Protein 7Y9T (pdb70)

Solvent-accessible surface area: 47654 Å² total; per-residue (Å²): 168,43,73,90,63,46,105,96,109,2,34,22,26,0,52,7,2,35,58,0,2,84,65,0,37,0,1,21,81,142,160,169,46,8,74,90,67,26,0,46,0,5,22,104,3,8,59,51,30,0,33,13,46,12,4,30,95,48,2,16,74,18,52,36,122,70,45,47,134,142,0,17,49,0,4,37,60,4,4,82,53,18,57,52,115,24,126,89,77,60,131,130,54,234,111,19,42,46,44,83,20,6,3,23,1,3,0,2,2,0,9,9,2,31,11,0,0,4,26,0,0,91,24,16,51,31,120,101,0,6,86,12,0,12,13,2,4,16,23,12,32,79,83,26,36,39,55,2,8,75,47,9,11,78,43,18,4,58,104,15,2,60,122,38,2,86,100,21,3,44,27,1,69,19,24,92,19,43,94,87,1,87,23,14,49,79,161,55,84,16,26,6,5,0,23,7,102,174,88,1,81,0,51,2,26,0,82,83,27,132,145,116,76,9,66,118,75,16,16,65,162,5,20,102,86,6,7,154,40,50,52,72,144,50,44,58,31,99,9,2,102,120,0,48,68,64,3,77,66,18,75,130,162,119,75,144,58,69,42,50,84,41,113,23,36,32,18,4,8,76,0,0,56,1,2,12,0,0,8,8,0,0,58,14,9,76,48,126,143,62,51,28,30,25,119,214,110,9,72,91,3,28,40,29,4,9,93,63,0,10,55,23,0,86,94,0,0,136,76,51,24,4,136,45,78,47,28,50,0,0,18,0,4,3,0,0,0,0,2,48,59,4,18,72,26,1,106,78,28,99,7,46,46,71,5,6,8,4,9,5,10,52,5,1,70,48,0,24,88,47,0,26,101,53,13,80,96,46,26,176,114,106,87,9,75,17,82,30,75,35,41,24,149,47,132,37,58,30,68,26,142,4,19,0,34,8,65,41,43,62,135,43,90,22,82,13,11,6,2,34,49,67,146,40,172,157,98,89,114,5,5,3,15,14,90,91,40,95,143,50,183,50,15,117,81,5,147,73,64,20,85,22,51,91,61,109,106,101,38,12,3,50,1,46,6,61,68,9,58,78,117,16,74,4,54,8,21,0,1,0,50,29,33,2,34,9,54,8,107,47,32,120,12,32,11,63,115,108,83,9,72,18,85,30,78,33,39,24,148,47,133,37,59,30,69,25,142,3,21,0,34,9,66,42,42,64,137,43,89,22,84,13,10,6,1,32,49,68,145,40,172,159,94,89,120,4,5,3,15,15,89,92,38,94,146,51,180,51,18,116,82,4,147,74,62,20,85,22,52,92,60,108,107,100,37,12,3,52,1,47,6,58,69,10,57,80,116,18,75,3,55,8,21,0,1,0,50,30,37,2,38,10,54,8,104,46,32,122,12,32,11,63,167,42,75,89,62,47,106,98,109,1,34,22,25,0,52,8,2,35,58,0,2,83,65,0,37,0,1,20,82,140,163,166,44,6,74,89,65,27,0,46,0,4,23,101,2,9,61,51,30,0,34,12,47,13,4,30,94,50,2,16,72,18,53,37,122,68,46,48,136,144,0,17,48,0,5,37,62,4,4,82,53,18,57,55,114,24,128,87,76,62,130,129,55,236,113,20,42,45,46,82,21,6,3,24,2,3,0,1,2,0,11,8,2,30,11,0,0,3,27,0,0,91,24,17,51,31,120,102,0,5,86,13,0,12,13,3,4,16,22,12,31,80,84,28,36,39,56,2,8,76,48,9,11,81,43,19,4,59,106,16,2,59,123,35,2,86,102,20,3,44,27,1,71,20,23,90,20,44,96,86,1,84,22,14,47,82,161,54,86,17,22,5,4,0,24,9,105,178,89,1,82,0,50,2,25,1,80,81,27,126,144,118,78,10,68,118,76,17,15,64,162,6,20,102,87,5,6,155,42,51,52,71,142,51,44,59,30,96,9,3,101,119,0,47,68,64,3,78,66,18,75,132,160,116,74,143,58,68,43,50,82,40,113,23,36,31,17,4,8,74,0,0,55,1,2,12,0,0,8,9,0,0,58,14,9,78,48,124,145,64,51,27,31,24,119,213,112,8,72,88,4,27,41,29,5,8,92,64,0,10,56,24,0,87,94,0,0,136,80,51,24,4,137,44,79,50,28,50,0,0,19,0,4,3,0,0,0,1,2,49,58,4,18,73,26,1,106,77,26,99,6,48,46,71,6,7,7,4,8,4,10,54,5,1,71,48,0,24,88,48,0,26,102,53,14,79,99,45,26,180

B-factor: mean 44.77, std 34.14, range [10.76, 115.81]

Foldseek 3Di:
DDDVVLVVLLCVLPVLLVVLQVVLLCCCFPPPPDDPVRLVVLLVCQQFFQALLQLLVLLLPAAPVDADVLLVQLLVVLLVVLLVVLVVPCPPDDPRDLLVSLVLSQLQRAFACRQRNLSNQCSNPHDVLSNNSSVVVLCCLPPVVLVSLLSLLLVQVCCPCCVPPVPNAQQEDAEAEDPVDQGNDPDFPFDKDWDQDPVRRTHIYTDTDPCVHYDPVHSVVSSVVNSVSVQVVHSSNVSSPVSNVSSVVCNPVPDDDDDVVVVVSVVSNVVNNSSVSNSLSNLCNPQPHLLNPDDVLLVVSLCSQLPVNLVSSLVSSVVSPDDDVSSLSRSLSSNHFRHDVSLVVCVVSVSCNNSSRNRRRVRVVPSVVRSVVSVVVVVD/DVPWDWDKDWADEEAQFAKTKIKIQTDDDPDFAFFKFKWWADVDDDTDTAWGCHHPNPDIDGDPPCPPAWDWDDDVVRRMIMTMGGRGHQVWQTFMWMFGDPPHTDIDGDHGIHYD/DVPWDWDKDWADEEAQFAKTKIKIQTDDDPDFAFFKFKWWADVDDDTDTAWGCHHPNPDIDGDPPCPPAWDWDDDVVRRMIMTMGGRGHQVWQTFMWMFGDPPHTDIDGDHGIHYD/DDDVVLVVLLCVLPVLLVVLQVVLLCCCFPPPPDDPVRLVVLLVCQQFFQALLQLLVLLLPAAPVDADVLLVQLLVVLLVVLLVVLVVPCPPDDPRDLLVSLVLSQLQRAFACRQRNLSNQCSNPHDVLSNNSSVVVLCCLPPVVLVSLLSLLLVQVCCPCCVPPVPNAQQEDAEAEDPVDQGNDPDFPFDKDWDQDPVRRTHIYTDTDPCVHYDPVHSVVSSVVNSVSVQVVHSSNVSSPVSNVSSVVCNPVPDDDDDVVVVVSVVSNVVNNSSVSNSLSNLCNPQPHLLNPDDVLLVVSLCSQLPVNLVSSLVSSVVSPDDDVSSLSRSLSSNHFRHDVSLVVCVVSVSCNNSSRNRRRVRVVPSVVRSVVSVVVVVD

Structure (mmCIF, N/CA/C/O backbone):
data_7Y9T
#
_entry.id   7Y9T
#
_cell.length_a   1.00
_cell.length_b   1.00
_cell.length_c   1.00
_cell.angle_alpha   90.00
_cell.angle_beta   90.00
_cell.angle_gamma   90.00
#
_symmetry.space_group_name_H-M   'P 1'
#
loop_
_entity.id
_entity.type
_entity.pdbx_description
1 polymer 'Auxin efflux carrier component 1'
2 polymer nanobody
#
loop_
_atom_site.group_PDB
_atom_site.id
_atom_site.type_symbol
_atom_site.label_atom_id
_atom_site.label_alt_id
_atom_site.label_comp_id
_atom_site.label_asym_id
_atom_site.label_entity_id
_atom_site.label_seq_id
_atom_site.pdbx_PDB_ins_code
_atom_site.Cartn_x
_atom_site.Cartn_y
_atom_site.Cartn_z
_atom_site.occupancy
_atom_site.B_iso_or_equiv
_atom_site.auth_seq_id
_atom_site.auth_comp_id
_atom_site.auth_asym_id
_atom_site.auth_atom_id
_atom_site.pdbx_PDB_model_num
ATOM 1 N N . MET A 1 1 ? 133.132 114.355 166.458 1.00 87.42 1 MET A N 1
ATOM 2 C CA . MET A 1 1 ? 132.987 113.917 165.100 1.00 87.42 1 MET A CA 1
ATOM 3 C C . MET A 1 1 ? 131.977 114.731 164.318 1.00 87.42 1 MET A C 1
ATOM 4 O O . MET A 1 1 ? 131.702 115.865 164.674 1.00 87.42 1 MET A O 1
ATOM 9 N N . ILE A 1 2 ? 131.381 114.145 163.286 1.00 71.22 2 ILE A N 1
ATOM 10 C CA . ILE A 1 2 ? 130.498 114.868 162.375 1.00 71.22 2 ILE A CA 1
ATOM 11 C C . ILE A 1 2 ? 129.177 115.252 162.897 1.00 71.22 2 ILE A C 1
ATOM 12 O O . ILE A 1 2 ? 128.230 114.495 162.798 1.00 71.22 2 ILE A O 1
ATOM 17 N N . THR A 1 3 ? 129.133 116.443 163.462 1.00 70.27 3 THR A N 1
ATOM 18 C CA . THR A 1 3 ? 127.901 117.020 163.893 1.00 70.27 3 THR A CA 1
ATOM 19 C C . THR A 1 3 ? 127.347 117.815 162.731 1.00 70.27 3 THR A C 1
ATOM 20 O O . THR A 1 3 ? 127.931 117.867 161.683 1.00 70.27 3 THR A O 1
ATOM 24 N N . ALA A 1 4 ? 126.183 118.380 162.836 1.00 50.81 4 ALA A N 1
ATOM 25 C CA . ALA A 1 4 ? 125.753 119.191 161.735 1.00 50.81 4 ALA A CA 1
ATOM 26 C C . ALA A 1 4 ? 126.325 120.468 161.938 1.00 50.81 4 ALA A C 1
ATOM 27 O O . ALA A 1 4 ? 126.002 121.376 161.251 1.00 50.81 4 ALA A O 1
ATOM 29 N N . ALA A 1 5 ? 127.162 120.573 162.931 1.00 40.51 5 ALA A N 1
ATOM 30 C CA . ALA A 1 5 ? 127.780 121.889 163.003 1.00 40.51 5 ALA A CA 1
ATOM 31 C C . ALA A 1 5 ? 129.008 121.985 162.123 1.00 40.51 5 ALA A C 1
ATOM 32 O O . ALA A 1 5 ? 129.347 123.073 161.656 1.00 40.51 5 ALA A O 1
ATOM 34 N N . ASP A 1 6 ? 129.684 120.864 161.896 1.00 35.46 6 ASP A N 1
ATOM 35 C CA . ASP A 1 6 ? 130.850 120.836 161.033 1.00 35.46 6 ASP A CA 1
ATOM 36 C C . ASP A 1 6 ? 130.478 120.909 159.568 1.00 35.46 6 ASP A C 1
ATOM 37 O O . ASP A 1 6 ? 131.236 121.483 158.785 1.00 35.46 6 ASP A O 1
ATOM 42 N N . PHE A 1 7 ? 129.324 120.356 159.189 1.00 30.72 7 PHE A N 1
ATOM 43 C CA . PHE A 1 7 ? 128.853 120.406 157.812 1.00 30.72 7 PHE A CA 1
ATOM 44 C C . PHE A 1 7 ? 128.566 121.826 157.355 1.00 30.72 7 PHE A C 1
ATOM 45 O O . PHE A 1 7 ? 128.632 122.100 156.156 1.00 30.72 7 PHE A O 1
ATOM 53 N N . TYR A 1 8 ? 128.273 122.736 158.280 1.00 27.44 8 TYR A N 1
ATOM 54 C CA . TYR A 1 8 ? 128.083 124.135 157.930 1.00 27.44 8 TYR A CA 1
ATOM 55 C C . TYR A 1 8 ? 129.404 124.880 157.819 1.00 27.44 8 TYR A C 1
ATOM 56 O O . TYR A 1 8 ? 129.492 125.857 157.073 1.00 27.44 8 TYR A O 1
ATOM 65 N N . HIS A 1 9 ? 130.438 124.448 158.541 1.00 27.41 9 HIS A N 1
ATOM 66 C CA . HIS A 1 9 ? 131.741 125.076 158.368 1.00 27.41 9 HIS A CA 1
ATOM 67 C C . HIS A 1 9 ? 132.388 124.680 157.055 1.00 27.41 9 HIS A C 1
ATOM 68 O O . HIS A 1 9 ? 133.183 125.446 156.509 1.00 27.41 9 HIS A O 1
ATOM 75 N N . VAL A 1 10 ? 132.084 123.490 156.544 1.00 23.87 10 VAL A N 1
ATOM 76 C CA . VAL A 1 10 ? 132.665 123.069 155.277 1.00 23.87 10 VAL A CA 1
ATOM 77 C C . VAL A 1 10 ? 131.997 123.804 154.124 1.00 23.87 10 VAL A C 1
ATOM 78 O O . VAL A 1 10 ? 132.657 124.219 153.168 1.00 23.87 10 VAL A O 1
ATOM 82 N N . MET A 1 11 ? 130.685 124.015 154.213 1.00 23.89 11 MET A N 1
ATOM 83 C CA . MET A 1 11 ? 129.967 124.702 153.148 1.00 23.89 11 MET A CA 1
ATOM 84 C C . MET A 1 11 ? 130.266 126.192 153.126 1.00 23.89 11 MET A C 1
ATOM 85 O O . MET A 1 11 ? 130.192 126.812 152.066 1.00 23.89 11 MET A O 1
ATOM 90 N N . THR A 1 12 ? 130.605 126.781 154.271 1.00 20.93 12 THR A N 1
ATOM 91 C CA . THR A 1 12 ? 130.968 128.194 154.314 1.00 20.93 12 THR A CA 1
ATOM 92 C C . THR A 1 12 ? 132.285 128.448 153.589 1.00 20.93 12 THR A C 1
ATOM 93 O O . THR A 1 12 ? 132.506 129.540 153.058 1.00 20.93 12 THR A O 1
ATOM 97 N N . ALA A 1 13 ? 133.145 127.439 153.505 1.00 19.73 13 ALA A N 1
ATOM 98 C CA . ALA A 1 13 ? 134.439 127.563 152.858 1.00 19.73 13 ALA A CA 1
ATOM 99 C C . ALA A 1 13 ? 134.412 127.243 151.374 1.00 19.73 13 ALA A C 1
ATOM 100 O O . ALA A 1 13 ? 135.269 127.741 150.645 1.00 19.73 13 ALA A O 1
ATOM 102 N N . MET A 1 14 ? 133.450 126.457 150.903 1.00 20.14 14 MET A N 1
ATOM 103 C CA . MET A 1 14 ? 133.473 125.950 149.540 1.00 20.14 14 MET A CA 1
ATOM 104 C C . MET A 1 14 ? 132.399 126.516 148.631 1.00 20.14 14 MET A C 1
ATOM 105 O O . MET A 1 14 ? 132.651 126.655 147.439 1.00 20.14 14 MET A O 1
ATOM 110 N N . VAL A 1 15 ? 131.201 126.787 149.151 1.00 18.34 15 VAL A N 1
ATOM 111 C CA . VAL A 1 15 ? 130.161 127.430 148.335 1.00 18.34 15 VAL A CA 1
ATOM 112 C C . VAL A 1 15 ? 130.573 128.791 147.785 1.00 18.34 15 VAL A C 1
ATOM 113 O O . VAL A 1 15 ? 130.215 129.092 146.639 1.00 18.34 15 VAL A O 1
ATOM 117 N N . PRO A 1 16 ? 131.352 129.639 148.482 1.00 17.84 16 PRO A N 1
ATOM 118 C CA . PRO A 1 16 ? 131.930 130.812 147.804 1.00 17.84 16 PRO A CA 1
ATOM 119 C C . PRO A 1 16 ? 132.815 130.534 146.604 1.00 17.84 16 PRO A C 1
ATOM 120 O O . PRO A 1 16 ? 132.990 131.435 145.783 1.00 17.84 16 PRO A O 1
ATOM 124 N N . LEU A 1 17 ? 133.378 129.338 146.459 1.00 18.56 17 LEU A N 1
ATOM 125 C CA . LEU A 1 17 ? 134.266 129.091 145.332 1.00 18.56 17 LEU A CA 1
ATOM 126 C C . LEU A 1 17 ? 133.502 128.725 144.073 1.00 18.56 17 LEU A C 1
ATOM 127 O O . LEU A 1 17 ? 133.945 129.054 142.974 1.00 18.56 17 LEU A O 1
ATOM 132 N N . TYR A 1 18 ? 132.371 128.045 144.205 1.00 19.57 18 TYR A N 1
ATOM 133 C CA . TYR A 1 18 ? 131.546 127.707 143.057 1.00 19.57 18 TYR A CA 1
ATOM 134 C C . TYR A 1 18 ? 130.708 128.868 142.563 1.00 19.57 18 TYR A C 1
ATOM 135 O O . TYR A 1 18 ? 130.328 128.880 141.394 1.00 19.57 18 TYR A O 1
ATOM 144 N N . VAL A 1 19 ? 130.403 129.834 143.424 1.00 17.98 19 VAL A N 1
ATOM 145 C CA . VAL A 1 19 ? 129.661 131.012 142.997 1.00 17.98 19 VAL A CA 1
ATOM 146 C C . VAL A 1 19 ? 130.507 131.861 142.059 1.00 17.98 19 VAL A C 1
ATOM 147 O O . VAL A 1 19 ? 130.013 132.369 141.048 1.00 17.98 19 VAL A O 1
ATOM 151 N N . ALA A 1 20 ? 131.802 131.976 142.336 1.00 16.87 20 ALA A N 1
ATOM 152 C CA . ALA A 1 20 ? 132.702 132.700 141.452 1.00 16.87 20 ALA A CA 1
ATOM 153 C C . ALA A 1 20 ? 132.926 132.000 140.123 1.00 16.87 20 ALA A C 1
ATOM 154 O O . ALA A 1 20 ? 133.296 132.663 139.157 1.00 16.87 20 ALA A O 1
ATOM 156 N N . MET A 1 21 ? 132.656 130.704 140.006 1.00 18.03 21 MET A N 1
ATOM 157 C CA . MET A 1 21 ? 132.931 129.960 138.763 1.00 18.03 21 MET A CA 1
ATOM 158 C C . MET A 1 21 ? 131.758 129.906 137.797 1.00 18.03 21 MET A C 1
ATOM 159 O O . MET A 1 21 ? 131.961 129.943 136.586 1.00 18.03 21 MET A O 1
ATOM 164 N N . ILE A 1 22 ? 130.540 129.816 138.303 1.00 18.59 22 ILE A N 1
ATOM 165 C CA . ILE A 1 22 ? 129.334 129.716 137.546 1.00 18.59 22 ILE A CA 1
ATOM 166 C C . ILE A 1 22 ? 128.854 131.044 137.107 1.00 18.59 22 ILE A C 1
ATOM 167 O O . ILE A 1 22 ? 128.100 131.101 136.248 1.00 18.59 22 ILE A O 1
ATOM 172 N N . LEU A 1 23 ? 129.389 132.122 137.552 1.00 16.49 23 LEU A N 1
ATOM 173 C CA . LEU A 1 23 ? 129.121 133.371 137.022 1.00 16.49 23 LEU A CA 1
ATOM 174 C C . LEU A 1 23 ? 130.027 133.579 135.985 1.00 16.49 23 LEU A C 1
ATOM 175 O O . LEU A 1 23 ? 129.747 134.430 135.265 1.00 16.49 23 LEU A O 1
ATOM 180 N N . ALA A 1 24 ? 131.191 132.975 135.850 1.00 15.69 24 ALA A N 1
ATOM 181 C CA . ALA A 1 24 ? 132.065 133.093 134.697 1.00 15.69 24 ALA A CA 1
ATOM 182 C C . ALA A 1 24 ? 131.641 132.175 133.574 1.00 15.69 24 ALA A C 1
ATOM 183 O O . ALA A 1 24 ? 131.746 132.551 132.407 1.00 15.69 24 ALA A O 1
ATOM 185 N N . TYR A 1 25 ? 131.190 130.968 133.904 1.00 17.50 25 TYR A N 1
ATOM 186 C CA . TYR A 1 25 ? 130.640 130.079 132.895 1.00 17.50 25 TYR A CA 1
ATOM 187 C C . TYR A 1 25 ? 129.358 130.636 132.317 1.00 17.50 25 TYR A C 1
ATOM 188 O O . TYR A 1 25 ? 129.095 130.463 131.127 1.00 17.50 25 TYR A O 1
ATOM 197 N N . GLY A 1 26 ? 128.554 131.309 133.133 1.00 18.21 26 GLY A N 1
ATOM 198 C CA . GLY A 1 26 ? 127.323 131.879 132.627 1.00 18.21 26 GLY A CA 1
ATOM 199 C C . GLY A 1 26 ? 127.559 133.059 131.713 1.00 18.21 26 GLY A C 1
ATOM 200 O O . GLY A 1 26 ? 126.879 133.212 130.702 1.00 18.21 26 GLY A O 1
ATOM 201 N N . SER A 1 27 ? 128.545 133.842 131.952 1.00 17.92 27 SER A N 1
ATOM 202 C CA . SER A 1 27 ? 128.888 135.011 131.236 1.00 17.92 27 SER A CA 1
ATOM 203 C C . SER A 1 27 ? 129.274 134.893 129.856 1.00 17.92 27 SER A C 1
ATOM 204 O O . SER A 1 27 ? 129.026 135.713 129.172 1.00 17.92 27 SER A O 1
ATOM 207 N N . VAL A 1 28 ? 129.780 133.817 129.389 1.00 18.89 28 VAL A N 1
ATOM 208 C CA . VAL A 1 28 ? 130.191 133.555 128.025 1.00 18.89 28 VAL A CA 1
ATOM 209 C C . VAL A 1 28 ? 129.216 132.607 127.358 1.00 18.89 28 VAL A C 1
ATOM 210 O O . VAL A 1 28 ? 128.893 132.790 126.243 1.00 18.89 28 VAL A O 1
ATOM 214 N N . LYS A 1 29 ? 128.702 131.627 128.094 1.00 20.81 29 LYS A N 1
ATOM 215 C CA . LYS A 1 29 ? 127.818 130.630 127.485 1.00 20.81 29 LYS A CA 1
ATOM 216 C C . LYS A 1 29 ? 126.353 131.016 127.401 1.00 20.81 29 LYS A C 1
ATOM 217 O O . LYS A 1 29 ? 125.693 130.675 126.420 1.00 20.81 29 LYS A O 1
ATOM 223 N N . TRP A 1 30 ? 125.825 131.720 128.399 1.00 19.76 30 TRP A N 1
ATOM 224 C CA . TRP A 1 30 ? 124.454 132.010 128.399 1.00 19.76 30 TRP A CA 1
ATOM 225 C C . TRP A 1 30 ? 124.262 133.424 128.125 1.00 19.76 30 TRP A C 1
ATOM 226 O O . TRP A 1 30 ? 123.491 133.670 127.293 1.00 19.76 30 TRP A O 1
ATOM 237 N N . TRP A 1 31 ? 125.009 134.384 128.682 1.00 19.54 31 TRP A N 1
ATOM 238 C CA . TRP A 1 31 ? 124.663 135.792 128.553 1.00 19.54 31 TRP A CA 1
ATOM 239 C C . TRP A 1 31 ? 125.624 136.595 127.692 1.00 19.54 31 TRP A C 1
ATOM 240 O O . TRP A 1 31 ? 125.359 137.774 127.458 1.00 19.54 31 TRP A O 1
ATOM 251 N N . LYS A 1 32 ? 126.592 136.043 127.127 1.00 21.24 32 LYS A N 1
ATOM 252 C CA . LYS A 1 32 ? 127.544 136.658 126.267 1.00 21.24 32 LYS A CA 1
ATOM 253 C C . LYS A 1 32 ? 128.027 137.946 126.630 1.00 21.24 32 LYS A C 1
ATOM 254 O O . LYS A 1 32 ? 127.853 138.869 125.940 1.00 21.24 32 LYS A O 1
ATOM 260 N N . ILE A 1 33 ? 128.757 138.011 127.708 1.00 18.57 33 ILE A N 1
ATOM 261 C CA . ILE A 1 33 ? 129.342 139.279 128.112 1.00 18.57 33 ILE A CA 1
ATOM 262 C C . ILE A 1 33 ? 130.754 139.419 127.560 1.00 18.57 33 ILE A C 1
ATOM 263 O O . ILE A 1 33 ? 131.159 140.505 127.135 1.00 18.57 33 ILE A O 1
ATOM 268 N N . PHE A 1 34 ? 131.507 138.327 127.497 1.00 19.33 34 PHE A N 1
ATOM 269 C CA . PHE A 1 34 ? 132.913 138.372 127.126 1.00 19.33 34 PHE A CA 1
ATOM 270 C C . PHE A 1 34 ? 133.156 137.718 125.773 1.00 19.33 34 PHE A C 1
ATOM 271 O O . PHE A 1 34 ? 132.763 136.571 125.548 1.00 19.33 34 PHE A O 1
ATOM 279 N N . THR A 1 35 ? 133.797 138.463 124.880 1.00 24.87 35 THR A N 1
ATOM 280 C CA . THR A 1 35 ? 134.340 137.932 123.641 1.00 24.87 35 THR A CA 1
ATOM 281 C C . THR A 1 35 ? 135.466 136.951 123.973 1.00 24.87 35 THR A C 1
ATOM 282 O O . THR A 1 35 ? 136.144 137.118 124.986 1.00 24.87 35 THR A O 1
ATOM 286 N N . PRO A 1 36 ? 135.655 135.894 123.169 1.00 25.66 36 PRO A N 1
ATOM 287 C CA . PRO A 1 36 ? 136.810 135.000 123.382 1.00 25.66 36 PRO A CA 1
ATOM 288 C C . PRO A 1 36 ? 138.180 135.661 123.312 1.00 25.66 36 PRO A C 1
ATOM 289 O O . PRO A 1 36 ? 139.143 135.085 123.825 1.00 25.66 36 PRO A O 1
ATOM 293 N N . ASP A 1 37 ? 138.313 136.833 122.705 1.00 26.07 37 ASP A N 1
ATOM 294 C CA . ASP A 1 37 ? 139.562 137.572 122.786 1.00 26.07 37 ASP A CA 1
ATOM 295 C C . ASP A 1 37 ? 139.628 138.430 124.039 1.00 26.07 37 ASP A C 1
ATOM 296 O O . ASP A 1 37 ? 140.708 138.906 124.400 1.00 26.07 37 ASP A O 1
ATOM 301 N N . GLN A 1 38 ? 138.496 138.634 124.709 1.00 23.69 38 GLN A N 1
ATOM 302 C CA . GLN A 1 38 ? 138.489 139.343 125.980 1.00 23.69 38 GLN A CA 1
ATOM 303 C C . GLN A 1 38 ? 138.693 138.399 127.152 1.00 23.69 38 GLN A C 1
ATOM 304 O O . GLN A 1 38 ? 139.171 138.826 128.203 1.00 23.69 38 GLN A O 1
ATOM 310 N N . CYS A 1 39 ? 138.342 137.122 126.994 1.00 22.44 39 CYS A N 1
ATOM 311 C CA . CYS A 1 39 ? 138.638 136.132 128.022 1.00 22.44 39 CYS A CA 1
ATOM 312 C C . CYS A 1 39 ? 140.130 135.867 128.127 1.00 22.44 39 CYS A C 1
ATOM 313 O O . CYS A 1 39 ? 140.621 135.515 129.200 1.00 22.44 39 CYS A O 1
ATOM 316 N N . SER A 1 40 ? 140.862 136.033 127.031 1.00 21.01 40 SER A N 1
ATOM 317 C CA . SER A 1 40 ? 142.302 135.841 127.011 1.00 21.01 40 SER A CA 1
ATOM 318 C C . SER A 1 40 ? 143.063 136.892 127.801 1.00 21.01 40 SER A C 1
ATOM 319 O O . SER A 1 40 ? 144.221 136.655 128.144 1.00 21.01 40 SER A O 1
ATOM 322 N N . GLY A 1 41 ? 142.459 138.036 128.086 1.00 18.32 41 GLY A N 1
ATOM 323 C CA . GLY A 1 41 ? 143.126 139.060 128.856 1.00 18.32 41 GLY A CA 1
ATOM 324 C C . GLY A 1 41 ? 142.874 138.918 130.336 1.00 18.32 41 GLY A C 1
ATOM 325 O O . GLY A 1 41 ? 143.608 139.475 131.149 1.00 18.32 41 GLY A O 1
ATOM 326 N N . ILE A 1 42 ? 141.832 138.179 130.702 1.00 16.15 42 ILE A N 1
ATOM 327 C CA . ILE A 1 42 ? 141.579 137.914 132.110 1.00 16.15 42 ILE A CA 1
ATOM 328 C C . ILE A 1 42 ? 142.386 136.713 132.575 1.00 16.15 42 ILE A C 1
ATOM 329 O O . ILE A 1 42 ? 142.912 136.704 133.690 1.00 16.15 42 ILE A O 1
ATOM 334 N N . ASN A 1 43 ? 142.524 135.693 131.724 1.00 15.15 43 ASN A N 1
ATOM 335 C CA . ASN A 1 43 ? 143.348 134.542 132.073 1.00 15.15 43 ASN A CA 1
ATOM 336 C C . ASN A 1 43 ? 144.819 134.904 132.162 1.00 15.15 43 ASN A C 1
ATOM 337 O O . ASN A 1 43 ? 145.564 134.274 132.911 1.00 15.15 43 ASN A O 1
ATOM 342 N N . ARG A 1 44 ? 145.254 135.904 131.408 1.00 16.25 44 ARG A N 1
ATOM 343 C CA . ARG A 1 44 ? 146.650 136.304 131.422 1.00 16.25 44 ARG A CA 1
ATOM 344 C C . ARG A 1 44 ? 146.971 137.193 132.615 1.00 16.25 44 ARG A C 1
ATOM 345 O O . ARG A 1 44 ? 148.114 137.224 133.070 1.00 16.25 44 ARG A O 1
ATOM 353 N N . PHE A 1 45 ? 145.981 137.898 133.154 1.00 15.10 45 PHE A N 1
ATOM 354 C CA . PHE A 1 45 ? 146.206 138.656 134.378 1.00 15.10 45 PHE A CA 1
ATOM 355 C C . PHE A 1 45 ? 146.315 137.737 135.586 1.00 15.10 45 PHE A C 1
ATOM 356 O O . PHE A 1 45 ? 147.118 137.980 136.487 1.00 15.10 45 PHE A O 1
ATOM 364 N N . VAL A 1 46 ? 145.507 136.684 135.622 1.00 15.02 46 VAL A N 1
ATOM 365 C CA . VAL A 1 46 ? 145.521 135.750 136.739 1.00 15.02 46 VAL A CA 1
ATOM 366 C C . VAL A 1 46 ? 146.801 134.925 136.735 1.00 15.02 46 VAL A C 1
ATOM 367 O O . VAL A 1 46 ? 147.397 134.670 137.785 1.00 15.02 46 VAL A O 1
ATOM 371 N N . ALA A 1 47 ? 147.270 134.534 135.556 1.00 14.12 47 ALA A N 1
ATOM 372 C CA . ALA A 1 47 ? 148.424 133.654 135.474 1.00 14.12 47 ALA A CA 1
ATOM 373 C C . ALA A 1 47 ? 149.735 134.377 135.751 1.00 14.12 47 ALA A C 1
ATOM 374 O O . ALA A 1 47 ? 150.729 133.727 136.077 1.00 14.12 47 ALA A O 1
ATOM 376 N N . LEU A 1 48 ? 149.774 135.700 135.625 1.00 14.38 48 LEU A N 1
ATOM 377 C CA . LEU A 1 48 ? 151.022 136.434 135.792 1.00 14.38 48 LEU A CA 1
ATOM 378 C C . LEU A 1 48 ? 151.071 137.308 137.030 1.00 14.38 48 LEU A C 1
ATOM 379 O O . LEU A 1 48 ? 152.161 137.569 137.532 1.00 14.38 48 LEU A O 1
ATOM 384 N N . PHE A 1 49 ? 149.935 137.792 137.522 1.00 16.33 49 PHE A N 1
ATOM 385 C CA . PHE A 1 49 ? 149.917 138.747 138.622 1.00 16.33 49 PHE A CA 1
ATOM 386 C C . PHE A 1 49 ? 149.219 138.224 139.865 1.00 16.33 49 PHE A C 1
ATOM 387 O O . PHE A 1 49 ? 149.738 138.397 140.968 1.00 16.33 49 PHE A O 1
ATOM 395 N N . ALA A 1 50 ? 148.054 137.600 139.733 1.00 15.99 50 ALA A N 1
ATOM 396 C CA . ALA A 1 50 ? 147.266 137.277 140.916 1.00 15.99 50 ALA A CA 1
ATOM 397 C C . ALA A 1 50 ? 147.773 136.026 141.617 1.00 15.99 50 ALA A C 1
ATOM 398 O O . ALA A 1 50 ? 147.915 136.010 142.842 1.00 15.99 50 ALA A O 1
ATOM 400 N N . VAL A 1 51 ? 148.035 134.967 140.865 1.00 20.61 51 VAL A N 1
ATOM 401 C CA . VAL A 1 51 ? 148.457 133.681 141.419 1.00 20.61 51 VAL A CA 1
ATOM 402 C C . VAL A 1 51 ? 149.924 133.666 141.866 1.00 20.61 51 VAL A C 1
ATOM 403 O O . VAL A 1 51 ? 150.202 133.069 142.917 1.00 20.61 51 VAL A O 1
ATOM 407 N N . PRO A 1 52 ? 150.899 134.292 141.178 1.00 13.04 52 PRO A N 1
ATOM 408 C CA . PRO A 1 52 ? 152.230 134.395 141.797 1.00 13.04 52 PRO A CA 1
ATOM 409 C C . PRO A 1 52 ? 152.289 135.238 143.059 1.00 13.04 52 PRO A C 1
ATOM 410 O O . PRO A 1 52 ? 153.135 134.971 143.917 1.00 13.04 52 PRO A O 1
ATOM 414 N N . LEU A 1 53 ? 151.426 136.236 143.211 1.00 18.18 53 LEU A N 1
ATOM 415 C CA . LEU A 1 53 ? 151.369 137.002 144.447 1.00 18.18 53 LEU A CA 1
ATOM 416 C C . LEU A 1 53 ? 150.563 136.322 145.536 1.00 18.18 53 LEU A C 1
ATOM 417 O O . LEU A 1 53 ? 150.712 136.676 146.705 1.00 18.18 53 LEU A O 1
ATOM 422 N N . LEU A 1 54 ? 149.715 135.362 145.187 1.00 10.76 54 LEU A N 1
ATOM 423 C CA . LEU A 1 54 ? 148.992 134.613 146.203 1.00 10.76 54 LEU A CA 1
ATOM 424 C C . LEU A 1 54 ? 149.887 133.598 146.888 1.00 10.76 54 LEU A C 1
ATOM 425 O O . LEU A 1 54 ? 149.780 133.403 148.097 1.00 10.76 54 LEU A O 1
ATOM 430 N N . SER A 1 55 ? 150.779 132.951 146.144 1.00 16.14 55 SER A N 1
ATOM 431 C CA . SER A 1 55 ? 151.662 131.968 146.752 1.00 16.14 55 SER A CA 1
ATOM 432 C C . SER A 1 55 ? 152.849 132.600 147.456 1.00 16.14 55 SER A C 1
ATOM 433 O O . SER A 1 55 ? 153.441 131.955 148.315 1.00 16.14 55 SER A O 1
ATOM 436 N N . PHE A 1 56 ? 153.221 133.833 147.119 1.00 11.16 56 PHE A N 1
ATOM 437 C CA . PHE A 1 56 ? 154.187 134.548 147.945 1.00 11.16 56 PHE A CA 1
ATOM 438 C C . PHE A 1 56 ? 153.615 134.862 149.318 1.00 11.16 56 PHE A C 1
ATOM 439 O O . PHE A 1 56 ? 154.353 134.864 150.303 1.00 11.16 56 PHE A O 1
ATOM 447 N N . HIS A 1 57 ? 152.315 135.140 149.398 1.00 18.00 57 HIS A N 1
ATOM 448 C CA . HIS A 1 57 ? 151.665 135.452 150.665 1.00 18.00 57 HIS A CA 1
ATOM 449 C C . HIS A 1 57 ? 151.674 134.274 151.624 1.00 18.00 57 HIS A C 1
ATOM 450 O O . HIS A 1 57 ? 151.836 134.463 152.830 1.00 18.00 57 HIS A O 1
ATOM 457 N N . PHE A 1 58 ? 151.514 133.063 151.114 1.00 15.61 58 PHE A N 1
ATOM 458 C CA . PHE A 1 58 ? 151.496 131.863 151.933 1.00 15.61 58 PHE A CA 1
ATOM 459 C C . PHE A 1 58 ? 152.888 131.360 152.278 1.00 15.61 58 PHE A C 1
ATOM 460 O O . PHE A 1 58 ? 153.110 130.909 153.402 1.00 15.61 58 PHE A O 1
ATOM 468 N N . ILE A 1 59 ? 153.835 131.426 151.342 1.00 16.02 59 ILE A N 1
ATOM 469 C CA . ILE A 1 59 ? 155.161 130.870 151.592 1.00 16.02 59 ILE A CA 1
ATOM 470 C C . ILE A 1 59 ? 155.958 131.773 152.524 1.00 16.02 59 ILE A C 1
ATOM 471 O O . ILE A 1 59 ? 156.685 131.292 153.399 1.00 16.02 59 ILE A O 1
ATOM 476 N N . ALA A 1 60 ? 155.797 133.089 152.404 1.00 16.96 60 ALA A N 1
ATOM 477 C CA . ALA A 1 60 ? 156.572 134.004 153.236 1.00 16.96 60 ALA A CA 1
ATOM 478 C C . ALA A 1 60 ? 156.058 134.117 154.660 1.00 16.96 60 ALA A C 1
ATOM 479 O O . ALA A 1 60 ? 156.704 134.775 155.477 1.00 16.96 60 ALA A O 1
ATOM 481 N N . ALA A 1 61 ? 154.921 133.519 154.980 1.00 18.47 61 ALA A N 1
ATOM 482 C CA . ALA A 1 61 ? 154.436 133.450 156.347 1.00 18.47 61 ALA A CA 1
ATOM 483 C C . ALA A 1 61 ? 154.558 132.055 156.932 1.00 18.47 61 ALA A C 1
ATOM 484 O O . ALA A 1 61 ? 153.995 131.787 157.991 1.00 18.47 61 ALA A O 1
ATOM 486 N N . ASN A 1 62 ? 155.264 131.165 156.255 1.00 19.11 62 ASN A N 1
ATOM 487 C CA . ASN A 1 62 ? 155.558 129.835 156.752 1.00 19.11 62 ASN A CA 1
ATOM 488 C C . ASN A 1 62 ? 156.778 129.884 157.654 1.00 19.11 62 ASN A C 1
ATOM 489 O O . ASN A 1 62 ? 157.697 130.663 157.427 1.00 19.11 62 ASN A O 1
ATOM 494 N N . ASN A 1 63 ? 156.798 129.031 158.668 1.00 18.44 63 ASN A N 1
ATOM 495 C CA . ASN A 1 63 ? 157.963 128.937 159.531 1.00 18.44 63 ASN A CA 1
ATOM 496 C C . ASN A 1 63 ? 158.791 127.749 159.087 1.00 18.44 63 ASN A C 1
ATOM 497 O O . ASN A 1 63 ? 158.361 126.610 159.289 1.00 18.44 63 ASN A O 1
ATOM 502 N N . PRO A 1 64 ? 159.962 127.943 158.474 1.00 16.65 64 PRO A N 1
ATOM 503 C CA . PRO A 1 64 ? 160.739 126.800 157.992 1.00 16.65 64 PRO A CA 1
ATOM 504 C C . PRO A 1 64 ? 161.530 126.097 159.070 1.00 16.65 64 PRO A C 1
ATOM 505 O O . PRO A 1 64 ? 162.140 125.062 158.787 1.00 16.65 64 PRO A O 1
ATOM 509 N N . TYR A 1 65 ? 161.555 126.621 160.286 1.00 17.25 65 TYR A N 1
ATOM 510 C CA . TYR A 1 65 ? 162.291 126.006 161.372 1.00 17.25 65 TYR A CA 1
ATOM 511 C C . TYR A 1 65 ? 161.403 125.150 162.251 1.00 17.25 65 TYR A C 1
ATOM 512 O O . TYR A 1 65 ? 161.888 124.574 163.223 1.00 17.25 65 TYR A O 1
ATOM 521 N N . ALA A 1 66 ? 160.117 125.068 161.940 1.00 17.84 66 ALA A N 1
ATOM 522 C CA . ALA A 1 66 ? 159.149 124.281 162.685 1.00 17.84 66 ALA A CA 1
ATOM 523 C C . ALA A 1 66 ? 158.227 123.539 161.743 1.00 17.84 66 ALA A C 1
ATOM 524 O O . ALA A 1 66 ? 157.010 123.528 161.924 1.00 17.84 66 ALA A O 1
ATOM 526 N N . MET A 1 67 ? 158.784 122.925 160.707 1.00 19.07 67 MET A N 1
ATOM 527 C CA . MET A 1 67 ? 157.984 122.127 159.798 1.00 19.07 67 MET A CA 1
ATOM 528 C C . MET A 1 67 ? 157.751 120.757 160.412 1.00 19.07 67 MET A C 1
ATOM 529 O O . MET A 1 67 ? 158.493 120.318 161.291 1.00 19.07 67 MET A O 1
ATOM 534 N N . ASN A 1 68 ? 156.693 120.091 159.965 1.00 18.55 68 ASN A N 1
ATOM 535 C CA . ASN A 1 68 ? 156.327 118.783 160.496 1.00 18.55 68 ASN A CA 1
ATOM 536 C C . ASN A 1 68 ? 156.981 117.723 159.628 1.00 18.55 68 ASN A C 1
ATOM 537 O O . ASN A 1 68 ? 156.447 117.360 158.583 1.00 18.55 68 ASN A O 1
ATOM 542 N N . LEU A 1 69 ? 158.128 117.214 160.061 1.00 18.11 69 LEU A N 1
ATOM 543 C CA . LEU A 1 69 ? 158.966 116.397 159.198 1.00 18.11 69 LEU A CA 1
ATOM 544 C C . LEU A 1 69 ? 158.477 114.972 159.042 1.00 18.11 69 LEU A C 1
ATOM 545 O O . LEU A 1 69 ? 158.953 114.267 158.151 1.00 18.11 69 LEU A O 1
ATOM 550 N N . ARG A 1 70 ? 157.561 114.518 159.888 1.00 19.54 70 ARG A N 1
ATOM 551 C CA . ARG A 1 70 ? 157.006 113.186 159.703 1.00 19.54 70 ARG A CA 1
ATOM 552 C C . ARG A 1 70 ? 155.837 113.213 158.733 1.00 19.54 70 ARG A C 1
ATOM 553 O O . ARG A 1 70 ? 155.684 112.301 157.921 1.00 19.54 70 ARG A O 1
ATOM 561 N N . PHE A 1 71 ? 155.020 114.263 158.793 1.00 16.69 71 PHE A N 1
ATOM 562 C CA . PHE A 1 71 ? 153.959 114.470 157.816 1.00 16.69 71 PHE A CA 1
ATOM 563 C C . PHE A 1 71 ? 154.520 114.731 156.433 1.00 16.69 71 PHE A C 1
ATOM 564 O O . PHE A 1 71 ? 153.924 114.326 155.437 1.00 16.69 71 PHE A O 1
ATOM 572 N N . LEU A 1 72 ? 155.654 115.397 156.352 1.00 16.28 72 LEU A N 1
ATOM 573 C CA . LEU A 1 72 ? 156.192 115.855 155.088 1.00 16.28 72 LEU A CA 1
ATOM 574 C C . LEU A 1 72 ? 157.094 114.821 154.439 1.00 16.28 72 LEU A C 1
ATOM 575 O O . LEU A 1 72 ? 157.500 115.006 153.293 1.00 16.28 72 LEU A O 1
ATOM 580 N N . ALA A 1 73 ? 157.419 113.744 155.145 1.00 17.02 73 ALA A N 1
ATOM 581 C CA . ALA A 1 73 ? 158.169 112.624 154.597 1.00 17.02 73 ALA A CA 1
ATOM 582 C C . ALA A 1 73 ? 157.277 111.480 154.171 1.00 17.02 73 ALA A C 1
ATOM 583 O O . ALA A 1 73 ? 157.760 110.545 153.538 1.00 17.02 73 ALA A O 1
ATOM 585 N N . ALA A 1 74 ? 156.000 111.517 154.524 1.00 17.70 74 ALA A N 1
ATOM 586 C CA . ALA A 1 74 ? 155.028 110.568 154.018 1.00 17.70 74 ALA A CA 1
ATOM 587 C C . ALA A 1 74 ? 154.442 111.001 152.695 1.00 17.70 74 ALA A C 1
ATOM 588 O O . ALA A 1 74 ? 153.855 110.175 151.999 1.00 17.70 74 ALA A O 1
ATOM 590 N N . ASP A 1 75 ? 154.557 112.278 152.356 1.00 18.13 75 ASP A N 1
ATOM 591 C CA . ASP A 1 75 ? 154.177 112.785 151.050 1.00 18.13 75 ASP A CA 1
ATOM 592 C C . ASP A 1 75 ? 155.289 112.642 150.028 1.00 18.13 75 ASP A C 1
ATOM 593 O O . ASP A 1 75 ? 155.009 112.439 148.846 1.00 18.13 75 ASP A O 1
ATOM 598 N N . SER A 1 76 ? 156.541 112.711 150.451 1.00 17.56 76 SER A N 1
ATOM 599 C CA . SER A 1 76 ? 157.648 112.418 149.560 1.00 17.56 76 SER A CA 1
ATOM 600 C C . SER A 1 76 ? 157.790 110.937 149.268 1.00 17.56 76 SER A C 1
ATOM 601 O O . SER A 1 76 ? 158.409 110.582 148.267 1.00 17.56 76 SER A O 1
ATOM 604 N N . LEU A 1 77 ? 157.247 110.065 150.113 1.00 15.94 77 LEU A N 1
ATOM 605 C CA . LEU A 1 77 ? 157.283 108.634 149.872 1.00 15.94 77 LEU A CA 1
ATOM 606 C C . LEU A 1 77 ? 156.179 108.169 148.940 1.00 15.94 77 LEU A C 1
ATOM 607 O O . LEU A 1 77 ? 156.327 107.119 148.314 1.00 15.94 77 LEU A O 1
ATOM 612 N N . GLN A 1 78 ? 155.086 108.925 148.828 1.00 16.67 78 GLN A N 1
ATOM 613 C CA . GLN A 1 78 ? 154.060 108.622 147.839 1.00 16.67 78 GLN A CA 1
ATOM 614 C C . GLN A 1 78 ? 154.614 108.716 146.432 1.00 16.67 78 GLN A C 1
ATOM 615 O O . GLN A 1 78 ? 154.414 107.814 145.615 1.00 16.67 78 GLN A O 1
ATOM 621 N N . LYS A 1 79 ? 155.340 109.787 146.143 1.00 18.20 79 LYS A N 1
ATOM 622 C CA . LYS A 1 79 ? 155.829 110.077 144.809 1.00 18.20 79 LYS A CA 1
ATOM 623 C C . LYS A 1 79 ? 157.103 109.330 144.469 1.00 18.20 79 LYS A C 1
ATOM 624 O O . LYS A 1 79 ? 157.658 109.550 143.396 1.00 18.20 79 LYS A O 1
ATOM 630 N N . VAL A 1 80 ? 157.600 108.490 145.369 1.00 17.75 80 VAL A N 1
ATOM 631 C CA . VAL A 1 80 ? 158.644 107.541 145.047 1.00 17.75 80 VAL A CA 1
ATOM 632 C C . VAL A 1 80 ? 158.076 106.166 144.724 1.00 17.75 80 VAL A C 1
ATOM 633 O O . VAL A 1 80 ? 158.551 105.522 143.787 1.00 17.75 80 VAL A O 1
ATOM 637 N N . ILE A 1 81 ? 157.030 105.728 145.428 1.00 18.11 81 ILE A N 1
ATOM 638 C CA . ILE A 1 81 ? 156.357 104.471 145.106 1.00 18.11 81 ILE A CA 1
ATOM 639 C C . ILE A 1 81 ? 155.679 104.550 143.742 1.00 18.11 81 ILE A C 1
ATOM 640 O O . ILE A 1 81 ? 155.703 103.588 142.970 1.00 18.11 81 ILE A O 1
ATOM 645 N N . VAL A 1 82 ? 155.087 105.697 143.413 1.00 19.58 82 VAL A N 1
ATOM 646 C CA . VAL A 1 82 ? 154.430 105.855 142.120 1.00 19.58 82 VAL A CA 1
ATOM 647 C C . VAL A 1 82 ? 155.457 105.892 141.004 1.00 19.58 82 VAL A C 1
ATOM 648 O O . VAL A 1 82 ? 155.362 105.148 140.026 1.00 19.58 82 VAL A O 1
ATOM 652 N N . LEU A 1 83 ? 156.479 106.726 141.159 1.00 22.73 83 LEU A N 1
ATOM 653 C CA . LEU A 1 83 ? 157.434 106.977 140.091 1.00 22.73 83 LEU A CA 1
ATOM 654 C C . LEU A 1 83 ? 158.380 105.807 139.871 1.00 22.73 83 LEU A C 1
ATOM 655 O O . LEU A 1 83 ? 159.026 105.739 138.826 1.00 22.73 83 LEU A O 1
ATOM 660 N N . SER A 1 84 ? 158.457 104.872 140.812 1.00 26.86 84 SER A N 1
ATOM 661 C CA . SER A 1 84 ? 159.279 103.683 140.643 1.00 26.86 84 SER A CA 1
ATOM 662 C C . SER A 1 84 ? 158.513 102.515 140.047 1.00 26.86 84 SER A C 1
ATOM 663 O O . SER A 1 84 ? 159.132 101.583 139.536 1.00 26.86 84 SER A O 1
ATOM 666 N N . LEU A 1 85 ? 157.187 102.523 140.108 1.00 28.35 85 LEU A N 1
ATOM 667 C CA . LEU A 1 85 ? 156.435 101.513 139.383 1.00 28.35 85 LEU A CA 1
ATOM 668 C C . LEU A 1 85 ? 156.215 101.906 137.932 1.00 28.35 85 LEU A C 1
ATOM 669 O O . LEU A 1 85 ? 155.885 101.045 137.117 1.00 28.35 85 LEU A O 1
ATOM 674 N N . LEU A 1 86 ? 156.372 103.185 137.597 1.00 29.26 86 LEU A N 1
ATOM 675 C CA . LEU A 1 86 ? 156.354 103.617 136.207 1.00 29.26 86 LEU A CA 1
ATOM 676 C C . LEU A 1 86 ? 157.707 103.451 135.538 1.00 29.26 86 LEU A C 1
ATOM 677 O O . LEU A 1 86 ? 157.804 103.598 134.319 1.00 29.26 86 LEU A O 1
ATOM 682 N N . PHE A 1 87 ? 158.757 103.182 136.307 1.00 38.75 87 PHE A N 1
ATOM 683 C CA . PHE A 1 87 ? 160.041 102.823 135.721 1.00 38.75 87 PHE A CA 1
ATOM 684 C C . PHE A 1 87 ? 160.085 101.346 135.358 1.00 38.75 87 PHE A C 1
ATOM 685 O O . PHE A 1 87 ? 160.708 100.967 134.365 1.00 38.75 87 PHE A O 1
ATOM 693 N N . LEU A 1 88 ? 159.428 100.501 136.147 1.00 42.54 88 LEU A N 1
ATOM 694 C CA . LEU A 1 88 ? 159.324 99.078 135.864 1.00 42.54 88 LEU A CA 1
ATOM 695 C C . LEU A 1 88 ? 158.290 98.751 134.803 1.00 42.54 88 LEU A C 1
ATOM 696 O O . LEU A 1 88 ? 158.168 97.585 134.425 1.00 42.54 88 LEU A O 1
ATOM 701 N N . TRP A 1 89 ? 157.617 99.664 134.196 1.00 48.94 89 TRP A N 1
ATOM 702 C CA . TRP A 1 89 ? 156.699 99.357 133.122 1.00 48.94 89 TRP A CA 1
ATOM 703 C C . TRP A 1 89 ? 157.478 99.762 131.933 1.00 48.94 89 TRP A C 1
ATOM 704 O O . TRP A 1 89 ? 157.686 98.955 131.075 1.00 48.94 89 TRP A O 1
ATOM 715 N N . CYS A 1 90 ? 157.966 100.973 131.862 1.00 52.31 90 CYS A N 1
ATOM 716 C CA . CYS A 1 90 ? 158.749 101.414 130.763 1.00 52.31 90 CYS A CA 1
ATOM 717 C C . CYS A 1 90 ? 159.899 100.495 130.439 1.00 52.31 90 CYS A C 1
ATOM 718 O O . CYS A 1 90 ? 160.452 100.619 129.393 1.00 52.31 90 CYS A O 1
ATOM 721 N N . LYS A 1 91 ? 160.282 99.547 131.254 1.00 59.44 91 LYS A N 1
ATOM 722 C CA . LYS A 1 91 ? 161.477 98.744 131.032 1.00 59.44 91 LYS A CA 1
ATOM 723 C C . LYS A 1 91 ? 161.234 97.260 130.826 1.00 59.44 91 LYS A C 1
ATOM 724 O O . LYS A 1 91 ? 161.981 96.618 130.088 1.00 59.44 91 LYS A O 1
ATOM 730 N N . LEU A 1 92 ? 160.206 96.698 131.456 1.00 64.83 92 LEU A N 1
ATOM 731 C CA . LEU A 1 92 ? 159.877 95.298 131.222 1.00 64.83 92 LEU A CA 1
ATOM 732 C C . LEU A 1 92 ? 158.982 95.127 130.004 1.00 64.83 92 LEU A C 1
ATOM 733 O O . LEU A 1 92 ? 159.160 94.179 129.231 1.00 64.83 92 LEU A O 1
ATOM 738 N N . SER A 1 93 ? 158.016 96.018 129.815 1.00 71.87 93 SER A N 1
ATOM 739 C CA . SER A 1 93 ? 157.078 95.881 128.716 1.00 71.87 93 SER A CA 1
ATOM 740 C C . SER A 1 93 ? 157.574 96.622 127.479 1.00 71.87 93 SER A C 1
ATOM 741 O O . SER A 1 93 ? 158.563 97.355 127.509 1.00 71.87 93 SER A O 1
ATOM 744 N N . ARG A 1 94 ? 156.864 96.411 126.373 1.00 82.25 94 ARG A N 1
ATOM 745 C CA . ARG A 1 94 ? 157.192 97.030 125.098 1.00 82.25 94 ARG A CA 1
ATOM 746 C C . ARG A 1 94 ? 156.197 98.103 124.688 1.00 82.25 94 ARG A C 1
ATOM 747 O O . ARG A 1 94 ? 156.486 98.873 123.767 1.00 82.25 94 ARG A O 1
ATOM 755 N N . ASN A 1 95 ? 155.039 98.173 125.338 1.00 71.14 95 ASN A N 1
ATOM 756 C CA . ASN A 1 95 ? 154.052 99.191 125.025 1.00 71.14 95 ASN A CA 1
ATOM 757 C C . ASN A 1 95 ? 154.105 100.391 125.959 1.00 71.14 95 ASN A C 1
ATOM 758 O O . ASN A 1 95 ? 153.313 101.322 125.789 1.00 71.14 95 ASN A O 1
ATOM 763 N N . GLY A 1 96 ? 155.011 100.397 126.931 1.00 56.30 96 GLY A N 1
ATOM 764 C CA . GLY A 1 96 ? 155.186 101.576 127.754 1.00 56.30 96 GLY A CA 1
ATOM 765 C C . GLY A 1 96 ? 155.977 102.639 127.015 1.00 56.30 96 GLY A C 1
ATOM 766 O O . GLY A 1 96 ? 156.963 102.352 126.337 1.00 56.30 96 GLY A O 1
ATOM 767 N N . SER A 1 97 ? 155.534 103.880 127.147 1.00 34.78 97 SER A N 1
ATOM 768 C CA . SER A 1 97 ? 156.165 105.010 126.488 1.00 34.78 97 SER A CA 1
ATOM 769 C C . SER A 1 97 ? 156.637 106.004 127.538 1.00 34.78 97 SER A C 1
ATOM 770 O O . SER A 1 97 ? 156.598 105.738 128.735 1.00 34.78 97 SER A O 1
ATOM 773 N N . LEU A 1 98 ? 157.103 107.155 127.080 1.00 26.84 98 LEU A N 1
ATOM 774 C CA . LEU A 1 98 ? 157.438 108.234 127.988 1.00 26.84 98 LEU A CA 1
ATOM 775 C C . LEU A 1 98 ? 156.364 109.305 128.005 1.00 26.84 98 LEU A C 1
ATOM 776 O O . LEU A 1 98 ? 156.313 110.092 128.948 1.00 26.84 98 LEU A O 1
ATOM 781 N N . ASP A 1 99 ? 155.493 109.338 126.999 1.00 27.24 99 ASP A N 1
ATOM 782 C CA . ASP A 1 99 ? 154.343 110.225 127.061 1.00 27.24 99 ASP A CA 1
ATOM 783 C C . ASP A 1 99 ? 153.368 109.793 128.139 1.00 27.24 99 ASP A C 1
ATOM 784 O O . ASP A 1 99 ? 152.750 110.641 128.782 1.00 27.24 99 ASP A O 1
ATOM 789 N N . TRP A 1 100 ? 153.201 108.490 128.346 1.00 24.81 100 TRP A N 1
ATOM 790 C CA . TRP A 1 100 ? 152.272 108.024 129.362 1.00 24.81 100 TRP A CA 1
ATOM 791 C C . TRP A 1 100 ? 152.825 108.099 130.769 1.00 24.81 100 TRP A C 1
ATOM 792 O O . TRP A 1 100 ? 152.042 108.128 131.717 1.00 24.81 100 TRP A O 1
ATOM 803 N N . THR A 1 101 ? 154.136 108.118 130.957 1.00 22.32 101 THR A N 1
ATOM 804 C CA . THR A 1 101 ? 154.604 108.212 132.327 1.00 22.32 101 THR A CA 1
ATOM 805 C C . THR A 1 101 ? 154.649 109.639 132.829 1.00 22.32 101 THR A C 1
ATOM 806 O O . THR A 1 101 ? 154.835 109.844 134.027 1.00 22.32 101 THR A O 1
ATOM 810 N N . ILE A 1 102 ? 154.493 110.628 131.964 1.00 19.39 102 ILE A N 1
ATOM 811 C CA . ILE A 1 102 ? 154.336 111.990 132.445 1.00 19.39 102 ILE A CA 1
ATOM 812 C C . ILE A 1 102 ? 152.882 112.263 132.788 1.00 19.39 102 ILE A C 1
ATOM 813 O O . ILE A 1 102 ? 152.578 113.033 133.697 1.00 19.39 102 ILE A O 1
ATOM 818 N N . THR A 1 103 ? 151.965 111.605 132.089 1.00 19.61 103 THR A N 1
ATOM 819 C CA . THR A 1 103 ? 150.549 111.787 132.367 1.00 19.61 103 THR A CA 1
ATOM 820 C C . THR A 1 103 ? 150.126 111.033 133.618 1.00 19.61 103 THR A C 1
ATOM 821 O O . THR A 1 103 ? 149.397 111.574 134.451 1.00 19.61 103 THR A O 1
ATOM 825 N N . LEU A 1 104 ? 150.584 109.793 133.784 1.00 17.58 104 LEU A N 1
ATOM 826 C CA . LEU A 1 104 ? 150.149 109.009 134.932 1.00 17.58 104 LEU A CA 1
ATOM 827 C C . LEU A 1 104 ? 150.816 109.463 136.219 1.00 17.58 104 LEU A C 1
ATOM 828 O O . LEU A 1 104 ? 150.264 109.253 137.299 1.00 17.58 104 LEU A O 1
ATOM 833 N N . PHE A 1 105 ? 151.788 110.314 136.262 1.00 16.51 105 PHE A N 1
ATOM 834 C CA . PHE A 1 105 ? 152.351 110.880 137.482 1.00 16.51 105 PHE A CA 1
ATOM 835 C C . PHE A 1 105 ? 151.762 112.142 137.854 1.00 16.51 105 PHE A C 1
ATOM 836 O O . PHE A 1 105 ? 151.904 112.495 138.898 1.00 16.51 105 PHE A O 1
ATOM 844 N N . SER A 1 106 ? 150.944 112.795 137.140 1.00 16.54 106 SER A N 1
ATOM 845 C CA . SER A 1 106 ? 150.473 114.010 137.388 1.00 16.54 106 SER A CA 1
ATOM 846 C C . SER A 1 106 ? 149.107 113.882 137.542 1.00 16.54 106 SER A C 1
ATOM 847 O O . SER A 1 106 ? 148.500 114.799 137.738 1.00 16.54 106 SER A O 1
ATOM 850 N N . LEU A 1 107 ? 148.521 112.773 137.413 1.00 15.66 107 LEU A N 1
ATOM 851 C CA . LEU A 1 107 ? 147.134 112.494 137.573 1.00 15.66 107 LEU A CA 1
ATOM 852 C C . LEU A 1 107 ? 147.026 111.651 138.700 1.00 15.66 107 LEU A C 1
ATOM 853 O O . LEU A 1 107 ? 146.039 111.250 138.968 1.00 15.66 107 LEU A O 1
ATOM 858 N N . SER A 1 108 ? 148.020 111.249 139.306 1.00 15.36 108 SER A N 1
ATOM 859 C CA . SER A 1 108 ? 147.973 110.541 140.572 1.00 15.36 108 SER A CA 1
ATOM 860 C C . SER A 1 108 ? 148.405 111.386 141.752 1.00 15.36 108 SER A C 1
ATOM 861 O O . SER A 1 108 ? 147.781 111.316 142.809 1.00 15.36 108 SER A O 1
ATOM 864 N N . THR A 1 109 ? 149.448 112.198 141.600 1.00 15.53 109 THR A N 1
ATOM 865 C CA . THR A 1 109 ? 150.189 112.693 142.748 1.00 15.53 109 THR A CA 1
ATOM 866 C C . THR A 1 109 ? 150.240 114.209 142.832 1.00 15.53 109 THR A C 1
ATOM 867 O O . THR A 1 109 ? 150.886 114.744 143.723 1.00 15.53 109 THR A O 1
ATOM 871 N N . LEU A 1 110 ? 149.583 114.938 141.945 1.00 16.02 110 LEU A N 1
ATOM 872 C CA . LEU A 1 110 ? 149.666 116.401 141.955 1.00 16.02 110 LEU A CA 1
ATOM 873 C C . LEU A 1 110 ? 148.281 117.016 142.044 1.00 16.02 110 LEU A C 1
ATOM 874 O O . LEU A 1 110 ? 147.660 117.336 141.026 1.00 16.02 110 LEU A O 1
ATOM 879 N N . PRO A 1 111 ? 147.763 117.211 143.254 1.00 15.06 111 PRO A N 1
ATOM 880 C CA . PRO A 1 111 ? 146.444 117.825 143.387 1.00 15.06 111 PRO A CA 1
ATOM 881 C C . PRO A 1 111 ? 146.489 119.342 143.445 1.00 15.06 111 PRO A C 1
ATOM 882 O O . PRO A 1 111 ? 147.560 119.945 143.378 1.00 15.06 111 PRO A O 1
ATOM 886 N N . ASN A 1 112 ? 145.319 119.962 143.570 1.00 15.34 112 ASN A N 1
ATOM 887 C CA . ASN A 1 112 ? 145.153 121.412 143.595 1.00 15.34 112 ASN A CA 1
ATOM 888 C C . ASN A 1 112 ? 145.076 121.842 145.052 1.00 15.34 112 ASN A C 1
ATOM 889 O O . ASN A 1 112 ? 143.995 121.958 145.618 1.00 15.34 112 ASN A O 1
ATOM 894 N N . THR A 1 113 ? 146.231 122.094 145.660 1.00 15.10 113 THR A N 1
ATOM 895 C CA . THR A 1 113 ? 146.253 122.445 147.069 1.00 15.10 113 THR A CA 1
ATOM 896 C C . THR A 1 113 ? 146.327 123.937 147.333 1.00 15.10 113 THR A C 1
ATOM 897 O O . THR A 1 113 ? 146.031 124.353 148.452 1.00 15.10 113 THR A O 1
ATOM 901 N N . LEU A 1 114 ? 146.711 124.754 146.355 1.00 14.94 114 LEU A N 1
ATOM 902 C CA . LEU A 1 114 ? 146.879 126.178 146.626 1.00 14.94 114 LEU A CA 1
ATOM 903 C C . LEU A 1 114 ? 145.541 126.896 146.677 1.00 14.94 114 LEU A C 1
ATOM 904 O O . LEU A 1 114 ? 145.285 127.688 147.588 1.00 14.94 114 LEU A O 1
ATOM 909 N N . VAL A 1 115 ? 144.676 126.639 145.704 1.00 16.29 115 VAL A N 1
ATOM 910 C CA . VAL A 1 115 ? 143.417 127.361 145.606 1.00 16.29 115 VAL A CA 1
ATOM 911 C C . VAL A 1 115 ? 142.309 126.662 146.374 1.00 16.29 115 VAL A C 1
ATOM 912 O O . VAL A 1 115 ? 141.633 127.278 147.195 1.00 16.29 115 VAL A O 1
ATOM 916 N N . MET A 1 116 ? 142.088 125.377 146.137 1.00 18.11 116 MET A N 1
ATOM 917 C CA . MET A 1 116 ? 141.032 124.668 146.846 1.00 18.11 116 MET A CA 1
ATOM 918 C C . MET A 1 116 ? 141.507 124.041 148.149 1.00 18.11 116 MET A C 1
ATOM 919 O O . MET A 1 116 ? 140.735 123.960 149.106 1.00 18.11 116 MET A O 1
ATOM 924 N N . GLY A 1 117 ? 142.778 123.664 148.241 1.00 16.16 117 GLY A N 1
ATOM 925 C CA . GLY A 1 117 ? 143.207 122.805 149.331 1.00 16.16 117 GLY A CA 1
ATOM 926 C C . GLY A 1 117 ? 143.337 123.508 150.665 1.00 16.16 117 GLY A C 1
ATOM 927 O O . GLY A 1 117 ? 143.019 122.933 151.703 1.00 16.16 117 GLY A O 1
ATOM 928 N N . ILE A 1 118 ? 143.817 124.743 150.664 1.00 16.06 118 ILE A N 1
ATOM 929 C CA . ILE A 1 118 ? 144.003 125.480 151.913 1.00 16.06 118 ILE A CA 1
ATOM 930 C C . ILE A 1 118 ? 142.667 125.949 152.501 1.00 16.06 118 ILE A C 1
ATOM 931 O O . ILE A 1 118 ? 142.497 125.800 153.716 1.00 16.06 118 ILE A O 1
ATOM 936 N N . PRO A 1 119 ? 141.683 126.482 151.744 1.00 16.15 119 PRO A N 1
ATOM 937 C CA . PRO A 1 119 ? 140.372 126.724 152.369 1.00 16.15 119 PRO A CA 1
ATOM 938 C C . PRO A 1 119 ? 139.630 125.481 152.818 1.00 16.15 119 PRO A C 1
ATOM 939 O O . PRO A 1 119 ? 138.924 125.545 153.827 1.00 16.15 119 PRO A O 1
ATOM 943 N N . LEU A 1 120 ? 139.751 124.362 152.112 1.00 17.78 120 LEU A N 1
ATOM 944 C CA . LEU A 1 120 ? 138.929 123.200 152.427 1.00 17.78 120 LEU A CA 1
ATOM 945 C C . LEU A 1 120 ? 139.385 122.518 153.702 1.00 17.78 120 LEU A C 1
ATOM 946 O O . LEU A 1 120 ? 138.569 122.247 154.581 1.00 17.78 120 LEU A O 1
ATOM 951 N N . LEU A 1 121 ? 140.678 122.214 153.817 1.00 17.02 121 LEU A N 1
ATOM 952 C CA . LEU A 1 121 ? 141.180 121.513 154.995 1.00 17.02 121 LEU A CA 1
ATOM 953 C C . LEU A 1 121 ? 141.102 122.369 156.244 1.00 17.02 121 LEU A C 1
ATOM 954 O O . LEU A 1 121 ? 140.934 121.840 157.341 1.00 17.02 121 LEU A O 1
ATOM 959 N N . LYS A 1 122 ? 141.199 123.685 156.099 1.00 19.23 122 LYS A N 1
ATOM 960 C CA . LYS A 1 122 ? 141.147 124.563 157.257 1.00 19.23 122 LYS A CA 1
ATOM 961 C C . LYS A 1 122 ? 139.737 124.686 157.815 1.00 19.23 122 LYS A C 1
ATOM 962 O O . LYS A 1 122 ? 139.576 124.980 159.001 1.00 19.23 122 LYS A O 1
ATOM 968 N N . GLY A 1 123 ? 138.720 124.418 157.010 1.00 20.14 123 GLY A N 1
ATOM 969 C CA . GLY A 1 123 ? 137.360 124.401 157.496 1.00 20.14 123 GLY A CA 1
ATOM 970 C C . GLY A 1 123 ? 136.937 123.065 158.063 1.00 20.14 123 GLY A C 1
ATOM 971 O O . GLY A 1 123 ? 135.902 122.974 158.718 1.00 20.14 123 GLY A O 1
ATOM 972 N N . MET A 1 124 ? 137.724 122.021 157.838 1.00 20.82 124 MET A N 1
ATOM 973 C CA . MET A 1 124 ? 137.364 120.685 158.289 1.00 20.82 124 MET A CA 1
ATOM 974 C C . MET A 1 124 ? 138.058 120.272 159.569 1.00 20.82 124 MET A C 1
ATOM 975 O O . MET A 1 124 ? 137.460 119.554 160.370 1.00 20.82 124 MET A O 1
ATOM 980 N N . TYR A 1 125 ? 139.306 120.684 159.780 1.00 19.51 125 TYR A N 1
ATOM 981 C CA . TYR A 1 125 ? 140.061 120.242 160.939 1.00 19.51 125 TYR A CA 1
ATOM 982 C C . TYR A 1 125 ? 140.656 121.364 161.768 1.00 19.51 125 TYR A C 1
ATOM 983 O O . TYR A 1 125 ? 141.161 121.084 162.856 1.00 19.51 125 TYR A O 1
ATOM 992 N N . GLY A 1 126 ? 140.619 122.608 161.312 1.00 19.65 126 GLY A N 1
ATOM 993 C CA . GLY A 1 126 ? 141.100 123.690 162.144 1.00 19.65 126 GLY A CA 1
ATOM 994 C C . GLY A 1 126 ? 142.194 124.515 161.512 1.00 19.65 126 GLY A C 1
ATOM 995 O O . GLY A 1 126 ? 142.402 124.434 160.305 1.00 19.65 126 GLY A O 1
ATOM 996 N N . ASN A 1 127 ? 142.907 125.313 162.305 1.00 22.94 127 ASN A N 1
ATOM 997 C CA . ASN A 1 127 ? 143.922 126.194 161.741 1.00 22.94 127 ASN A CA 1
ATOM 998 C C . ASN A 1 127 ? 145.286 125.543 161.630 1.00 22.94 127 ASN A C 1
ATOM 999 O O . ASN A 1 127 ? 146.131 126.061 160.900 1.00 22.94 127 ASN A O 1
ATOM 1004 N N . PHE A 1 128 ? 145.533 124.438 162.336 1.00 21.71 128 PHE A N 1
ATOM 1005 C CA . PHE A 1 128 ? 146.797 123.739 162.140 1.00 21.71 128 PHE A CA 1
ATOM 1006 C C . PHE A 1 128 ? 146.806 123.009 160.812 1.00 21.71 128 PHE A C 1
ATOM 1007 O O . PHE A 1 128 ? 147.868 122.804 160.222 1.00 21.71 128 PHE A O 1
ATOM 1015 N N . SER A 1 129 ? 145.631 122.603 160.341 1.00 19.69 129 SER A N 1
ATOM 1016 C CA . SER A 1 129 ? 145.522 121.784 159.149 1.00 19.69 129 SER A CA 1
ATOM 1017 C C . SER A 1 129 ? 145.640 122.613 157.890 1.00 19.69 129 SER A C 1
ATOM 1018 O O . SER A 1 129 ? 145.971 122.079 156.833 1.00 19.69 129 SER A O 1
ATOM 1021 N N . GLY A 1 130 ? 145.363 123.900 157.974 1.00 20.73 130 GLY A N 1
ATOM 1022 C CA . GLY A 1 130 ? 145.661 124.803 156.890 1.00 20.73 130 GLY A CA 1
ATOM 1023 C C . GLY A 1 130 ? 147.060 125.339 156.925 1.00 20.73 130 GLY A C 1
ATOM 1024 O O . GLY A 1 130 ? 147.473 126.084 156.038 1.00 20.73 130 GLY A O 1
ATOM 1025 N N . ASP A 1 131 ? 147.883 124.930 157.804 1.00 21.91 131 ASP A N 1
ATOM 1026 C CA . ASP A 1 131 ? 149.303 125.288 157.876 1.00 21.91 131 ASP A CA 1
ATOM 1027 C C . ASP A 1 131 ? 150.055 124.156 157.439 1.00 21.91 131 ASP A C 1
ATOM 1028 O O . ASP A 1 131 ? 151.132 124.326 157.135 1.00 21.91 131 ASP A O 1
ATOM 1033 N N . LEU A 1 132 ? 149.540 122.946 157.572 1.00 18.57 132 LEU A N 1
ATOM 1034 C CA . LEU A 1 132 ? 150.214 121.813 156.958 1.00 18.57 132 LEU A CA 1
ATOM 1035 C C . LEU A 1 132 ? 150.111 121.853 155.448 1.00 18.57 132 LEU A C 1
ATOM 1036 O O . LEU A 1 132 ? 151.000 121.354 154.759 1.00 18.57 132 LEU A O 1
ATOM 1041 N N . MET A 1 133 ? 149.034 122.424 154.914 1.00 18.57 133 MET A N 1
ATOM 1042 C CA . MET A 1 133 ? 148.865 122.510 153.470 1.00 18.57 133 MET A CA 1
ATOM 1043 C C . MET A 1 133 ? 149.784 123.532 152.835 1.00 18.57 133 MET A C 1
ATOM 1044 O O . MET A 1 133 ? 150.021 123.455 151.632 1.00 18.57 133 MET A O 1
ATOM 1049 N N . VAL A 1 134 ? 150.290 124.491 153.601 1.00 16.77 134 VAL A N 1
ATOM 1050 C CA . VAL A 1 134 ? 151.243 125.441 153.053 1.00 16.77 134 VAL A CA 1
ATOM 1051 C C . VAL A 1 134 ? 152.600 124.782 152.893 1.00 16.77 134 VAL A C 1
ATOM 1052 O O . VAL A 1 134 ? 153.313 125.052 151.925 1.00 16.77 134 VAL A O 1
ATOM 1056 N N . GLN A 1 135 ? 152.953 123.868 153.796 1.00 16.81 135 GLN A N 1
ATOM 1057 C CA . GLN A 1 135 ? 154.226 123.166 153.716 1.00 16.81 135 GLN A CA 1
ATOM 1058 C C . GLN A 1 135 ? 154.297 122.219 152.530 1.00 16.81 135 GLN A C 1
ATOM 1059 O O . GLN A 1 135 ? 155.389 121.963 152.030 1.00 16.81 135 GLN A O 1
ATOM 1065 N N . ILE A 1 136 ? 153.163 121.699 152.071 1.00 15.99 136 ILE A N 1
ATOM 1066 C CA . ILE A 1 136 ? 153.123 120.881 150.866 1.00 15.99 136 ILE A CA 1
ATOM 1067 C C . ILE A 1 136 ? 153.270 121.734 149.609 1.00 15.99 136 ILE A C 1
ATOM 1068 O O . ILE A 1 136 ? 153.932 121.325 148.653 1.00 15.99 136 ILE A O 1
ATOM 1073 N N . VAL A 1 137 ? 152.702 122.940 149.605 1.00 15.50 137 VAL A N 1
ATOM 1074 C CA . VAL A 1 137 ? 152.840 123.869 148.487 1.00 15.50 137 VAL A CA 1
ATOM 1075 C C . VAL A 1 137 ? 154.291 124.306 148.307 1.00 15.50 137 VAL A C 1
ATOM 1076 O O . VAL A 1 137 ? 154.748 124.505 147.179 1.00 15.50 137 VAL A O 1
ATOM 1080 N N . VAL A 1 138 ? 155.047 124.415 149.400 1.00 14.83 138 VAL A N 1
ATOM 1081 C CA . VAL A 1 138 ? 156.464 124.766 149.329 1.00 14.83 138 VAL A CA 1
ATOM 1082 C C . VAL A 1 138 ? 157.252 123.683 148.607 1.00 14.83 138 VAL A C 1
ATOM 1083 O O . VAL A 1 138 ? 158.121 123.978 147.782 1.00 14.83 138 VAL A O 1
ATOM 1087 N N . LEU A 1 139 ? 156.921 122.417 148.854 1.00 16.01 139 LEU A N 1
ATOM 1088 C CA . LEU A 1 139 ? 157.614 121.320 148.192 1.00 16.01 139 LEU A CA 1
ATOM 1089 C C . LEU A 1 139 ? 157.188 121.125 146.747 1.00 16.01 139 LEU A C 1
ATOM 1090 O O . LEU A 1 139 ? 158.004 120.687 145.939 1.00 16.01 139 LEU A O 1
ATOM 1095 N N . GLN A 1 140 ? 155.930 121.399 146.402 1.00 19.56 140 GLN A N 1
ATOM 1096 C CA . GLN A 1 140 ? 155.517 121.304 145.004 1.00 19.56 140 GLN A CA 1
ATOM 1097 C C . GLN A 1 140 ? 156.172 122.375 144.159 1.00 19.56 140 GLN A C 1
ATOM 1098 O O . GLN A 1 140 ? 156.607 122.102 143.040 1.00 19.56 140 GLN A O 1
ATOM 1104 N N . CYS A 1 141 ? 156.245 123.598 144.670 1.00 20.29 141 CYS A N 1
ATOM 1105 C CA . CYS A 1 141 ? 156.816 124.691 143.898 1.00 20.29 141 CYS A CA 1
ATOM 1106 C C . CYS A 1 141 ? 158.312 124.528 143.699 1.00 20.29 141 CYS A C 1
ATOM 1107 O O . CYS A 1 141 ? 158.837 124.897 142.647 1.00 20.29 141 CYS A O 1
ATOM 1110 N N . ILE A 1 142 ? 159.007 123.949 144.666 1.00 19.09 142 ILE A N 1
ATOM 1111 C CA . ILE A 1 142 ? 160.458 123.978 144.664 1.00 19.09 142 ILE A CA 1
ATOM 1112 C C . ILE A 1 142 ? 161.077 122.640 144.261 1.00 19.09 142 ILE A C 1
ATOM 1113 O O . ILE A 1 142 ? 162.253 122.621 143.872 1.00 19.09 142 ILE A O 1
ATOM 1118 N N . ILE A 1 143 ? 160.330 121.534 144.293 1.00 20.88 143 ILE A N 1
ATOM 1119 C CA . ILE A 1 143 ? 160.905 120.240 143.938 1.00 20.88 143 ILE A CA 1
ATOM 1120 C C . ILE A 1 143 ? 160.126 119.551 142.827 1.00 20.88 143 ILE A C 1
ATOM 1121 O O . ILE A 1 143 ? 160.697 119.210 141.789 1.00 20.88 143 ILE A O 1
ATOM 1126 N N . TRP A 1 144 ? 158.830 119.324 143.019 1.00 28.32 144 TRP A N 1
ATOM 1127 C CA . TRP A 1 144 ? 158.133 118.430 142.108 1.00 28.32 144 TRP A CA 1
ATOM 1128 C C . TRP A 1 144 ? 157.685 119.103 140.824 1.00 28.32 144 TRP A C 1
ATOM 1129 O O . TRP A 1 144 ? 157.478 118.405 139.833 1.00 28.32 144 TRP A O 1
ATOM 1140 N N . TYR A 1 145 ? 157.620 120.352 140.737 1.00 28.32 145 TYR A N 1
ATOM 1141 C CA . TYR A 1 145 ? 157.313 120.965 139.498 1.00 28.32 145 TYR A CA 1
ATOM 1142 C C . TYR A 1 145 ? 158.517 121.342 138.748 1.00 28.32 145 TYR A C 1
ATOM 1143 O O . TYR A 1 145 ? 158.384 122.081 137.876 1.00 28.32 145 TYR A O 1
ATOM 1152 N N . THR A 1 146 ? 159.711 120.927 139.107 1.00 21.97 146 THR A N 1
ATOM 1153 C CA . THR A 1 146 ? 160.967 121.152 138.486 1.00 21.97 146 THR A CA 1
ATOM 1154 C C . THR A 1 146 ? 161.444 119.860 138.061 1.00 21.97 146 THR A C 1
ATOM 1155 O O . THR A 1 146 ? 162.153 119.882 137.236 1.00 21.97 146 THR A O 1
ATOM 1159 N N . LEU A 1 147 ? 161.013 118.729 138.517 1.00 21.87 147 LEU A N 1
ATOM 1160 C CA . LEU A 1 147 ? 161.303 117.468 137.945 1.00 21.87 147 LEU A CA 1
ATOM 1161 C C . LEU A 1 147 ? 160.427 117.226 136.843 1.00 21.87 147 LEU A C 1
ATOM 1162 O O . LEU A 1 147 ? 160.685 116.382 136.138 1.00 21.87 147 LEU A O 1
ATOM 1167 N N . MET A 1 148 ? 159.357 117.911 136.600 1.00 24.70 148 MET A N 1
ATOM 1168 C CA . MET A 1 148 ? 158.498 117.789 135.475 1.00 24.70 148 MET A CA 1
ATOM 1169 C C . MET A 1 148 ? 158.766 118.779 134.464 1.00 24.70 148 MET A C 1
ATOM 1170 O O . MET A 1 148 ? 158.017 118.917 133.668 1.00 24.70 148 MET A O 1
ATOM 1175 N N . LEU A 1 149 ? 159.837 119.486 134.453 1.00 21.75 149 LEU A N 1
ATOM 1176 C CA . LEU A 1 149 ? 160.284 120.363 133.434 1.00 21.75 149 LEU A CA 1
ATOM 1177 C C . LEU A 1 149 ? 161.431 119.580 133.064 1.00 21.75 149 LEU A C 1
ATOM 1178 O O . LEU A 1 149 ? 161.793 119.600 131.988 1.00 21.75 149 LEU A O 1
ATOM 1183 N N . PHE A 1 150 ? 162.053 118.849 133.941 1.00 19.77 150 PHE A N 1
ATOM 1184 C CA . PHE A 1 150 ? 163.145 118.085 133.348 1.00 19.77 150 PHE A CA 1
ATOM 1185 C C . PHE A 1 150 ? 162.645 116.977 132.441 1.00 19.77 150 PHE A C 1
ATOM 1186 O O . PHE A 1 150 ? 163.357 116.565 131.524 1.00 19.77 150 PHE A O 1
ATOM 1194 N N . LEU A 1 151 ? 161.444 116.469 132.678 1.00 20.80 151 LEU A N 1
ATOM 1195 C CA . LEU A 1 151 ? 160.965 115.361 131.868 1.00 20.80 151 LEU A CA 1
ATOM 1196 C C . LEU A 1 151 ? 160.392 115.836 130.546 1.00 20.80 151 LEU A C 1
ATOM 1197 O O . LEU A 1 151 ? 160.501 115.125 129.547 1.00 20.80 151 LEU A O 1
ATOM 1202 N N . PHE A 1 152 ? 159.781 117.019 130.510 1.00 22.76 152 PHE A N 1
ATOM 1203 C CA . PHE A 1 152 ? 159.287 117.535 129.242 1.00 22.76 152 PHE A CA 1
ATOM 1204 C C . PHE A 1 152 ? 160.413 118.003 128.341 1.00 22.76 152 PHE A C 1
ATOM 1205 O O . PHE A 1 152 ? 160.305 117.890 127.119 1.00 22.76 152 PHE A O 1
ATOM 1213 N N . GLU A 1 153 ? 161.489 118.535 128.910 1.00 24.02 153 GLU A N 1
ATOM 1214 C CA . GLU A 1 153 ? 162.614 118.973 128.102 1.00 24.02 153 GLU A CA 1
ATOM 1215 C C . GLU A 1 153 ? 163.450 117.814 127.591 1.00 24.02 153 GLU A C 1
ATOM 1216 O O . GLU A 1 153 ? 163.998 117.908 126.494 1.00 24.02 153 GLU A O 1
ATOM 1222 N N . TYR A 1 154 ? 163.581 116.739 128.363 1.00 24.86 154 TYR A N 1
ATOM 1223 C CA . TYR A 1 154 ? 164.224 115.532 127.866 1.00 24.86 154 TYR A CA 1
ATOM 1224 C C . TYR A 1 154 ? 163.395 114.855 126.791 1.00 24.86 154 TYR A C 1
ATOM 1225 O O . TYR A 1 154 ? 163.948 114.231 125.886 1.00 24.86 154 TYR A O 1
ATOM 1234 N N . ARG A 1 155 ? 162.076 114.968 126.871 1.00 24.85 155 ARG A N 1
ATOM 1235 C CA . ARG A 1 155 ? 161.216 114.342 125.880 1.00 24.85 155 ARG A CA 1
ATOM 1236 C C . ARG A 1 155 ? 161.248 115.097 124.563 1.00 24.85 155 ARG A C 1
ATOM 1237 O O . ARG A 1 155 ? 161.119 114.485 123.503 1.00 24.85 155 ARG A O 1
ATOM 1245 N N . GLY A 1 156 ? 161.448 116.408 124.603 1.00 27.14 156 GLY A N 1
ATOM 1246 C CA . GLY A 1 156 ? 161.525 117.198 123.394 1.00 27.14 156 GLY A CA 1
ATOM 1247 C C . GLY A 1 156 ? 162.883 117.132 122.736 1.00 27.14 156 GLY A C 1
ATOM 1248 O O . GLY A 1 156 ? 162.985 117.132 121.510 1.00 27.14 156 GLY A O 1
ATOM 1249 N N . ALA A 1 157 ? 163.941 117.070 123.542 1.00 28.50 157 ALA A N 1
ATOM 1250 C CA . ALA A 1 157 ? 165.292 116.996 123.004 1.00 28.50 157 ALA A CA 1
ATOM 1251 C C . ALA A 1 157 ? 165.653 115.604 122.520 1.00 28.50 157 ALA A C 1
ATOM 1252 O O . ALA A 1 157 ? 166.740 115.420 121.974 1.00 28.50 157 ALA A O 1
ATOM 1254 N N . LYS A 1 158 ? 164.785 114.618 122.725 1.00 30.83 158 LYS A N 1
ATOM 1255 C CA . LYS A 1 158 ? 165.008 113.293 122.170 1.00 30.83 158 LYS A CA 1
ATOM 1256 C C . LYS A 1 158 ? 164.224 113.097 120.881 1.00 30.83 158 LYS A C 1
ATOM 1257 O O . LYS A 1 158 ? 164.632 112.315 120.020 1.00 30.83 158 LYS A O 1
ATOM 1263 N N . LEU A 1 159 ? 163.119 113.819 120.709 1.00 32.64 159 LEU A N 1
ATOM 1264 C CA . LEU A 1 159 ? 162.383 113.768 119.455 1.00 32.64 159 LEU A CA 1
ATOM 1265 C C . LEU A 1 159 ? 163.009 114.628 118.372 1.00 32.64 159 LEU A C 1
ATOM 1266 O O . LEU A 1 159 ? 162.513 114.625 117.244 1.00 32.64 159 LEU A O 1
ATOM 1271 N N . LEU A 1 160 ? 164.056 115.381 118.688 1.00 39.20 160 LEU A N 1
ATOM 1272 C CA . LEU A 1 160 ? 164.811 116.137 117.701 1.00 39.20 160 LEU A CA 1
ATOM 1273 C C . LEU A 1 160 ? 166.031 115.377 117.213 1.00 39.20 160 LEU A C 1
ATOM 1274 O O . LEU A 1 160 ? 166.273 115.306 116.010 1.00 39.20 160 LEU A O 1
ATOM 1279 N N . ILE A 1 161 ? 166.811 114.813 118.131 1.00 40.10 161 ILE A N 1
ATOM 1280 C CA . ILE A 1 161 ? 168.068 114.192 117.746 1.00 40.10 161 ILE A CA 1
ATOM 1281 C C . ILE A 1 161 ? 167.835 112.839 117.107 1.00 40.10 161 ILE A C 1
ATOM 1282 O O . ILE A 1 161 ? 168.439 112.522 116.077 1.00 40.10 161 ILE A O 1
ATOM 1287 N N . SER A 1 162 ? 166.933 112.037 117.664 1.00 41.33 162 SER A N 1
ATOM 1288 C CA . SER A 1 162 ? 166.643 110.729 117.098 1.00 41.33 162 SER A CA 1
ATOM 1289 C C . SER A 1 162 ? 165.902 110.812 115.777 1.00 41.33 162 SER A C 1
ATOM 1290 O O . SER A 1 162 ? 165.867 109.821 115.046 1.00 41.33 162 SER A O 1
ATOM 1293 N N . GLU A 1 163 ? 165.327 111.964 115.451 1.00 44.29 163 GLU A N 1
ATOM 1294 C CA . GLU A 1 163 ? 164.605 112.164 114.205 1.00 44.29 163 GLU A CA 1
ATOM 1295 C C . GLU A 1 163 ? 165.478 112.720 113.094 1.00 44.29 163 GLU A C 1
ATOM 1296 O O . GLU A 1 163 ? 165.255 112.389 111.927 1.00 44.29 163 GLU A O 1
ATOM 1302 N N . GLN A 1 164 ? 166.475 113.543 113.421 1.00 45.95 164 GLN A N 1
ATOM 1303 C CA . GLN A 1 164 ? 167.357 114.114 112.416 1.00 45.95 164 GLN A CA 1
ATOM 1304 C C . GLN A 1 164 ? 168.726 113.468 112.350 1.00 45.95 164 GLN A C 1
ATOM 1305 O O . GLN A 1 164 ? 169.412 113.636 111.341 1.00 45.95 164 GLN A O 1
ATOM 1311 N N . PHE A 1 165 ? 169.137 112.725 113.372 1.00 47.65 165 PHE A N 1
ATOM 1312 C CA . PHE A 1 165 ? 170.390 111.975 113.347 1.00 47.65 165 PHE A CA 1
ATOM 1313 C C . PHE A 1 165 ? 170.112 110.493 113.592 1.00 47.65 165 PHE A C 1
ATOM 1314 O O . PHE A 1 165 ? 170.502 109.950 114.631 1.00 47.65 165 PHE A O 1
ATOM 1322 N N . PRO A 1 166 ? 169.465 109.800 112.648 1.00 52.13 166 PRO A N 1
ATOM 1323 C CA . PRO A 1 166 ? 169.025 108.432 112.942 1.00 52.13 166 PRO A CA 1
ATOM 1324 C C . PRO A 1 166 ? 170.128 107.395 112.886 1.00 52.13 166 PRO A C 1
ATOM 1325 O O . PRO A 1 166 ? 170.003 106.360 113.549 1.00 52.13 166 PRO A O 1
ATOM 1329 N N . ASP A 1 167 ? 171.200 107.628 112.128 1.00 57.39 167 ASP A N 1
ATOM 1330 C CA . ASP A 1 167 ? 172.244 106.627 111.941 1.00 57.39 167 ASP A CA 1
ATOM 1331 C C . ASP A 1 167 ? 173.626 107.160 112.299 1.00 57.39 167 ASP A C 1
ATOM 1332 O O . ASP A 1 167 ? 174.629 106.498 112.028 1.00 57.39 167 ASP A O 1
ATOM 1337 N N . THR A 1 168 ? 173.703 108.342 112.898 1.00 54.47 168 THR A N 1
ATOM 1338 C CA . THR A 1 168 ? 174.985 109.001 113.072 1.00 54.47 168 THR A CA 1
ATOM 1339 C C . THR A 1 168 ? 175.179 109.528 114.487 1.00 54.47 168 THR A C 1
ATOM 1340 O O . THR A 1 168 ? 176.320 109.806 114.871 1.00 54.47 168 THR A O 1
ATOM 1344 N N . ALA A 1 169 ? 174.124 109.577 115.311 1.00 50.89 169 ALA A N 1
ATOM 1345 C CA . ALA A 1 169 ? 174.101 110.349 116.552 1.00 50.89 169 ALA A CA 1
ATOM 1346 C C . ALA A 1 169 ? 175.064 109.858 117.626 1.00 50.89 169 ALA A C 1
ATOM 1347 O O . ALA A 1 169 ? 175.199 110.527 118.652 1.00 50.89 169 ALA A O 1
ATOM 1349 N N . GLY A 1 170 ? 175.742 108.733 117.429 1.00 53.04 170 GLY A N 1
ATOM 1350 C CA . GLY A 1 170 ? 176.713 108.296 118.411 1.00 53.04 170 GLY A CA 1
ATOM 1351 C C . GLY A 1 170 ? 178.012 109.071 118.407 1.00 53.04 170 GLY A C 1
ATOM 1352 O O . GLY A 1 170 ? 178.827 108.874 119.313 1.00 53.04 170 GLY A O 1
ATOM 1353 N N . SER A 1 171 ? 178.226 109.941 117.424 1.00 52.41 171 SER A N 1
ATOM 1354 C CA . SER A 1 171 ? 179.482 110.661 117.290 1.00 52.41 171 SER A CA 1
ATOM 1355 C C . SER A 1 171 ? 179.364 112.143 117.613 1.00 52.41 171 SER A C 1
ATOM 1356 O O . SER A 1 171 ? 180.302 112.896 117.344 1.00 52.41 171 SER A O 1
ATOM 1359 N N . ILE A 1 172 ? 178.239 112.582 118.174 1.00 46.05 172 ILE A N 1
ATOM 1360 C CA . ILE A 1 172 ? 178.063 113.986 118.518 1.00 46.05 172 ILE A CA 1
ATOM 1361 C C . ILE A 1 172 ? 178.794 114.280 119.817 1.00 46.05 172 ILE A C 1
ATOM 1362 O O . ILE A 1 172 ? 178.589 113.598 120.826 1.00 46.05 172 ILE A O 1
ATOM 1367 N N . VAL A 1 173 ? 179.653 115.297 119.805 1.00 44.76 173 VAL A N 1
ATOM 1368 C CA . VAL A 1 173 ? 180.447 115.632 120.982 1.00 44.76 173 VAL A CA 1
ATOM 1369 C C . VAL A 1 173 ? 180.031 116.937 121.637 1.00 44.76 173 VAL A C 1
ATOM 1370 O O . VAL A 1 173 ? 180.418 117.172 122.792 1.00 44.76 173 VAL A O 1
ATOM 1374 N N . SER A 1 174 ? 179.254 117.783 120.965 1.00 41.41 174 SER A N 1
ATOM 1375 C CA . SER A 1 174 ? 178.859 119.059 121.546 1.00 41.41 174 SER A CA 1
ATOM 1376 C C . SER A 1 174 ? 177.619 119.564 120.833 1.00 41.41 174 SER A C 1
ATOM 1377 O O . SER A 1 174 ? 177.561 119.524 119.604 1.00 41.41 174 SER A O 1
ATOM 1380 N N . ILE A 1 175 ? 176.640 120.043 121.595 1.00 35.04 175 ILE A N 1
ATOM 1381 C CA . ILE A 1 175 ? 175.405 120.589 121.045 1.00 35.04 175 ILE A CA 1
ATOM 1382 C C . ILE A 1 175 ? 175.241 122.009 121.557 1.00 35.04 175 ILE A C 1
ATOM 1383 O O . ILE A 1 175 ? 175.247 122.237 122.770 1.00 35.04 175 ILE A O 1
ATOM 1388 N N . HIS A 1 176 ? 175.084 122.958 120.638 1.00 37.65 176 HIS A N 1
ATOM 1389 C CA . HIS A 1 176 ? 174.914 124.369 120.956 1.00 37.65 176 HIS A CA 1
ATOM 1390 C C . HIS A 1 176 ? 173.578 124.854 120.425 1.00 37.65 176 HIS A C 1
ATOM 1391 O O . HIS A 1 176 ? 173.245 124.605 119.267 1.00 37.65 176 HIS A O 1
ATOM 1398 N N . VAL A 1 177 ? 172.831 125.570 121.252 1.00 34.46 177 VAL A N 1
ATOM 1399 C CA . VAL A 1 177 ? 171.521 126.087 120.886 1.00 34.46 177 VAL A CA 1
ATOM 1400 C C . VAL A 1 177 ? 171.580 127.607 120.915 1.00 34.46 177 VAL A C 1
ATOM 1401 O O . VAL A 1 177 ? 172.086 128.195 121.875 1.00 34.46 177 VAL A O 1
ATOM 1405 N N . ASP A 1 178 ? 171.080 128.239 119.857 1.00 42.29 178 ASP A N 1
ATOM 1406 C CA . ASP A 1 178 ? 171.107 129.687 119.762 1.00 42.29 178 ASP A CA 1
ATOM 1407 C C . ASP A 1 178 ? 170.064 130.317 120.673 1.00 42.29 178 ASP A C 1
ATOM 1408 O O . ASP A 1 178 ? 168.977 129.778 120.888 1.00 42.29 178 ASP A O 1
ATOM 1413 N N . SER A 1 179 ? 170.392 131.510 121.166 1.00 45.18 179 SER A N 1
ATOM 1414 C CA . SER A 1 179 ? 169.656 132.181 122.231 1.00 45.18 179 SER A CA 1
ATOM 1415 C C . SER A 1 179 ? 168.303 132.720 121.797 1.00 45.18 179 SER A C 1
ATOM 1416 O O . SER A 1 179 ? 167.550 133.208 122.643 1.00 45.18 179 SER A O 1
ATOM 1419 N N . ASP A 1 180 ? 167.981 132.653 120.515 1.00 53.40 180 ASP A N 1
ATOM 1420 C CA . ASP A 1 180 ? 166.673 133.080 120.051 1.00 53.40 180 ASP A CA 1
ATOM 1421 C C . ASP A 1 180 ? 165.616 132.021 120.333 1.00 53.40 180 ASP A C 1
ATOM 1422 O O . ASP A 1 180 ? 164.433 132.344 120.462 1.00 53.40 180 ASP A O 1
ATOM 1427 N N . ILE A 1 181 ? 166.029 130.763 120.450 1.00 51.11 181 ILE A N 1
ATOM 1428 C CA . ILE A 1 181 ? 165.126 129.627 120.581 1.00 51.11 181 ILE A CA 1
ATOM 1429 C C . ILE A 1 181 ? 164.924 129.330 122.055 1.00 51.11 181 ILE A C 1
ATOM 1430 O O . ILE A 1 181 ? 165.897 129.206 122.806 1.00 51.11 181 ILE A O 1
ATOM 1435 N N . MET A 1 182 ? 163.666 129.211 122.476 1.00 56.00 182 MET A N 1
ATOM 1436 C CA . MET A 1 182 ? 163.355 128.779 123.832 1.00 56.00 182 MET A CA 1
ATOM 1437 C C . MET A 1 182 ? 162.991 127.300 123.883 1.00 56.00 182 MET A C 1
ATOM 1438 O O . MET A 1 182 ? 163.615 126.528 124.616 1.00 56.00 182 MET A O 1
ATOM 1443 N N . SER A 1 183 ? 161.991 126.889 123.110 1.00 55.59 183 SER A N 1
ATOM 1444 C CA . SER A 1 183 ? 161.531 125.510 123.092 1.00 55.59 183 SER A CA 1
ATOM 1445 C C . SER A 1 183 ? 161.723 124.931 121.701 1.00 55.59 183 SER A C 1
ATOM 1446 O O . SER A 1 183 ? 161.303 125.536 120.711 1.00 55.59 183 SER A O 1
ATOM 1449 N N . LEU A 1 184 ? 162.340 123.753 121.634 1.00 52.58 184 LEU A N 1
ATOM 1450 C CA . LEU A 1 184 ? 162.696 123.114 120.370 1.00 52.58 184 LEU A CA 1
ATOM 1451 C C . LEU A 1 184 ? 161.700 122.048 119.935 1.00 52.58 184 LEU A C 1
ATOM 1452 O O . LEU A 1 184 ? 162.072 121.042 119.331 1.00 52.58 184 LEU A O 1
ATOM 1457 N N . ASP A 1 185 ? 160.416 122.256 120.204 1.00 63.95 185 ASP A N 1
ATOM 1458 C CA . ASP A 1 185 ? 159.375 121.472 119.550 1.00 63.95 185 ASP A CA 1
ATOM 1459 C C . ASP A 1 185 ? 159.035 122.100 118.203 1.00 63.95 185 ASP A C 1
ATOM 1460 O O . ASP A 1 185 ? 159.749 122.995 117.743 1.00 63.95 185 ASP A O 1
ATOM 1465 N N . GLY A 1 186 ? 157.969 121.658 117.548 1.00 69.80 186 GLY A N 1
ATOM 1466 C CA . GLY A 1 186 ? 157.720 122.215 116.233 1.00 69.80 186 GLY A CA 1
ATOM 1467 C C . GLY A 1 186 ? 156.896 123.485 116.262 1.00 69.80 186 GLY A C 1
ATOM 1468 O O . GLY A 1 186 ? 155.662 123.445 116.229 1.00 69.80 186 GLY A O 1
ATOM 1469 N N . ARG A 1 187 ? 157.573 124.620 116.323 1.00 69.70 187 ARG A N 1
ATOM 1470 C CA . ARG A 1 187 ? 156.976 125.943 116.178 1.00 69.70 187 ARG A CA 1
ATOM 1471 C C . ARG A 1 187 ? 157.739 126.806 115.190 1.00 69.70 187 ARG A C 1
ATOM 1472 O O . ARG A 1 187 ? 157.131 127.580 114.452 1.00 69.70 187 ARG A O 1
ATOM 1480 N N . GLN A 1 188 ? 159.056 126.684 115.163 1.00 68.68 188 GLN A N 1
ATOM 1481 C CA . GLN A 1 188 ? 159.972 127.362 114.267 1.00 68.68 188 GLN A CA 1
ATOM 1482 C C . GLN A 1 188 ? 160.558 126.311 113.328 1.00 68.68 188 GLN A C 1
ATOM 1483 O O . GLN A 1 188 ? 160.351 125.112 113.545 1.00 68.68 188 GLN A O 1
ATOM 1489 N N . PRO A 1 189 ? 161.246 126.710 112.247 1.00 67.85 189 PRO A N 1
ATOM 1490 C CA . PRO A 1 189 ? 161.829 125.689 111.355 1.00 67.85 189 PRO A CA 1
ATOM 1491 C C . PRO A 1 189 ? 162.920 124.822 111.972 1.00 67.85 189 PRO A C 1
ATOM 1492 O O . PRO A 1 189 ? 162.956 123.626 111.654 1.00 67.85 189 PRO A O 1
ATOM 1496 N N . LEU A 1 190 ? 163.795 125.378 112.818 1.00 59.60 190 LEU A N 1
ATOM 1497 C CA . LEU A 1 190 ? 164.858 124.653 113.528 1.00 59.60 190 LEU A CA 1
ATOM 1498 C C . LEU A 1 190 ? 165.806 123.933 112.565 1.00 59.60 190 LEU A C 1
ATOM 1499 O O . LEU A 1 190 ? 165.884 122.708 112.507 1.00 59.60 190 LEU A O 1
ATOM 1504 N N . GLU A 1 191 ? 166.517 124.743 111.800 1.00 59.30 191 GLU A N 1
ATOM 1505 C CA . GLU A 1 191 ? 167.615 124.261 110.979 1.00 59.30 191 GLU A CA 1
ATOM 1506 C C . GLU A 1 191 ? 168.778 123.808 111.848 1.00 59.30 191 GLU A C 1
ATOM 1507 O O . GLU A 1 191 ? 169.435 124.644 112.469 1.00 59.30 191 GLU A O 1
ATOM 1513 N N . THR A 1 192 ? 169.039 122.507 111.924 1.00 50.83 192 THR A N 1
ATOM 1514 C CA . THR A 1 192 ? 170.215 122.042 112.645 1.00 50.83 192 THR A CA 1
ATOM 1515 C C . THR A 1 192 ? 171.359 121.792 111.678 1.00 50.83 192 THR A C 1
ATOM 1516 O O . THR A 1 192 ? 171.166 121.581 110.484 1.00 50.83 192 THR A O 1
ATOM 1520 N N . GLU A 1 193 ? 172.571 121.798 112.213 1.00 53.64 193 GLU A N 1
ATOM 1521 C CA . GLU A 1 193 ? 173.756 121.862 111.374 1.00 53.64 193 GLU A CA 1
ATOM 1522 C C . GLU A 1 193 ? 174.892 121.165 112.095 1.00 53.64 193 GLU A C 1
ATOM 1523 O O . GLU A 1 193 ? 175.015 121.297 113.310 1.00 53.64 193 GLU A O 1
ATOM 1529 N N . ALA A 1 194 ? 175.712 120.431 111.364 1.00 54.85 194 ALA A N 1
ATOM 1530 C CA . ALA A 1 194 ? 176.794 119.679 111.970 1.00 54.85 194 ALA A CA 1
ATOM 1531 C C . ALA A 1 194 ? 178.124 120.057 111.343 1.00 54.85 194 ALA A C 1
ATOM 1532 O O . ALA A 1 194 ? 178.226 120.220 110.127 1.00 54.85 194 ALA A O 1
ATOM 1534 N N . GLU A 1 195 ? 179.137 120.194 112.181 1.00 66.31 195 GLU A N 1
ATOM 1535 C CA . GLU A 1 195 ? 180.489 120.526 111.759 1.00 66.31 195 GLU A CA 1
ATOM 1536 C C . GLU A 1 195 ? 181.355 119.295 111.930 1.00 66.31 195 GLU A C 1
ATOM 1537 O O . GLU A 1 195 ? 181.521 118.805 113.050 1.00 66.31 195 GLU A O 1
ATOM 1543 N N . ILE A 1 196 ? 181.898 118.789 110.831 1.00 73.41 196 ILE A N 1
ATOM 1544 C CA . ILE A 1 196 ? 182.753 117.612 110.898 1.00 73.41 196 ILE A CA 1
ATOM 1545 C C . ILE A 1 196 ? 184.173 118.058 111.216 1.00 73.41 196 ILE A C 1
ATOM 1546 O O . ILE A 1 196 ? 184.788 118.803 110.449 1.00 73.41 196 ILE A O 1
ATOM 1551 N N . LYS A 1 197 ? 184.694 117.604 112.351 1.00 80.31 197 LYS A N 1
ATOM 1552 C CA . LYS A 1 197 ? 186.032 117.964 112.786 1.00 80.31 197 LYS A CA 1
ATOM 1553 C C . LYS A 1 197 ? 187.044 117.010 112.151 1.00 80.31 197 LYS A C 1
ATOM 1554 O O . LYS A 1 197 ? 186.724 116.247 111.237 1.00 80.31 197 LYS A O 1
ATOM 1560 N N . GLU A 1 198 ? 188.285 117.038 112.640 1.00 91.63 198 GLU A N 1
ATOM 1561 C CA . GLU A 1 198 ? 189.372 116.315 111.988 1.00 91.63 198 GLU A CA 1
ATOM 1562 C C . GLU A 1 198 ? 189.336 114.813 112.240 1.00 91.63 198 GLU A C 1
ATOM 1563 O O . GLU A 1 198 ? 189.972 114.062 111.495 1.00 91.63 198 GLU A O 1
ATOM 1569 N N . ASP A 1 199 ? 188.623 114.357 113.264 1.00 88.76 199 ASP A N 1
ATOM 1570 C CA . ASP A 1 199 ? 188.548 112.937 113.574 1.00 88.76 199 ASP A CA 1
ATOM 1571 C C . ASP A 1 199 ? 187.308 112.282 112.986 1.00 88.76 199 ASP A C 1
ATOM 1572 O O . ASP A 1 199 ? 187.270 111.055 112.847 1.00 88.76 199 ASP A O 1
ATOM 1577 N N . GLY A 1 200 ? 186.317 113.072 112.594 1.00 82.08 200 GLY A N 1
ATOM 1578 C CA . GLY A 1 200 ? 185.008 112.550 112.280 1.00 82.08 200 GLY A CA 1
ATOM 1579 C C . GLY A 1 200 ? 183.996 112.736 113.383 1.00 82.08 200 GLY A C 1
ATOM 1580 O O . GLY A 1 200 ? 182.945 112.087 113.354 1.00 82.08 200 GLY A O 1
ATOM 1581 N N . LYS A 1 201 ? 184.287 113.589 114.358 1.00 70.63 201 LYS A N 1
ATOM 1582 C CA . LYS A 1 201 ? 183.364 113.890 115.437 1.00 70.63 201 LYS A CA 1
ATOM 1583 C C . LYS A 1 201 ? 182.533 115.103 115.051 1.00 70.63 201 LYS A C 1
ATOM 1584 O O . LYS A 1 201 ? 183.079 116.131 114.642 1.00 70.63 201 LYS A O 1
ATOM 1590 N N . LEU A 1 202 ? 181.219 114.981 115.180 1.00 56.31 202 LEU A N 1
ATOM 1591 C CA . LEU A 1 202 ? 180.301 116.033 114.775 1.00 56.31 202 LEU A CA 1
ATOM 1592 C C . LEU A 1 202 ? 180.179 117.082 115.869 1.00 56.31 202 LEU A C 1
ATOM 1593 O O . LEU A 1 202 ? 180.376 116.799 117.048 1.00 56.31 202 LEU A O 1
ATOM 1598 N N . HIS A 1 203 ? 179.842 118.304 115.468 1.00 49.47 203 HIS A N 1
ATOM 1599 C CA . HIS A 1 203 ? 179.716 119.430 116.396 1.00 49.47 203 HIS A CA 1
ATOM 1600 C C . HIS A 1 203 ? 178.416 120.153 116.051 1.00 49.47 203 HIS A C 1
ATOM 1601 O O . HIS A 1 203 ? 178.409 121.086 115.247 1.00 49.47 203 HIS A O 1
ATOM 1608 N N . VAL A 1 204 ? 177.330 119.729 116.678 1.00 41.11 204 VAL A N 1
ATOM 1609 C CA . VAL A 1 204 ? 175.986 120.119 116.271 1.00 41.11 204 VAL A CA 1
ATOM 1610 C C . VAL A 1 204 ? 175.684 121.521 116.771 1.00 41.11 204 VAL A C 1
ATOM 1611 O O . VAL A 1 204 ? 176.069 121.893 117.881 1.00 41.11 204 VAL A O 1
ATOM 1615 N N . THR A 1 205 ? 175.013 122.316 115.938 1.00 39.94 205 THR A N 1
ATOM 1616 C CA . THR A 1 205 ? 174.605 123.672 116.283 1.00 39.94 205 THR A CA 1
ATOM 1617 C C . THR A 1 205 ? 173.179 123.856 115.793 1.00 39.94 205 THR A C 1
ATOM 1618 O O . THR A 1 205 ? 172.924 123.738 114.596 1.00 39.94 205 THR A O 1
ATOM 1622 N N . VAL A 1 206 ? 172.253 124.151 116.696 1.00 40.18 206 VAL A N 1
ATOM 1623 C CA . VAL A 1 206 ? 170.856 124.331 116.318 1.00 40.18 206 VAL A CA 1
ATOM 1624 C C . VAL A 1 206 ? 170.626 125.805 116.012 1.00 40.18 206 VAL A C 1
ATOM 1625 O O . VAL A 1 206 ? 170.720 126.651 116.899 1.00 40.18 206 VAL A O 1
ATOM 1629 N N . ARG A 1 207 ? 170.265 126.119 114.769 1.00 52.45 207 ARG A N 1
ATOM 1630 C CA . ARG A 1 207 ? 169.956 127.500 114.373 1.00 52.45 207 ARG A CA 1
ATOM 1631 C C . ARG A 1 207 ? 168.466 127.667 114.092 1.00 52.45 207 ARG A C 1
ATOM 1632 O O . ARG A 1 207 ? 167.758 126.672 113.928 1.00 52.45 207 ARG A O 1
ATOM 1640 N N . ARG A 1 208 ? 167.954 128.902 114.036 1.00 58.85 208 ARG A N 1
ATOM 1641 C CA . ARG A 1 208 ? 166.551 129.035 113.648 1.00 58.85 208 ARG A CA 1
ATOM 1642 C C . ARG A 1 208 ? 166.527 129.324 112.205 1.00 58.85 208 ARG A C 1
ATOM 1643 O O . ARG A 1 208 ? 167.283 130.153 111.769 1.00 58.85 208 ARG A O 1
ATOM 1651 N N . SER A 1 209 ? 165.715 128.660 111.401 1.00 72.11 209 SER A N 1
ATOM 1652 C CA . SER A 1 209 ? 165.782 128.825 109.915 1.00 72.11 209 SER A CA 1
ATOM 1653 C C . SER A 1 209 ? 164.969 130.002 109.383 1.00 72.11 209 SER A C 1
ATOM 1654 O O . SER A 1 209 ? 164.085 130.524 110.072 1.00 72.11 209 SER A O 1
ATOM 1657 N N . ASN A 1 210 ? 165.244 130.420 108.144 1.00 80.18 210 ASN A N 1
ATOM 1658 C CA . ASN A 1 210 ? 164.594 131.593 107.575 1.00 80.18 210 ASN A CA 1
ATOM 1659 C C . ASN A 1 210 ? 163.684 131.207 106.477 1.00 80.18 210 ASN A C 1
ATOM 1660 O O . ASN A 1 210 ? 163.908 130.179 105.847 1.00 80.18 210 ASN A O 1
ATOM 1665 N N . ALA A 1 211 ? 162.670 132.033 106.216 1.00 83.13 211 ALA A N 1
ATOM 1666 C CA . ALA A 1 211 ? 161.644 131.700 105.249 1.00 83.13 211 ALA A CA 1
ATOM 1667 C C . ALA A 1 211 ? 161.221 130.234 105.380 1.00 83.13 211 ALA A C 1
ATOM 1668 O O . ALA A 1 211 ? 160.762 129.786 106.440 1.00 83.13 211 ALA A O 1
ATOM 1670 N N . VAL A 1 454 ? 170.984 104.412 117.967 1.00 49.48 454 VAL A N 1
ATOM 1671 C CA . VAL A 1 454 ? 171.886 104.861 119.020 1.00 49.48 454 VAL A CA 1
ATOM 1672 C C . VAL A 1 454 ? 171.477 106.236 119.528 1.00 49.48 454 VAL A C 1
ATOM 1673 O O . VAL A 1 454 ? 170.519 106.823 119.035 1.00 49.48 454 VAL A O 1
ATOM 1675 N N . MET A 1 455 ? 172.197 106.734 120.521 1.00 49.17 455 MET A N 1
ATOM 1676 C CA . MET A 1 455 ? 171.971 108.034 121.135 1.00 49.17 455 MET A CA 1
ATOM 1677 C C . MET A 1 455 ? 173.312 108.692 121.415 1.00 49.17 455 MET A C 1
ATOM 1678 O O . MET A 1 455 ? 174.342 108.011 121.460 1.00 49.17 455 MET A O 1
ATOM 1683 N N . PRO A 1 456 ? 173.343 110.019 121.578 1.00 45.92 456 PRO A N 1
ATOM 1684 C CA . PRO A 1 456 ? 174.586 110.696 121.978 1.00 45.92 456 PRO A CA 1
ATOM 1685 C C . PRO A 1 456 ? 175.025 110.277 123.369 1.00 45.92 456 PRO A C 1
ATOM 1686 O O . PRO A 1 456 ? 174.217 109.737 124.139 1.00 45.92 456 PRO A O 1
ATOM 1690 N N . PRO A 1 457 ? 176.299 110.475 123.718 1.00 44.38 457 PRO A N 1
ATOM 1691 C CA . PRO A 1 457 ? 176.762 110.091 125.054 1.00 44.38 457 PRO A CA 1
ATOM 1692 C C . PRO A 1 457 ? 176.104 110.929 126.134 1.00 44.38 457 PRO A C 1
ATOM 1693 O O . PRO A 1 457 ? 175.709 112.072 125.909 1.00 44.38 457 PRO A O 1
ATOM 1697 N N . THR A 1 458 ? 176.000 110.345 127.327 1.00 42.87 458 THR A N 1
ATOM 1698 C CA . THR A 1 458 ? 175.214 110.939 128.399 1.00 42.87 458 THR A CA 1
ATOM 1699 C C . THR A 1 458 ? 175.872 112.152 129.035 1.00 42.87 458 THR A C 1
ATOM 1700 O O . THR A 1 458 ? 175.264 112.764 129.914 1.00 42.87 458 THR A O 1
ATOM 1704 N N . SER A 1 459 ? 177.090 112.502 128.643 1.00 40.71 459 SER A N 1
ATOM 1705 C CA . SER A 1 459 ? 177.686 113.771 129.022 1.00 40.71 459 SER A CA 1
ATOM 1706 C C . SER A 1 459 ? 177.360 114.882 128.037 1.00 40.71 459 SER A C 1
ATOM 1707 O O . SER A 1 459 ? 177.703 116.038 128.294 1.00 40.71 459 SER A O 1
ATOM 1710 N N . VAL A 1 460 ? 176.722 114.556 126.919 1.00 38.66 460 VAL A N 1
ATOM 1711 C CA . VAL A 1 460 ? 176.335 115.537 125.916 1.00 38.66 460 VAL A CA 1
ATOM 1712 C C . VAL A 1 460 ? 174.859 115.883 126.020 1.00 38.66 460 VAL A C 1
ATOM 1713 O O . VAL A 1 460 ? 174.488 117.054 125.961 1.00 38.66 460 VAL A O 1
ATOM 1717 N N . MET A 1 461 ? 174.013 114.873 126.209 1.00 36.71 461 MET A N 1
ATOM 1718 C CA . MET A 1 461 ? 172.597 115.098 126.453 1.00 36.71 461 MET A CA 1
ATOM 1719 C C . MET A 1 461 ? 172.334 115.774 127.786 1.00 36.71 461 MET A C 1
ATOM 1720 O O . MET A 1 461 ? 171.275 116.375 127.953 1.00 36.71 461 MET A O 1
ATOM 1725 N N . THR A 1 462 ? 173.254 115.686 128.743 1.00 33.36 462 THR A N 1
ATOM 1726 C CA . THR A 1 462 ? 173.013 116.301 130.038 1.00 33.36 462 THR A CA 1
ATOM 1727 C C . THR A 1 462 ? 173.398 117.766 130.076 1.00 33.36 462 THR A C 1
ATOM 1728 O O . THR A 1 462 ? 173.094 118.438 131.061 1.00 33.36 462 THR A O 1
ATOM 1732 N N . ARG A 1 463 ? 174.073 118.275 129.055 1.00 31.19 463 ARG A N 1
ATOM 1733 C CA . ARG A 1 463 ? 174.311 119.702 128.954 1.00 31.19 463 ARG A CA 1
ATOM 1734 C C . ARG A 1 463 ? 173.287 120.386 128.083 1.00 31.19 463 ARG A C 1
ATOM 1735 O O . ARG A 1 463 ? 173.022 121.568 128.281 1.00 31.19 463 ARG A O 1
ATOM 1743 N N . LEU A 1 464 ? 172.718 119.664 127.121 1.00 27.10 464 LEU A N 1
ATOM 1744 C CA . LEU A 1 464 ? 171.646 120.214 126.302 1.00 27.10 464 LEU A CA 1
ATOM 1745 C C . LEU A 1 464 ? 170.401 120.485 127.132 1.00 27.10 464 LEU A C 1
ATOM 1746 O O . LEU A 1 464 ? 169.699 121.473 126.902 1.00 27.10 464 LEU A O 1
ATOM 1751 N N . ILE A 1 465 ? 170.130 119.641 128.122 1.00 24.67 465 ILE A N 1
ATOM 1752 C CA . ILE A 1 465 ? 168.912 119.786 128.908 1.00 24.67 465 ILE A CA 1
ATOM 1753 C C . ILE A 1 465 ? 169.062 120.873 129.962 1.00 24.67 465 ILE A C 1
ATOM 1754 O O . ILE A 1 465 ? 168.147 121.673 130.164 1.00 24.67 465 ILE A O 1
ATOM 1759 N N . LEU A 1 466 ? 170.217 120.944 130.628 1.00 23.99 466 LEU A N 1
ATOM 1760 C CA . LEU A 1 466 ? 170.412 121.939 131.680 1.00 23.99 466 LEU A CA 1
ATOM 1761 C C . LEU A 1 466 ? 170.440 123.359 131.140 1.00 23.99 466 LEU A C 1
ATOM 1762 O O . LEU A 1 466 ? 170.165 124.300 131.885 1.00 23.99 466 LEU A O 1
ATOM 1767 N N . ILE A 1 467 ? 170.786 123.540 129.866 1.00 23.18 467 ILE A N 1
ATOM 1768 C CA . ILE A 1 467 ? 170.697 124.860 129.253 1.00 23.18 467 ILE A CA 1
ATOM 1769 C C . ILE A 1 467 ? 169.245 125.276 129.105 1.00 23.18 467 ILE A C 1
ATOM 1770 O O . ILE A 1 467 ? 168.860 126.378 129.498 1.00 23.18 467 ILE A O 1
ATOM 1775 N N . MET A 1 468 ? 168.480 124.366 128.602 1.00 25.01 468 MET A N 1
ATOM 1776 C CA . MET A 1 468 ? 167.102 124.596 128.316 1.00 25.01 468 MET A CA 1
ATOM 1777 C C . MET A 1 468 ? 166.155 124.472 129.372 1.00 25.01 468 MET A C 1
ATOM 1778 O O . MET A 1 468 ? 165.100 124.889 129.196 1.00 25.01 468 MET A O 1
ATOM 1783 N N . VAL A 1 469 ? 166.460 123.870 130.452 1.00 20.30 469 VAL A N 1
ATOM 1784 C CA . VAL A 1 469 ? 165.705 123.969 131.694 1.00 20.30 469 VAL A CA 1
ATOM 1785 C C . VAL A 1 469 ? 165.914 125.343 132.313 1.00 20.30 469 VAL A C 1
ATOM 1786 O O . VAL A 1 469 ? 164.970 125.962 132.812 1.00 20.30 469 VAL A O 1
ATOM 1790 N N . TRP A 1 470 ? 167.138 125.869 132.223 1.00 19.53 470 TRP A N 1
ATOM 1791 C CA . TRP A 1 470 ? 167.460 127.180 132.773 1.00 19.53 470 TRP A CA 1
ATOM 1792 C C . TRP A 1 470 ? 166.744 128.308 132.053 1.00 19.53 470 TRP A C 1
ATOM 1793 O O . TRP A 1 470 ? 166.317 129.266 132.696 1.00 19.53 470 TRP A O 1
ATOM 1804 N N . ARG A 1 471 ? 166.579 128.213 130.741 1.00 22.07 471 ARG A N 1
ATOM 1805 C CA . ARG A 1 471 ? 165.957 129.291 129.991 1.00 22.07 471 ARG A CA 1
ATOM 1806 C C . ARG A 1 471 ? 164.460 129.379 130.195 1.00 22.07 471 ARG A C 1
ATOM 1807 O O . ARG A 1 471 ? 163.885 130.438 129.945 1.00 22.07 471 ARG A O 1
ATOM 1815 N N . LYS A 1 472 ? 163.808 128.294 130.588 1.00 21.53 472 LYS A N 1
ATOM 1816 C CA . LYS A 1 472 ? 162.384 128.336 130.859 1.00 21.53 472 LYS A CA 1
ATOM 1817 C C . LYS A 1 472 ? 162.085 128.468 132.334 1.00 21.53 472 LYS A C 1
ATOM 1818 O O . LYS A 1 472 ? 160.921 128.425 132.724 1.00 21.53 472 LYS A O 1
ATOM 1824 N N . LEU A 1 473 ? 163.107 128.635 133.155 1.00 18.53 473 LEU A N 1
ATOM 1825 C CA . LEU A 1 473 ? 162.948 128.763 134.589 1.00 18.53 473 LEU A CA 1
ATOM 1826 C C . LEU A 1 473 ? 163.132 130.196 135.049 1.00 18.53 473 LEU A C 1
ATOM 1827 O O . LEU A 1 473 ? 162.631 130.565 136.111 1.00 18.53 473 LEU A O 1
ATOM 1832 N N . ILE A 1 474 ? 163.820 131.019 134.254 1.00 18.65 474 ILE A N 1
ATOM 1833 C CA . ILE A 1 474 ? 163.912 132.451 134.511 1.00 18.65 474 ILE A CA 1
ATOM 1834 C C . ILE A 1 474 ? 162.809 133.239 133.824 1.00 18.65 474 ILE A C 1
ATOM 1835 O O . ILE A 1 474 ? 162.603 134.411 134.158 1.00 18.65 474 ILE A O 1
ATOM 1840 N N . ARG A 1 475 ? 162.093 132.640 132.885 1.00 21.38 475 ARG A N 1
ATOM 1841 C CA . ARG A 1 475 ? 160.956 133.264 132.229 1.00 21.38 475 ARG A CA 1
ATOM 1842 C C . ARG A 1 475 ? 159.638 132.928 132.899 1.00 21.38 475 ARG A C 1
ATOM 1843 O O . ARG A 1 475 ? 158.584 133.179 132.319 1.00 21.38 475 ARG A O 1
ATOM 1851 N N . ASN A 1 476 ? 159.667 132.381 134.071 1.00 20.79 476 ASN A N 1
ATOM 1852 C CA . ASN A 1 476 ? 158.510 131.838 134.760 1.00 20.79 476 ASN A CA 1
ATOM 1853 C C . ASN A 1 476 ? 158.214 132.684 135.981 1.00 20.79 476 ASN A C 1
ATOM 1854 O O . ASN A 1 476 ? 159.124 132.916 136.783 1.00 20.79 476 ASN A O 1
ATOM 1859 N N . PRO A 1 477 ? 156.991 133.193 136.160 1.00 20.22 477 PRO A N 1
ATOM 1860 C CA . PRO A 1 477 ? 156.725 134.030 137.340 1.00 20.22 477 PRO A CA 1
ATOM 1861 C C . PRO A 1 477 ? 156.681 133.256 138.638 1.00 20.22 477 PRO A C 1
ATOM 1862 O O . PRO A 1 477 ? 156.908 133.841 139.700 1.00 20.22 477 PRO A O 1
ATOM 1866 N N . ASN A 1 478 ? 156.397 131.961 138.590 1.00 19.77 478 ASN A N 1
ATOM 1867 C CA . ASN A 1 478 ? 156.249 131.145 139.784 1.00 19.77 478 ASN A CA 1
ATOM 1868 C C . ASN A 1 478 ? 157.561 130.626 140.338 1.00 19.77 478 ASN A C 1
ATOM 1869 O O . ASN A 1 478 ? 157.539 129.761 141.215 1.00 19.77 478 ASN A O 1
ATOM 1874 N N . SER A 1 479 ? 158.694 131.101 139.843 1.00 17.93 479 SER A N 1
ATOM 1875 C CA . SER A 1 479 ? 159.975 130.757 140.424 1.00 17.93 479 SER A CA 1
ATOM 1876 C C . SER A 1 479 ? 160.583 131.904 141.203 1.00 17.93 479 SER A C 1
ATOM 1877 O O . SER A 1 479 ? 161.520 131.682 141.967 1.00 17.93 479 SER A O 1
ATOM 1880 N N . TYR A 1 480 ? 160.075 133.117 141.019 1.00 17.14 480 TYR A N 1
ATOM 1881 C CA . TYR A 1 480 ? 160.441 134.261 141.837 1.00 17.14 480 TYR A CA 1
ATOM 1882 C C . TYR A 1 480 ? 159.549 134.370 143.054 1.00 17.14 480 TYR A C 1
ATOM 1883 O O . TYR A 1 480 ? 159.979 134.867 144.094 1.00 17.14 480 TYR A O 1
ATOM 1892 N N . SER A 1 481 ? 158.309 133.918 142.926 1.00 17.69 481 SER A N 1
ATOM 1893 C CA . SER A 1 481 ? 157.420 133.764 144.062 1.00 17.69 481 SER A CA 1
ATOM 1894 C C . SER A 1 481 ? 157.954 132.755 145.068 1.00 17.69 481 SER A C 1
ATOM 1895 O O . SER A 1 481 ? 157.745 132.911 146.271 1.00 17.69 481 SER A O 1
ATOM 1898 N N . SER A 1 482 ? 158.653 131.729 144.597 1.00 17.81 482 SER A N 1
ATOM 1899 C CA . SER A 1 482 ? 159.204 130.710 145.475 1.00 17.81 482 SER A CA 1
ATOM 1900 C C . SER A 1 482 ? 160.591 131.072 145.965 1.00 17.81 482 SER A C 1
ATOM 1901 O O . SER A 1 482 ? 160.999 130.622 147.034 1.00 17.81 482 SER A O 1
ATOM 1904 N N . LEU A 1 483 ? 161.335 131.857 145.196 1.00 17.62 483 LEU A N 1
ATOM 1905 C CA . LEU A 1 483 ? 162.683 132.233 145.593 1.00 17.62 483 LEU A CA 1
ATOM 1906 C C . LEU A 1 483 ? 162.658 133.281 146.688 1.00 17.62 483 LEU A C 1
ATOM 1907 O O . LEU A 1 483 ? 163.297 133.113 147.726 1.00 17.62 483 LEU A O 1
ATOM 1912 N N . PHE A 1 484 ? 161.934 134.374 146.474 1.00 16.61 484 PHE A N 1
ATOM 1913 C CA . PHE A 1 484 ? 161.878 135.428 147.470 1.00 16.61 484 PHE A CA 1
ATOM 1914 C C . PHE A 1 484 ? 160.987 135.085 148.647 1.00 16.61 484 PHE A C 1
ATOM 1915 O O . PHE A 1 484 ? 161.100 135.731 149.687 1.00 16.61 484 PHE A O 1
ATOM 1923 N N . GLY A 1 485 ? 160.106 134.106 148.512 1.00 16.45 485 GLY A N 1
ATOM 1924 C CA . GLY A 1 485 ? 159.260 133.698 149.609 1.00 16.45 485 GLY A CA 1
ATOM 1925 C C . GLY A 1 485 ? 160.018 132.918 150.650 1.00 16.45 485 GLY A C 1
ATOM 1926 O O . GLY A 1 485 ? 159.862 133.165 151.841 1.00 16.45 485 GLY A O 1
ATOM 1927 N N . ILE A 1 486 ? 160.853 131.981 150.214 1.00 15.91 486 ILE A N 1
ATOM 1928 C CA . ILE A 1 486 ? 161.630 131.173 151.145 1.00 15.91 486 ILE A CA 1
ATOM 1929 C C . ILE A 1 486 ? 162.787 131.983 151.715 1.00 15.91 486 ILE A C 1
ATOM 1930 O O . ILE A 1 486 ? 163.182 131.801 152.871 1.00 15.91 486 ILE A O 1
ATOM 1935 N N . THR A 1 487 ? 163.312 132.929 150.935 1.00 16.58 487 THR A N 1
ATOM 1936 C CA . THR A 1 487 ? 164.440 133.736 151.386 1.00 16.58 487 THR A CA 1
ATOM 1937 C C . THR A 1 487 ? 164.032 134.706 152.488 1.00 16.58 487 THR A C 1
ATOM 1938 O O . THR A 1 487 ? 164.759 134.870 153.470 1.00 16.58 487 THR A O 1
ATOM 1942 N N . TRP A 1 488 ? 162.871 135.346 152.356 1.00 18.38 488 TRP A N 1
ATOM 1943 C CA . TRP A 1 488 ? 162.384 136.205 153.429 1.00 18.38 488 TRP A CA 1
ATOM 1944 C C . TRP A 1 488 ? 161.973 135.399 154.648 1.00 18.38 488 TRP A C 1
ATOM 1945 O O . TRP A 1 488 ? 162.109 135.871 155.779 1.00 18.38 488 TRP A O 1
ATOM 1956 N N . SER A 1 489 ? 161.508 134.174 154.445 1.00 17.91 489 SER A N 1
ATOM 1957 C CA . SER A 1 489 ? 160.975 133.387 155.543 1.00 17.91 489 SER A CA 1
ATOM 1958 C C . SER A 1 489 ? 162.076 132.852 156.444 1.00 17.91 489 SER A C 1
ATOM 1959 O O . SER A 1 489 ? 161.835 132.590 157.622 1.00 17.91 489 SER A O 1
ATOM 1962 N N . LEU A 1 490 ? 163.280 132.676 155.912 1.00 18.44 490 LEU A N 1
ATOM 1963 C CA . LEU A 1 490 ? 164.407 132.252 156.730 1.00 18.44 490 LEU A CA 1
ATOM 1964 C C . LEU A 1 490 ? 164.972 133.396 157.553 1.00 18.44 490 LEU A C 1
ATOM 1965 O O . LEU A 1 490 ? 165.550 133.162 158.615 1.00 18.44 490 LEU A O 1
ATOM 1970 N N . ILE A 1 491 ? 164.833 134.626 157.073 1.00 21.08 491 ILE A N 1
ATOM 1971 C CA . ILE A 1 491 ? 165.326 135.803 157.780 1.00 21.08 491 ILE A CA 1
ATOM 1972 C C . ILE A 1 491 ? 164.334 136.267 158.836 1.00 21.08 491 ILE A C 1
ATOM 1973 O O . ILE A 1 491 ? 164.727 136.658 159.935 1.00 21.08 491 ILE A O 1
ATOM 1978 N N . SER A 1 492 ? 163.043 136.204 158.523 1.00 21.45 492 SER A N 1
ATOM 1979 C CA . SER A 1 492 ? 162.026 136.726 159.422 1.00 21.45 492 SER A CA 1
ATOM 1980 C C . SER A 1 492 ? 161.883 135.891 160.684 1.00 21.45 492 SER A C 1
ATOM 1981 O O . SER A 1 492 ? 161.653 136.438 161.759 1.00 21.45 492 SER A O 1
ATOM 1984 N N . PHE A 1 493 ? 161.973 134.576 160.583 1.00 20.14 493 PHE A N 1
ATOM 1985 C CA . PHE A 1 493 ? 161.649 133.727 161.718 1.00 20.14 493 PHE A CA 1
ATOM 1986 C C . PHE A 1 493 ? 162.850 133.359 162.558 1.00 20.14 493 PHE A C 1
ATOM 1987 O O . PHE A 1 493 ? 162.705 132.601 163.519 1.00 20.14 493 PHE A O 1
ATOM 1995 N N . LYS A 1 494 ? 164.025 133.879 162.237 1.00 25.60 494 LYS A N 1
ATOM 1996 C CA . LYS A 1 494 ? 165.194 133.657 163.069 1.00 25.60 494 LYS A CA 1
ATOM 1997 C C . LYS A 1 494 ? 165.492 134.852 163.961 1.00 25.60 494 LYS A C 1
ATOM 1998 O O . LYS A 1 494 ? 165.683 134.693 165.168 1.00 25.60 494 LYS A O 1
ATOM 2004 N N . TRP A 1 495 ? 165.519 136.053 163.398 1.00 26.88 495 TRP A N 1
ATOM 2005 C CA . TRP A 1 495 ? 165.768 137.253 164.175 1.00 26.88 495 TRP A CA 1
ATOM 2006 C C . TRP A 1 495 ? 164.497 137.973 164.595 1.00 26.88 495 TRP A C 1
ATOM 2007 O O . TRP A 1 495 ? 164.593 139.056 165.177 1.00 26.88 495 TRP A O 1
ATOM 2018 N N . ASN A 1 496 ? 163.326 137.396 164.315 1.00 29.82 496 ASN A N 1
ATOM 2019 C CA . ASN A 1 496 ? 162.004 137.962 164.612 1.00 29.82 496 ASN A CA 1
ATOM 2020 C C . ASN A 1 496 ? 161.828 139.361 164.017 1.00 29.82 496 ASN A C 1
ATOM 2021 O O . ASN A 1 496 ? 161.631 140.346 164.724 1.00 29.82 496 ASN A O 1
ATOM 2026 N N . ILE A 1 497 ? 161.891 139.428 162.693 1.00 28.39 497 ILE A N 1
ATOM 2027 C CA . ILE A 1 497 ? 161.716 140.668 161.949 1.00 28.39 497 ILE A CA 1
ATOM 2028 C C . ILE A 1 497 ? 160.369 140.628 161.251 1.00 28.39 497 ILE A C 1
ATOM 2029 O O . ILE A 1 497 ? 160.113 139.729 160.446 1.00 28.39 497 ILE A O 1
ATOM 2034 N N . GLU A 1 498 ? 159.512 141.597 161.546 1.00 31.88 498 GLU A N 1
ATOM 2035 C CA . GLU A 1 498 ? 158.243 141.722 160.848 1.00 31.88 498 GLU A CA 1
ATOM 2036 C C . GLU A 1 498 ? 158.422 142.579 159.607 1.00 31.88 498 GLU A C 1
ATOM 2037 O O . GLU A 1 498 ? 159.246 143.494 159.586 1.00 31.88 498 GLU A O 1
ATOM 2043 N N . MET A 1 499 ? 157.651 142.273 158.575 1.00 27.01 499 MET A N 1
ATOM 2044 C CA . MET A 1 499 ? 157.669 143.096 157.381 1.00 27.01 499 MET A CA 1
ATOM 2045 C C . MET A 1 499 ? 156.960 144.413 157.675 1.00 27.01 499 MET A C 1
ATOM 2046 O O . MET A 1 499 ? 155.950 144.420 158.381 1.00 27.01 499 MET A O 1
ATOM 2051 N N . PRO A 1 500 ? 157.481 145.540 157.192 1.00 23.91 500 PRO A N 1
ATOM 2052 C CA . PRO A 1 500 ? 156.831 146.829 157.448 1.00 23.91 500 PRO A CA 1
ATOM 2053 C C . PRO A 1 500 ? 155.463 146.942 156.792 1.00 23.91 500 PRO A C 1
ATOM 2054 O O . PRO A 1 500 ? 155.053 146.114 155.981 1.00 23.91 500 PRO A O 1
ATOM 2058 N N . ALA A 1 501 ? 154.747 147.998 157.159 1.00 22.52 501 ALA A N 1
ATOM 2059 C CA . ALA A 1 501 ? 153.364 148.122 156.730 1.00 22.52 501 ALA A CA 1
ATOM 2060 C C . ALA A 1 501 ? 153.210 148.755 155.356 1.00 22.52 501 ALA A C 1
ATOM 2061 O O . ALA A 1 501 ? 152.148 148.610 154.749 1.00 22.52 501 ALA A O 1
ATOM 2063 N N . LEU A 1 502 ? 154.217 149.468 154.855 1.00 22.21 502 LEU A N 1
ATOM 2064 C CA . LEU A 1 502 ? 154.157 149.924 153.471 1.00 22.21 502 LEU A CA 1
ATOM 2065 C C . LEU A 1 502 ? 154.277 148.759 152.508 1.00 22.21 502 LEU A C 1
ATOM 2066 O O . LEU A 1 502 ? 153.559 148.695 151.506 1.00 22.21 502 LEU A O 1
ATOM 2071 N N . ILE A 1 503 ? 155.186 147.828 152.794 1.00 21.80 503 ILE A N 1
ATOM 2072 C CA . ILE A 1 503 ? 155.448 146.730 151.874 1.00 21.80 503 ILE A CA 1
ATOM 2073 C C . ILE A 1 503 ? 154.375 145.659 152.000 1.00 21.80 503 ILE A C 1
ATOM 2074 O O . ILE A 1 503 ? 153.943 145.081 151.001 1.00 21.80 503 ILE A O 1
ATOM 2079 N N . ALA A 1 504 ? 153.895 145.402 153.215 1.00 21.25 504 ALA A N 1
ATOM 2080 C CA . ALA A 1 504 ? 152.902 144.355 153.405 1.00 21.25 504 ALA A CA 1
ATOM 2081 C C . ALA A 1 504 ? 151.538 144.724 152.850 1.00 21.25 504 ALA A C 1
ATOM 2082 O O . ALA A 1 504 ? 150.731 143.830 152.600 1.00 21.25 504 ALA A O 1
ATOM 2084 N N . LYS A 1 505 ? 151.256 146.009 152.657 1.00 20.80 505 LYS A N 1
ATOM 2085 C CA . LYS A 1 505 ? 150.016 146.437 152.031 1.00 20.80 505 LYS A CA 1
ATOM 2086 C C . LYS A 1 505 ? 150.151 146.673 150.538 1.00 20.80 505 LYS A C 1
ATOM 2087 O O . LYS A 1 505 ? 149.136 146.703 149.841 1.00 20.80 505 LYS A O 1
ATOM 2093 N N . SER A 1 506 ? 151.372 146.854 150.038 1.00 19.20 506 SER A N 1
ATOM 2094 C CA . SER A 1 506 ? 151.577 146.944 148.602 1.00 19.20 506 SER A CA 1
ATOM 2095 C C . SER A 1 506 ? 151.448 145.583 147.946 1.00 19.20 506 SER A C 1
ATOM 2096 O O . SER A 1 506 ? 151.058 145.489 146.780 1.00 19.20 506 SER A O 1
ATOM 2099 N N . ILE A 1 507 ? 151.787 144.525 148.673 1.00 18.94 507 ILE A N 1
ATOM 2100 C CA . ILE A 1 507 ? 151.635 143.168 148.172 1.00 18.94 507 ILE A CA 1
ATOM 2101 C C . ILE A 1 507 ? 150.197 142.705 148.320 1.00 18.94 507 ILE A C 1
ATOM 2102 O O . ILE A 1 507 ? 149.633 142.091 147.412 1.00 18.94 507 ILE A O 1
ATOM 2107 N N . SER A 1 508 ? 149.570 143.029 149.446 1.00 18.40 508 SER A N 1
ATOM 2108 C CA . SER A 1 508 ? 148.237 142.546 149.765 1.00 18.40 508 SER A CA 1
ATOM 2109 C C . SER A 1 508 ? 147.133 143.202 148.952 1.00 18.40 508 SER A C 1
ATOM 2110 O O . SER A 1 508 ? 145.985 142.774 149.062 1.00 18.40 508 SER A O 1
ATOM 2113 N N . ILE A 1 509 ? 147.432 144.219 148.150 1.00 19.15 509 ILE A N 1
ATOM 2114 C CA . ILE A 1 509 ? 146.364 144.860 147.400 1.00 19.15 509 ILE A CA 1
ATOM 2115 C C . ILE A 1 509 ? 146.029 144.055 146.152 1.00 19.15 509 ILE A C 1
ATOM 2116 O O . ILE A 1 509 ? 144.875 144.044 145.712 1.00 19.15 509 ILE A O 1
ATOM 2121 N N . LEU A 1 510 ? 146.994 143.326 145.593 1.00 19.19 510 LEU A N 1
ATOM 2122 C CA . LEU A 1 510 ? 146.733 142.456 144.458 1.00 19.19 510 LEU A CA 1
ATOM 2123 C C . LEU A 1 510 ? 146.581 140.996 144.842 1.00 19.19 510 LEU A C 1
ATOM 2124 O O . LEU A 1 510 ? 145.968 140.240 144.089 1.00 19.19 510 LEU A O 1
ATOM 2129 N N . SER A 1 511 ? 147.124 140.570 145.978 1.00 18.79 511 SER A N 1
ATOM 2130 C CA . SER A 1 511 ? 146.984 139.178 146.373 1.00 18.79 511 SER A CA 1
ATOM 2131 C C . SER A 1 511 ? 145.647 138.877 147.017 1.00 18.79 511 SER A C 1
ATOM 2132 O O . SER A 1 511 ? 145.322 137.703 147.184 1.00 18.79 511 SER A O 1
ATOM 2135 N N . ASP A 1 512 ? 144.875 139.893 147.405 1.00 19.81 512 ASP A N 1
ATOM 2136 C CA . ASP A 1 512 ? 143.504 139.649 147.833 1.00 19.81 512 ASP A CA 1
ATOM 2137 C C . ASP A 1 512 ? 142.606 139.314 146.662 1.00 19.81 512 ASP A C 1
ATOM 2138 O O . ASP A 1 512 ? 141.574 138.666 146.844 1.00 19.81 512 ASP A O 1
ATOM 2143 N N . ALA A 1 513 ? 142.982 139.735 145.466 1.00 20.32 513 ALA A N 1
ATOM 2144 C CA . ALA A 1 513 ? 142.277 139.414 144.241 1.00 20.32 513 ALA A CA 1
ATOM 2145 C C . ALA A 1 513 ? 142.582 138.014 143.735 1.00 20.32 513 ALA A C 1
ATOM 2146 O O . ALA A 1 513 ? 142.016 137.601 142.721 1.00 20.32 513 ALA A O 1
ATOM 2148 N N . GLY A 1 514 ? 143.445 137.273 144.423 1.00 18.97 514 GLY A N 1
ATOM 2149 C CA . GLY A 1 514 ? 143.998 136.050 143.895 1.00 18.97 514 GLY A CA 1
ATOM 2150 C C . GLY A 1 514 ? 143.129 134.829 144.039 1.00 18.97 514 GLY A C 1
ATOM 2151 O O . GLY A 1 514 ? 143.098 134.003 143.132 1.00 18.97 514 GLY A O 1
ATOM 2152 N N . LEU A 1 515 ? 142.442 134.677 145.168 1.00 17.81 515 LEU A N 1
ATOM 2153 C CA . LEU A 1 515 ? 141.607 133.499 145.366 1.00 17.81 515 LEU A CA 1
ATOM 2154 C C . LEU A 1 515 ? 140.322 133.587 144.564 1.00 17.81 515 LEU A C 1
ATOM 2155 O O . LEU A 1 515 ? 139.855 132.585 144.020 1.00 17.81 515 LEU A O 1
ATOM 2160 N N . GLY A 1 516 ? 139.747 134.781 144.463 1.00 17.50 516 GLY A N 1
ATOM 2161 C CA . GLY A 1 516 ? 138.468 134.919 143.804 1.00 17.50 516 GLY A CA 1
ATOM 2162 C C . GLY A 1 516 ? 138.547 134.859 142.304 1.00 17.50 516 GLY A C 1
ATOM 2163 O O . GLY A 1 516 ? 137.619 134.369 141.660 1.00 17.50 516 GLY A O 1
ATOM 2164 N N . MET A 1 517 ? 139.635 135.346 141.722 1.00 15.54 517 MET A N 1
ATOM 2165 C CA . MET A 1 517 ? 139.797 135.295 140.282 1.00 15.54 517 MET A CA 1
ATOM 2166 C C . MET A 1 517 ? 140.566 134.082 139.796 1.00 15.54 517 MET A C 1
ATOM 2167 O O . MET A 1 517 ? 140.657 133.881 138.589 1.00 15.54 517 MET A O 1
ATOM 2172 N N . ALA A 1 518 ? 141.138 133.281 140.686 1.00 14.22 518 ALA A N 1
ATOM 2173 C CA . ALA A 1 518 ? 141.627 131.984 140.252 1.00 14.22 518 ALA A CA 1
ATOM 2174 C C . ALA A 1 518 ? 140.477 131.052 139.941 1.00 14.22 518 ALA A C 1
ATOM 2175 O O . ALA A 1 518 ? 140.598 130.189 139.070 1.00 14.22 518 ALA A O 1
ATOM 2177 N N . MET A 1 519 ? 139.362 131.216 140.635 1.00 12.59 519 MET A N 1
ATOM 2178 C CA . MET A 1 519 ? 138.153 130.466 140.352 1.00 12.59 519 MET A CA 1
ATOM 2179 C C . MET A 1 519 ? 137.322 131.085 139.242 1.00 12.59 519 MET A C 1
ATOM 2180 O O . MET A 1 519 ? 136.613 130.359 138.545 1.00 12.59 519 MET A O 1
ATOM 2185 N N . PHE A 1 520 ? 137.380 132.404 139.070 1.00 15.90 520 PHE A N 1
ATOM 2186 C CA . PHE A 1 520 ? 136.701 133.039 137.951 1.00 15.90 520 PHE A CA 1
ATOM 2187 C C . PHE A 1 520 ? 137.363 132.672 136.638 1.00 15.90 520 PHE A C 1
ATOM 2188 O O . PHE A 1 520 ? 136.676 132.468 135.639 1.00 15.90 520 PHE A O 1
ATOM 2196 N N . SER A 1 521 ? 138.687 132.562 136.627 1.00 11.91 521 SER A N 1
ATOM 2197 C CA . SER A 1 521 ? 139.412 132.181 135.426 1.00 11.91 521 SER A CA 1
ATOM 2198 C C . SER A 1 521 ? 139.249 130.714 135.066 1.00 11.91 521 SER A C 1
ATOM 2199 O O . SER A 1 521 ? 139.434 130.358 133.905 1.00 11.91 521 SER A O 1
ATOM 2202 N N . LEU A 1 522 ? 138.921 129.855 136.026 1.00 15.75 522 LEU A N 1
ATOM 2203 C CA . LEU A 1 522 ? 138.724 128.442 135.739 1.00 15.75 522 LEU A CA 1
ATOM 2204 C C . LEU A 1 522 ? 137.343 128.163 135.173 1.00 15.75 522 LEU A C 1
ATOM 2205 O O . LEU A 1 522 ? 137.147 127.130 134.535 1.00 15.75 522 LEU A O 1
ATOM 2210 N N . GLY A 1 523 ? 136.383 129.058 135.388 1.00 15.85 523 GLY A N 1
ATOM 2211 C CA . GLY A 1 523 ? 135.097 128.940 134.732 1.00 15.85 523 GLY A CA 1
ATOM 2212 C C . GLY A 1 523 ? 135.065 129.507 133.337 1.00 15.85 523 GLY A C 1
ATOM 2213 O O . GLY A 1 523 ? 134.221 129.105 132.538 1.00 15.85 523 GLY A O 1
ATOM 2214 N N . LEU A 1 524 ? 135.958 130.441 133.026 1.00 16.71 524 LEU A N 1
ATOM 2215 C CA . LEU A 1 524 ? 136.140 130.874 131.650 1.00 16.71 524 LEU A CA 1
ATOM 2216 C C . LEU A 1 524 ? 136.791 129.804 130.794 1.00 16.71 524 LEU A C 1
ATOM 2217 O O . LEU A 1 524 ? 136.593 129.805 129.582 1.00 16.71 524 LEU A O 1
ATOM 2222 N N . PHE A 1 525 ? 137.578 128.909 131.392 1.00 18.28 525 PHE A N 1
ATOM 2223 C CA . PHE A 1 525 ? 138.128 127.778 130.655 1.00 18.28 525 PHE A CA 1
ATOM 2224 C C . PHE A 1 525 ? 137.054 126.778 130.268 1.00 18.28 525 PHE A C 1
ATOM 2225 O O . PHE A 1 525 ? 137.074 126.250 129.156 1.00 18.28 525 PHE A O 1
ATOM 2233 N N . MET A 1 526 ? 136.111 126.493 131.159 1.00 21.37 526 MET A N 1
ATOM 2234 C CA . MET A 1 526 ? 135.126 125.471 130.837 1.00 21.37 526 MET A CA 1
ATOM 2235 C C . MET A 1 526 ? 134.023 125.970 129.921 1.00 21.37 526 MET A C 1
ATOM 2236 O O . MET A 1 526 ? 133.232 125.156 129.443 1.00 21.37 526 MET A O 1
ATOM 2241 N N . ALA A 1 527 ? 133.951 127.267 129.657 1.00 21.94 527 ALA A N 1
ATOM 2242 C CA . ALA A 1 527 ? 133.021 127.796 128.675 1.00 21.94 527 ALA A CA 1
ATOM 2243 C C . ALA A 1 527 ? 133.628 127.907 127.288 1.00 21.94 527 ALA A C 1
ATOM 2244 O O . ALA A 1 527 ? 132.888 128.041 126.312 1.00 21.94 527 ALA A O 1
ATOM 2246 N N . LEU A 1 528 ? 134.948 127.855 127.174 1.00 24.30 528 LEU A N 1
ATOM 2247 C CA . LEU A 1 528 ? 135.603 127.930 125.881 1.00 24.30 528 LEU A CA 1
ATOM 2248 C C . LEU A 1 528 ? 135.908 126.562 125.286 1.00 24.30 528 LEU A C 1
ATOM 2249 O O . LEU A 1 528 ? 136.182 126.470 124.086 1.00 24.30 528 LEU A O 1
ATOM 2254 N N . ASN A 1 529 ? 135.881 125.508 126.085 1.00 30.24 529 ASN A N 1
ATOM 2255 C CA . ASN A 1 529 ? 135.930 124.167 125.539 1.00 30.24 529 ASN A CA 1
ATOM 2256 C C . ASN A 1 529 ? 134.591 123.817 124.893 1.00 30.24 529 ASN A C 1
ATOM 2257 O O . ASN A 1 529 ? 133.548 124.330 125.302 1.00 30.24 529 ASN A O 1
ATOM 2262 N N . PRO A 1 530 ? 134.594 122.958 123.865 1.00 34.98 530 PRO A N 1
ATOM 2263 C CA . PRO A 1 530 ? 133.330 122.586 123.216 1.00 34.98 530 PRO A CA 1
ATOM 2264 C C . PRO A 1 530 ? 132.440 121.723 124.093 1.00 34.98 530 PRO A C 1
ATOM 2265 O O . PRO A 1 530 ? 131.230 121.948 124.170 1.00 34.98 530 PRO A O 1
ATOM 2269 N N . ARG A 1 531 ? 133.022 120.728 124.751 1.00 38.49 531 ARG A N 1
ATOM 2270 C CA . ARG A 1 531 ? 132.297 119.902 125.701 1.00 38.49 531 ARG A CA 1
ATOM 2271 C C . ARG A 1 531 ? 133.055 119.878 127.015 1.00 38.49 531 ARG A C 1
ATOM 2272 O O . ARG A 1 531 ? 134.247 120.180 127.071 1.00 38.49 531 ARG A O 1
ATOM 2280 N N . ILE A 1 532 ? 132.345 119.517 128.079 1.00 35.27 532 ILE A N 1
ATOM 2281 C CA . ILE A 1 532 ? 132.975 119.404 129.388 1.00 35.27 532 ILE A CA 1
ATOM 2282 C C . ILE A 1 532 ? 133.801 118.130 129.471 1.00 35.27 532 ILE A C 1
ATOM 2283 O O . ILE A 1 532 ? 134.988 118.157 129.809 1.00 35.27 532 ILE A O 1
ATOM 2288 N N . ILE A 1 533 ? 133.188 116.997 129.153 1.00 35.40 533 ILE A N 1
ATOM 2289 C CA . ILE A 1 533 ? 133.915 115.741 129.043 1.00 35.40 533 ILE A CA 1
ATOM 2290 C C . ILE A 1 533 ? 134.558 115.719 127.665 1.00 35.40 533 ILE A C 1
ATOM 2291 O O . ILE A 1 533 ? 133.955 115.270 126.686 1.00 35.40 533 ILE A O 1
ATOM 2296 N N . ALA A 1 534 ? 135.784 116.224 127.574 1.00 35.49 534 ALA A N 1
ATOM 2297 C CA . ALA A 1 534 ? 136.375 116.569 126.291 1.00 35.49 534 ALA A CA 1
ATOM 2298 C C . ALA A 1 534 ? 137.026 115.402 125.570 1.00 35.49 534 ALA A C 1
ATOM 2299 O O . ALA A 1 534 ? 137.231 115.490 124.356 1.00 35.49 534 ALA A O 1
ATOM 2301 N N . CYS A 1 535 ? 137.356 114.320 126.267 1.00 37.05 535 CYS A N 1
ATOM 2302 C CA . CYS A 1 535 ? 138.131 113.251 125.657 1.00 37.05 535 CYS A CA 1
ATOM 2303 C C . CYS A 1 535 ? 137.319 112.006 125.342 1.00 37.05 535 CYS A C 1
ATOM 2304 O O . CYS A 1 535 ? 137.812 111.135 124.620 1.00 37.05 535 CYS A O 1
ATOM 2307 N N . GLY A 1 536 ? 136.107 111.895 125.860 1.00 39.09 536 GLY A N 1
ATOM 2308 C CA . GLY A 1 536 ? 135.308 110.697 125.711 1.00 39.09 536 GLY A CA 1
ATOM 2309 C C . GLY A 1 536 ? 135.132 109.977 127.032 1.00 39.09 536 GLY A C 1
ATOM 2310 O O . GLY A 1 536 ? 135.924 110.106 127.961 1.00 39.09 536 GLY A O 1
ATOM 2311 N N . ASN A 1 537 ? 134.059 109.196 127.090 1.00 39.47 537 ASN A N 1
ATOM 2312 C CA . ASN A 1 537 ? 133.656 108.574 128.342 1.00 39.47 537 ASN A CA 1
ATOM 2313 C C . ASN A 1 537 ? 134.567 107.435 128.765 1.00 39.47 537 ASN A C 1
ATOM 2314 O O . ASN A 1 537 ? 134.588 107.091 129.948 1.00 39.47 537 ASN A O 1
ATOM 2319 N N . ARG A 1 538 ? 135.316 106.846 127.838 1.00 38.99 538 ARG A N 1
ATOM 2320 C CA . ARG A 1 538 ? 136.220 105.760 128.190 1.00 38.99 538 ARG A CA 1
ATOM 2321 C C . ARG A 1 538 ? 137.426 106.259 128.966 1.00 38.99 538 ARG A C 1
ATOM 2322 O O . ARG A 1 538 ? 137.863 105.605 129.915 1.00 38.99 538 ARG A O 1
ATOM 2330 N N . ARG A 1 539 ? 137.921 107.395 128.689 1.00 34.67 539 ARG A N 1
ATOM 2331 C CA . ARG A 1 539 ? 139.026 107.895 129.371 1.00 34.67 539 ARG A CA 1
ATOM 2332 C C . ARG A 1 539 ? 138.713 108.838 130.425 1.00 34.67 539 ARG A C 1
ATOM 2333 O O . ARG A 1 539 ? 139.478 109.020 131.263 1.00 34.67 539 ARG A O 1
ATOM 2341 N N . ALA A 1 540 ? 137.613 109.480 130.413 1.00 30.82 540 ALA A N 1
ATOM 2342 C CA . ALA A 1 540 ? 137.247 110.330 131.537 1.00 30.82 540 ALA A CA 1
ATOM 2343 C C . ALA A 1 540 ? 136.921 109.527 132.786 1.00 30.82 540 ALA A C 1
ATOM 2344 O O . ALA A 1 540 ? 136.981 110.067 133.891 1.00 30.82 540 ALA A O 1
ATOM 2346 N N . ALA A 1 541 ? 136.555 108.259 132.638 1.00 27.19 541 ALA A N 1
ATOM 2347 C CA . ALA A 1 541 ? 136.396 107.390 133.791 1.00 27.19 541 ALA A CA 1
ATOM 2348 C C . ALA A 1 541 ? 137.721 106.859 134.294 1.00 27.19 541 ALA A C 1
ATOM 2349 O O . ALA A 1 541 ? 137.781 106.346 135.411 1.00 27.19 541 ALA A O 1
ATOM 2351 N N . PHE A 1 542 ? 138.770 106.959 133.491 1.00 23.22 542 PHE A N 1
ATOM 2352 C CA . PHE A 1 542 ? 140.118 106.576 133.876 1.00 23.22 542 PHE A CA 1
ATOM 2353 C C . PHE A 1 542 ? 140.898 107.729 134.476 1.00 23.22 542 PHE A C 1
ATOM 2354 O O . PHE A 1 542 ? 141.736 107.510 135.348 1.00 23.22 542 PHE A O 1
ATOM 2362 N N . ALA A 1 543 ? 140.627 108.957 134.044 1.00 22.16 543 ALA A N 1
ATOM 2363 C CA . ALA A 1 543 ? 141.278 110.112 134.635 1.00 22.16 543 ALA A CA 1
ATOM 2364 C C . ALA A 1 543 ? 140.721 110.446 136.004 1.00 22.16 543 ALA A C 1
ATOM 2365 O O . ALA A 1 543 ? 141.370 111.169 136.758 1.00 22.16 543 ALA A O 1
ATOM 2367 N N . ALA A 1 544 ? 139.535 109.953 136.337 1.00 18.92 544 ALA A N 1
ATOM 2368 C CA . ALA A 1 544 ? 138.923 110.199 137.632 1.00 18.92 544 ALA A CA 1
ATOM 2369 C C . ALA A 1 544 ? 139.037 109.006 138.560 1.00 18.92 544 ALA A C 1
ATOM 2370 O O . ALA A 1 544 ? 138.558 109.069 139.690 1.00 18.92 544 ALA A O 1
ATOM 2372 N N . ALA A 1 545 ? 139.634 107.913 138.104 1.00 16.64 545 ALA A N 1
ATOM 2373 C CA . ALA A 1 545 ? 139.946 106.794 138.975 1.00 16.64 545 ALA A CA 1
ATOM 2374 C C . ALA A 1 545 ? 141.399 106.783 139.402 1.00 16.64 545 ALA A C 1
ATOM 2375 O O . ALA A 1 545 ? 141.716 106.216 140.446 1.00 16.64 545 ALA A O 1
ATOM 2377 N N . MET A 1 546 ? 142.286 107.384 138.615 1.00 16.38 546 MET A N 1
ATOM 2378 C CA . MET A 1 546 ? 143.648 107.585 139.077 1.00 16.38 546 MET A CA 1
ATOM 2379 C C . MET A 1 546 ? 143.697 108.629 140.175 1.00 16.38 546 MET A C 1
ATOM 2380 O O . MET A 1 546 ? 144.519 108.529 141.086 1.00 16.38 546 MET A O 1
ATOM 2385 N N . ARG A 1 547 ? 142.821 109.624 140.117 1.00 14.65 547 ARG A N 1
ATOM 2386 C CA . ARG A 1 547 ? 142.902 110.750 141.029 1.00 14.65 547 ARG A CA 1
ATOM 2387 C C . ARG A 1 547 ? 142.219 110.479 142.358 1.00 14.65 547 ARG A C 1
ATOM 2388 O O . ARG A 1 547 ? 142.784 110.779 143.408 1.00 14.65 547 ARG A O 1
ATOM 2396 N N . PHE A 1 548 ? 141.027 109.899 142.350 1.00 14.72 548 PHE A N 1
ATOM 2397 C CA . PHE A 1 548 ? 140.262 109.754 143.575 1.00 14.72 548 PHE A CA 1
ATOM 2398 C C . PHE A 1 548 ? 140.326 108.361 144.180 1.00 14.72 548 PHE A C 1
ATOM 2399 O O . PHE A 1 548 ? 139.743 108.151 145.242 1.00 14.72 548 PHE A O 1
ATOM 2407 N N . VAL A 1 549 ? 140.999 107.401 143.547 1.00 13.97 549 VAL A N 1
ATOM 2408 C CA . VAL A 1 549 ? 141.110 106.044 144.068 1.00 13.97 549 VAL A CA 1
ATOM 2409 C C . VAL A 1 549 ? 142.565 105.605 144.208 1.00 13.97 549 VAL A C 1
ATOM 2410 O O . VAL A 1 549 ? 142.987 105.168 145.277 1.00 13.97 549 VAL A O 1
ATOM 2414 N N . VAL A 1 550 ? 143.348 105.713 143.134 1.00 14.34 550 VAL A N 1
ATOM 2415 C CA . VAL A 1 550 ? 144.741 105.270 143.197 1.00 14.34 550 VAL A CA 1
ATOM 2416 C C . VAL A 1 550 ? 145.597 106.266 143.975 1.00 14.34 550 VAL A C 1
ATOM 2417 O O . VAL A 1 550 ? 146.543 105.873 144.664 1.00 14.34 550 VAL A O 1
ATOM 2421 N N . GLY A 1 551 ? 145.257 107.545 143.927 1.00 14.99 551 GLY A N 1
ATOM 2422 C CA . GLY A 1 551 ? 145.910 108.564 144.716 1.00 14.99 551 GLY A CA 1
ATOM 2423 C C . GLY A 1 551 ? 145.826 108.374 146.219 1.00 14.99 551 GLY A C 1
ATOM 2424 O O . GLY A 1 551 ? 146.851 108.337 146.899 1.00 14.99 551 GLY A O 1
ATOM 2425 N N . PRO A 1 552 ? 144.618 108.275 146.781 1.00 14.18 552 PRO A N 1
ATOM 2426 C CA . PRO A 1 552 ? 144.508 108.040 148.225 1.00 14.18 552 PRO A CA 1
ATOM 2427 C C . PRO A 1 552 ? 144.716 106.606 148.663 1.00 14.18 552 PRO A C 1
ATOM 2428 O O . PRO A 1 552 ? 144.567 106.334 149.857 1.00 14.18 552 PRO A O 1
ATOM 2432 N N . ALA A 1 553 ? 145.011 105.672 147.767 1.00 14.50 553 ALA A N 1
ATOM 2433 C CA . ALA A 1 553 ? 145.359 104.330 148.209 1.00 14.50 553 ALA A CA 1
ATOM 2434 C C . ALA A 1 553 ? 146.855 104.097 148.254 1.00 14.50 553 ALA A C 1
ATOM 2435 O O . ALA A 1 553 ? 147.312 103.245 149.018 1.00 14.50 553 ALA A O 1
ATOM 2437 N N . VAL A 1 554 ? 147.631 104.830 147.459 1.00 15.78 554 VAL A N 1
ATOM 2438 C CA . VAL A 1 554 ? 149.080 104.741 147.548 1.00 15.78 554 VAL A CA 1
ATOM 2439 C C . VAL A 1 554 ? 149.613 105.704 148.596 1.00 15.78 554 VAL A C 1
ATOM 2440 O O . VAL A 1 554 ? 150.819 105.700 148.878 1.00 15.78 554 VAL A O 1
ATOM 2444 N N . MET A 1 555 ? 148.754 106.517 149.208 1.00 16.35 555 MET A N 1
ATOM 2445 C CA . MET A 1 555 ? 149.171 107.305 150.355 1.00 16.35 555 MET A CA 1
ATOM 2446 C C . MET A 1 555 ? 148.656 106.726 151.667 1.00 16.35 555 MET A C 1
ATOM 2447 O O . MET A 1 555 ? 149.146 107.096 152.730 1.00 16.35 555 MET A O 1
ATOM 2452 N N . LEU A 1 556 ? 147.711 105.797 151.635 1.00 18.33 556 LEU A N 1
ATOM 2453 C CA . LEU A 1 556 ? 147.423 105.050 152.852 1.00 18.33 556 LEU A CA 1
ATOM 2454 C C . LEU A 1 556 ? 148.581 104.124 153.194 1.00 18.33 556 LEU A C 1
ATOM 2455 O O . LEU A 1 556 ? 148.901 103.923 154.369 1.00 18.33 556 LEU A O 1
ATOM 2460 N N . VAL A 1 557 ? 149.243 103.581 152.174 1.00 19.90 557 VAL A N 1
ATOM 2461 C CA . VAL A 1 557 ? 150.410 102.732 152.383 1.00 19.90 557 VAL A CA 1
ATOM 2462 C C . VAL A 1 557 ? 151.608 103.557 152.834 1.00 19.90 557 VAL A C 1
ATOM 2463 O O . VAL A 1 557 ? 152.340 103.161 153.746 1.00 19.90 557 VAL A O 1
ATOM 2467 N N . ALA A 1 558 ? 151.812 104.725 152.228 1.00 19.81 558 ALA A N 1
ATOM 2468 C CA . ALA A 1 558 ? 152.984 105.535 152.539 1.00 19.81 558 ALA A CA 1
ATOM 2469 C C . ALA A 1 558 ? 152.874 106.209 153.897 1.00 19.81 558 ALA A C 1
ATOM 2470 O O . ALA A 1 558 ? 153.887 106.411 154.566 1.00 19.81 558 ALA A O 1
ATOM 2472 N N . SER A 1 559 ? 151.664 106.561 154.320 1.00 21.21 559 SER A N 1
ATOM 2473 C CA . SER A 1 559 ? 151.482 107.260 155.585 1.00 21.21 559 SER A CA 1
ATOM 2474 C C . SER A 1 559 ? 151.336 106.313 156.760 1.00 21.21 559 SER A C 1
ATOM 2475 O O . SER A 1 559 ? 151.346 106.758 157.907 1.00 21.21 559 SER A O 1
ATOM 2478 N N . TYR A 1 560 ? 151.161 105.027 156.508 1.00 25.25 560 TYR A N 1
ATOM 2479 C CA . TYR A 1 560 ? 151.142 104.068 157.597 1.00 25.25 560 TYR A CA 1
ATOM 2480 C C . TYR A 1 560 ? 152.521 103.495 157.869 1.00 25.25 560 TYR A C 1
ATOM 2481 O O . TYR A 1 560 ? 152.794 103.082 158.999 1.00 25.25 560 TYR A O 1
ATOM 2490 N N . ALA A 1 561 ? 153.393 103.463 156.861 1.00 23.44 561 ALA A N 1
ATOM 2491 C CA . ALA A 1 561 ? 154.749 102.969 157.048 1.00 23.44 561 ALA A CA 1
ATOM 2492 C C . ALA A 1 561 ? 155.622 103.963 157.790 1.00 23.44 561 ALA A C 1
ATOM 2493 O O . ALA A 1 561 ? 156.515 103.557 158.535 1.00 23.44 561 ALA A O 1
ATOM 2495 N N . VAL A 1 562 ? 155.395 105.258 157.592 1.00 22.91 562 VAL A N 1
ATOM 2496 C CA . VAL A 1 562 ? 156.176 106.262 158.300 1.00 22.91 562 VAL A CA 1
ATOM 2497 C C . VAL A 1 562 ? 155.765 106.314 159.765 1.00 22.91 562 VAL A C 1
ATOM 2498 O O . VAL A 1 562 ? 156.613 106.392 160.659 1.00 22.91 562 VAL A O 1
ATOM 2502 N N . GLY A 1 563 ? 154.473 106.224 160.041 1.00 24.35 563 GLY A N 1
ATOM 2503 C CA . GLY A 1 563 ? 154.026 106.129 161.414 1.00 24.35 563 GLY A CA 1
ATOM 2504 C C . GLY A 1 563 ? 153.027 107.180 161.838 1.00 24.35 563 GLY A C 1
ATOM 2505 O O . GLY A 1 563 ? 152.904 107.474 163.027 1.00 24.35 563 GLY A O 1
ATOM 2506 N N . LEU A 1 564 ? 152.310 107.756 160.885 1.00 21.32 564 LEU A N 1
ATOM 2507 C CA . LEU A 1 564 ? 151.259 108.706 161.203 1.00 21.32 564 LEU A CA 1
ATOM 2508 C C . LEU A 1 564 ? 150.031 107.958 161.692 1.00 21.32 564 LEU A C 1
ATOM 2509 O O . LEU A 1 564 ? 149.628 106.962 161.090 1.00 21.32 564 LEU A O 1
ATOM 2514 N N . ARG A 1 565 ? 149.378 108.468 162.712 1.00 24.03 565 ARG A N 1
ATOM 2515 C CA . ARG A 1 565 ? 148.166 107.873 163.215 1.00 24.03 565 ARG A CA 1
ATOM 2516 C C . ARG A 1 565 ? 147.258 108.934 163.712 1.00 24.03 565 ARG A C 1
ATOM 2517 O O . ARG A 1 565 ? 147.650 110.036 163.869 1.00 24.03 565 ARG A O 1
ATOM 2525 N N . GLY A 1 566 ? 146.015 108.633 163.931 1.00 20.72 566 GLY A N 1
ATOM 2526 C CA . GLY A 1 566 ? 145.071 109.583 164.474 1.00 20.72 566 GLY A CA 1
ATOM 2527 C C . GLY A 1 566 ? 144.554 110.605 163.493 1.00 20.72 566 GLY A C 1
ATOM 2528 O O . GLY A 1 566 ? 143.939 110.251 162.488 1.00 20.72 566 GLY A O 1
ATOM 2529 N N . VAL A 1 567 ? 144.789 111.880 163.782 1.00 20.26 567 VAL A N 1
ATOM 2530 C CA . VAL A 1 567 ? 144.219 112.947 162.973 1.00 20.26 567 VAL A CA 1
ATOM 2531 C C . VAL A 1 567 ? 145.130 113.319 161.807 1.00 20.26 567 VAL A C 1
ATOM 2532 O O . VAL A 1 567 ? 144.636 113.676 160.735 1.00 20.26 567 VAL A O 1
ATOM 2536 N N . LEU A 1 568 ? 146.450 113.183 161.960 1.00 18.92 568 LEU A N 1
ATOM 2537 C CA . LEU A 1 568 ? 147.341 113.441 160.835 1.00 18.92 568 LEU A CA 1
ATOM 2538 C C . LEU A 1 568 ? 147.200 112.394 159.743 1.00 18.92 568 LEU A C 1
ATOM 2539 O O . LEU A 1 568 ? 147.493 112.679 158.583 1.00 18.92 568 LEU A O 1
ATOM 2544 N N . LEU A 1 569 ? 146.768 111.185 160.083 1.00 16.92 569 LEU A N 1
ATOM 2545 C CA . LEU A 1 569 ? 146.457 110.218 159.044 1.00 16.92 569 LEU A CA 1
ATOM 2546 C C . LEU A 1 569 ? 145.200 110.614 158.295 1.00 16.92 569 LEU A C 1
ATOM 2547 O O . LEU A 1 569 ? 145.077 110.333 157.103 1.00 16.92 569 LEU A O 1
ATOM 2552 N N . HIS A 1 570 ? 144.279 111.305 158.957 1.00 19.20 570 HIS A N 1
ATOM 2553 C CA . HIS A 1 570 ? 143.045 111.695 158.300 1.00 19.20 570 HIS A CA 1
ATOM 2554 C C . HIS A 1 570 ? 143.226 112.932 157.445 1.00 19.20 570 HIS A C 1
ATOM 2555 O O . HIS A 1 570 ? 142.488 113.111 156.479 1.00 19.20 570 HIS A O 1
ATOM 2562 N N . VAL A 1 571 ? 144.176 113.801 157.784 1.00 15.83 571 VAL A N 1
ATOM 2563 C CA . VAL A 1 571 ? 144.487 114.937 156.923 1.00 15.83 571 VAL A CA 1
ATOM 2564 C C . VAL A 1 571 ? 145.190 114.465 155.660 1.00 15.83 571 VAL A C 1
ATOM 2565 O O . VAL A 1 571 ? 144.908 114.944 154.560 1.00 15.83 571 VAL A O 1
ATOM 2569 N N . ALA A 1 572 ? 146.081 113.486 155.791 1.00 15.44 572 ALA A N 1
ATOM 2570 C CA . ALA A 1 572 ? 146.930 113.085 154.679 1.00 15.44 572 ALA A CA 1
ATOM 2571 C C . ALA A 1 572 ? 146.178 112.264 153.645 1.00 15.44 572 ALA A C 1
ATOM 2572 O O . ALA A 1 572 ? 146.585 112.213 152.488 1.00 15.44 572 ALA A O 1
ATOM 2574 N N . ILE A 1 573 ? 145.108 111.589 153.880 1.00 15.46 573 ILE A N 1
ATOM 2575 C CA . ILE A 1 573 ? 144.246 110.854 152.925 1.00 15.46 573 ILE A CA 1
ATOM 2576 C C . ILE A 1 573 ? 143.165 111.699 152.326 1.00 15.46 573 ILE A C 1
ATOM 2577 O O . ILE A 1 573 ? 142.551 111.269 151.505 1.00 15.46 573 ILE A O 1
ATOM 2582 N N . ILE A 1 574 ? 142.996 112.942 152.654 1.00 15.69 574 ILE A N 1
ATOM 2583 C CA . ILE A 1 574 ? 141.924 113.802 152.215 1.00 15.69 574 ILE A CA 1
ATOM 2584 C C . ILE A 1 574 ? 142.593 114.834 151.450 1.00 15.69 574 ILE A C 1
ATOM 2585 O O . ILE A 1 574 ? 141.969 115.389 150.641 1.00 15.69 574 ILE A O 1
ATOM 2590 N N . GLN A 1 575 ? 143.854 115.167 151.610 1.00 15.02 575 GLN A N 1
ATOM 2591 C CA . GLN A 1 575 ? 144.582 116.014 150.742 1.00 15.02 575 GLN A CA 1
ATOM 2592 C C . GLN A 1 575 ? 145.002 115.238 149.519 1.00 15.02 575 GLN A C 1
ATOM 2593 O O . GLN A 1 575 ? 145.264 115.817 148.587 1.00 15.02 575 GLN A O 1
ATOM 2599 N N . ALA A 1 576 ? 144.952 113.949 149.437 1.00 13.67 576 ALA A N 1
ATOM 2600 C CA . ALA A 1 576 ? 145.311 113.278 148.208 1.00 13.67 576 ALA A CA 1
ATOM 2601 C C . ALA A 1 576 ? 144.124 113.100 147.280 1.00 13.67 576 ALA A C 1
ATOM 2602 O O . ALA A 1 576 ? 144.316 112.791 146.104 1.00 13.67 576 ALA A O 1
ATOM 2604 N N . ALA A 1 577 ? 142.908 113.294 147.775 1.00 14.57 577 ALA A N 1
ATOM 2605 C CA . ALA A 1 577 ? 141.700 113.173 146.980 1.00 14.57 577 ALA A CA 1
ATOM 2606 C C . ALA A 1 577 ? 141.166 114.520 146.527 1.00 14.57 577 ALA A C 1
ATOM 2607 O O . ALA A 1 577 ? 139.996 114.617 146.157 1.00 14.57 577 ALA A O 1
ATOM 2609 N N . LEU A 1 578 ? 141.982 115.562 146.572 1.00 14.98 578 LEU A N 1
ATOM 2610 C CA . LEU A 1 578 ? 141.621 116.834 145.986 1.00 14.98 578 LEU A CA 1
ATOM 2611 C C . LEU A 1 578 ? 141.631 116.706 144.466 1.00 14.98 578 LEU A C 1
ATOM 2612 O O . LEU A 1 578 ? 142.263 115.802 143.927 1.00 14.98 578 LEU A O 1
ATOM 2617 N N . PRO A 1 579 ? 140.932 117.594 143.739 1.00 16.08 579 PRO A N 1
ATOM 2618 C CA . PRO A 1 579 ? 140.979 117.524 142.274 1.00 16.08 579 PRO A CA 1
ATOM 2619 C C . PRO A 1 579 ? 142.314 117.900 141.653 1.00 16.08 579 PRO A C 1
ATOM 2620 O O . PRO A 1 579 ? 143.259 118.276 142.349 1.00 16.08 579 PRO A O 1
ATOM 2624 N N . GLN A 1 580 ? 142.387 117.799 140.331 1.00 15.97 580 GLN A N 1
ATOM 2625 C CA . GLN A 1 580 ? 143.647 117.942 139.619 1.00 15.97 580 GLN A CA 1
ATOM 2626 C C . GLN A 1 580 ? 144.122 119.385 139.634 1.00 15.97 580 GLN A C 1
ATOM 2627 O O . GLN A 1 580 ? 143.330 120.318 139.507 1.00 15.97 580 GLN A O 1
ATOM 2633 N N . GLY A 1 581 ? 145.425 119.564 139.821 1.00 15.79 581 GLY A N 1
ATOM 2634 C CA . GLY A 1 581 ? 145.994 120.890 139.850 1.00 15.79 581 GLY A CA 1
ATOM 2635 C C . GLY A 1 581 ? 146.006 121.537 138.486 1.00 15.79 581 GLY A C 1
ATOM 2636 O O . GLY A 1 581 ? 145.820 120.893 137.460 1.00 15.79 581 GLY A O 1
ATOM 2637 N N . ILE A 1 582 ? 146.360 122.774 138.459 1.00 18.74 582 ILE A N 1
ATOM 2638 C CA . ILE A 1 582 ? 146.285 123.597 137.288 1.00 18.74 582 ILE A CA 1
ATOM 2639 C C . ILE A 1 582 ? 147.532 123.710 136.640 1.00 18.74 582 ILE A C 1
ATOM 2640 O O . ILE A 1 582 ? 147.553 124.023 135.634 1.00 18.74 582 ILE A O 1
ATOM 2645 N N . VAL A 1 583 ? 148.577 123.669 137.323 1.00 20.13 583 VAL A N 1
ATOM 2646 C CA . VAL A 1 583 ? 149.925 123.824 136.774 1.00 20.13 583 VAL A CA 1
ATOM 2647 C C . VAL A 1 583 ? 150.322 122.647 135.878 1.00 20.13 583 VAL A C 1
ATOM 2648 O O . VAL A 1 583 ? 150.911 122.901 134.819 1.00 20.13 583 VAL A O 1
ATOM 2652 N N . PRO A 1 584 ? 150.036 121.367 136.197 1.00 20.95 584 PRO A N 1
ATOM 2653 C CA . PRO A 1 584 ? 150.245 120.328 135.173 1.00 20.95 584 PRO A CA 1
ATOM 2654 C C . PRO A 1 584 ? 149.393 120.466 133.924 1.00 20.95 584 PRO A C 1
ATOM 2655 O O . PRO A 1 584 ? 149.736 119.890 132.890 1.00 20.95 584 PRO A O 1
ATOM 2659 N N . PHE A 1 585 ? 148.292 121.200 133.987 1.00 21.80 585 PHE A N 1
ATOM 2660 C CA . PHE A 1 585 ? 147.485 121.456 132.805 1.00 21.80 585 PHE A CA 1
ATOM 2661 C C . PHE A 1 585 ? 148.129 122.492 131.896 1.00 21.80 585 PHE A C 1
ATOM 2662 O O . PHE A 1 585 ? 147.904 122.475 130.684 1.00 21.80 585 PHE A O 1
ATOM 2670 N N . VAL A 1 586 ? 148.955 123.376 132.447 1.00 22.32 586 VAL A N 1
ATOM 2671 C CA . VAL A 1 586 ? 149.654 124.351 131.619 1.00 22.32 586 VAL A CA 1
ATOM 2672 C C . VAL A 1 586 ? 150.798 123.686 130.860 1.00 22.32 586 VAL A C 1
ATOM 2673 O O . VAL A 1 586 ? 151.048 124.002 129.692 1.00 22.32 586 VAL A O 1
ATOM 2677 N N . PHE A 1 587 ? 151.486 122.734 131.493 1.00 24.07 587 PHE A N 1
ATOM 2678 C CA . PHE A 1 587 ? 152.576 122.032 130.824 1.00 24.07 587 PHE A CA 1
ATOM 2679 C C . PHE A 1 587 ? 152.074 121.135 129.705 1.00 24.07 587 PHE A C 1
ATOM 2680 O O . PHE A 1 587 ? 152.726 121.017 128.669 1.00 24.07 587 PHE A O 1
ATOM 2688 N N . ALA A 1 588 ? 150.941 120.469 129.896 1.00 23.74 588 ALA A N 1
ATOM 2689 C CA . ALA A 1 588 ? 150.460 119.565 128.860 1.00 23.74 588 ALA A CA 1
ATOM 2690 C C . ALA A 1 588 ? 149.864 120.307 127.679 1.00 23.74 588 ALA A C 1
ATOM 2691 O O . ALA A 1 588 ? 149.763 119.737 126.593 1.00 23.74 588 ALA A O 1
ATOM 2693 N N . LYS A 1 589 ? 149.475 121.560 127.861 1.00 25.54 589 LYS A N 1
ATOM 2694 C CA . LYS A 1 589 ? 148.966 122.348 126.752 1.00 25.54 589 LYS A CA 1
ATOM 2695 C C . LYS A 1 589 ? 150.098 122.887 125.887 1.00 25.54 589 LYS A C 1
ATOM 2696 O O . LYS A 1 589 ? 149.965 122.950 124.662 1.00 25.54 589 LYS A O 1
ATOM 2702 N N . GLU A 1 590 ? 151.216 123.281 126.505 1.00 28.01 590 GLU A N 1
ATOM 2703 C CA . GLU A 1 590 ? 152.356 123.810 125.762 1.00 28.01 590 GLU A CA 1
ATOM 2704 C C . GLU A 1 590 ? 153.075 122.730 124.974 1.00 28.01 590 GLU A C 1
ATOM 2705 O O . GLU A 1 590 ? 153.424 122.934 123.809 1.00 28.01 590 GLU A O 1
ATOM 2711 N N . TYR A 1 591 ? 153.358 121.664 125.589 1.00 24.54 591 TYR A N 1
ATOM 2712 C CA . TYR A 1 591 ? 154.101 120.706 124.989 1.00 24.54 591 TYR A CA 1
ATOM 2713 C C . TYR A 1 591 ? 153.296 119.663 124.309 1.00 24.54 591 TYR A C 1
ATOM 2714 O O . TYR A 1 591 ? 153.889 118.782 123.794 1.00 24.54 591 TYR A O 1
ATOM 2723 N N . ASN A 1 592 ? 151.982 119.719 124.248 1.00 27.30 592 ASN A N 1
ATOM 2724 C CA . ASN A 1 592 ? 151.041 118.727 123.674 1.00 27.30 592 ASN A CA 1
ATOM 2725 C C . ASN A 1 592 ? 151.296 117.343 124.019 1.00 27.30 592 ASN A C 1
ATOM 2726 O O . ASN A 1 592 ? 151.792 116.630 123.203 1.00 27.30 592 ASN A O 1
ATOM 2731 N N . VAL A 1 593 ? 150.943 116.909 125.216 1.00 25.19 593 VAL A N 1
ATOM 2732 C CA . VAL A 1 593 ? 151.121 115.577 125.654 1.00 25.19 593 VAL A CA 1
ATOM 2733 C C . VAL A 1 593 ? 149.836 115.415 126.360 1.00 25.19 593 VAL A C 1
ATOM 2734 O O . VAL A 1 593 ? 149.743 115.777 127.466 1.00 25.19 593 VAL A O 1
ATOM 2738 N N . HIS A 1 594 ? 148.842 114.858 125.741 1.00 25.07 594 HIS A N 1
ATOM 2739 C CA . HIS A 1 594 ? 147.535 114.579 126.249 1.00 25.07 594 HIS A CA 1
ATOM 2740 C C . HIS A 1 594 ? 146.853 115.797 126.743 1.00 25.07 594 HIS A C 1
ATOM 2741 O O . HIS A 1 594 ? 146.376 115.802 127.792 1.00 25.07 594 HIS A O 1
ATOM 2748 N N . PRO A 1 595 ? 146.657 116.789 125.906 1.00 25.66 595 PRO A N 1
ATOM 2749 C CA . PRO A 1 595 ? 146.102 118.012 126.486 1.00 25.66 595 PRO A CA 1
ATOM 2750 C C . PRO A 1 595 ? 144.627 117.931 126.807 1.00 25.66 595 PRO A C 1
ATOM 2751 O O . PRO A 1 595 ? 144.072 118.922 127.290 1.00 25.66 595 PRO A O 1
ATOM 2755 N N . ASP A 1 596 ? 143.975 116.800 126.547 1.00 28.12 596 ASP A N 1
ATOM 2756 C CA . ASP A 1 596 ? 142.548 116.642 126.785 1.00 28.12 596 ASP A CA 1
ATOM 2757 C C . ASP A 1 596 ? 142.247 115.812 128.019 1.00 28.12 596 ASP A C 1
ATOM 2758 O O . ASP A 1 596 ? 141.249 116.065 128.693 1.00 28.12 596 ASP A O 1
ATOM 2763 N N . ILE A 1 597 ? 143.072 114.810 128.318 1.00 23.82 597 ILE A N 1
ATOM 2764 C CA . ILE A 1 597 ? 142.881 114.052 129.546 1.00 23.82 597 ILE A CA 1
ATOM 2765 C C . ILE A 1 597 ? 143.218 114.918 130.752 1.00 23.82 597 ILE A C 1
ATOM 2766 O O . ILE A 1 597 ? 142.575 114.826 131.801 1.00 23.82 597 ILE A O 1
ATOM 2771 N N . LEU A 1 598 ? 144.176 115.818 130.607 1.00 22.53 598 LEU A N 1
ATOM 2772 C CA . LEU A 1 598 ? 144.434 116.779 131.666 1.00 22.53 598 LEU A CA 1
ATOM 2773 C C . LEU A 1 598 ? 143.540 118.003 131.590 1.00 22.53 598 LEU A C 1
ATOM 2774 O O . LEU A 1 598 ? 143.619 118.856 132.475 1.00 22.53 598 LEU A O 1
ATOM 2779 N N . SER A 1 599 ? 142.679 118.103 130.584 1.00 23.96 599 SER A N 1
ATOM 2780 C CA . SER A 1 599 ? 141.691 119.172 130.534 1.00 23.96 599 SER A CA 1
ATOM 2781 C C . SER A 1 599 ? 140.378 118.766 131.179 1.00 23.96 599 SER A C 1
ATOM 2782 O O . SER A 1 599 ? 139.740 119.581 131.846 1.00 23.96 599 SER A O 1
ATOM 2785 N N . THR A 1 600 ? 139.957 117.517 131.000 1.00 24.50 600 THR A N 1
ATOM 2786 C CA . THR A 1 600 ? 138.760 117.002 131.642 1.00 24.50 600 THR A CA 1
ATOM 2787 C C . THR A 1 600 ? 139.024 116.469 133.036 1.00 24.50 600 THR A C 1
ATOM 2788 O O . THR A 1 600 ? 138.129 115.878 133.629 1.00 24.50 600 THR A O 1
ATOM 2792 N N . ALA A 1 601 ? 140.226 116.642 133.570 1.00 20.48 601 ALA A N 1
ATOM 2793 C CA . ALA A 1 601 ? 140.472 116.309 134.959 1.00 20.48 601 ALA A CA 1
ATOM 2794 C C . ALA A 1 601 ? 140.524 117.535 135.849 1.00 20.48 601 ALA A C 1
ATOM 2795 O O . ALA A 1 601 ? 140.261 117.424 137.047 1.00 20.48 601 ALA A O 1
ATOM 2797 N N . 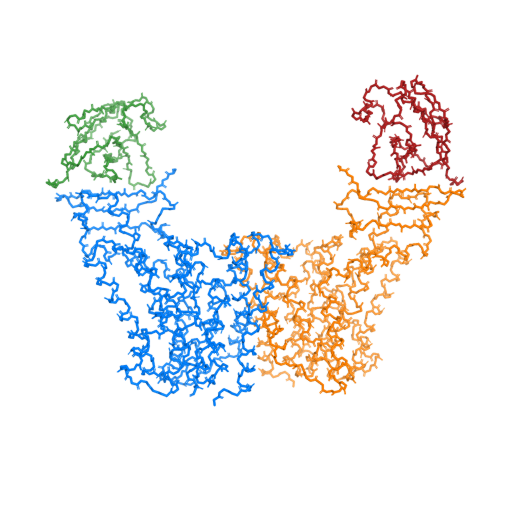VAL A 1 602 ? 140.860 118.692 135.290 1.00 19.67 602 VAL A N 1
ATOM 2798 C CA . VAL A 1 602 ? 140.778 119.941 136.029 1.00 19.67 602 VAL A CA 1
ATOM 2799 C C . VAL A 1 602 ? 139.338 120.415 136.109 1.00 19.67 602 VAL A C 1
ATOM 2800 O O . VAL A 1 602 ? 138.854 120.789 137.179 1.00 19.67 602 VAL A O 1
ATOM 2804 N N . ILE A 1 603 ? 138.626 120.378 134.984 1.00 21.38 603 ILE A N 1
ATOM 2805 C CA . ILE A 1 603 ? 137.268 120.908 134.912 1.00 21.38 603 ILE A CA 1
ATOM 2806 C C . ILE A 1 603 ? 136.276 119.956 135.559 1.00 21.38 603 ILE A C 1
ATOM 2807 O O . ILE A 1 603 ? 135.585 120.312 136.516 1.00 21.38 603 ILE A O 1
ATOM 2812 N N . PHE A 1 604 ? 136.185 118.734 135.040 1.00 22.05 604 PHE A N 1
ATOM 2813 C CA . PHE A 1 604 ? 135.245 117.752 135.564 1.00 22.05 604 PHE A CA 1
ATOM 2814 C C . PHE A 1 604 ? 135.653 117.242 136.940 1.00 22.05 604 PHE A C 1
ATOM 2815 O O . PHE A 1 604 ? 134.814 116.704 137.663 1.00 22.05 604 PHE A O 1
ATOM 2823 N N . GLY A 1 605 ? 136.912 117.430 137.336 1.00 21.47 605 GLY A N 1
ATOM 2824 C CA . GLY A 1 605 ? 137.316 117.114 138.691 1.00 21.47 605 GLY A CA 1
ATOM 2825 C C . GLY A 1 605 ? 136.853 118.116 139.725 1.00 21.47 605 GLY A C 1
ATOM 2826 O O . GLY A 1 605 ? 136.616 117.741 140.871 1.00 21.47 605 GLY A O 1
ATOM 2827 N N . MET A 1 606 ? 136.726 119.394 139.355 1.00 24.32 606 MET A N 1
ATOM 2828 C CA . MET A 1 606 ? 136.202 120.379 140.299 1.00 24.32 606 MET A CA 1
ATOM 2829 C C . MET A 1 606 ? 134.736 120.154 140.607 1.00 24.32 606 MET A C 1
ATOM 2830 O O . MET A 1 606 ? 134.286 120.470 141.711 1.00 24.32 606 MET A O 1
ATOM 2835 N N . LEU A 1 607 ? 133.976 119.622 139.655 1.00 23.12 607 LEU A N 1
ATOM 2836 C CA . LEU A 1 607 ? 132.538 119.520 139.852 1.00 23.12 607 LEU A CA 1
ATOM 2837 C C . LEU A 1 607 ? 132.183 118.361 140.769 1.00 23.12 607 LEU A C 1
ATOM 2838 O O . LEU A 1 607 ? 131.243 118.464 141.559 1.00 23.12 607 LEU A O 1
ATOM 2843 N N . ILE A 1 608 ? 132.918 117.261 140.698 1.00 21.65 608 ILE A N 1
ATOM 2844 C CA . ILE A 1 608 ? 132.695 116.081 141.493 1.00 21.65 608 ILE A CA 1
ATOM 2845 C C . ILE A 1 608 ? 133.581 115.832 142.609 1.00 21.65 608 ILE A C 1
ATOM 2846 O O . ILE A 1 608 ? 133.545 114.821 143.144 1.00 21.65 608 ILE A O 1
ATOM 2851 N N . ALA A 1 609 ? 134.318 116.776 143.072 1.00 22.70 609 ALA A N 1
ATOM 2852 C CA . ALA A 1 609 ? 135.293 116.640 144.098 1.00 22.70 609 ALA A CA 1
ATOM 2853 C C . ALA A 1 609 ? 134.771 116.842 145.347 1.00 22.70 609 ALA A C 1
ATOM 2854 O O . ALA A 1 609 ? 135.396 116.429 146.204 1.00 22.70 609 ALA A O 1
ATOM 2856 N N . LEU A 1 610 ? 133.758 117.632 145.568 1.00 25.18 610 LEU A N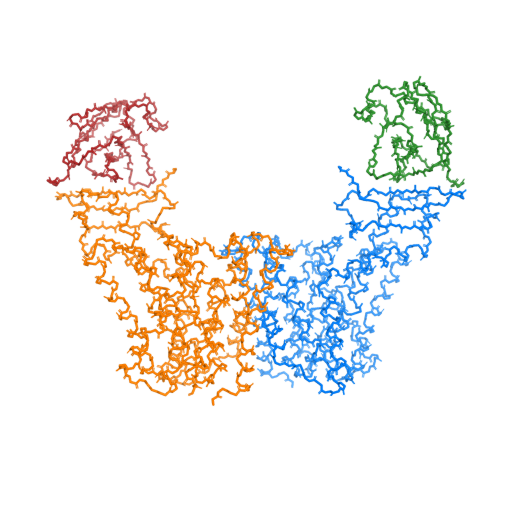 1
ATOM 2857 C CA . LEU A 1 610 ? 133.086 117.705 146.873 1.00 25.18 610 LEU A CA 1
ATOM 2858 C C . LEU A 1 610 ? 132.279 116.536 147.322 1.00 25.18 610 LEU A C 1
ATOM 2859 O O . LEU A 1 610 ? 132.459 116.168 148.388 1.00 25.18 610 LEU A O 1
ATOM 2864 N N . PRO A 1 611 ? 131.394 115.948 146.533 1.00 23.70 611 PRO A N 1
ATOM 2865 C CA . PRO A 1 611 ? 130.741 114.804 147.058 1.00 23.70 611 PRO A CA 1
ATOM 2866 C C . PRO A 1 611 ? 131.644 113.741 147.310 1.00 23.70 611 PRO A C 1
ATOM 2867 O O . PRO A 1 611 ? 131.040 112.875 147.749 1.00 23.70 611 PRO A O 1
ATOM 2871 N N . ILE A 1 612 ? 132.965 113.733 147.111 1.00 22.87 612 ILE A N 1
ATOM 2872 C CA . ILE A 1 612 ? 133.975 112.655 147.182 1.00 22.87 612 ILE A CA 1
ATOM 2873 C C . ILE A 1 612 ? 134.905 112.976 148.254 1.00 22.87 612 ILE A C 1
ATOM 2874 O O . ILE A 1 612 ? 135.345 112.098 148.845 1.00 22.87 612 ILE A O 1
ATOM 2879 N N . THR A 1 613 ? 135.246 114.224 148.525 1.00 24.26 613 THR A N 1
ATOM 2880 C CA . THR A 1 613 ? 135.970 114.572 149.744 1.00 24.26 613 THR A CA 1
ATOM 2881 C C . THR A 1 613 ? 135.054 114.679 150.947 1.00 24.26 613 THR A C 1
ATOM 2882 O O . THR A 1 613 ? 135.539 114.616 152.077 1.00 24.26 613 THR A O 1
ATOM 2886 N N . LEU A 1 614 ? 133.750 114.846 150.743 1.00 25.83 614 LEU A N 1
ATOM 2887 C CA . LEU A 1 614 ? 132.824 114.692 151.856 1.00 25.83 614 LEU A CA 1
ATOM 2888 C C . LEU A 1 614 ? 132.511 113.239 152.150 1.00 25.83 614 LEU A C 1
ATOM 2889 O O . LEU A 1 614 ? 132.056 112.937 153.247 1.00 25.83 614 LEU A O 1
ATOM 2894 N N . LEU A 1 615 ? 132.720 112.328 151.208 1.00 27.33 615 LEU A N 1
ATOM 2895 C CA . LEU A 1 615 ? 132.470 110.934 151.536 1.00 27.33 615 LEU A CA 1
ATOM 2896 C C . LEU A 1 615 ? 133.625 110.333 152.320 1.00 27.33 615 LEU A C 1
ATOM 2897 O O . LEU A 1 615 ? 133.410 109.449 153.153 1.00 27.33 615 LEU A O 1
ATOM 2902 N N . TYR A 1 616 ? 134.851 110.801 152.094 1.00 27.74 616 TYR A N 1
ATOM 2903 C CA . TYR A 1 616 ? 135.951 110.377 152.948 1.00 27.74 616 TYR A CA 1
ATOM 2904 C C . TYR A 1 616 ? 135.849 110.996 154.333 1.00 27.74 616 TYR A C 1
ATOM 2905 O O . TYR A 1 616 ? 136.284 110.392 155.312 1.00 27.74 616 TYR A O 1
ATOM 2914 N N . TYR A 1 617 ? 135.294 112.143 154.527 1.00 31.03 617 TYR A N 1
ATOM 2915 C CA . TYR A 1 617 ? 135.309 112.703 155.834 1.00 31.03 617 TYR A CA 1
ATOM 2916 C C . TYR A 1 617 ? 134.232 112.193 156.717 1.00 31.03 617 TYR A C 1
ATOM 2917 O O . TYR A 1 617 ? 134.347 112.339 157.887 1.00 31.03 617 TYR A O 1
ATOM 2926 N N . ILE A 1 618 ? 133.232 111.499 156.205 1.00 30.86 618 ILE A N 1
ATOM 2927 C CA . ILE A 1 618 ? 132.138 111.025 156.938 1.00 30.86 618 ILE A CA 1
ATOM 2928 C C . ILE A 1 618 ? 132.430 109.637 157.150 1.00 30.86 618 ILE A C 1
ATOM 2929 O O . ILE A 1 618 ? 131.848 109.048 157.948 1.00 30.86 618 ILE A O 1
ATOM 2934 N N . LEU A 1 619 ? 133.372 109.070 156.481 1.00 30.80 619 LEU A N 1
ATOM 2935 C CA . LEU A 1 619 ? 133.776 107.704 156.675 1.00 30.80 619 LEU A CA 1
ATOM 2936 C C . LEU A 1 619 ? 135.059 107.535 157.484 1.00 30.80 619 LEU A C 1
ATOM 2937 O O . LEU A 1 619 ? 135.246 106.501 158.041 1.00 30.80 619 LEU A O 1
ATOM 2942 N N . LEU A 1 620 ? 136.003 108.431 157.495 1.00 30.92 620 LEU A N 1
ATOM 2943 C CA . LEU A 1 620 ? 137.189 108.439 158.340 1.00 30.92 620 LEU A CA 1
ATOM 2944 C C . LEU A 1 620 ? 136.854 108.819 159.773 1.00 30.92 620 LEU A C 1
ATOM 2945 O O . LEU A 1 620 ? 137.373 108.203 160.708 1.00 30.92 620 LEU A O 1
ATOM 2950 N N . GLY A 1 621 ? 135.983 109.801 159.971 1.00 38.12 621 GLY A N 1
ATOM 2951 C CA . GLY A 1 621 ? 135.492 110.115 161.297 1.00 38.12 621 GLY A CA 1
ATOM 2952 C C . GLY A 1 621 ? 134.230 109.347 161.635 1.00 38.12 621 GLY A C 1
ATOM 2953 O O . GLY A 1 621 ? 133.231 109.926 162.070 1.00 38.12 621 GLY A O 1
ATOM 2954 N N . LEU A 1 622 ? 134.264 108.038 161.425 1.00 37.63 622 LEU A N 1
ATOM 2955 C CA . LEU A 1 622 ? 133.120 107.187 161.692 1.00 37.63 622 LEU A CA 1
ATOM 2956 C C . LEU A 1 622 ? 133.296 106.567 163.068 1.00 37.63 622 LEU A C 1
ATOM 2957 O O . LEU A 1 622 ? 134.423 106.436 163.545 1.00 37.63 622 LEU A O 1
ATOM 2963 N N . SER B 2 3 ? 102.191 178.623 109.522 1.00 97.41 3 SER D N 1
ATOM 2964 C CA . SER B 2 3 ? 102.002 177.188 109.708 1.00 97.41 3 SER D CA 1
ATOM 2965 C C . SER B 2 3 ? 100.704 176.729 109.058 1.00 97.41 3 SER D C 1
ATOM 2966 O O . SER B 2 3 ? 100.715 175.875 108.163 1.00 97.41 3 SER D O 1
ATOM 2969 N N . SER B 2 4 ? 99.580 177.288 109.521 1.00 97.66 4 SER D N 1
ATOM 2970 C CA . SER B 2 4 ? 98.250 177.135 108.921 1.00 97.66 4 SER D CA 1
ATOM 2971 C C . SER B 2 4 ? 97.776 175.684 108.884 1.00 97.66 4 SER D C 1
ATOM 2972 O O . SER B 2 4 ? 97.020 175.309 107.982 1.00 97.66 4 SER D O 1
ATOM 2975 N N . GLN B 2 5 ? 98.219 174.881 109.863 1.00 95.32 5 GLN D N 1
ATOM 2976 C CA . GLN B 2 5 ? 97.766 173.503 110.089 1.00 95.32 5 GLN D CA 1
ATOM 2977 C C . GLN B 2 5 ? 98.029 172.624 108.861 1.00 95.32 5 GLN D C 1
ATOM 2978 O O . GLN B 2 5 ? 97.121 172.311 108.085 1.00 95.32 5 GLN D O 1
ATOM 2984 N N . VAL B 2 6 ? 99.324 172.334 108.670 1.00 90.11 6 VAL D N 1
ATOM 2985 C CA . VAL B 2 6 ? 99.889 171.487 107.614 1.00 90.11 6 VAL D CA 1
ATOM 2986 C C . VAL B 2 6 ? 99.071 170.220 107.369 1.00 90.11 6 VAL D C 1
ATOM 2987 O O . VAL B 2 6 ? 98.716 169.497 108.305 1.00 90.11 6 VAL D O 1
ATOM 2991 N N . GLN B 2 7 ? 98.714 169.979 106.106 1.00 93.08 7 GLN D N 1
ATOM 2992 C CA . GLN B 2 7 ? 97.625 169.080 105.759 1.00 93.08 7 GLN D CA 1
ATOM 2993 C C . GLN B 2 7 ? 98.041 168.135 104.638 1.00 93.08 7 GLN D C 1
ATOM 2994 O O . GLN B 2 7 ? 98.738 168.535 103.703 1.00 93.08 7 GLN D O 1
ATOM 3000 N N . LEU B 2 8 ? 97.618 166.877 104.746 1.00 91.45 8 LEU D N 1
ATOM 3001 C CA . LEU B 2 8 ? 97.759 165.878 103.692 1.00 91.45 8 LEU D CA 1
ATOM 3002 C C . LEU B 2 8 ? 96.377 165.370 103.319 1.00 91.45 8 LEU D C 1
ATOM 3003 O O . LEU B 2 8 ? 95.581 165.037 104.202 1.00 91.45 8 LEU D O 1
ATOM 3008 N N . VAL B 2 9 ? 96.091 165.312 102.022 1.00 96.13 9 VAL D N 1
ATOM 3009 C CA . VAL B 2 9 ? 94.849 164.743 101.513 1.00 96.13 9 VAL D CA 1
ATOM 3010 C C . VAL B 2 9 ? 95.181 163.718 100.438 1.00 96.13 9 VAL D C 1
ATOM 3011 O O . VAL B 2 9 ? 96.110 163.905 99.645 1.00 96.13 9 VAL D O 1
ATOM 3015 N N . GLU B 2 10 ? 94.434 162.617 100.436 1.00 101.06 10 GLU D N 1
ATOM 3016 C CA . GLU B 2 10 ? 94.682 161.487 99.550 1.00 101.06 10 GLU D CA 1
ATOM 3017 C C . GLU B 2 10 ? 93.360 161.044 98.943 1.00 101.06 10 GLU D C 1
ATOM 3018 O O . GLU B 2 10 ? 92.337 161.019 99.633 1.00 101.06 10 GLU D O 1
ATOM 3024 N N . SER B 2 11 ? 93.379 160.701 97.657 1.00 103.10 11 SER D N 1
ATOM 3025 C CA . SER B 2 11 ? 92.157 160.334 96.958 1.00 103.10 11 SER D CA 1
ATOM 3026 C C . SER B 2 11 ? 92.481 159.327 95.867 1.00 103.10 11 SER D C 1
ATOM 3027 O O . SER B 2 11 ? 93.624 159.211 95.419 1.00 103.10 11 SER D O 1
ATOM 3030 N N . GLY B 2 12 ? 91.452 158.598 95.442 1.00 103.66 12 GLY D N 1
ATOM 3031 C CA . GLY B 2 12 ? 91.583 157.609 94.385 1.00 103.66 12 GLY D CA 1
ATOM 3032 C C . GLY B 2 12 ? 91.223 156.192 94.781 1.00 103.66 12 GLY D C 1
ATOM 3033 O O . GLY B 2 12 ? 91.489 155.268 94.000 1.00 103.66 12 GLY D O 1
ATOM 3034 N N . GLY B 2 13 ? 90.635 155.962 95.954 1.00 102.36 13 GLY D N 1
ATOM 3035 C CA . GLY B 2 13 ? 90.303 154.610 96.359 1.00 102.36 13 GLY D CA 1
ATOM 3036 C C . GLY B 2 13 ? 88.975 154.143 95.791 1.00 102.36 13 GLY D C 1
ATOM 3037 O O . GLY B 2 13 ? 88.084 154.934 95.485 1.00 102.36 13 GLY D O 1
ATOM 3038 N N . GLY B 2 14 ? 88.848 152.830 95.647 1.00 102.24 14 GLY D N 1
ATOM 3039 C CA . GLY B 2 14 ? 87.616 152.255 95.138 1.00 102.24 14 GLY D CA 1
ATOM 3040 C C . GLY B 2 14 ? 87.759 150.761 94.957 1.00 102.24 14 GLY D C 1
ATOM 3041 O O . GLY B 2 14 ? 88.862 150.205 95.005 1.00 102.24 14 GLY D O 1
ATOM 3042 N N . LEU B 2 15 ? 86.613 150.115 94.751 1.00 103.51 15 LEU D N 1
ATOM 3043 C CA . LEU B 2 15 ? 86.546 148.683 94.482 1.00 103.51 15 LEU D CA 1
ATOM 3044 C C . LEU B 2 15 ? 86.431 148.502 92.973 1.00 103.51 15 LEU D C 1
ATOM 3045 O O . LEU B 2 15 ? 85.424 148.888 92.370 1.00 103.51 15 LEU D O 1
ATOM 3050 N N . VAL B 2 16 ? 87.462 147.918 92.365 1.00 108.27 16 VAL D N 1
ATOM 3051 C CA . VAL B 2 16 ? 87.493 147.731 90.918 1.00 108.27 16 VAL D CA 1
ATOM 3052 C C . VAL B 2 16 ? 87.714 146.264 90.577 1.00 108.27 16 VAL D C 1
ATOM 3053 O O . VAL B 2 16 ? 87.807 145.410 91.466 1.00 108.27 16 VAL D O 1
ATOM 3057 N N . GLN B 2 17 ? 87.796 145.972 89.283 1.00 109.86 17 GLN D N 1
ATOM 3058 C CA . GLN B 2 17 ? 88.010 144.621 88.789 1.00 109.86 17 GLN D CA 1
ATOM 3059 C C . GLN B 2 17 ? 89.498 144.401 88.542 1.00 109.86 17 GLN D C 1
ATOM 3060 O O . GLN B 2 17 ? 90.224 145.339 88.199 1.00 109.86 17 GLN D O 1
ATOM 3066 N N . ALA B 2 18 ? 89.951 143.162 88.751 1.00 110.26 18 ALA D N 1
ATOM 3067 C CA . ALA B 2 18 ? 91.350 142.805 88.542 1.00 110.26 18 ALA D CA 1
ATOM 3068 C C . ALA B 2 18 ? 91.730 142.934 87.073 1.00 110.26 18 ALA D C 1
ATOM 3069 O O . ALA B 2 18 ? 91.067 142.371 86.198 1.00 110.26 18 ALA D O 1
ATOM 3071 N N . GLY B 2 19 ? 92.799 143.680 86.807 1.00 109.50 19 GLY D N 1
ATOM 3072 C CA . GLY B 2 19 ? 93.236 143.909 85.446 1.00 109.50 19 GLY D CA 1
ATOM 3073 C C . GLY B 2 19 ? 92.773 145.239 84.888 1.00 109.50 19 GLY D C 1
ATOM 3074 O O . GLY B 2 19 ? 92.264 145.303 83.765 1.00 109.50 19 GLY D O 1
ATOM 3075 N N . GLY B 2 20 ? 92.940 146.307 85.661 1.00 110.20 20 GLY D N 1
ATOM 3076 C CA . GLY B 2 20 ? 92.540 147.638 85.245 1.00 110.20 20 GLY D CA 1
ATOM 3077 C C . GLY B 2 20 ? 93.639 148.647 85.517 1.00 110.20 20 GLY D C 1
ATOM 3078 O O . GLY B 2 20 ? 94.830 148.346 85.437 1.00 110.20 20 GLY D O 1
ATOM 3079 N N . SER B 2 21 ? 93.220 149.863 85.860 1.00 112.47 21 SER D N 1
ATOM 3080 C CA . SER B 2 21 ? 94.150 150.947 86.136 1.00 112.47 21 SER D CA 1
ATOM 3081 C C . SER B 2 21 ? 93.510 151.919 87.114 1.00 112.47 21 SER D C 1
ATOM 3082 O O . SER B 2 21 ? 92.340 152.281 86.965 1.00 112.47 21 SER D O 1
ATOM 3085 N N . LEU B 2 22 ? 94.287 152.340 88.108 1.00 113.74 22 LEU D N 1
ATOM 3086 C CA . LEU B 2 22 ? 93.837 153.283 89.118 1.00 113.74 22 LEU D CA 1
ATOM 3087 C C . LEU B 2 22 ? 94.786 154.472 89.156 1.00 113.74 22 LEU D C 1
ATOM 3088 O O . LEU B 2 22 ? 95.890 154.434 88.608 1.00 113.74 22 LEU D O 1
ATOM 3093 N N . ARG B 2 23 ? 94.345 155.537 89.822 1.00 110.85 23 ARG D N 1
ATOM 3094 C CA . ARG B 2 23 ? 95.066 156.810 89.820 1.00 110.85 23 ARG D CA 1
ATOM 3095 C C . ARG B 2 23 ? 94.959 157.422 91.214 1.00 110.85 23 ARG D C 1
ATOM 3096 O O . ARG B 2 23 ? 93.946 158.043 91.550 1.00 110.85 23 ARG D O 1
ATOM 3104 N N . LEU B 2 24 ? 96.003 157.245 92.016 1.00 106.70 24 LEU D N 1
ATOM 3105 C CA . LEU B 2 24 ? 96.071 157.800 93.358 1.00 106.70 24 LEU D CA 1
ATOM 3106 C C . LEU B 2 24 ? 96.702 159.185 93.322 1.00 106.70 24 LEU D C 1
ATOM 3107 O O . LEU B 2 24 ? 97.272 159.611 92.317 1.00 106.70 24 LEU D O 1
ATOM 3112 N N . SER B 2 25 ? 96.606 159.891 94.444 1.00 105.12 25 SER D N 1
ATOM 3113 C CA . SER B 2 25 ? 97.148 161.238 94.516 1.00 105.12 25 SER D CA 1
ATOM 3114 C C . SER B 2 25 ? 97.613 161.526 95.935 1.00 105.12 25 SER D C 1
ATOM 3115 O O . SER B 2 25 ? 97.211 160.862 96.894 1.00 105.12 25 SER D O 1
ATOM 3118 N N . CYS B 2 26 ? 98.478 162.531 96.050 1.00 104.23 26 CYS D N 1
ATOM 3119 C CA . CYS B 2 26 ? 99.032 162.966 97.333 1.00 104.23 26 CYS D CA 1
ATOM 3120 C C . CYS B 2 26 ? 99.275 164.472 97.214 1.00 104.23 26 CYS D C 1
ATOM 3121 O O . CYS B 2 26 ? 100.313 164.905 96.710 1.00 104.23 26 CYS D O 1
ATOM 3124 N N . ALA B 2 27 ? 98.305 165.257 97.674 1.00 99.32 27 ALA D N 1
ATOM 3125 C CA . ALA B 2 27 ? 98.320 166.709 97.504 1.00 99.32 27 ALA D CA 1
ATOM 3126 C C . ALA B 2 27 ? 98.820 167.355 98.790 1.00 99.32 27 ALA D C 1
ATOM 3127 O O . ALA B 2 27 ? 98.038 167.639 99.701 1.00 99.32 27 ALA D O 1
ATOM 3129 N N . ALA B 2 28 ? 100.122 167.608 98.852 1.00 95.49 28 ALA D N 1
ATOM 3130 C CA . ALA B 2 28 ? 100.715 168.251 100.013 1.00 95.49 28 ALA D CA 1
ATOM 3131 C C . ALA B 2 28 ? 100.442 169.748 99.985 1.00 95.49 28 ALA D C 1
ATOM 3132 O O . ALA B 2 28 ? 100.341 170.353 98.915 1.00 95.49 28 ALA D O 1
ATOM 3134 N N . SER B 2 29 ? 100.328 170.346 101.169 1.00 90.45 29 SER D N 1
ATOM 3135 C CA . SER B 2 29 ? 100.050 171.770 101.279 1.00 90.45 29 SER D CA 1
ATOM 3136 C C . SER B 2 29 ? 100.561 172.299 102.610 1.00 90.45 29 SER D C 1
ATOM 3137 O O . SER B 2 29 ? 100.613 171.572 103.604 1.00 90.45 29 SER D O 1
ATOM 3140 N N . GLY B 2 30 ? 100.932 173.579 102.615 1.00 87.74 30 GLY D N 1
ATOM 3141 C CA . GLY B 2 30 ? 101.273 174.288 103.835 1.00 87.74 30 GLY D CA 1
ATOM 3142 C C . GLY B 2 30 ? 102.545 173.820 104.510 1.00 87.74 30 GLY D C 1
ATOM 3143 O O . GLY B 2 30 ? 102.504 173.295 105.624 1.00 87.74 30 GLY D O 1
ATOM 3144 N N . PHE B 2 31 ? 103.678 174.015 103.860 1.00 86.52 31 PHE D N 1
ATOM 3145 C CA . PHE B 2 31 ? 104.965 173.494 104.300 1.00 86.52 31 PHE D CA 1
ATOM 3146 C C . PHE B 2 31 ? 106.031 174.568 104.274 1.00 86.52 31 PHE D C 1
ATOM 3147 O O . PHE B 2 31 ? 105.831 175.657 103.727 1.00 86.52 31 PHE D O 1
ATOM 3155 N N . PRO B 2 32 ? 107.198 174.286 104.861 1.00 88.83 32 PRO D N 1
ATOM 3156 C CA . PRO B 2 32 ? 108.441 174.948 104.432 1.00 88.83 32 PRO D CA 1
ATOM 3157 C C . PRO B 2 32 ? 108.939 174.434 103.086 1.00 88.83 32 PRO D C 1
ATOM 3158 O O . PRO B 2 32 ? 108.179 173.824 102.325 1.00 88.83 32 PRO D O 1
ATOM 3162 N N . VAL B 2 33 ? 110.189 174.760 102.749 1.00 91.31 33 VAL D N 1
ATOM 3163 C CA . VAL B 2 33 ? 110.782 174.318 101.488 1.00 91.31 33 VAL D CA 1
ATOM 3164 C C . VAL B 2 33 ? 110.823 172.797 101.442 1.00 91.31 33 VAL D C 1
ATOM 3165 O O . VAL B 2 33 ? 111.527 172.151 102.227 1.00 91.31 33 VAL D O 1
ATOM 3169 N N . ASN B 2 34 ? 110.057 172.223 100.517 1.00 88.99 34 ASN D N 1
ATOM 3170 C CA . ASN B 2 34 ? 109.809 170.789 100.452 1.00 88.99 34 ASN D CA 1
ATOM 3171 C C . ASN B 2 34 ? 110.842 170.130 99.549 1.00 88.99 34 ASN D C 1
ATOM 3172 O O . ASN B 2 34 ? 110.971 170.495 98.377 1.00 88.99 34 ASN D O 1
ATOM 3177 N N . ILE B 2 35 ? 111.556 169.150 100.090 1.00 88.15 35 ILE D N 1
ATOM 3178 C CA . ILE B 2 35 ? 112.477 168.349 99.297 1.00 88.15 35 ILE D CA 1
ATOM 3179 C C . ILE B 2 35 ? 111.741 167.103 98.841 1.00 88.15 35 ILE D C 1
ATOM 3180 O O . ILE B 2 35 ? 110.879 166.562 99.541 1.00 88.15 35 ILE D O 1
ATOM 3185 N N . SER B 2 36 ? 112.050 166.667 97.630 1.00 97.00 36 SER D N 1
ATOM 3186 C CA . SER B 2 36 ? 111.313 165.578 97.007 1.00 97.00 36 SER D CA 1
ATOM 3187 C C . SER B 2 36 ? 111.954 164.257 97.415 1.00 97.00 36 SER D C 1
ATOM 3188 O O . SER B 2 36 ? 113.057 163.924 96.970 1.00 97.00 36 SER D O 1
ATOM 3191 N N . TRP B 2 37 ? 111.272 163.531 98.298 1.00 91.91 37 TRP D N 1
ATOM 3192 C CA . TRP B 2 37 ? 111.567 162.142 98.610 1.00 91.91 37 TRP D CA 1
ATOM 3193 C C . TRP B 2 37 ? 110.251 161.384 98.740 1.00 91.91 37 TRP D C 1
ATOM 3194 O O . TRP B 2 37 ? 110.137 160.466 99.554 1.00 91.91 37 TRP D O 1
ATOM 3205 N N . MET B 2 38 ? 109.235 161.782 97.973 1.00 91.08 38 MET D N 1
ATOM 3206 C CA . MET B 2 38 ? 107.882 161.288 98.205 1.00 91.08 38 MET D CA 1
ATOM 3207 C C . MET B 2 38 ? 107.767 159.822 97.817 1.00 91.08 38 MET D C 1
ATOM 3208 O O . MET B 2 38 ? 108.323 159.382 96.810 1.00 91.08 38 MET D O 1
ATOM 3213 N N . GLU B 2 39 ? 107.060 159.060 98.644 1.00 89.99 39 GLU D N 1
ATOM 3214 C CA . GLU B 2 39 ? 107.030 157.613 98.547 1.00 89.99 39 GLU D CA 1
ATOM 3215 C C . GLU B 2 39 ? 105.588 157.130 98.548 1.00 89.99 39 GLU D C 1
ATOM 3216 O O . GLU B 2 39 ? 104.643 157.913 98.650 1.00 89.99 39 GLU D O 1
ATOM 3222 N N . TRP B 2 40 ? 105.439 155.816 98.416 1.00 98.32 40 TRP D N 1
ATOM 3223 C CA . TRP B 2 40 ? 104.184 155.100 98.574 1.00 98.32 40 TRP D CA 1
ATOM 3224 C C . TRP B 2 40 ? 104.545 153.722 99.098 1.00 98.32 40 TRP D C 1
ATOM 3225 O O . TRP B 2 40 ? 105.555 153.149 98.686 1.00 98.32 40 TRP D O 1
ATOM 3236 N N . TYR B 2 41 ? 103.737 153.191 100.011 1.00 97.58 41 TYR D N 1
ATOM 3237 C CA . TYR B 2 41 ? 103.970 151.820 100.439 1.00 97.58 41 TYR D CA 1
ATOM 3238 C C . TYR B 2 41 ? 102.670 151.150 100.848 1.00 97.58 41 TYR D C 1
ATOM 3239 O O . TYR B 2 41 ? 101.663 151.801 101.133 1.00 97.58 41 TYR D O 1
ATOM 3248 N N . ARG B 2 42 ? 102.725 149.822 100.886 1.00 105.17 42 ARG D N 1
ATOM 3249 C CA . ARG B 2 42 ? 101.565 148.978 101.104 1.00 105.17 42 ARG D CA 1
ATOM 3250 C C . ARG B 2 42 ? 101.461 148.562 102.562 1.00 105.17 42 ARG D C 1
ATOM 3251 O O . ARG B 2 42 ? 102.451 148.529 103.296 1.00 105.17 42 ARG D O 1
ATOM 3259 N N . GLN B 2 43 ? 100.240 148.237 102.972 1.00 102.91 43 GLN D N 1
ATOM 3260 C CA . GLN B 2 43 ? 100.004 147.750 104.325 1.00 102.91 43 GLN D CA 1
ATOM 3261 C C . GLN B 2 43 ? 98.830 146.781 104.269 1.00 102.91 43 GLN D C 1
ATOM 3262 O O . GLN B 2 43 ? 97.690 147.194 104.044 1.00 102.91 43 GLN D O 1
ATOM 3268 N N . VAL B 2 44 ? 99.126 145.501 104.460 1.00 101.61 44 VAL D N 1
ATOM 3269 C CA . VAL B 2 44 ? 98.117 144.466 104.659 1.00 101.61 44 VAL D CA 1
ATOM 3270 C C . VAL B 2 44 ? 97.755 144.503 106.140 1.00 101.61 44 VAL D C 1
ATOM 3271 O O . VAL B 2 44 ? 98.442 145.188 106.910 1.00 101.61 44 VAL D O 1
ATOM 3275 N N . PRO B 2 45 ? 96.686 143.833 106.590 1.00 98.73 45 PRO D N 1
ATOM 3276 C CA . PRO B 2 45 ? 96.493 143.676 108.043 1.00 98.73 45 PRO D CA 1
ATOM 3277 C C . PRO B 2 45 ? 97.601 142.896 108.737 1.00 98.73 45 PRO D C 1
ATOM 3278 O O . PRO B 2 45 ? 97.788 143.070 109.948 1.00 98.73 45 PRO D O 1
ATOM 3282 N N . GLY B 2 46 ? 98.345 142.056 108.020 1.00 100.09 46 GLY D N 1
ATOM 3283 C CA . GLY B 2 46 ? 99.532 141.439 108.568 1.00 100.09 46 GLY D CA 1
ATOM 3284 C C . GLY B 2 46 ? 100.703 142.405 108.623 1.00 100.09 46 GLY D C 1
ATOM 3285 O O . GLY B 2 46 ? 100.637 143.551 108.180 1.00 100.09 46 GLY D O 1
ATOM 3286 N N . LYS B 2 47 ? 101.806 141.914 109.177 1.00 105.01 47 LYS D N 1
ATOM 3287 C CA . LYS B 2 47 ? 102.982 142.735 109.416 1.00 105.01 47 LYS D CA 1
ATOM 3288 C C . LYS B 2 47 ? 103.918 142.687 108.208 1.00 105.01 47 LYS D C 1
ATOM 3289 O O . LYS B 2 47 ? 103.550 142.201 107.134 1.00 105.01 47 LYS D O 1
ATOM 3295 N N . GLU B 2 48 ? 105.134 143.219 108.390 1.00 106.66 48 GLU D N 1
ATOM 3296 C CA . GLU B 2 48 ? 106.258 143.158 107.446 1.00 106.66 48 GLU D CA 1
ATOM 3297 C C . GLU B 2 48 ? 105.907 143.816 106.106 1.00 106.66 48 GLU D C 1
ATOM 3298 O O . GLU B 2 48 ? 105.839 143.177 105.056 1.00 106.66 48 GLU D O 1
ATOM 3304 N N . ARG B 2 49 ? 105.686 145.124 106.180 1.00 99.65 49 ARG D N 1
ATOM 3305 C CA . ARG B 2 49 ? 105.299 145.888 105.007 1.00 99.65 49 ARG D CA 1
ATOM 3306 C C . ARG B 2 49 ? 106.510 146.171 104.116 1.00 99.65 49 ARG D C 1
ATOM 3307 O O . ARG B 2 49 ? 107.663 145.959 104.498 1.00 99.65 49 ARG D O 1
ATOM 3315 N N . GLU B 2 50 ? 106.235 146.665 102.908 1.00 100.94 50 GLU D N 1
ATOM 3316 C CA . GLU B 2 50 ? 107.277 146.907 101.921 1.00 100.94 50 GLU D CA 1
ATOM 3317 C C . GLU B 2 50 ? 106.962 148.168 101.130 1.00 100.94 50 GLU D C 1
ATOM 3318 O O . GLU B 2 50 ? 105.803 148.569 101.004 1.00 100.94 50 GLU D O 1
ATOM 3324 N N . TRP B 2 51 ? 108.012 148.781 100.594 1.00 96.41 51 TRP D N 1
ATOM 3325 C CA . TRP B 2 51 ? 107.936 150.063 99.910 1.00 96.41 51 TRP D CA 1
ATOM 3326 C C . TRP B 2 51 ? 107.755 149.860 98.408 1.00 96.41 51 TRP D C 1
ATOM 3327 O O . TRP B 2 51 ? 108.127 148.829 97.848 1.00 96.41 51 TRP D O 1
ATOM 3338 N N . VAL B 2 52 ? 107.176 150.868 97.752 1.00 99.66 52 VAL D N 1
ATOM 3339 C CA . VAL B 2 52 ? 106.742 150.709 96.367 1.00 99.66 52 VAL D CA 1
ATOM 3340 C C . VAL B 2 52 ? 107.490 151.632 95.409 1.00 99.66 52 VAL D C 1
ATOM 3341 O O . VAL B 2 52 ? 108.204 151.157 94.522 1.00 99.66 52 VAL D O 1
ATOM 3345 N N . ALA B 2 53 ? 107.339 152.946 95.567 1.00 98.47 53 ALA D N 1
ATOM 3346 C CA . ALA B 2 53 ? 107.792 153.889 94.549 1.00 98.47 53 ALA D CA 1
ATOM 3347 C C . ALA B 2 53 ? 108.605 155.009 95.185 1.00 98.47 53 ALA D C 1
ATOM 3348 O O . ALA B 2 53 ? 108.738 155.095 96.408 1.00 98.47 53 ALA D O 1
ATOM 3350 N N . ALA B 2 54 ? 109.148 155.875 94.326 1.00 98.15 54 ALA D N 1
ATOM 3351 C CA . ALA B 2 54 ? 109.964 157.009 94.745 1.00 98.15 54 ALA D CA 1
ATOM 3352 C C . ALA B 2 54 ? 110.021 158.015 93.607 1.00 98.15 54 ALA D C 1
ATOM 3353 O O . ALA B 2 54 ? 110.199 157.630 92.450 1.00 98.15 54 ALA D O 1
ATOM 3355 N N . ILE B 2 55 ? 109.850 159.292 93.933 1.00 99.33 55 ILE D N 1
ATOM 3356 C CA . ILE B 2 55 ? 109.906 160.382 92.963 1.00 99.33 55 ILE D CA 1
ATOM 3357 C C . ILE B 2 55 ? 110.989 161.343 93.462 1.00 99.33 55 ILE D C 1
ATOM 3358 O O . ILE B 2 55 ? 110.856 162.574 93.426 1.00 99.33 55 ILE D O 1
ATOM 3363 N N . GLN B 2 56 ? 112.086 160.758 93.936 1.00 98.00 56 GLN D N 1
ATOM 3364 C CA . GLN B 2 56 ? 113.123 161.439 94.705 1.00 98.00 56 GLN D CA 1
ATOM 3365 C C . GLN B 2 56 ? 113.891 162.447 93.842 1.00 98.00 56 GLN D C 1
ATOM 3366 O O . GLN B 2 56 ? 113.611 162.632 92.655 1.00 98.00 56 GLN D O 1
ATOM 3372 N N . SER B 2 57 ? 114.962 163.003 94.423 1.00 98.91 57 SER D N 1
ATOM 3373 C CA . SER B 2 57 ? 115.459 164.377 94.279 1.00 98.91 57 SER D CA 1
ATOM 3374 C C . SER B 2 57 ? 115.259 165.069 92.931 1.00 98.91 57 SER D C 1
ATOM 3375 O O . SER B 2 57 ? 114.690 166.164 92.879 1.00 98.91 57 SER D O 1
ATOM 3378 N N . THR B 2 58 ? 115.699 164.441 91.836 1.00 102.05 58 THR D N 1
ATOM 3379 C CA . THR B 2 58 ? 115.515 165.034 90.516 1.00 102.05 58 THR D CA 1
ATOM 3380 C C . THR B 2 58 ? 115.061 164.013 89.475 1.00 102.05 58 THR D C 1
ATOM 3381 O O . THR B 2 58 ? 115.196 164.264 88.271 1.00 102.05 58 THR D O 1
ATOM 3385 N N . GLY B 2 59 ? 114.514 162.879 89.907 1.00 99.41 59 GLY D N 1
ATOM 3386 C CA . GLY B 2 59 ? 114.051 161.872 88.978 1.00 99.41 59 GLY D CA 1
ATOM 3387 C C . GLY B 2 59 ? 115.143 161.069 88.320 1.00 99.41 59 GLY D C 1
ATOM 3388 O O . GLY B 2 59 ? 114.902 160.462 87.273 1.00 99.41 59 GLY D O 1
ATOM 3389 N N . SER B 2 60 ? 116.346 161.049 88.896 1.00 99.30 60 SER D N 1
ATOM 3390 C CA . SER B 2 60 ? 117.437 160.286 88.301 1.00 99.30 60 SER D CA 1
ATOM 3391 C C . SER B 2 60 ? 117.264 158.791 88.536 1.00 99.30 60 SER D C 1
ATOM 3392 O O . SER B 2 60 ? 117.449 157.987 87.617 1.00 99.30 60 SER D O 1
ATOM 3395 N N . TYR B 2 61 ? 116.911 158.398 89.757 1.00 100.02 61 TYR D N 1
ATOM 3396 C CA . TYR B 2 61 ? 116.653 157.000 90.066 1.00 100.02 61 TYR D CA 1
ATOM 3397 C C . TYR B 2 61 ? 115.381 156.898 90.892 1.00 100.02 61 TYR D C 1
ATOM 3398 O O . TYR B 2 61 ? 115.205 157.633 91.869 1.00 100.02 61 TYR D O 1
ATOM 3407 N N . THR B 2 62 ? 114.488 156.006 90.473 1.00 100.21 62 THR D N 1
ATOM 3408 C CA . THR B 2 62 ? 113.210 155.764 91.136 1.00 100.21 62 THR D CA 1
ATOM 3409 C C . THR B 2 62 ? 113.212 154.308 91.588 1.00 100.21 62 THR D C 1
ATOM 3410 O O . THR B 2 62 ? 112.968 153.404 90.783 1.00 100.21 62 THR D O 1
ATOM 3414 N N . TRP B 2 63 ? 113.488 154.085 92.870 1.00 105.54 63 TRP D N 1
ATOM 3415 C CA . TRP B 2 63 ? 113.623 152.735 93.413 1.00 105.54 63 TRP D CA 1
ATOM 3416 C C . TRP B 2 63 ? 112.260 152.063 93.485 1.00 105.54 63 TRP D C 1
ATOM 3417 O O . TRP B 2 63 ? 111.481 152.304 94.409 1.00 105.54 63 TRP D O 1
ATOM 3428 N N . TYR B 2 64 ? 111.976 151.200 92.518 1.00 106.80 64 TYR D N 1
ATOM 3429 C CA . TYR B 2 64 ? 110.745 150.428 92.527 1.00 106.80 64 TYR D CA 1
ATOM 3430 C C . TYR B 2 64 ? 110.942 149.135 93.306 1.00 106.80 64 TYR D C 1
ATOM 3431 O O . TYR B 2 64 ? 112.062 148.749 93.650 1.00 106.80 64 TYR D O 1
ATOM 3440 N N . ALA B 2 65 ? 109.829 148.467 93.590 1.00 109.65 65 ALA D N 1
ATOM 3441 C CA . ALA B 2 65 ? 109.900 147.168 94.236 1.00 109.65 65 ALA D CA 1
ATOM 3442 C C . ALA B 2 65 ? 110.313 146.100 93.229 1.00 109.65 65 ALA D C 1
ATOM 3443 O O . ALA B 2 65 ? 110.311 146.317 92.015 1.00 109.65 65 ALA D O 1
ATOM 3445 N N . ASP B 2 66 ? 110.666 144.925 93.753 1.00 112.84 66 ASP D N 1
ATOM 3446 C CA . ASP B 2 66 ? 111.148 143.845 92.901 1.00 112.84 66 ASP D CA 1
ATOM 3447 C C . ASP B 2 66 ? 110.035 143.190 92.094 1.00 112.84 66 ASP D C 1
ATOM 3448 O O . ASP B 2 66 ? 110.324 142.534 91.088 1.00 112.84 66 ASP D O 1
ATOM 3453 N N . SER B 2 67 ? 108.778 143.354 92.501 1.00 111.69 67 SER D N 1
ATOM 3454 C CA . SER B 2 67 ? 107.668 142.683 91.839 1.00 111.69 67 SER D CA 1
ATOM 3455 C C . SER B 2 67 ? 106.923 143.568 90.851 1.00 111.69 67 SER D C 1
ATOM 3456 O O . SER B 2 67 ? 106.156 143.045 90.035 1.00 111.69 67 SER D O 1
ATOM 3459 N N . VAL B 2 68 ? 107.119 144.882 90.905 1.00 112.29 68 VAL D N 1
ATOM 3460 C CA . VAL B 2 68 ? 106.393 145.809 90.045 1.00 112.29 68 VAL D CA 1
ATOM 3461 C C . VAL B 2 68 ? 107.371 146.630 89.212 1.00 112.29 68 VAL D C 1
ATOM 3462 O O . VAL B 2 68 ? 107.131 147.813 88.941 1.00 112.29 68 VAL D O 1
ATOM 3466 N N . LYS B 2 69 ? 108.483 146.005 88.820 1.00 111.42 69 LYS D N 1
ATOM 3467 C CA . LYS B 2 69 ? 109.509 146.662 88.015 1.00 111.42 69 LYS D CA 1
ATOM 3468 C C . LYS B 2 69 ? 108.968 147.069 86.650 1.00 111.42 69 LYS D C 1
ATOM 3469 O O . LYS B 2 69 ? 108.489 146.226 85.885 1.00 111.42 69 LYS D O 1
ATOM 3475 N N . GLY B 2 70 ? 109.042 148.365 86.354 1.00 110.49 70 GLY D N 1
ATOM 3476 C CA . GLY B 2 70 ? 108.709 148.859 85.032 1.00 110.49 70 GLY D CA 1
ATOM 3477 C C . GLY B 2 70 ? 107.244 148.802 84.664 1.00 110.49 70 GLY D C 1
ATOM 3478 O O . GLY B 2 70 ? 106.918 148.553 83.500 1.00 110.49 70 GLY D O 1
ATOM 3479 N N . ARG B 2 71 ? 106.346 149.014 85.625 1.00 113.74 71 ARG D N 1
ATOM 3480 C CA . ARG B 2 71 ? 104.922 149.017 85.317 1.00 113.74 71 ARG D CA 1
ATOM 3481 C C . ARG B 2 71 ? 104.117 150.109 86.006 1.00 113.74 71 ARG D C 1
ATOM 3482 O O . ARG B 2 71 ? 102.911 150.192 85.753 1.00 113.74 71 ARG D O 1
ATOM 3490 N N . PHE B 2 72 ? 104.717 150.947 86.850 1.00 114.70 72 PHE D N 1
ATOM 3491 C CA . PHE B 2 72 ? 104.003 152.002 87.564 1.00 114.70 72 PHE D CA 1
ATOM 3492 C C . PHE B 2 72 ? 104.545 153.358 87.142 1.00 114.70 72 PHE D C 1
ATOM 3493 O O . PHE B 2 72 ? 105.753 153.602 87.227 1.00 114.70 72 PHE D O 1
ATOM 3501 N N . THR B 2 73 ? 103.649 154.237 86.701 1.00 113.33 73 THR D N 1
ATOM 3502 C CA . THR B 2 73 ? 103.998 155.584 86.271 1.00 113.33 73 THR D CA 1
ATOM 3503 C C . THR B 2 73 ? 103.812 156.551 87.431 1.00 113.33 73 THR D C 1
ATOM 3504 O O . THR B 2 73 ? 102.730 156.614 88.024 1.00 113.33 73 THR D O 1
ATOM 3508 N N . ILE B 2 74 ? 104.860 157.305 87.748 1.00 110.64 74 ILE D N 1
ATOM 3509 C CA . ILE B 2 74 ? 104.855 158.233 88.871 1.00 110.64 74 ILE D CA 1
ATOM 3510 C C . ILE B 2 74 ? 105.218 159.613 88.349 1.00 110.64 74 ILE D C 1
ATOM 3511 O O . ILE B 2 74 ? 106.326 159.820 87.839 1.00 110.64 74 ILE D O 1
ATOM 3516 N N . SER B 2 75 ? 104.287 160.553 88.476 1.00 108.92 75 SER D N 1
ATOM 3517 C CA . SER B 2 75 ? 104.472 161.899 87.965 1.00 108.92 75 SER D CA 1
ATOM 3518 C C . SER B 2 75 ? 105.103 162.798 89.023 1.00 108.92 75 SER D C 1
ATOM 3519 O O . SER B 2 75 ? 105.419 162.374 90.136 1.00 108.92 75 SER D O 1
ATOM 3522 N N . ARG B 2 76 ? 105.284 164.065 88.660 1.00 107.18 76 ARG D N 1
ATOM 3523 C CA . ARG B 2 76 ? 105.785 165.089 89.563 1.00 107.18 76 ARG D CA 1
ATOM 3524 C C . ARG B 2 76 ? 105.387 166.445 89.003 1.00 107.18 76 ARG D C 1
ATOM 3525 O O . ARG B 2 76 ? 105.435 166.656 87.789 1.00 107.18 76 ARG D O 1
ATOM 3533 N N . ASP B 2 77 ? 104.980 167.350 89.888 1.00 108.07 77 ASP D N 1
ATOM 3534 C CA . ASP B 2 77 ? 104.711 168.737 89.521 1.00 108.07 77 ASP D CA 1
ATOM 3535 C C . ASP B 2 77 ? 105.080 169.585 90.729 1.00 108.07 77 ASP D C 1
ATOM 3536 O O . ASP B 2 77 ? 104.317 169.643 91.696 1.00 108.07 77 ASP D O 1
ATOM 3541 N N . ASN B 2 78 ? 106.248 170.232 90.672 1.00 110.33 78 ASN D N 1
ATOM 3542 C CA . ASN B 2 78 ? 106.786 170.925 91.841 1.00 110.33 78 ASN D CA 1
ATOM 3543 C C . ASN B 2 78 ? 105.998 172.184 92.180 1.00 110.33 78 ASN D C 1
ATOM 3544 O O . ASN B 2 78 ? 105.913 172.559 93.355 1.00 110.33 78 ASN D O 1
ATOM 3549 N N . ALA B 2 79 ? 105.426 172.852 91.177 1.00 110.45 79 ALA D N 1
ATOM 3550 C CA . ALA B 2 79 ? 104.612 174.031 91.448 1.00 110.45 79 ALA D CA 1
ATOM 3551 C C . ALA B 2 79 ? 103.255 173.648 92.027 1.00 110.45 79 ALA D C 1
ATOM 3552 O O . ALA B 2 79 ? 102.744 174.327 92.925 1.00 110.45 79 ALA D O 1
ATOM 3554 N N . LYS B 2 80 ? 102.663 172.565 91.526 1.00 109.03 80 LYS D N 1
ATOM 3555 C CA . LYS B 2 80 ? 101.396 172.072 92.045 1.00 109.03 80 LYS D CA 1
ATOM 3556 C C . LYS B 2 80 ? 101.579 171.287 93.339 1.00 109.03 80 LYS D C 1
ATOM 3557 O O . LYS B 2 80 ? 100.645 171.231 94.149 1.00 109.03 80 LYS D O 1
ATOM 3563 N N . ASN B 2 81 ? 102.777 170.717 93.543 1.00 105.77 81 ASN D N 1
ATOM 3564 C CA . ASN B 2 81 ? 103.182 169.993 94.757 1.00 105.77 81 ASN D CA 1
ATOM 3565 C C . ASN B 2 81 ? 102.262 168.799 95.017 1.00 105.77 81 ASN D C 1
ATOM 3566 O O . ASN B 2 81 ? 101.698 168.636 96.101 1.00 105.77 81 ASN D O 1
ATOM 3571 N N . THR B 2 82 ? 102.103 167.961 93.994 1.00 106.19 82 THR D N 1
ATOM 3572 C CA . THR B 2 82 ? 101.213 166.807 94.065 1.00 106.19 82 THR D CA 1
ATOM 3573 C C . THR B 2 82 ? 101.737 165.746 93.111 1.00 106.19 82 THR D C 1
ATOM 3574 O O . THR B 2 82 ? 102.000 166.045 91.943 1.00 106.19 82 THR D O 1
ATOM 3578 N N . VAL B 2 83 ? 101.892 164.518 93.600 1.00 107.21 83 VAL D N 1
ATOM 3579 C CA . VAL B 2 83 ? 102.359 163.414 92.780 1.00 107.21 83 VAL D CA 1
ATOM 3580 C C . VAL B 2 83 ? 101.231 162.410 92.589 1.00 107.21 83 VAL D C 1
ATOM 3581 O O . VAL B 2 83 ? 100.282 162.339 93.373 1.00 107.21 83 VAL D O 1
ATOM 3585 N N . TYR B 2 84 ? 101.335 161.620 91.523 1.00 109.00 84 TYR D N 1
ATOM 3586 C CA . TYR B 2 84 ? 100.327 160.633 91.166 1.00 109.00 84 TYR D CA 1
ATOM 3587 C C . TYR B 2 84 ? 100.966 159.259 91.036 1.00 109.00 84 TYR D C 1
ATOM 3588 O O . TYR B 2 84 ? 102.066 159.125 90.493 1.00 109.00 84 TYR D O 1
ATOM 3597 N N . LEU B 2 85 ? 100.271 158.242 91.535 1.00 108.07 85 LEU D N 1
ATOM 3598 C CA . LEU B 2 85 ? 100.703 156.851 91.429 1.00 108.07 85 LEU D CA 1
ATOM 3599 C C . LEU B 2 85 ? 99.727 156.130 90.507 1.00 108.07 85 LEU D C 1
ATOM 3600 O O . LEU B 2 85 ? 98.605 155.806 90.906 1.00 108.07 85 LEU D O 1
ATOM 3605 N N . GLN B 2 86 ? 100.158 155.880 89.275 1.00 113.36 86 GLN D N 1
ATOM 3606 C CA . GLN B 2 86 ? 99.319 155.269 88.253 1.00 113.36 86 GLN D CA 1
ATOM 3607 C C . GLN B 2 86 ? 99.645 153.785 88.152 1.00 113.36 86 GLN D C 1
ATOM 3608 O O . GLN B 2 86 ? 100.735 153.414 87.701 1.00 113.36 86 GLN D O 1
ATOM 3614 N N . MET B 2 87 ? 98.704 152.944 88.567 1.00 115.61 87 MET D N 1
ATOM 3615 C CA . MET B 2 87 ? 98.842 151.501 88.453 1.00 115.61 87 MET D CA 1
ATOM 3616 C C . MET B 2 87 ? 98.336 151.034 87.095 1.00 115.61 87 MET D C 1
ATOM 3617 O O . MET B 2 87 ? 97.470 151.663 86.484 1.00 115.61 87 MET D O 1
ATOM 3622 N N . ASN B 2 88 ? 98.885 149.914 86.631 1.00 115.81 88 ASN D N 1
ATOM 3623 C CA . ASN B 2 88 ? 98.512 149.331 85.352 1.00 115.81 88 ASN D CA 1
ATOM 3624 C C . ASN B 2 88 ? 98.480 147.818 85.486 1.00 115.81 88 ASN D C 1
ATOM 3625 O O . ASN B 2 88 ? 99.363 147.233 86.122 1.00 115.81 88 ASN D O 1
ATOM 3630 N N . SER B 2 89 ? 97.464 147.200 84.869 1.00 114.09 89 SER D N 1
ATOM 3631 C CA . SER B 2 89 ? 97.233 145.749 84.851 1.00 114.09 89 SER D CA 1
ATOM 3632 C C . SER B 2 89 ? 97.129 145.195 86.277 1.00 114.09 89 SER D C 1
ATOM 3633 O O . SER B 2 89 ? 97.990 144.457 86.760 1.00 114.09 89 SER D O 1
ATOM 3636 N N . LEU B 2 90 ? 96.045 145.606 86.938 1.00 113.70 90 LEU D N 1
ATOM 3637 C CA . LEU B 2 90 ? 95.815 145.360 88.358 1.00 113.70 90 LEU D CA 1
ATOM 3638 C C . LEU B 2 90 ? 95.730 143.882 88.716 1.00 113.70 90 LEU D C 1
ATOM 3639 O O . LEU B 2 90 ? 94.769 143.195 88.354 1.00 113.70 90 LEU D O 1
ATOM 3644 N N . LYS B 2 91 ? 96.735 143.393 89.435 1.00 114.15 91 LYS D N 1
ATOM 3645 C CA . LYS B 2 91 ? 96.697 142.040 89.953 1.00 114.15 91 LYS D CA 1
ATOM 3646 C C . LYS B 2 91 ? 95.751 141.982 91.155 1.00 114.15 91 LYS D C 1
ATOM 3647 O O . LYS B 2 91 ? 95.522 142.997 91.817 1.00 114.15 91 LYS D O 1
ATOM 3653 N N . PRO B 2 92 ? 95.161 140.814 91.439 1.00 113.76 92 PRO D N 1
ATOM 3654 C CA . PRO B 2 92 ? 94.218 140.723 92.569 1.00 113.76 92 PRO D CA 1
ATOM 3655 C C . PRO B 2 92 ? 94.848 140.877 93.946 1.00 113.76 92 PRO D C 1
ATOM 3656 O O . PRO B 2 92 ? 94.110 141.124 94.907 1.00 113.76 92 PRO D O 1
ATOM 3660 N N . GLU B 2 93 ? 96.166 140.755 94.084 1.00 114.19 93 GLU D N 1
ATOM 3661 C CA . GLU B 2 93 ? 96.807 140.840 95.399 1.00 114.19 93 GLU D CA 1
ATOM 3662 C C . GLU B 2 93 ? 97.225 142.273 95.745 1.00 114.19 93 GLU D C 1
ATOM 3663 O O . GLU B 2 93 ? 98.311 142.549 96.258 1.00 114.19 93 GLU D O 1
ATOM 3669 N N . ASP B 2 94 ? 96.291 143.200 95.551 1.00 113.58 94 ASP D N 1
ATOM 3670 C CA . ASP B 2 94 ? 96.527 144.627 95.717 1.00 113.58 94 ASP D CA 1
ATOM 3671 C C . ASP B 2 94 ? 95.436 145.248 96.572 1.00 113.58 94 ASP D C 1
ATOM 3672 O O . ASP B 2 94 ? 94.905 146.316 96.257 1.00 113.58 94 ASP D O 1
ATOM 3677 N N . THR B 2 95 ? 95.075 144.579 97.665 1.00 111.00 95 THR D N 1
ATOM 3678 C CA . THR B 2 95 ? 94.063 145.074 98.586 1.00 111.00 95 THR D CA 1
ATOM 3679 C C . THR B 2 95 ? 94.673 145.675 99.844 1.00 111.00 95 THR D C 1
ATOM 3680 O O . THR B 2 95 ? 94.021 145.702 100.893 1.00 111.00 95 THR D O 1
ATOM 3684 N N . ALA B 2 96 ? 95.909 146.161 99.758 1.00 108.10 96 ALA D N 1
ATOM 3685 C CA . ALA B 2 96 ? 96.608 146.734 100.900 1.00 108.10 96 ALA D CA 1
ATOM 3686 C C . ALA B 2 96 ? 96.207 148.188 101.114 1.00 108.10 96 ALA D C 1
ATOM 3687 O O . ALA B 2 96 ? 95.189 148.642 100.584 1.00 108.10 96 ALA D O 1
ATOM 3689 N N . VAL B 2 97 ? 96.974 148.918 101.918 1.00 105.69 97 VAL D N 1
ATOM 3690 C CA . VAL B 2 97 ? 96.684 150.312 102.233 1.00 105.69 97 VAL D CA 1
ATOM 3691 C C . VAL B 2 97 ? 97.855 151.142 101.710 1.00 105.69 97 VAL D C 1
ATOM 3692 O O . VAL B 2 97 ? 99.005 150.926 102.114 1.00 105.69 97 VAL D O 1
ATOM 3696 N N . TYR B 2 98 ? 97.573 152.074 100.797 1.00 104.90 98 TYR D N 1
ATOM 3697 C CA . TYR B 2 98 ? 98.597 152.878 100.134 1.00 104.90 98 TYR D CA 1
ATOM 3698 C C . TYR B 2 98 ? 98.517 154.322 100.618 1.00 104.90 98 TYR D C 1
ATOM 3699 O O . TYR B 2 98 ? 97.477 154.968 100.468 1.00 104.90 98 TYR D O 1
ATOM 3708 N N . TYR B 2 99 ? 99.625 154.854 101.128 1.00 97.26 99 TYR D N 1
ATOM 3709 C CA . TYR B 2 99 ? 99.626 156.228 101.613 1.00 97.26 99 TYR D CA 1
ATOM 3710 C C . TYR B 2 99 ? 101.032 156.812 101.572 1.00 97.26 99 TYR D C 1
ATOM 3711 O O . TYR B 2 99 ? 102.016 156.125 101.850 1.00 97.26 99 TYR D O 1
ATOM 3720 N N . CYS B 2 100 ? 101.106 158.097 101.228 1.00 91.65 100 CYS D N 1
ATOM 3721 C CA . CYS B 2 100 ? 102.349 158.757 100.857 1.00 91.65 100 CYS D CA 1
ATOM 3722 C C . CYS B 2 100 ? 103.113 159.272 102.077 1.00 91.65 100 CYS D C 1
ATOM 3723 O O . CYS B 2 100 ? 102.553 159.476 103.154 1.00 91.65 100 CYS D O 1
ATOM 3726 N N . ARG B 2 101 ? 104.416 159.481 101.883 1.00 73.09 101 ARG D N 1
ATOM 3727 C CA . ARG B 2 101 ? 105.392 159.636 102.961 1.00 73.09 101 ARG D CA 1
ATOM 3728 C C . ARG B 2 101 ? 106.367 160.780 102.643 1.00 73.09 101 ARG D C 1
ATOM 3729 O O . ARG B 2 101 ? 107.578 160.582 102.536 1.00 73.09 101 ARG D O 1
ATOM 3737 N N . VAL B 2 102 ? 105.832 161.979 102.384 1.00 71.70 102 VAL D N 1
ATOM 3738 C CA . VAL B 2 102 ? 106.651 163.123 101.968 1.00 71.70 102 VAL D CA 1
ATOM 3739 C C . VAL B 2 102 ? 107.645 163.525 103.061 1.00 71.70 102 VAL D C 1
ATOM 3740 O O . VAL B 2 102 ? 107.324 163.521 104.255 1.00 71.70 102 VAL D O 1
ATOM 3744 N N . LYS B 2 103 ? 108.882 163.819 102.655 1.00 70.00 103 LYS D N 1
ATOM 3745 C CA . LYS B 2 103 ? 109.981 164.134 103.566 1.00 70.00 103 LYS D CA 1
ATOM 3746 C C . LYS B 2 103 ? 110.258 165.632 103.575 1.00 70.00 103 LYS D C 1
ATOM 3747 O O . LYS B 2 103 ? 110.562 166.213 102.530 1.00 70.00 103 LYS D O 1
ATOM 3753 N N . VAL B 2 104 ? 110.155 166.259 104.748 1.00 67.52 104 VAL D N 1
ATOM 3754 C CA . VAL B 2 104 ? 110.598 167.641 104.934 1.00 67.52 104 VAL D CA 1
ATOM 3755 C C . VAL B 2 104 ? 111.637 167.569 106.055 1.00 67.52 104 VAL D C 1
ATOM 3756 O O . VAL B 2 104 ? 111.718 168.435 106.934 1.00 67.52 104 VAL D O 1
ATOM 3760 N N . GLY B 2 105 ? 112.401 166.482 106.069 1.00 62.36 105 GLY D N 1
ATOM 3761 C CA . GLY B 2 105 ? 113.393 166.262 107.105 1.00 62.36 105 GLY D CA 1
ATOM 3762 C C . GLY B 2 105 ? 112.942 165.178 108.056 1.00 62.36 105 GLY D C 1
ATOM 3763 O O . GLY B 2 105 ? 113.722 164.315 108.466 1.00 62.36 105 GLY D O 1
ATOM 3764 N N . ALA B 2 106 ? 111.666 165.219 108.405 1.00 59.01 106 ALA D N 1
ATOM 3765 C CA . ALA B 2 106 ? 111.002 164.135 109.102 1.00 59.01 106 ALA D CA 1
ATOM 3766 C C . ALA B 2 106 ? 109.832 163.678 108.250 1.00 59.01 106 ALA D C 1
ATOM 3767 O O . ALA B 2 106 ? 109.101 164.503 107.696 1.00 59.01 106 ALA D O 1
ATOM 3769 N N . TYR B 2 107 ? 109.668 162.368 108.139 1.00 60.70 107 TYR D N 1
ATOM 3770 C CA . TYR B 2 107 ? 108.680 161.775 107.250 1.00 60.70 107 TYR D CA 1
ATOM 3771 C C . TYR B 2 107 ? 107.280 162.064 107.761 1.00 60.70 107 TYR D C 1
ATOM 3772 O O . TYR B 2 107 ? 106.934 161.672 108.875 1.00 60.70 107 TYR D O 1
ATOM 3781 N N . TYR B 2 108 ? 106.470 162.749 106.969 1.00 61.51 108 TYR D N 1
ATOM 3782 C CA . TYR B 2 108 ? 105.080 162.970 107.342 1.00 61.51 108 TYR D CA 1
ATOM 3783 C C . TYR B 2 108 ? 104.193 162.028 106.541 1.00 61.51 108 TYR D C 1
ATOM 3784 O O . TYR B 2 108 ? 104.527 161.658 105.417 1.00 61.51 108 TYR D O 1
ATOM 3793 N N . ARG B 2 109 ? 103.054 161.643 107.113 1.00 67.60 109 ARG D N 1
ATOM 3794 C CA . ARG B 2 109 ? 102.130 160.795 106.373 1.00 67.60 109 ARG D CA 1
ATOM 3795 C C . ARG B 2 109 ? 100.707 160.981 106.869 1.00 67.60 109 ARG D C 1
ATOM 3796 O O . ARG B 2 109 ? 100.454 161.618 107.892 1.00 67.60 109 ARG D O 1
ATOM 3804 N N . GLY B 2 110 ? 99.776 160.401 106.120 1.00 79.56 110 GLY D N 1
ATOM 3805 C CA . GLY B 2 110 ? 98.385 160.320 106.515 1.00 79.56 110 GLY D CA 1
ATOM 3806 C C . GLY B 2 110 ? 97.936 158.874 106.561 1.00 79.56 110 GLY D C 1
ATOM 3807 O O . GLY B 2 110 ? 98.769 157.982 106.731 1.00 79.56 110 GLY D O 1
ATOM 3808 N N . GLN B 2 111 ? 96.634 158.617 106.430 1.00 89.82 111 GLN D N 1
ATOM 3809 C CA . GLN B 2 111 ? 96.145 157.242 106.435 1.00 89.82 111 GLN D CA 1
ATOM 3810 C C . GLN B 2 111 ? 95.062 156.941 105.409 1.00 89.82 111 GLN D C 1
ATOM 3811 O O . GLN B 2 111 ? 94.800 155.762 105.156 1.00 89.82 111 GLN D O 1
ATOM 3817 N N . GLY B 2 112 ? 94.447 157.948 104.798 1.00 98.01 112 GLY D N 1
ATOM 3818 C CA . GLY B 2 112 ? 93.153 157.822 104.151 1.00 98.01 112 GLY D CA 1
ATOM 3819 C C . GLY B 2 112 ? 93.059 157.306 102.728 1.00 98.01 112 GLY D C 1
ATOM 3820 O O . GLY B 2 112 ? 92.911 158.109 101.802 1.00 98.01 112 GLY D O 1
ATOM 3821 N N . THR B 2 113 ? 93.143 155.992 102.517 1.00 103.07 113 THR D N 1
ATOM 3822 C CA . THR B 2 113 ? 92.898 155.433 101.193 1.00 103.07 113 THR D CA 1
ATOM 3823 C C . THR B 2 113 ? 91.901 154.284 101.291 1.00 103.07 113 THR D C 1
ATOM 3824 O O . THR B 2 113 ? 91.536 153.839 102.383 1.00 103.07 113 THR D O 1
ATOM 3828 N N . GLN B 2 114 ? 91.454 153.810 100.127 1.00 106.56 114 GLN D N 1
ATOM 3829 C CA . GLN B 2 114 ? 90.527 152.686 99.998 1.00 106.56 114 GLN D CA 1
ATOM 3830 C C . GLN B 2 114 ? 91.007 151.739 98.891 1.00 106.56 114 GLN D C 1
ATOM 3831 O O . GLN B 2 114 ? 90.293 151.423 97.936 1.00 106.56 114 GLN D O 1
ATOM 3837 N N . VAL B 2 115 ? 92.270 151.325 98.973 1.00 108.93 115 VAL D N 1
ATOM 3838 C CA . VAL B 2 115 ? 92.861 150.483 97.935 1.00 108.93 115 VAL D CA 1
ATOM 3839 C C . VAL B 2 115 ? 92.334 149.058 98.091 1.00 108.93 115 VAL D C 1
ATOM 3840 O O . VAL B 2 115 ? 92.653 148.369 99.064 1.00 108.93 115 VAL D O 1
ATOM 3844 N N . THR B 2 116 ? 91.529 148.614 97.127 1.00 111.15 116 THR D N 1
ATOM 3845 C CA . THR B 2 116 ? 91.078 147.231 97.063 1.00 111.15 116 THR D CA 1
ATOM 3846 C C . THR B 2 116 ? 90.778 146.876 95.614 1.00 111.15 116 THR D C 1
ATOM 3847 O O . THR B 2 116 ? 90.550 147.749 94.771 1.00 111.15 116 THR D O 1
ATOM 3851 N N . VAL B 2 117 ? 90.787 145.574 95.333 1.00 111.79 117 VAL D N 1
ATOM 3852 C CA . VAL B 2 117 ? 90.577 145.070 93.981 1.00 111.79 117 VAL D CA 1
ATOM 3853 C C . VAL B 2 117 ? 90.027 143.657 94.110 1.00 111.79 117 VAL D C 1
ATOM 3854 O O . VAL B 2 117 ? 90.256 142.976 95.114 1.00 111.79 117 VAL D O 1
ATOM 3858 N N . SER B 2 118 ? 89.258 143.231 93.112 1.00 110.30 118 SER D N 1
ATOM 3859 C CA . SER B 2 118 ? 88.722 141.877 93.098 1.00 110.30 118 SER D CA 1
ATOM 3860 C C . SER B 2 118 ? 89.727 140.914 92.477 1.00 110.30 118 SER D C 1
ATOM 3861 O O . SER B 2 118 ? 90.895 141.257 92.295 1.00 110.30 118 SER D O 1
ATOM 3864 N N . SER C 2 3 ? 179.580 102.934 109.597 1.00 96.56 3 SER C N 1
ATOM 3865 C CA . SER C 2 3 ? 179.754 104.372 109.777 1.00 96.56 3 SER C CA 1
ATOM 3866 C C . SER C 2 3 ? 181.062 104.836 109.151 1.00 96.56 3 SER C C 1
ATOM 3867 O O . SER C 2 3 ? 181.063 105.684 108.250 1.00 96.56 3 SER C O 1
ATOM 3870 N N . SER C 2 4 ? 182.181 104.290 109.641 1.00 97.28 4 SER C N 1
ATOM 3871 C CA . SER C 2 4 ? 183.521 104.448 109.067 1.00 97.28 4 SER C CA 1
ATOM 3872 C C . SER C 2 4 ? 183.985 105.903 109.030 1.00 97.28 4 SER C C 1
ATOM 3873 O O . SER C 2 4 ? 184.756 106.278 108.142 1.00 97.28 4 SER C O 1
ATOM 3876 N N . GLN C 2 5 ? 183.516 106.709 109.995 1.00 94.82 5 GLN C N 1
ATOM 3877 C CA . GLN C 2 5 ? 183.953 108.092 110.220 1.00 94.82 5 GLN C CA 1
ATOM 3878 C C . GLN C 2 5 ? 183.709 108.961 108.981 1.00 94.82 5 GLN C C 1
ATOM 3879 O O . GLN C 2 5 ? 184.630 109.276 108.223 1.00 94.82 5 GLN C O 1
ATOM 3885 N N . VAL C 2 6 ? 182.416 109.240 108.762 1.00 89.49 6 VAL C N 1
ATOM 3886 C CA . VAL C 2 6 ? 181.867 110.075 107.689 1.00 89.49 6 VAL C CA 1
ATOM 3887 C C . VAL C 2 6 ? 182.680 111.347 107.452 1.00 89.49 6 VAL C C 1
ATOM 3888 O O . VAL C 2 6 ? 183.009 112.078 108.391 1.00 89.49 6 VAL C O 1
ATOM 3892 N N . GLN C 2 7 ? 183.061 111.582 106.195 1.00 92.20 7 GLN C N 1
ATOM 3893 C CA . GLN C 2 7 ? 184.150 112.487 105.865 1.00 92.20 7 GLN C CA 1
ATOM 3894 C C . GLN C 2 7 ? 183.750 113.421 104.729 1.00 92.20 7 GLN C C 1
ATOM 3895 O O . GLN C 2 7 ? 183.076 113.009 103.782 1.00 92.20 7 GLN C O 1
ATOM 3901 N N . LEU C 2 8 ? 184.162 114.683 104.837 1.00 90.84 8 LEU C N 1
ATOM 3902 C CA . LEU C 2 8 ? 184.034 115.674 103.774 1.00 90.84 8 LEU C CA 1
ATOM 3903 C C . LEU C 2 8 ? 185.420 116.191 103.426 1.00 90.84 8 LEU C C 1
ATOM 3904 O O . LEU C 2 8 ? 186.195 116.536 104.323 1.00 90.84 8 LEU C O 1
ATOM 3909 N N . VAL C 2 9 ? 185.732 116.242 102.135 1.00 95.17 9 VAL C N 1
ATOM 3910 C CA . VAL C 2 9 ? 186.980 116.817 101.648 1.00 95.17 9 VAL C CA 1
ATOM 3911 C C . VAL C 2 9 ? 186.663 117.833 100.559 1.00 95.17 9 VAL C C 1
ATOM 3912 O O . VAL C 2 9 ? 185.752 117.633 99.748 1.00 95.17 9 VAL C O 1
ATOM 3916 N N . GLU C 2 10 ? 187.401 118.939 100.565 1.00 100.33 10 GLU C N 1
ATOM 3917 C CA . GLU C 2 10 ? 187.164 120.061 99.667 1.00 100.33 10 GLU C CA 1
ATOM 3918 C C . GLU C 2 10 ? 188.494 120.510 99.084 1.00 100.33 10 GLU C C 1
ATOM 3919 O O . GLU C 2 10 ? 189.502 120.549 99.795 1.00 100.33 10 GLU C O 1
ATOM 3925 N N . SER C 2 11 ? 188.499 120.845 97.796 1.00 102.59 11 SER C N 1
ATOM 3926 C CA . SER C 2 11 ? 189.732 121.217 97.120 1.00 102.59 11 SER C CA 1
ATOM 3927 C C . SER C 2 11 ? 189.423 122.215 96.016 1.00 102.59 11 SER C C 1
ATOM 3928 O O . SER C 2 11 ? 188.289 122.318 95.543 1.00 102.59 11 SER C O 1
ATOM 3931 N N . GLY C 2 12 ? 190.455 122.948 95.607 1.00 103.26 12 GLY C N 1
ATOM 3932 C CA . GLY C 2 12 ? 190.340 123.929 94.541 1.00 103.26 12 GLY C CA 1
ATOM 3933 C C . GLY C 2 12 ? 190.680 125.351 94.935 1.00 103.26 12 GLY C C 1
ATOM 3934 O O . GLY C 2 12 ? 190.423 126.268 94.142 1.00 103.26 12 GLY C O 1
ATOM 3935 N N . GLY C 2 13 ? 191.242 125.594 96.117 1.00 103.54 13 GLY C N 1
ATOM 3936 C CA . GLY C 2 13 ? 191.555 126.951 96.521 1.00 103.54 13 GLY C CA 1
ATOM 3937 C C . GLY C 2 13 ? 192.891 127.425 95.977 1.00 103.54 13 GLY C C 1
ATOM 3938 O O . GLY C 2 13 ? 193.794 126.638 95.695 1.00 103.54 13 GLY C O 1
ATOM 3939 N N . GLY C 2 14 ? 193.010 128.738 95.826 1.00 103.66 14 GLY C N 1
ATOM 3940 C CA . GLY C 2 14 ? 194.249 129.319 95.340 1.00 103.66 14 GLY C CA 1
ATOM 3941 C C . GLY C 2 14 ? 194.098 130.810 95.145 1.00 103.66 14 GLY C C 1
ATOM 3942 O O . GLY C 2 14 ? 192.990 131.358 95.166 1.00 103.66 14 GLY C O 1
ATOM 3943 N N . LEU C 2 15 ? 195.243 131.464 94.959 1.00 104.67 15 LEU C N 1
ATOM 3944 C CA . LEU C 2 15 ? 195.305 132.895 94.681 1.00 104.67 15 LEU C CA 1
ATOM 3945 C C . LEU C 2 15 ? 195.450 133.066 93.174 1.00 104.67 15 LEU C C 1
ATOM 3946 O O . LEU C 2 15 ? 196.472 132.684 92.595 1.00 104.67 15 LEU C O 1
ATOM 3951 N N . VAL C 2 16 ? 194.428 133.638 92.541 1.00 108.90 16 VAL C N 1
ATOM 3952 C CA . VAL C 2 16 ? 194.424 133.815 91.093 1.00 108.90 16 VAL C CA 1
ATOM 3953 C C . VAL C 2 16 ? 194.199 135.278 90.737 1.00 108.90 16 VAL C C 1
ATOM 3954 O O . VAL C 2 16 ? 194.081 136.137 91.618 1.00 108.90 16 VAL C O 1
ATOM 3958 N N . GLN C 2 17 ? 194.143 135.562 89.440 1.00 109.80 17 GLN C N 1
ATOM 3959 C CA . GLN C 2 17 ? 193.928 136.907 88.932 1.00 109.80 17 GLN C CA 1
ATOM 3960 C C . GLN C 2 17 ? 192.444 137.114 88.653 1.00 109.80 17 GLN C C 1
ATOM 3961 O O . GLN C 2 17 ? 191.733 136.168 88.301 1.00 109.80 17 GLN C O 1
ATOM 3967 N N . ALA C 2 18 ? 191.978 138.351 88.844 1.00 110.32 18 ALA C N 1
ATOM 3968 C CA . ALA C 2 18 ? 190.581 138.695 88.604 1.00 110.32 18 ALA C CA 1
ATOM 3969 C C . ALA C 2 18 ? 190.232 138.554 87.128 1.00 110.32 18 ALA C C 1
ATOM 3970 O O . ALA C 2 18 ? 190.909 139.117 86.263 1.00 110.32 18 ALA C O 1
ATOM 3972 N N . GLY C 2 19 ? 189.175 137.798 86.845 1.00 109.33 19 GLY C N 1
ATOM 3973 C CA . GLY C 2 19 ? 188.767 137.556 85.477 1.00 109.33 19 GLY C CA 1
ATOM 3974 C C . GLY C 2 19 ? 189.252 136.227 84.937 1.00 109.33 19 GLY C C 1
ATOM 3975 O O . GLY C 2 19 ? 189.784 136.159 83.826 1.00 109.33 19 GLY C O 1
ATOM 3976 N N . GLY C 2 20 ? 189.077 135.162 85.714 1.00 109.51 20 GLY C N 1
ATOM 3977 C CA . GLY C 2 20 ? 189.496 133.832 85.315 1.00 109.51 20 GLY C CA 1
ATOM 3978 C C . GLY C 2 20 ? 188.399 132.816 85.572 1.00 109.51 20 GLY C C 1
ATOM 3979 O O . GLY C 2 20 ? 187.208 133.107 85.464 1.00 109.51 20 GLY C O 1
ATOM 3980 N N . SER C 2 21 ? 188.820 131.606 85.932 1.00 111.04 21 SER C N 1
ATOM 3981 C CA . SER C 2 21 ? 187.893 130.516 86.195 1.00 111.04 21 SER C CA 1
ATOM 3982 C C . SER C 2 21 ? 188.520 129.555 87.193 1.00 111.04 21 SER C C 1
ATOM 3983 O O . SER C 2 21 ? 189.696 129.202 87.071 1.00 111.04 21 SER C O 1
ATOM 3986 N N . LEU C 2 22 ? 187.726 129.135 88.174 1.00 112.41 22 LEU C N 1
ATOM 3987 C CA . LEU C 2 22 ? 188.162 128.202 89.199 1.00 112.41 22 LEU C CA 1
ATOM 3988 C C . LEU C 2 22 ? 187.222 127.006 89.225 1.00 112.41 22 LEU C C 1
ATOM 3989 O O . LEU C 2 22 ? 186.129 127.032 88.654 1.00 112.41 22 LEU C O 1
ATOM 3994 N N . ARG C 2 23 ? 187.657 125.949 89.908 1.00 110.65 23 ARG C N 1
ATOM 3995 C CA . ARG C 2 23 ? 186.946 124.671 89.900 1.00 110.65 23 ARG C CA 1
ATOM 3996 C C . ARG C 2 23 ? 187.028 124.069 91.299 1.00 110.65 23 ARG C C 1
ATOM 3997 O O . ARG C 2 23 ? 188.039 123.458 91.660 1.00 110.65 23 ARG C O 1
ATOM 4005 N N . LEU C 2 24 ? 185.967 124.243 92.079 1.00 106.07 24 LEU C N 1
ATOM 4006 C CA . LEU C 2 24 ? 185.875 123.697 93.423 1.00 106.07 24 LEU C CA 1
ATOM 4007 C C . LEU C 2 24 ? 185.256 122.306 93.382 1.00 106.07 24 LEU C C 1
ATOM 4008 O O . LEU C 2 24 ? 184.710 121.870 92.369 1.00 106.07 24 LEU C O 1
ATOM 4013 N N . SER C 2 25 ? 185.333 121.609 94.511 1.00 104.78 25 SER C N 1
ATOM 4014 C CA . SER C 2 25 ? 184.800 120.258 94.581 1.00 104.78 25 SER C CA 1
ATOM 4015 C C . SER C 2 25 ? 184.308 119.976 95.992 1.00 104.78 25 SER C C 1
ATOM 4016 O O . SER C 2 25 ? 184.685 120.649 96.955 1.00 104.78 25 SER C O 1
ATOM 4019 N N . CYS C 2 26 ? 183.449 118.965 96.096 1.00 103.07 26 CYS C N 1
ATOM 4020 C CA . CYS C 2 26 ? 182.872 118.534 97.370 1.00 103.07 26 CYS C CA 1
ATOM 4021 C C . CYS C 2 26 ? 182.642 117.026 97.256 1.00 103.07 26 CYS C C 1
ATOM 4022 O O . CYS C 2 26 ? 181.619 116.581 96.734 1.00 103.07 26 CYS C O 1
ATOM 4025 N N . ALA C 2 27 ? 183.609 116.251 97.741 1.00 97.27 27 ALA C N 1
ATOM 4026 C CA . ALA C 2 27 ? 183.608 114.798 97.582 1.00 97.27 27 ALA C CA 1
ATOM 4027 C C . ALA C 2 27 ? 183.087 114.157 98.861 1.00 97.27 27 ALA C C 1
ATOM 4028 O O . ALA C 2 27 ? 183.852 113.885 99.789 1.00 97.27 27 ALA C O 1
ATOM 4030 N N . ALA C 2 28 ? 181.786 113.894 98.898 1.00 93.02 28 ALA C N 1
ATOM 4031 C CA . ALA C 2 28 ? 181.174 113.254 100.050 1.00 93.02 28 ALA C CA 1
ATOM 4032 C C . ALA C 2 28 ? 181.458 111.759 100.038 1.00 93.02 28 ALA C C 1
ATOM 4033 O O . ALA C 2 28 ? 181.587 111.148 98.975 1.00 93.02 28 ALA C O 1
ATOM 4035 N N . SER C 2 29 ? 181.553 111.170 101.229 1.00 87.94 29 SER C N 1
ATOM 4036 C CA . SER C 2 29 ? 181.840 109.748 101.354 1.00 87.94 29 SER C CA 1
ATOM 4037 C C . SER C 2 29 ? 181.305 109.224 102.677 1.00 87.94 29 SER C C 1
ATOM 4038 O O . SER C 2 29 ? 181.227 109.958 103.665 1.00 87.94 29 SER C O 1
ATOM 4041 N N . GLY C 2 30 ? 180.943 107.942 102.684 1.00 85.55 30 GLY C N 1
ATOM 4042 C CA . GLY C 2 30 ? 180.583 107.238 103.901 1.00 85.55 30 GLY C CA 1
ATOM 4043 C C . GLY C 2 30 ? 179.294 107.700 104.547 1.00 85.55 30 GLY C C 1
ATOM 4044 O O . GLY C 2 30 ? 179.308 108.233 105.657 1.00 85.55 30 GLY C O 1
ATOM 4045 N N . PHE C 2 31 ? 178.176 107.492 103.874 1.00 85.23 31 PHE C N 1
ATOM 4046 C CA . PHE C 2 31 ? 176.876 108.006 104.284 1.00 85.23 31 PHE C CA 1
ATOM 4047 C C . PHE C 2 31 ? 175.819 106.924 104.244 1.00 85.23 31 PHE C C 1
ATOM 4048 O O . PHE C 2 31 ? 176.039 105.833 103.708 1.00 85.23 31 PHE C O 1
ATOM 4056 N N . PRO C 2 32 ? 174.637 107.201 104.804 1.00 88.14 32 PRO C N 1
ATOM 4057 C CA . PRO C 2 32 ? 173.409 106.527 104.354 1.00 88.14 32 PRO C CA 1
ATOM 4058 C C . PRO C 2 32 ? 172.935 107.028 102.995 1.00 88.14 32 PRO C C 1
ATOM 4059 O O . PRO C 2 32 ? 173.706 107.639 102.245 1.00 88.14 32 PRO C O 1
ATOM 4063 N N . VAL C 2 33 ? 171.696 106.690 102.633 1.00 90.28 33 VAL C N 1
ATOM 4064 C CA . VAL C 2 33 ? 171.125 107.118 101.358 1.00 90.28 33 VAL C CA 1
ATOM 4065 C C . VAL C 2 33 ? 171.074 108.639 101.300 1.00 90.28 33 VAL C C 1
ATOM 4066 O O . VAL C 2 33 ? 170.348 109.284 102.066 1.00 90.28 33 VAL C O 1
ATOM 4070 N N . ASN C 2 34 ? 171.854 109.213 100.388 1.00 88.06 34 ASN C N 1
ATOM 4071 C CA . ASN C 2 34 ? 172.092 110.648 100.318 1.00 88.06 34 ASN C CA 1
ATOM 4072 C C . ASN C 2 34 ? 171.074 111.294 99.390 1.00 88.06 34 ASN C C 1
ATOM 4073 O O . ASN C 2 34 ? 170.972 110.920 98.218 1.00 88.06 34 ASN C O 1
ATOM 4078 N N . ILE C 2 35 ? 170.340 112.272 99.909 1.00 88.01 35 ILE C N 1
ATOM 4079 C CA . ILE C 2 35 ? 169.430 113.059 99.092 1.00 88.01 35 ILE C CA 1
ATOM 4080 C C . ILE C 2 35 ? 170.167 114.308 98.642 1.00 88.01 35 ILE C C 1
ATOM 4081 O O . ILE C 2 35 ? 171.010 114.860 99.357 1.00 88.01 35 ILE C O 1
ATOM 4086 N N . SER C 2 36 ? 169.880 114.734 97.423 1.00 98.06 36 SER C N 1
ATOM 4087 C CA . SER C 2 36 ? 170.620 115.825 96.807 1.00 98.06 36 SER C CA 1
ATOM 4088 C C . SER C 2 36 ? 169.961 117.143 97.193 1.00 98.06 36 SER C C 1
ATOM 4089 O O . SER C 2 36 ? 168.865 117.465 96.724 1.00 98.06 36 SER C O 1
ATOM 4092 N N . TRP C 2 37 ? 170.619 117.880 98.086 1.00 91.38 37 TRP C N 1
ATOM 4093 C CA . TRP C 2 37 ? 170.307 119.269 98.381 1.00 91.38 37 TRP C CA 1
ATOM 4094 C C . TRP C 2 37 ? 171.614 120.038 98.534 1.00 91.38 37 TRP C C 1
ATOM 4095 O O . TRP C 2 37 ? 171.704 120.962 99.343 1.00 91.38 37 TRP C O 1
ATOM 4106 N N . MET C 2 38 ? 172.649 119.642 97.791 1.00 91.53 38 MET C N 1
ATOM 4107 C CA . MET C 2 38 ? 173.993 120.149 98.047 1.00 91.53 38 MET C CA 1
ATOM 4108 C C . MET C 2 38 ? 174.105 121.613 97.652 1.00 91.53 38 MET C C 1
ATOM 4109 O O . MET C 2 38 ? 173.567 122.042 96.630 1.00 91.53 38 MET C O 1
ATOM 4114 N N . GLU C 2 39 ? 174.789 122.386 98.488 1.00 90.07 39 GLU C N 1
ATOM 4115 C CA . GLU C 2 39 ? 174.809 123.833 98.382 1.00 90.07 39 GLU C CA 1
ATOM 4116 C C . GLU C 2 39 ? 176.248 124.327 98.410 1.00 90.07 39 GLU C C 1
ATOM 4117 O O . GLU C 2 39 ? 177.196 123.551 98.536 1.00 90.07 39 GLU C O 1
ATOM 4123 N N . TRP C 2 40 ? 176.389 125.641 98.272 1.00 98.24 40 TRP C N 1
ATOM 4124 C CA . TRP C 2 40 ? 177.635 126.368 98.451 1.00 98.24 40 TRP C CA 1
ATOM 4125 C C . TRP C 2 40 ? 177.253 127.746 98.958 1.00 98.24 40 TRP C C 1
ATOM 4126 O O . TRP C 2 40 ? 176.247 128.309 98.521 1.00 98.24 40 TRP C O 1
ATOM 4137 N N . TYR C 2 41 ? 178.038 128.290 99.884 1.00 97.23 41 TYR C N 1
ATOM 4138 C CA . TYR C 2 41 ? 177.786 129.661 100.298 1.00 97.23 41 TYR C CA 1
ATOM 4139 C C . TYR C 2 41 ? 179.071 130.344 100.729 1.00 97.23 41 TYR C C 1
ATOM 4140 O O . TYR C 2 41 ? 180.077 129.703 101.039 1.00 97.23 41 TYR C O 1
ATOM 4149 N N . ARG C 2 42 ? 179.005 131.672 100.757 1.00 104.42 42 ARG C N 1
ATOM 4150 C CA . ARG C 2 42 ? 180.154 132.527 100.993 1.00 104.42 42 ARG C CA 1
ATOM 4151 C C . ARG C 2 42 ? 180.225 132.953 102.450 1.00 104.42 42 ARG C C 1
ATOM 4152 O O . ARG C 2 42 ? 179.219 132.983 103.163 1.00 104.42 42 ARG C O 1
ATOM 4160 N N . GLN C 2 43 ? 181.435 133.290 102.883 1.00 102.19 43 GLN C N 1
ATOM 4161 C CA . GLN C 2 43 ? 181.638 133.788 104.237 1.00 102.19 43 GLN C CA 1
ATOM 4162 C C . GLN C 2 43 ? 182.806 134.766 104.198 1.00 102.19 43 GLN C C 1
ATOM 4163 O O . GLN C 2 43 ? 183.953 134.360 104.001 1.00 102.19 43 GLN C O 1
ATOM 4169 N N . VAL C 2 44 ? 182.496 136.045 104.375 1.00 100.84 44 VAL C N 1
ATOM 4170 C CA . VAL C 2 44 ? 183.493 137.089 104.587 1.00 100.84 44 VAL C CA 1
ATOM 4171 C C . VAL C 2 44 ? 183.825 137.065 106.076 1.00 100.84 44 VAL C C 1
ATOM 4172 O O . VAL C 2 44 ? 183.127 136.379 106.837 1.00 100.84 44 VAL C O 1
ATOM 4176 N N . PRO C 2 45 ? 184.879 137.746 106.544 1.00 97.87 45 PRO C N 1
ATOM 4177 C CA . PRO C 2 45 ? 185.041 137.913 107.999 1.00 97.87 45 PRO C CA 1
ATOM 4178 C C . PRO C 2 45 ? 183.912 138.690 108.665 1.00 97.87 45 PRO C C 1
ATOM 4179 O O . PRO C 2 45 ? 183.702 138.522 109.872 1.00 97.87 45 PRO C O 1
ATOM 4183 N N . GLY C 2 46 ? 183.177 139.519 107.927 1.00 99.11 46 GLY C N 1
ATOM 4184 C CA . GLY C 2 46 ? 181.974 140.130 108.446 1.00 99.11 46 GLY C CA 1
ATOM 4185 C C . GLY C 2 46 ? 180.810 139.156 108.484 1.00 99.11 46 GLY C C 1
ATOM 4186 O O . GLY C 2 46 ? 180.893 138.008 108.050 1.00 99.11 46 GLY C O 1
ATOM 4187 N N . LYS C 2 47 ? 179.692 139.641 109.011 1.00 104.52 47 LYS C N 1
ATOM 4188 C CA . LYS C 2 47 ? 178.517 138.813 109.232 1.00 104.52 47 LYS C CA 1
ATOM 4189 C C . LYS C 2 47 ? 177.607 138.846 108.004 1.00 104.52 47 LYS C C 1
ATOM 4190 O O . LYS C 2 47 ? 177.993 139.328 106.934 1.00 104.52 47 LYS C O 1
ATOM 4196 N N . GLU C 2 48 ? 176.391 138.305 108.164 1.00 106.81 48 GLU C N 1
ATOM 4197 C CA . GLU C 2 48 ? 175.286 138.351 107.196 1.00 106.81 48 GLU C CA 1
ATOM 4198 C C . GLU C 2 48 ? 175.670 137.688 105.869 1.00 106.81 48 GLU C C 1
ATOM 4199 O O . GLU C 2 48 ? 175.755 138.320 104.816 1.00 106.81 48 GLU C O 1
ATOM 4205 N N . ARG C 2 49 ? 175.899 136.382 105.956 1.00 100.41 49 ARG C N 1
ATOM 4206 C CA . ARG C 2 49 ? 176.317 135.613 104.796 1.00 100.41 49 ARG C CA 1
ATOM 4207 C C . ARG C 2 49 ? 175.127 135.315 103.882 1.00 100.41 49 ARG C C 1
ATOM 4208 O O . ARG C 2 49 ? 173.964 135.520 104.239 1.00 100.41 49 ARG C O 1
ATOM 4216 N N . GLU C 2 50 ? 175.431 134.815 102.684 1.00 100.69 50 GLU C N 1
ATOM 4217 C CA . GLU C 2 50 ? 174.410 134.558 101.678 1.00 100.69 50 GLU C CA 1
ATOM 4218 C C . GLU C 2 50 ? 174.752 133.295 100.902 1.00 100.69 50 GLU C C 1
ATOM 4219 O O . GLU C 2 50 ? 175.916 132.902 100.803 1.00 100.69 50 GLU C O 1
ATOM 4225 N N . TRP C 2 51 ? 173.718 132.670 100.348 1.00 96.57 51 TRP C N 1
ATOM 4226 C CA . TRP C 2 51 ? 173.818 131.384 99.674 1.00 96.57 51 TRP C CA 1
ATOM 4227 C C . TRP C 2 51 ? 174.029 131.578 98.175 1.00 96.57 51 TRP C C 1
ATOM 4228 O O . TRP C 2 51 ? 173.660 132.603 97.600 1.00 96.57 51 TRP C O 1
ATOM 4239 N N . VAL C 2 52 ? 174.628 130.571 97.539 1.00 99.96 52 VAL C N 1
ATOM 4240 C CA . VAL C 2 52 ? 175.090 130.724 96.161 1.00 99.96 52 VAL C CA 1
ATOM 4241 C C . VAL C 2 52 ? 174.370 129.789 95.195 1.00 99.96 52 VAL C C 1
ATOM 4242 O O . VAL C 2 52 ? 173.670 130.252 94.290 1.00 99.96 52 VAL C O 1
ATOM 4246 N N . ALA C 2 53 ? 174.527 128.477 95.365 1.00 99.04 53 ALA C N 1
ATOM 4247 C CA . ALA C 2 53 ? 174.102 127.524 94.344 1.00 99.04 53 ALA C CA 1
ATOM 4248 C C . ALA C 2 53 ? 173.285 126.402 94.970 1.00 99.04 53 ALA C C 1
ATOM 4249 O O . ALA C 2 53 ? 173.127 126.323 96.191 1.00 99.04 53 ALA C O 1
ATOM 4251 N N . ALA C 2 54 ? 172.767 125.526 94.107 1.00 99.13 54 ALA C N 1
ATOM 4252 C CA . ALA C 2 54 ? 171.951 124.389 94.516 1.00 99.13 54 ALA C CA 1
ATOM 4253 C C . ALA C 2 54 ? 171.925 123.375 93.383 1.00 99.13 54 ALA C C 1
ATOM 4254 O O . ALA C 2 54 ? 171.769 123.750 92.221 1.00 99.13 54 ALA C O 1
ATOM 4256 N N . ILE C 2 55 ? 172.099 122.102 93.722 1.00 100.32 55 ILE C N 1
ATOM 4257 C CA . ILE C 2 55 ? 172.072 121.005 92.759 1.00 100.32 55 ILE C CA 1
ATOM 4258 C C . ILE C 2 55 ? 170.986 120.038 93.242 1.00 100.32 55 ILE C C 1
ATOM 4259 O O . ILE C 2 55 ? 171.129 118.808 93.216 1.00 100.32 55 ILE C O 1
ATOM 4264 N N . GLN C 2 56 ? 169.874 120.618 93.688 1.00 99.35 56 GLN C N 1
ATOM 4265 C CA . GLN C 2 56 ? 168.827 119.934 94.441 1.00 99.35 56 GLN C CA 1
ATOM 4266 C C . GLN C 2 56 ? 168.085 118.915 93.568 1.00 99.35 56 GLN C C 1
ATOM 4267 O O . GLN C 2 56 ? 168.391 118.723 92.389 1.00 99.35 56 GLN C O 1
ATOM 4273 N N . SER C 2 57 ? 167.006 118.353 94.131 1.00 100.26 57 SER C N 1
ATOM 4274 C CA . SER C 2 57 ? 166.523 116.975 93.986 1.00 100.26 57 SER C CA 1
ATOM 4275 C C . SER C 2 57 ? 166.756 116.276 92.647 1.00 100.26 57 SER C C 1
ATOM 4276 O O . SER C 2 57 ? 167.334 115.185 92.615 1.00 100.26 57 SER C O 1
ATOM 4279 N N . THR C 2 58 ? 166.334 116.893 91.540 1.00 103.61 58 THR C N 1
ATOM 4280 C CA . THR C 2 58 ? 166.550 116.292 90.227 1.00 103.61 58 THR C CA 1
ATOM 4281 C C . THR C 2 58 ? 167.018 117.311 89.189 1.00 103.61 58 THR C C 1
ATOM 4282 O O . THR C 2 58 ? 166.910 117.050 87.984 1.00 103.61 58 THR C O 1
ATOM 4286 N N . GLY C 2 59 ? 167.547 118.451 89.624 1.00 101.88 59 GLY C N 1
ATOM 4287 C CA . GLY C 2 59 ? 168.022 119.456 88.699 1.00 101.88 59 GLY C CA 1
ATOM 4288 C C . GLY C 2 59 ? 166.937 120.246 88.013 1.00 101.88 59 GLY C C 1
ATOM 4289 O O . GLY C 2 59 ? 167.195 120.848 86.967 1.00 101.88 59 GLY C O 1
ATOM 4290 N N . SER C 2 60 ? 165.723 120.260 88.563 1.00 101.85 60 SER C N 1
ATOM 4291 C CA . SER C 2 60 ? 164.638 121.011 87.941 1.00 101.85 60 SER C CA 1
ATOM 4292 C C . SER C 2 60 ? 164.795 122.509 88.170 1.00 101.85 60 SER C C 1
ATOM 4293 O O . SER C 2 60 ? 164.623 123.306 87.241 1.00 101.85 60 SER C O 1
ATOM 4296 N N . TYR C 2 61 ? 165.120 122.912 89.395 1.00 101.23 61 TYR C N 1
ATOM 4297 C CA . TYR C 2 61 ? 165.360 124.315 89.700 1.00 101.23 61 TYR C CA 1
ATOM 4298 C C . TYR C 2 61 ? 166.614 124.432 90.551 1.00 101.23 61 TYR C C 1
ATOM 4299 O O . TYR C 2 61 ? 166.776 123.705 91.536 1.00 101.23 61 TYR C O 1
ATOM 4308 N N . THR C 2 62 ? 167.509 125.328 90.145 1.00 101.56 62 THR C N 1
ATOM 4309 C CA . THR C 2 62 ? 168.771 125.584 90.832 1.00 101.56 62 THR C CA 1
ATOM 4310 C C . THR C 2 62 ? 168.749 127.043 91.274 1.00 101.56 62 THR C C 1
ATOM 4311 O O . THR C 2 62 ? 169.002 127.944 90.469 1.00 101.56 62 THR C O 1
ATOM 4315 N N . TRP C 2 63 ? 168.444 127.273 92.548 1.00 106.94 63 TRP C N 1
ATOM 4316 C CA . TRP C 2 63 ? 168.288 128.625 93.080 1.00 106.94 63 TRP C CA 1
ATOM 4317 C C . TRP C 2 63 ? 169.643 129.308 93.175 1.00 106.94 63 TRP C C 1
ATOM 4318 O O . TRP C 2 63 ? 170.405 129.079 94.116 1.00 106.94 63 TRP C O 1
ATOM 4329 N N . TYR C 2 64 ? 169.941 130.167 92.208 1.00 108.10 64 TYR C N 1
ATOM 4330 C CA . TYR C 2 64 ? 171.166 130.948 92.238 1.00 108.10 64 TYR C CA 1
ATOM 4331 C C . TYR C 2 64 ? 170.943 132.245 93.004 1.00 108.10 64 TYR C C 1
ATOM 4332 O O . TYR C 2 64 ? 169.813 132.624 93.322 1.00 108.10 64 TYR C O 1
ATOM 4341 N N . ALA C 2 65 ? 172.044 132.924 93.306 1.00 111.10 65 ALA C N 1
ATOM 4342 C CA . ALA C 2 65 ? 171.950 134.227 93.942 1.00 111.10 65 ALA C CA 1
ATOM 4343 C C . ALA C 2 65 ? 171.550 135.284 92.919 1.00 111.10 65 ALA C C 1
ATOM 4344 O O . ALA C 2 65 ? 171.579 135.059 91.707 1.00 111.10 65 ALA C O 1
ATOM 4346 N N . ASP C 2 66 ? 171.177 136.460 93.427 1.00 114.09 66 ASP C N 1
ATOM 4347 C CA . ASP C 2 66 ? 170.705 137.531 92.558 1.00 114.09 66 ASP C CA 1
ATOM 4348 C C . ASP C 2 66 ? 171.829 138.189 91.770 1.00 114.09 66 ASP C C 1
ATOM 4349 O O . ASP C 2 66 ? 171.556 138.836 90.754 1.00 114.09 66 ASP C O 1
ATOM 4354 N N . SER C 2 67 ? 173.079 138.037 92.204 1.00 113.33 67 SER C N 1
ATOM 4355 C CA . SER C 2 67 ? 174.197 138.712 91.561 1.00 113.33 67 SER C CA 1
ATOM 4356 C C . SER C 2 67 ? 174.969 137.827 90.594 1.00 113.33 67 SER C C 1
ATOM 4357 O O . SER C 2 67 ? 175.749 138.350 89.791 1.00 113.33 67 SER C O 1
ATOM 4360 N N . VAL C 2 68 ? 174.782 136.512 90.654 1.00 112.86 68 VAL C N 1
ATOM 4361 C CA . VAL C 2 68 ? 175.533 135.585 89.815 1.00 112.86 68 VAL C CA 1
ATOM 4362 C C . VAL C 2 68 ? 174.579 134.750 88.968 1.00 112.86 68 VAL C C 1
ATOM 4363 O O . VAL C 2 68 ? 174.833 133.567 88.709 1.00 112.86 68 VAL C O 1
ATOM 4367 N N . LYS C 2 69 ? 173.470 135.364 88.549 1.00 112.06 69 LYS C N 1
ATOM 4368 C CA . LYS C 2 69 ? 172.466 134.694 87.727 1.00 112.06 69 LYS C CA 1
ATOM 4369 C C . LYS C 2 69 ? 173.039 134.282 86.376 1.00 112.06 69 LYS C C 1
ATOM 4370 O O . LYS C 2 69 ? 173.527 135.124 85.615 1.00 112.06 69 LYS C O 1
ATOM 4376 N N . GLY C 2 70 ? 172.980 132.984 86.087 1.00 110.42 70 GLY C N 1
ATOM 4377 C CA . GLY C 2 70 ? 173.345 132.483 84.775 1.00 110.42 70 GLY C CA 1
ATOM 4378 C C . GLY C 2 70 ? 174.816 132.550 84.438 1.00 110.42 70 GLY C C 1
ATOM 4379 O O . GLY C 2 70 ? 175.165 132.793 83.279 1.00 110.42 70 GLY C O 1
ATOM 4380 N N . ARG C 2 71 ? 175.696 132.351 85.419 1.00 113.20 71 ARG C N 1
ATOM 4381 C CA . ARG C 2 71 ? 177.127 132.357 85.140 1.00 113.20 71 ARG C CA 1
ATOM 4382 C C . ARG C 2 71 ? 177.925 131.276 85.853 1.00 113.20 71 ARG C C 1
ATOM 4383 O O . ARG C 2 71 ? 179.136 131.201 85.626 1.00 113.20 71 ARG C O 1
ATOM 4391 N N . PHE C 2 72 ? 177.314 130.438 86.690 1.00 114.20 72 PHE C N 1
ATOM 4392 C CA . PHE C 2 72 ? 178.021 129.395 87.426 1.00 114.20 72 PHE C CA 1
ATOM 4393 C C . PHE C 2 72 ? 177.499 128.031 87.002 1.00 114.20 72 PHE C C 1
ATOM 4394 O O . PHE C 2 72 ? 176.290 127.778 87.064 1.00 114.20 72 PHE C O 1
ATOM 4402 N N . THR C 2 73 ? 178.410 127.156 86.586 1.00 112.88 73 THR C N 1
ATOM 4403 C CA . THR C 2 73 ? 178.080 125.804 86.158 1.00 112.88 73 THR C CA 1
ATOM 4404 C C . THR C 2 73 ? 178.250 124.846 87.328 1.00 112.88 73 THR C C 1
ATOM 4405 O O . THR C 2 73 ? 179.319 124.796 87.944 1.00 112.88 73 THR C O 1
ATOM 4409 N N . ILE C 2 74 ? 177.201 124.086 87.628 1.00 110.62 74 ILE C N 1
ATOM 4410 C CA . ILE C 2 74 ? 177.190 123.165 88.758 1.00 110.62 74 ILE C CA 1
ATOM 4411 C C . ILE C 2 74 ? 176.848 121.779 88.237 1.00 110.62 74 ILE C C 1
ATOM 4412 O O . ILE C 2 74 ? 175.753 121.561 87.706 1.00 110.62 74 ILE C O 1
ATOM 4417 N N . SER C 2 75 ? 177.783 120.847 88.390 1.00 110.08 75 SER C N 1
ATOM 4418 C CA . SER C 2 75 ? 177.619 119.497 87.884 1.00 110.08 75 SER C CA 1
ATOM 4419 C C . SER C 2 75 ? 176.974 118.600 88.936 1.00 110.08 75 SER C C 1
ATOM 4420 O O . SER C 2 75 ? 176.631 119.029 90.039 1.00 110.08 75 SER C O 1
ATOM 4423 N N . ARG C 2 76 ? 176.810 117.329 88.577 1.00 107.25 76 ARG C N 1
ATOM 4424 C CA . ARG C 2 76 ? 176.298 116.308 89.477 1.00 107.25 76 ARG C CA 1
ATOM 4425 C C . ARG C 2 76 ? 176.717 114.951 88.934 1.00 107.25 76 ARG C C 1
ATOM 4426 O O . ARG C 2 76 ? 176.696 114.731 87.721 1.00 107.25 76 ARG C O 1
ATOM 4434 N N . ASP C 2 77 ? 177.113 114.055 89.834 1.00 107.09 77 ASP C N 1
ATOM 4435 C CA . ASP C 2 77 ? 177.400 112.668 89.482 1.00 107.09 77 ASP C CA 1
ATOM 4436 C C . ASP C 2 77 ? 177.013 111.825 90.687 1.00 107.09 77 ASP C C 1
ATOM 4437 O O . ASP C 2 77 ? 177.756 111.779 91.671 1.00 107.09 77 ASP C O 1
ATOM 4442 N N . 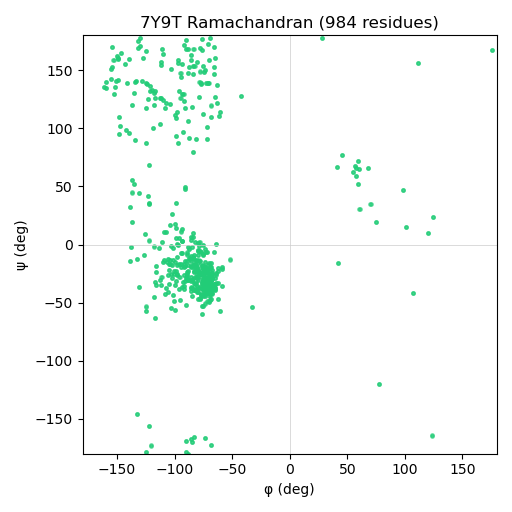ASN C 2 78 ? 175.851 111.168 90.610 1.00 108.58 78 ASN C N 1
ATOM 4443 C CA . ASN C 2 78 ? 175.295 110.479 91.773 1.00 108.58 78 ASN C CA 1
ATOM 4444 C C . ASN C 2 78 ? 176.085 109.228 92.136 1.00 108.58 78 ASN C C 1
ATOM 4445 O O . ASN C 2 78 ? 176.148 108.862 93.316 1.00 108.58 78 ASN C O 1
ATOM 4450 N N . ALA C 2 79 ? 176.683 108.559 91.150 1.00 108.60 79 ALA C N 1
ATOM 4451 C CA . ALA C 2 79 ? 177.500 107.387 91.446 1.00 108.60 79 ALA C CA 1
ATOM 4452 C C . ALA C 2 79 ? 178.841 107.784 92.050 1.00 108.60 79 ALA C C 1
ATOM 4453 O O . ALA C 2 79 ? 179.339 107.116 92.963 1.00 108.60 79 ALA C O 1
ATOM 4455 N N . LYS C 2 80 ? 179.435 108.869 91.554 1.00 107.44 80 LYS C N 1
ATOM 4456 C CA . LYS C 2 80 ? 180.687 109.375 92.097 1.00 107.44 80 LYS C CA 1
ATOM 4457 C C . LYS C 2 80 ? 180.471 110.168 93.380 1.00 107.44 80 LYS C C 1
ATOM 4458 O O . LYS C 2 80 ? 181.388 110.236 94.210 1.00 107.44 80 LYS C O 1
ATOM 4464 N N . ASN C 2 81 ? 179.266 110.729 93.556 1.00 104.07 81 ASN C N 1
ATOM 4465 C CA . ASN C 2 81 ? 178.830 111.458 94.756 1.00 104.07 81 ASN C CA 1
ATOM 4466 C C . ASN C 2 81 ? 179.735 112.661 95.027 1.00 104.07 81 ASN C C 1
ATOM 4467 O O . ASN C 2 81 ? 180.275 112.836 96.121 1.00 104.07 81 ASN C O 1
ATOM 4472 N N . THR C 2 82 ? 179.909 113.493 94.002 1.00 105.56 82 THR C N 1
ATOM 4473 C CA . THR C 2 82 ? 180.788 114.655 94.083 1.00 105.56 82 THR C CA 1
ATOM 4474 C C . THR C 2 82 ? 180.276 115.705 93.112 1.00 105.56 82 THR C C 1
ATOM 4475 O O . THR C 2 82 ? 180.040 115.396 91.940 1.00 105.56 82 THR C O 1
ATOM 4479 N N . VAL C 2 83 ? 180.102 116.935 93.589 1.00 107.00 83 VAL C N 1
ATOM 4480 C CA . VAL C 2 83 ? 179.644 118.030 92.752 1.00 107.00 83 VAL C CA 1
ATOM 4481 C C . VAL C 2 83 ? 180.768 119.041 92.578 1.00 107.00 83 VAL C C 1
ATOM 4482 O O . VAL C 2 83 ? 181.699 119.125 93.381 1.00 107.00 83 VAL C O 1
ATOM 4486 N N . TYR C 2 84 ? 180.679 119.824 91.505 1.00 109.02 84 TYR C N 1
ATOM 4487 C CA . TYR C 2 84 ? 181.687 120.816 91.162 1.00 109.02 84 TYR C CA 1
ATOM 4488 C C . TYR C 2 84 ? 181.041 122.184 91.009 1.00 109.02 84 TYR C C 1
ATOM 4489 O O . TYR C 2 84 ? 179.951 122.305 90.443 1.00 109.02 84 TYR C O 1
ATOM 4498 N N . LEU C 2 85 ? 181.717 123.210 91.515 1.00 107.64 85 LEU C N 1
ATOM 4499 C CA . LEU C 2 85 ? 181.277 124.596 91.391 1.00 107.64 85 LEU C CA 1
ATOM 4500 C C . LEU C 2 85 ? 182.266 125.319 90.485 1.00 107.64 85 LEU C C 1
ATOM 4501 O O . LEU C 2 85 ? 183.377 125.654 90.905 1.00 107.64 85 LEU C O 1
ATOM 4506 N N . GLN C 2 86 ? 181.859 125.557 89.243 1.00 112.55 86 GLN C N 1
ATOM 4507 C CA . GLN C 2 86 ? 182.714 126.168 88.234 1.00 112.55 86 GLN C CA 1
ATOM 4508 C C . GLN C 2 86 ? 182.379 127.649 88.116 1.00 112.55 86 GLN C C 1
ATOM 4509 O O . GLN C 2 86 ? 181.297 128.009 87.640 1.00 112.55 86 GLN C O 1
ATOM 4515 N N . MET C 2 87 ? 183.305 128.500 88.545 1.00 115.22 87 MET C N 1
ATOM 4516 C CA . MET C 2 87 ? 183.158 129.941 88.418 1.00 115.22 87 MET C CA 1
ATOM 4517 C C . MET C 2 87 ? 183.689 130.404 87.068 1.00 115.22 87 MET C C 1
ATOM 4518 O O . MET C 2 87 ? 184.573 129.777 86.479 1.00 115.22 87 MET C O 1
ATOM 4523 N N . ASN C 2 88 ? 183.141 131.515 86.585 1.00 115.12 88 ASN C N 1
ATOM 4524 C CA . ASN C 2 88 ? 183.536 132.093 85.310 1.00 115.12 88 ASN C CA 1
ATOM 4525 C C . ASN C 2 88 ? 183.554 133.607 85.434 1.00 115.12 88 ASN C C 1
ATOM 4526 O O . ASN C 2 88 ? 182.654 134.189 86.048 1.00 115.12 88 ASN C O 1
ATOM 4531 N N . SER C 2 89 ? 184.578 134.229 84.835 1.00 113.56 89 SER C N 1
ATOM 4532 C CA . SER C 2 89 ? 184.798 135.681 84.812 1.00 113.56 89 SER C CA 1
ATOM 4533 C C . SER C 2 89 ? 184.868 136.246 86.235 1.00 113.56 89 SER C C 1
ATOM 4534 O O . SER C 2 89 ? 183.992 136.980 86.696 1.00 113.56 89 SER C O 1
ATOM 4537 N N . LEU C 2 90 ? 185.942 135.848 86.921 1.00 113.20 90 LEU C N 1
ATOM 4538 C CA . LEU C 2 90 ? 186.140 136.105 88.344 1.00 113.20 90 LEU C CA 1
ATOM 4539 C C . LEU C 2 90 ? 186.206 137.586 88.694 1.00 113.20 90 LEU C C 1
ATOM 4540 O O . LEU C 2 90 ? 187.169 138.277 88.348 1.00 113.20 90 LEU C O 1
ATOM 4545 N N . LYS C 2 91 ? 185.183 138.071 89.389 1.00 113.85 91 LYS C N 1
ATOM 4546 C CA . LYS C 2 91 ? 185.199 139.428 89.899 1.00 113.85 91 LYS C CA 1
ATOM 4547 C C . LYS C 2 91 ? 186.120 139.501 91.119 1.00 113.85 91 LYS C C 1
ATOM 4548 O O . LYS C 2 91 ? 186.343 138.492 91.793 1.00 113.85 91 LYS C O 1
ATOM 4554 N N . PRO C 2 92 ? 186.695 140.676 91.407 1.00 113.36 92 PRO C N 1
ATOM 4555 C CA . PRO C 2 92 ? 187.614 140.782 92.556 1.00 113.36 92 PRO C CA 1
ATOM 4556 C C . PRO C 2 92 ? 186.956 140.632 93.921 1.00 113.36 92 PRO C C 1
ATOM 4557 O O . PRO C 2 92 ? 187.676 140.397 94.899 1.00 113.36 92 PRO C O 1
ATOM 4561 N N . GLU C 2 93 ? 185.635 140.745 94.030 1.00 114.54 93 GLU C N 1
ATOM 4562 C CA . GLU C 2 93 ? 184.967 140.663 95.332 1.00 114.54 93 GLU C CA 1
ATOM 4563 C C . GLU C 2 93 ? 184.554 139.229 95.680 1.00 114.54 93 GLU C C 1
ATOM 4564 O O . GLU C 2 93 ? 183.459 138.948 96.172 1.00 114.54 93 GLU C O 1
ATOM 4570 N N . ASP C 2 94 ? 185.498 138.309 95.511 1.00 113.89 94 ASP C N 1
ATOM 4571 C CA . ASP C 2 94 ? 185.269 136.881 95.681 1.00 113.89 94 ASP C CA 1
ATOM 4572 C C . ASP C 2 94 ? 186.347 136.274 96.564 1.00 113.89 94 ASP C C 1
ATOM 4573 O O . ASP C 2 94 ? 186.893 135.208 96.267 1.00 113.89 94 ASP C O 1
ATOM 4578 N N . THR C 2 95 ? 186.681 136.953 97.660 1.00 111.51 95 THR C N 1
ATOM 4579 C CA . THR C 2 95 ? 187.677 136.472 98.605 1.00 111.51 95 THR C CA 1
ATOM 4580 C C . THR C 2 95 ? 187.045 135.875 99.854 1.00 111.51 95 THR C C 1
ATOM 4581 O O . THR C 2 95 ? 187.675 135.859 100.916 1.00 111.51 95 THR C O 1
ATOM 4585 N N . ALA C 2 96 ? 185.815 135.379 99.745 1.00 107.86 96 ALA C N 1
ATOM 4586 C CA . ALA C 2 96 ? 185.097 134.807 100.876 1.00 107.86 96 ALA C CA 1
ATOM 4587 C C . ALA C 2 96 ? 185.505 133.358 101.108 1.00 107.86 96 ALA C C 1
ATOM 4588 O O . ALA C 2 96 ? 186.536 132.909 100.602 1.00 107.86 96 ALA C O 1
ATOM 4590 N N . VAL C 2 97 ? 184.727 132.628 101.901 1.00 105.26 97 VAL C N 1
ATOM 4591 C CA . VAL C 2 97 ? 185.021 131.238 102.232 1.00 105.26 97 VAL C CA 1
ATOM 4592 C C . VAL C 2 97 ? 183.867 130.396 101.690 1.00 105.26 97 VAL C C 1
ATOM 4593 O O . VAL C 2 97 ? 182.708 130.606 102.069 1.00 105.26 97 VAL C O 1
ATOM 4597 N N . TYR C 2 98 ? 184.175 129.460 100.790 1.00 104.79 98 TYR C N 1
ATOM 4598 C CA . TYR C 2 98 ? 183.171 128.643 100.111 1.00 104.79 98 TYR C CA 1
ATOM 4599 C C . TYR C 2 98 ? 183.253 127.203 100.606 1.00 104.79 98 TYR C C 1
ATOM 4600 O O . TYR C 2 98 ? 184.300 126.565 100.482 1.00 104.79 98 TYR C O 1
ATOM 4609 N N . TYR C 2 99 ? 182.138 126.666 101.097 1.00 97.21 99 TYR C N 1
ATOM 4610 C CA . TYR C 2 99 ? 182.138 125.295 101.591 1.00 97.21 99 TYR C CA 1
ATOM 4611 C C . TYR C 2 99 ? 180.737 124.700 101.525 1.00 97.21 99 TYR C C 1
ATOM 4612 O O . TYR C 2 99 ? 179.742 125.381 101.778 1.00 97.21 99 TYR C O 1
ATOM 4621 N N . CYS C 2 100 ? 180.680 123.413 101.188 1.00 91.86 100 CYS C N 1
ATOM 4622 C CA . CYS C 2 100 ? 179.450 122.740 100.796 1.00 91.86 100 CYS C CA 1
ATOM 4623 C C . CYS C 2 100 ? 178.665 122.228 102.004 1.00 91.86 100 CYS C C 1
ATOM 4624 O O . CYS C 2 100 ? 179.205 122.036 103.093 1.00 91.86 100 CYS C O 1
ATOM 4627 N N . ARG C 2 101 ? 177.368 122.007 101.783 1.00 73.01 101 ARG C N 1
ATOM 4628 C CA . ARG C 2 101 ? 176.371 121.851 102.842 1.00 73.01 101 ARG C CA 1
ATOM 4629 C C . ARG C 2 101 ? 175.411 120.698 102.512 1.00 73.01 101 ARG C C 1
ATOM 4630 O O . ARG C 2 101 ? 174.202 120.886 102.379 1.00 73.01 101 ARG C O 1
ATOM 4638 N N . VAL C 2 102 ? 175.961 119.502 102.272 1.00 71.91 102 VAL C N 1
ATOM 4639 C CA . VAL C 2 102 ? 175.160 118.349 101.847 1.00 71.91 102 VAL C CA 1
ATOM 4640 C C . VAL C 2 102 ? 174.147 117.946 102.922 1.00 71.91 102 VAL C C 1
ATOM 4641 O O . VAL C 2 102 ? 174.443 117.960 104.122 1.00 71.91 102 VAL C O 1
ATOM 4645 N N . LYS C 2 103 ? 172.920 117.640 102.493 1.00 70.31 103 LYS C N 1
ATOM 4646 C CA . LYS C 2 103 ? 171.805 117.322 103.382 1.00 70.31 103 LYS C CA 1
ATOM 4647 C C . LYS C 2 103 ? 171.539 115.822 103.396 1.00 70.31 103 LYS C C 1
ATOM 4648 O O . LYS C 2 103 ? 171.262 115.232 102.349 1.00 70.31 103 LYS C O 1
ATOM 4654 N N . VAL C 2 104 ? 171.623 115.203 104.576 1.00 67.87 104 VAL C N 1
ATOM 4655 C CA . VAL C 2 104 ? 171.187 113.820 104.762 1.00 67.87 104 VAL C CA 1
ATOM 4656 C C . VAL C 2 104 ? 170.124 113.891 105.860 1.00 67.87 104 VAL C C 1
ATOM 4657 O O . VAL C 2 104 ? 170.031 113.031 106.743 1.00 67.87 104 VAL C O 1
ATOM 4661 N N . GLY C 2 105 ? 169.352 114.972 105.851 1.00 62.95 105 GLY C N 1
ATOM 4662 C CA . GLY C 2 105 ? 168.337 115.191 106.865 1.00 62.95 105 GLY C CA 1
ATOM 4663 C C . GLY C 2 105 ? 168.759 116.285 107.817 1.00 62.95 105 GLY C C 1
ATOM 4664 O O . GLY C 2 105 ? 167.965 117.145 108.206 1.00 62.95 105 GLY C O 1
ATOM 4665 N N . ALA C 2 106 ? 170.028 116.256 108.193 1.00 60.16 106 ALA C N 1
ATOM 4666 C CA . ALA C 2 106 ? 170.669 117.350 108.896 1.00 60.16 106 ALA C CA 1
ATOM 4667 C C . ALA C 2 106 ? 171.854 117.810 108.066 1.00 60.16 106 ALA C C 1
ATOM 4668 O O . ALA C 2 106 ? 172.602 116.987 107.533 1.00 60.16 106 ALA C O 1
ATOM 4670 N N . TYR C 2 107 ? 172.009 119.121 107.949 1.00 61.50 107 TYR C N 1
ATOM 4671 C CA . TYR C 2 107 ? 173.011 119.715 107.077 1.00 61.50 107 TYR C CA 1
ATOM 4672 C C . TYR C 2 107 ? 174.402 119.441 107.619 1.00 61.50 107 TYR C C 1
ATOM 4673 O O . TYR C 2 107 ? 174.722 119.843 108.736 1.00 61.50 107 TYR C O 1
ATOM 4682 N N . TYR C 2 108 ? 175.234 118.757 106.848 1.00 62.20 108 TYR C N 1
ATOM 4683 C CA . TYR C 2 108 ? 176.617 118.550 107.252 1.00 62.20 108 TYR C CA 1
ATOM 4684 C C . TYR C 2 108 ? 177.513 119.493 106.463 1.00 62.20 108 TYR C C 1
ATOM 4685 O O . TYR C 2 108 ? 177.200 119.853 105.329 1.00 62.20 108 TYR C O 1
ATOM 4694 N N . ARG C 2 109 ? 178.637 119.890 107.056 1.00 68.38 109 ARG C N 1
ATOM 4695 C CA . ARG C 2 109 ? 179.571 120.741 106.329 1.00 68.38 109 ARG C CA 1
ATOM 4696 C C . ARG C 2 109 ? 180.984 120.569 106.856 1.00 68.38 109 ARG C C 1
ATOM 4697 O O . ARG C 2 109 ? 181.220 119.941 107.888 1.00 68.38 109 ARG C O 1
ATOM 4705 N N . GLY C 2 110 ? 181.926 121.151 106.122 1.00 80.29 110 GLY C N 1
ATOM 4706 C CA . GLY C 2 110 ? 183.308 121.246 106.546 1.00 80.29 110 GLY C CA 1
ATOM 4707 C C . GLY C 2 110 ? 183.745 122.695 106.591 1.00 80.29 110 GLY C C 1
ATOM 4708 O O . GLY C 2 110 ? 182.901 123.582 106.737 1.00 80.29 110 GLY C O 1
ATOM 4709 N N . GLN C 2 111 ? 185.047 122.962 106.486 1.00 89.61 111 GLN C N 1
ATOM 4710 C CA . GLN C 2 111 ? 185.525 124.341 106.491 1.00 89.61 111 GLN C CA 1
ATOM 4711 C C . GLN C 2 111 ? 186.627 124.643 105.486 1.00 89.61 111 GLN C C 1
ATOM 4712 O O . GLN C 2 111 ? 186.885 125.823 105.230 1.00 89.61 111 GLN C O 1
ATOM 4718 N N . GLY C 2 112 ? 187.262 123.637 104.894 1.00 97.07 112 GLY C N 1
ATOM 4719 C CA . GLY C 2 112 ? 188.569 123.769 104.274 1.00 97.07 112 GLY C CA 1
ATOM 4720 C C . GLY C 2 112 ? 188.688 124.276 102.849 1.00 97.07 112 GLY C C 1
ATOM 4721 O O . GLY C 2 112 ? 188.862 123.468 101.932 1.00 97.07 112 GLY C O 1
ATOM 4722 N N . THR C 2 113 ? 188.598 125.588 102.627 1.00 102.87 113 THR C N 1
ATOM 4723 C CA . THR C 2 113 ? 188.866 126.140 101.305 1.00 102.87 113 THR C CA 1
ATOM 4724 C C . THR C 2 113 ? 189.853 127.297 101.416 1.00 102.87 113 THR C C 1
ATOM 4725 O O . THR C 2 113 ? 190.192 127.752 102.512 1.00 102.87 113 THR C O 1
ATOM 4729 N N . GLN C 2 114 ? 190.320 127.768 100.258 1.00 107.19 114 GLN C N 1
ATOM 4730 C CA . GLN C 2 114 ? 191.241 128.898 100.141 1.00 107.19 114 GLN C CA 1
ATOM 4731 C C . GLN C 2 114 ? 190.776 129.834 99.018 1.00 107.19 114 GLN C C 1
ATOM 4732 O O . GLN C 2 114 ? 191.508 130.149 98.076 1.00 107.19 114 GLN C O 1
ATOM 4738 N N . VAL C 2 115 ? 189.509 130.238 99.071 1.00 109.46 115 VAL C N 1
ATOM 4739 C CA . VAL C 2 115 ? 188.934 131.069 98.015 1.00 109.46 115 VAL C CA 1
ATOM 4740 C C . VAL C 2 115 ? 189.446 132.498 98.173 1.00 109.46 115 VAL C C 1
ATOM 4741 O O . VAL C 2 115 ? 189.102 133.191 99.134 1.00 109.46 115 VAL C O 1
ATOM 4745 N N . THR C 2 116 ? 190.267 132.942 97.222 1.00 111.61 116 THR C N 1
ATOM 4746 C CA . THR C 2 116 ? 190.710 134.328 97.158 1.00 111.61 116 THR C CA 1
ATOM 4747 C C . THR C 2 116 ? 191.037 134.676 95.713 1.00 111.61 116 THR C C 1
ATOM 4748 O O . THR C 2 116 ? 191.289 133.799 94.881 1.00 111.61 116 THR C O 1
ATOM 4752 N N . VAL C 2 117 ? 191.023 135.976 95.423 1.00 111.75 117 VAL C N 1
ATOM 4753 C CA . VAL C 2 117 ? 191.258 136.472 94.073 1.00 111.75 117 VAL C CA 1
ATOM 4754 C C . VAL C 2 117 ? 191.794 137.891 94.203 1.00 111.75 117 VAL C C 1
ATOM 4755 O O . VAL C 2 117 ? 191.539 138.577 95.198 1.00 111.75 117 VAL C O 1
ATOM 4759 N N . SER C 2 118 ? 192.580 138.316 93.219 1.00 109.96 118 SER C N 1
ATOM 4760 C CA . SER C 2 118 ? 193.106 139.674 93.206 1.00 109.96 118 SER C CA 1
ATOM 4761 C C . SER C 2 118 ? 192.107 140.625 92.558 1.00 109.96 118 SER C C 1
ATOM 4762 O O . SER C 2 118 ? 190.946 140.272 92.354 1.00 109.96 118 SER C O 1
ATOM 4765 N N . MET D 1 1 ? 148.494 167.275 166.444 1.00 87.42 1 MET B N 1
ATOM 4766 C CA . MET D 1 1 ? 148.638 167.712 165.086 1.00 87.42 1 MET B CA 1
ATOM 4767 C C . MET D 1 1 ? 149.648 166.898 164.304 1.00 87.42 1 MET B C 1
ATOM 4768 O O . MET D 1 1 ? 149.923 165.764 164.661 1.00 87.42 1 MET B O 1
ATOM 4773 N N . ILE D 1 2 ? 150.244 167.483 163.272 1.00 71.22 2 ILE B N 1
ATOM 4774 C CA . ILE D 1 2 ? 151.127 166.759 162.361 1.00 71.22 2 ILE B CA 1
ATOM 4775 C C . ILE D 1 2 ? 152.448 166.376 162.883 1.00 71.22 2 ILE B C 1
ATOM 4776 O O . ILE D 1 2 ? 153.395 167.132 162.783 1.00 71.22 2 ILE B O 1
ATOM 4781 N N . THR D 1 3 ? 152.492 165.185 163.449 1.00 70.27 3 THR B N 1
ATOM 4782 C CA . THR D 1 3 ? 153.724 164.608 163.880 1.00 70.27 3 THR B CA 1
ATOM 4783 C C . THR D 1 3 ? 154.277 163.812 162.718 1.00 70.27 3 THR B C 1
ATOM 4784 O O . THR D 1 3 ? 153.693 163.760 161.670 1.00 70.27 3 THR B O 1
ATOM 4788 N N . ALA D 1 4 ? 155.441 163.247 162.823 1.00 50.81 4 ALA B N 1
ATOM 4789 C CA . ALA D 1 4 ? 155.871 162.436 161.722 1.00 50.81 4 ALA B CA 1
ATOM 4790 C C . ALA D 1 4 ? 155.299 161.159 161.926 1.00 50.81 4 ALA B C 1
ATOM 4791 O O . ALA D 1 4 ? 155.622 160.250 161.239 1.00 50.81 4 ALA B O 1
ATOM 4793 N N . ALA D 1 5 ? 154.462 161.054 162.919 1.00 40.51 5 ALA B N 1
ATOM 4794 C CA . ALA D 1 5 ? 153.844 159.738 162.992 1.00 40.51 5 ALA B CA 1
ATOM 4795 C C . ALA D 1 5 ? 152.616 159.642 162.113 1.00 40.51 5 ALA B C 1
ATOM 4796 O O . ALA D 1 5 ? 152.276 158.554 161.646 1.00 40.51 5 ALA B O 1
ATOM 4798 N N . ASP D 1 6 ? 151.940 160.763 161.885 1.00 35.46 6 ASP B N 1
ATOM 4799 C CA . ASP D 1 6 ? 150.774 160.791 161.022 1.00 35.46 6 ASP B CA 1
ATOM 4800 C C . ASP D 1 6 ? 151.145 160.717 159.557 1.00 35.46 6 ASP B C 1
ATOM 4801 O O . ASP D 1 6 ? 150.387 160.143 158.775 1.00 35.46 6 ASP B O 1
ATOM 4806 N N . PHE D 1 7 ? 152.299 161.270 159.178 1.00 30.72 7 PHE B N 1
ATOM 4807 C CA . PHE D 1 7 ? 152.770 161.219 157.801 1.00 30.72 7 PHE B CA 1
ATOM 4808 C C . PHE D 1 7 ? 153.057 159.798 157.344 1.00 30.72 7 PHE B C 1
ATOM 4809 O O . PHE D 1 7 ? 152.990 159.524 156.146 1.00 30.72 7 PHE B O 1
ATOM 4817 N N . TYR D 1 8 ? 153.350 158.889 158.270 1.00 27.44 8 TYR B N 1
ATOM 4818 C CA . TYR D 1 8 ? 153.539 157.490 157.921 1.00 27.44 8 TYR B CA 1
ATOM 4819 C C . TYR D 1 8 ? 152.218 156.745 157.810 1.00 27.44 8 TYR B C 1
ATOM 4820 O O . TYR D 1 8 ? 152.130 155.767 157.065 1.00 27.44 8 TYR B O 1
ATOM 4829 N N . HIS D 1 9 ? 151.185 157.177 158.532 1.00 27.41 9 HIS B N 1
ATOM 4830 C CA . HIS D 1 9 ? 149.881 156.549 158.360 1.00 27.41 9 HIS B CA 1
ATOM 4831 C C . HIS D 1 9 ? 149.234 156.945 157.047 1.00 27.41 9 HIS B C 1
ATOM 4832 O O . HIS D 1 9 ? 148.439 156.179 156.501 1.00 27.41 9 HIS B O 1
ATOM 4839 N N . VAL D 1 10 ? 149.538 158.134 156.535 1.00 23.87 10 VAL B N 1
ATOM 4840 C CA . VAL D 1 10 ? 148.957 158.555 155.268 1.00 23.87 10 VAL B CA 1
ATOM 4841 C C . VAL D 1 10 ? 149.625 157.819 154.115 1.00 23.87 10 VAL B C 1
ATOM 4842 O O . VAL D 1 10 ? 148.964 157.404 153.160 1.00 23.87 10 VAL B O 1
ATOM 4846 N N . MET D 1 11 ? 150.937 157.608 154.204 1.00 23.89 11 MET B N 1
ATOM 4847 C CA . MET D 1 11 ? 151.654 156.920 153.139 1.00 23.89 11 MET B CA 1
ATOM 4848 C C . MET D 1 11 ? 151.355 155.430 153.118 1.00 23.89 11 MET B C 1
ATOM 4849 O O . MET D 1 11 ? 151.429 154.810 152.059 1.00 23.89 11 MET B O 1
ATOM 4854 N N . THR D 1 12 ? 151.016 154.842 154.264 1.00 20.93 12 THR B N 1
ATOM 4855 C CA . THR D 1 12 ? 150.653 153.429 154.307 1.00 20.93 12 THR B CA 1
ATOM 4856 C C . THR D 1 12 ? 149.336 153.175 153.583 1.00 20.93 12 THR B C 1
ATOM 4857 O O . THR D 1 12 ? 149.115 152.083 153.053 1.00 20.93 12 THR B O 1
ATOM 4861 N N . ALA D 1 13 ? 148.476 154.184 153.499 1.00 19.73 13 ALA B N 1
ATOM 4862 C CA . ALA D 1 13 ? 147.182 154.060 152.852 1.00 19.73 13 ALA B CA 1
ATOM 4863 C C . ALA D 1 13 ? 147.208 154.379 151.368 1.00 19.73 13 ALA B C 1
ATOM 4864 O O . ALA D 1 13 ? 146.351 153.881 150.639 1.00 19.73 13 ALA B O 1
ATOM 4866 N N . MET D 1 14 ? 148.170 155.164 150.896 1.00 20.14 14 MET B N 1
ATOM 4867 C CA . MET D 1 14 ? 148.147 155.671 149.533 1.00 20.14 14 MET B CA 1
ATOM 4868 C C . MET D 1 14 ? 149.221 155.104 148.624 1.00 20.14 14 MET B C 1
ATOM 4869 O O . MET D 1 14 ? 148.969 154.964 147.432 1.00 20.14 14 MET B O 1
ATOM 4874 N N . VAL D 1 15 ? 150.419 154.833 149.144 1.00 18.34 15 VAL B N 1
ATOM 4875 C CA . VAL D 1 15 ? 151.459 154.190 148.328 1.00 18.34 15 VAL B CA 1
ATOM 4876 C C . VAL D 1 15 ? 151.046 152.828 147.779 1.00 18.34 15 VAL B C 1
ATOM 4877 O O . VAL D 1 15 ? 151.404 152.527 146.633 1.00 18.34 15 VAL B O 1
ATOM 4881 N N . PRO D 1 16 ? 150.268 151.981 148.476 1.00 17.84 16 PRO B N 1
ATOM 4882 C CA . PRO D 1 16 ? 149.689 150.808 147.799 1.00 17.84 16 PRO B CA 1
ATOM 4883 C C . PRO D 1 16 ? 148.804 151.085 146.599 1.00 17.84 16 PRO B C 1
ATOM 4884 O O . PRO D 1 16 ? 148.629 150.184 145.779 1.00 17.84 16 PRO B O 1
ATOM 4888 N N . LEU D 1 17 ? 148.241 152.281 146.454 1.00 18.56 17 LEU B N 1
ATOM 4889 C CA . LEU D 1 17 ? 147.353 152.527 145.327 1.00 18.56 17 LEU B CA 1
ATOM 4890 C C . LEU D 1 17 ? 148.117 152.893 144.067 1.00 18.56 17 LEU B C 1
ATOM 4891 O O . LEU D 1 17 ? 147.673 152.563 142.969 1.00 18.56 17 LEU B O 1
ATOM 4896 N N . TYR D 1 18 ? 149.248 153.573 144.199 1.00 19.57 18 TYR B N 1
ATOM 4897 C CA . TYR D 1 18 ? 150.072 153.910 143.050 1.00 19.57 18 TYR B CA 1
ATOM 4898 C C . TYR D 1 18 ? 150.910 152.749 142.557 1.00 19.57 18 TYR B C 1
ATOM 4899 O O . TYR D 1 18 ? 151.290 152.736 141.388 1.00 19.57 18 TYR B O 1
ATOM 4908 N N . VAL D 1 19 ? 151.215 151.783 143.418 1.00 17.98 19 VAL B N 1
ATOM 4909 C CA . VAL D 1 19 ? 151.957 150.605 142.992 1.00 17.98 19 VAL B CA 1
ATOM 4910 C C . VAL D 1 19 ? 151.111 149.755 142.054 1.00 17.98 19 VAL B C 1
ATOM 4911 O O . VAL D 1 19 ? 151.604 149.247 141.044 1.00 17.98 19 VAL B O 1
ATOM 4915 N N . ALA D 1 20 ? 149.816 149.641 142.332 1.00 16.87 20 ALA B N 1
ATOM 4916 C CA . ALA D 1 20 ? 148.915 148.916 141.448 1.00 16.87 20 ALA B CA 1
ATOM 4917 C C . ALA D 1 20 ? 148.691 149.615 140.119 1.00 16.87 20 ALA B C 1
ATOM 4918 O O . ALA D 1 20 ? 148.321 148.952 139.153 1.00 16.87 20 ALA B O 1
ATOM 4920 N N . MET D 1 21 ? 148.961 150.911 140.001 1.00 18.03 21 MET B N 1
ATOM 4921 C CA . MET D 1 21 ? 148.686 151.655 138.758 1.00 18.03 21 MET B CA 1
ATOM 4922 C C . MET D 1 21 ? 149.859 151.708 137.792 1.00 18.03 21 MET B C 1
ATOM 4923 O O . MET D 1 21 ? 149.656 151.670 136.581 1.00 18.03 21 MET B O 1
ATOM 4928 N N . ILE D 1 22 ? 151.077 151.798 138.297 1.00 18.59 22 ILE B N 1
ATOM 4929 C CA . ILE D 1 22 ? 152.283 151.898 137.540 1.00 18.59 22 ILE B CA 1
ATOM 4930 C C . ILE D 1 22 ? 152.763 150.569 137.102 1.00 18.59 22 ILE B C 1
ATOM 4931 O O . ILE D 1 22 ? 153.516 150.512 136.242 1.00 18.59 22 ILE B O 1
ATOM 4936 N N . LEU D 1 23 ? 152.228 149.492 137.547 1.00 16.49 23 LEU B N 1
ATOM 4937 C CA . LEU D 1 23 ? 152.495 148.242 137.018 1.00 16.49 23 LEU B CA 1
ATOM 4938 C C . LEU D 1 23 ? 151.589 148.034 135.981 1.00 16.49 23 LEU B C 1
ATOM 4939 O O . LEU D 1 23 ? 151.869 147.182 135.262 1.00 16.49 23 LEU B O 1
ATOM 4944 N N . ALA D 1 24 ? 150.425 148.638 135.846 1.00 15.69 24 ALA B N 1
ATOM 4945 C CA . ALA D 1 24 ? 149.551 148.519 134.693 1.00 15.69 24 ALA B CA 1
ATOM 4946 C C . ALA D 1 24 ? 149.975 149.437 133.570 1.00 15.69 24 ALA B C 1
ATOM 4947 O O . ALA D 1 24 ? 149.869 149.060 132.403 1.00 15.69 24 ALA B O 1
ATOM 4949 N N . TYR D 1 25 ? 150.426 150.644 133.899 1.00 17.50 25 TYR B N 1
ATOM 4950 C CA . TYR D 1 25 ? 150.976 151.532 132.889 1.00 17.50 25 TYR B CA 1
ATOM 4951 C C . TYR D 1 25 ? 152.257 150.975 132.311 1.00 17.50 25 TYR B C 1
ATOM 4952 O O . TYR D 1 25 ? 152.520 151.147 131.121 1.00 17.50 25 TYR B O 1
ATOM 4961 N N . GLY D 1 26 ? 153.062 150.302 133.128 1.00 18.21 26 GLY B N 1
ATOM 4962 C CA . GLY D 1 26 ? 154.292 149.732 132.622 1.00 18.21 26 GLY B CA 1
ATOM 4963 C C . GLY D 1 26 ? 154.056 148.551 131.708 1.00 18.21 26 GLY B C 1
ATOM 4964 O O . GLY D 1 26 ? 154.736 148.398 130.697 1.00 18.21 26 GLY B O 1
ATOM 4965 N N . SER D 1 27 ? 153.070 147.768 131.948 1.00 17.92 27 SER B N 1
ATOM 4966 C CA . SER D 1 27 ? 152.727 146.599 131.233 1.00 17.92 27 SER B CA 1
ATOM 4967 C C . SER D 1 27 ? 152.340 146.716 129.853 1.00 17.92 27 SER B C 1
ATOM 4968 O O . SER D 1 27 ? 152.588 145.896 129.169 1.00 17.92 27 SER B O 1
ATOM 4971 N N . VAL D 1 28 ? 151.834 147.792 129.385 1.00 18.89 28 VAL B N 1
ATOM 4972 C CA . VAL D 1 28 ? 151.423 148.054 128.021 1.00 18.89 28 VAL B CA 1
ATOM 4973 C C . VAL D 1 28 ? 152.398 149.001 127.353 1.00 18.89 28 VAL B C 1
ATOM 4974 O O . VAL D 1 28 ? 152.721 148.817 126.238 1.00 18.89 28 VAL B O 1
ATOM 4978 N N . LYS D 1 29 ? 152.912 149.981 128.089 1.00 20.81 29 LYS B N 1
ATOM 4979 C CA . LYS D 1 29 ? 153.796 150.978 127.479 1.00 20.81 29 LYS B CA 1
ATOM 4980 C C . LYS D 1 29 ? 155.261 150.592 127.395 1.00 20.81 29 LYS B C 1
ATOM 4981 O O . LYS D 1 29 ? 155.921 150.932 126.414 1.00 20.81 29 LYS B O 1
ATOM 4987 N N . TRP D 1 30 ? 155.789 149.888 128.393 1.00 19.76 30 TRP B N 1
ATOM 4988 C CA . TRP D 1 30 ? 157.160 149.598 128.393 1.00 19.76 30 TRP B CA 1
ATOM 4989 C C . TRP D 1 30 ? 157.352 148.184 128.120 1.00 19.76 30 TRP B C 1
ATOM 4990 O O . TRP D 1 30 ? 158.123 147.937 127.288 1.00 19.76 30 TRP B O 1
ATOM 5001 N N . TRP D 1 31 ? 156.605 147.224 128.677 1.00 19.54 31 TRP B N 1
ATOM 5002 C CA . TRP D 1 31 ? 156.951 145.816 128.549 1.00 19.54 31 TRP B CA 1
ATOM 5003 C C . TRP D 1 31 ? 155.990 145.013 127.689 1.00 19.54 31 TRP B C 1
ATOM 5004 O O . TRP D 1 31 ? 156.254 143.834 127.455 1.00 19.54 31 TRP B O 1
ATOM 5015 N N . LYS D 1 32 ? 155.022 145.565 127.124 1.00 21.24 32 LYS B N 1
ATOM 5016 C CA . LYS D 1 32 ? 154.069 144.949 126.264 1.00 21.24 32 LYS B CA 1
ATOM 5017 C C . LYS D 1 32 ? 153.586 143.662 126.628 1.00 21.24 32 LYS B C 1
ATOM 5018 O O . LYS D 1 32 ? 153.760 142.738 125.939 1.00 21.24 32 LYS B O 1
ATOM 5024 N N . ILE D 1 33 ? 152.856 143.597 127.706 1.00 18.57 33 ILE B N 1
ATOM 5025 C CA . ILE D 1 33 ? 152.271 142.329 128.111 1.00 18.57 33 ILE B CA 1
ATOM 5026 C C . ILE D 1 33 ? 150.859 142.189 127.560 1.00 18.57 33 ILE B C 1
ATOM 5027 O O . ILE D 1 33 ? 150.454 141.103 127.135 1.00 18.57 33 ILE B O 1
ATOM 5032 N N . PHE D 1 34 ? 150.106 143.281 127.496 1.00 19.33 34 PHE B N 1
ATOM 5033 C CA . PHE D 1 34 ? 148.700 143.236 127.126 1.00 19.33 34 PHE B CA 1
ATOM 5034 C C . PHE D 1 34 ? 148.457 143.890 125.772 1.00 19.33 34 PHE B C 1
ATOM 5035 O O . PHE D 1 34 ? 148.850 145.036 125.546 1.00 19.33 34 PHE B O 1
ATOM 5043 N N . THR D 1 35 ? 147.816 143.144 124.880 1.00 24.87 35 THR B N 1
ATOM 5044 C CA . THR D 1 35 ? 147.272 143.675 123.641 1.00 24.87 35 THR B CA 1
ATOM 5045 C C . THR D 1 35 ? 146.147 144.656 123.972 1.00 24.87 35 THR B C 1
ATOM 5046 O O . THR D 1 35 ? 145.469 144.490 124.986 1.00 24.87 35 THR B O 1
ATOM 5050 N N . PRO D 1 36 ? 145.958 145.712 123.168 1.00 25.66 36 PRO B N 1
ATOM 5051 C CA . PRO D 1 36 ? 144.803 146.607 123.381 1.00 25.66 36 PRO B CA 1
ATOM 5052 C C . PRO D 1 36 ? 143.433 145.946 123.311 1.00 25.66 36 PRO B C 1
ATOM 5053 O O . PRO D 1 36 ? 142.470 146.522 123.824 1.00 25.66 36 PRO B O 1
ATOM 5057 N N . ASP D 1 37 ? 143.299 144.774 122.705 1.00 26.07 37 ASP B N 1
ATOM 5058 C CA . ASP D 1 37 ? 142.050 144.035 122.787 1.00 26.07 37 ASP B CA 1
ATOM 5059 C C . ASP D 1 37 ? 141.985 143.177 124.040 1.00 26.07 37 ASP B C 1
ATOM 5060 O O . ASP D 1 37 ? 140.905 142.702 124.402 1.00 26.07 37 ASP B O 1
ATOM 5065 N N . GLN D 1 38 ? 143.117 142.974 124.710 1.00 23.69 38 GLN B N 1
ATOM 5066 C CA . GLN D 1 38 ? 143.124 142.265 125.981 1.00 23.69 38 GLN B CA 1
ATOM 5067 C C . GLN D 1 38 ? 142.920 143.210 127.153 1.00 23.69 38 GLN B C 1
ATOM 5068 O O . GLN D 1 38 ? 142.443 142.784 128.204 1.00 23.69 38 GLN B O 1
ATOM 5074 N N . CYS D 1 39 ? 143.271 144.487 126.994 1.00 22.44 39 CYS B N 1
ATOM 5075 C CA . CYS D 1 39 ? 142.976 145.477 128.022 1.00 22.44 39 CYS B CA 1
ATOM 5076 C C . CYS D 1 39 ? 141.484 145.743 128.127 1.00 22.44 39 CYS B C 1
ATOM 5077 O O . CYS D 1 39 ? 140.993 146.095 129.200 1.00 22.44 39 CYS B O 1
ATOM 5080 N N . SER D 1 40 ? 140.752 145.576 127.031 1.00 21.01 40 SER B N 1
ATOM 5081 C CA . SER D 1 40 ? 139.312 145.768 127.011 1.00 21.01 40 SER B CA 1
ATOM 5082 C C . SER D 1 40 ? 138.551 144.718 127.802 1.00 21.01 40 SER B C 1
ATOM 5083 O O . SER D 1 40 ? 137.393 144.955 128.145 1.00 21.01 40 SER B O 1
ATOM 5086 N N . GLY D 1 41 ? 139.155 143.574 128.088 1.00 18.32 41 GLY B N 1
ATOM 5087 C CA . GLY D 1 41 ? 138.488 142.550 128.858 1.00 18.32 41 GLY B CA 1
ATOM 5088 C C . GLY D 1 41 ? 138.740 142.693 130.338 1.00 18.32 41 GLY B C 1
ATOM 5089 O O . GLY D 1 41 ? 138.006 142.137 131.152 1.00 18.32 41 GLY B O 1
ATOM 5090 N N . ILE D 1 42 ? 139.782 143.432 130.704 1.00 16.15 42 ILE B N 1
ATOM 5091 C CA . ILE D 1 42 ? 140.036 143.698 132.111 1.00 16.15 42 ILE B CA 1
ATOM 5092 C C . ILE D 1 42 ? 139.229 144.899 132.576 1.00 16.15 42 ILE B C 1
ATOM 5093 O O . ILE D 1 42 ? 138.703 144.909 133.691 1.00 16.15 42 ILE B O 1
ATOM 5098 N N . ASN D 1 43 ? 139.091 145.919 131.724 1.00 15.15 43 ASN B N 1
ATOM 5099 C CA . ASN D 1 43 ? 138.267 147.070 132.073 1.00 15.15 43 ASN B CA 1
ATOM 5100 C C . ASN D 1 43 ? 136.796 146.708 132.163 1.00 15.15 43 ASN B C 1
ATOM 5101 O O . 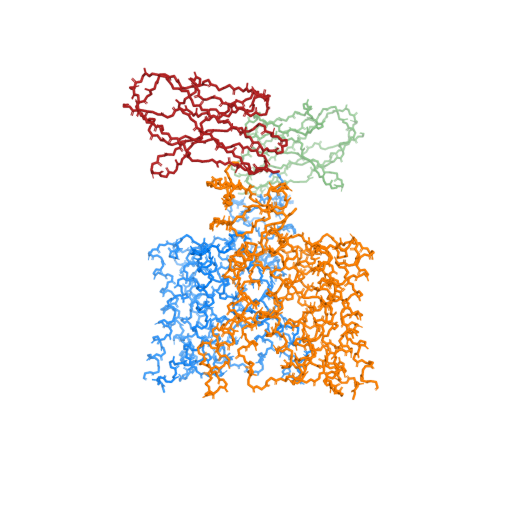ASN D 1 43 ? 136.051 147.339 132.911 1.00 15.15 43 ASN B O 1
ATOM 5106 N N . ARG D 1 44 ? 136.361 145.708 131.409 1.00 16.25 44 ARG B N 1
ATOM 5107 C CA . ARG D 1 44 ? 134.965 145.308 131.424 1.00 16.25 44 ARG B CA 1
ATOM 5108 C C . ARG D 1 44 ? 134.644 144.420 132.617 1.00 16.25 44 ARG B C 1
ATOM 5109 O O . ARG D 1 44 ? 133.501 144.389 133.073 1.00 16.25 44 ARG B O 1
ATOM 5117 N N . PHE D 1 45 ? 135.634 143.715 133.156 1.00 15.10 45 PHE B N 1
ATOM 5118 C CA . PHE D 1 45 ? 135.409 142.958 134.381 1.00 15.10 45 PHE B CA 1
ATOM 5119 C C . PHE D 1 45 ? 135.300 143.877 135.588 1.00 15.10 45 PHE B C 1
ATOM 5120 O O . PHE D 1 45 ? 134.498 143.635 136.490 1.00 15.10 45 PHE B O 1
ATOM 5128 N N . VAL D 1 46 ? 136.109 144.930 135.624 1.00 15.02 46 VAL B N 1
ATOM 5129 C CA . VAL D 1 46 ? 136.095 145.865 136.740 1.00 15.02 46 VAL B CA 1
ATOM 5130 C C . VAL D 1 46 ? 134.815 146.690 136.736 1.00 15.02 46 VAL B C 1
ATOM 5131 O O . VAL D 1 46 ? 134.219 146.946 137.786 1.00 15.02 46 VAL B O 1
ATOM 5135 N N . ALA D 1 47 ? 134.346 147.081 135.557 1.00 14.12 47 ALA B N 1
ATOM 5136 C CA . ALA D 1 47 ? 133.192 147.961 135.475 1.00 14.12 47 ALA B CA 1
ATOM 5137 C C . ALA D 1 47 ? 131.881 147.238 135.752 1.00 14.12 47 ALA B C 1
ATOM 5138 O O . ALA D 1 47 ? 130.887 147.888 136.078 1.00 14.12 47 ALA B O 1
ATOM 5140 N N . LEU D 1 48 ? 131.842 145.915 135.627 1.00 14.38 48 LEU B N 1
ATOM 5141 C CA . LEU D 1 48 ? 130.594 145.181 135.795 1.00 14.38 48 LEU B CA 1
ATOM 5142 C C . LEU D 1 48 ? 130.545 144.308 137.033 1.00 14.38 48 LEU B C 1
ATOM 5143 O O . LEU D 1 48 ? 129.455 144.047 137.536 1.00 14.38 48 LEU B O 1
ATOM 5148 N N . PHE D 1 49 ? 131.681 143.824 137.525 1.00 16.33 49 PHE B N 1
ATOM 5149 C CA . PHE D 1 49 ? 131.699 142.870 138.626 1.00 16.33 49 PHE B CA 1
ATOM 5150 C C . PHE D 1 49 ? 132.397 143.393 139.868 1.00 16.33 49 PHE B C 1
ATOM 5151 O O . PHE D 1 49 ? 131.879 143.221 140.972 1.00 16.33 49 PHE B O 1
ATOM 5159 N N . ALA D 1 50 ? 133.562 144.017 139.736 1.00 15.99 50 ALA B N 1
ATOM 5160 C CA . ALA D 1 50 ? 134.351 144.341 140.918 1.00 15.99 50 ALA B CA 1
ATOM 5161 C C . ALA D 1 50 ? 133.844 145.592 141.619 1.00 15.99 50 ALA B C 1
ATOM 5162 O O . ALA D 1 50 ? 133.702 145.609 142.844 1.00 15.99 50 ALA B O 1
ATOM 5164 N N . VAL D 1 51 ? 133.582 146.651 140.866 1.00 20.61 51 VAL B N 1
ATOM 5165 C CA . VAL D 1 51 ? 133.160 147.937 141.420 1.00 20.61 51 VAL B CA 1
ATOM 5166 C C . VAL D 1 51 ? 131.693 147.952 141.867 1.00 20.61 51 VAL B C 1
ATOM 5167 O O . VAL D 1 51 ? 131.416 148.550 142.918 1.00 20.61 51 VAL B O 1
ATOM 5171 N N . PRO D 1 52 ? 130.718 147.326 141.180 1.00 13.04 52 PRO B N 1
ATOM 5172 C CA . PRO D 1 52 ? 129.387 147.224 141.799 1.00 13.04 52 PRO B CA 1
ATOM 5173 C C . PRO D 1 52 ? 129.329 146.381 143.062 1.00 13.04 52 PRO B C 1
ATOM 5174 O O . PRO D 1 52 ? 128.483 146.649 143.920 1.00 13.04 52 PRO B O 1
ATOM 5178 N N . LEU D 1 53 ? 130.191 145.383 143.214 1.00 18.18 53 LEU B N 1
ATOM 5179 C CA . LEU D 1 53 ? 130.249 144.618 144.450 1.00 18.18 53 LEU B CA 1
ATOM 5180 C C . LEU D 1 53 ? 131.055 145.298 145.539 1.00 18.18 53 LEU B C 1
ATOM 5181 O O . LEU D 1 53 ? 130.906 144.945 146.708 1.00 18.18 53 LEU B O 1
ATOM 5186 N N . LEU D 1 54 ? 131.903 146.258 145.189 1.00 10.76 54 LEU B N 1
ATOM 5187 C CA . LEU D 1 54 ? 132.626 147.008 146.204 1.00 10.76 54 LEU B CA 1
ATOM 5188 C C . LEU D 1 54 ? 131.732 148.023 146.889 1.00 10.76 54 LEU B C 1
ATOM 5189 O O . LEU D 1 54 ? 131.839 148.219 148.098 1.00 10.76 54 LEU B O 1
ATOM 5194 N N . SER D 1 55 ? 130.840 148.670 146.145 1.00 16.14 55 SER B N 1
ATOM 5195 C CA . SER D 1 55 ? 129.957 149.653 146.753 1.00 16.14 55 SER B CA 1
ATOM 5196 C C . SER D 1 55 ? 128.770 149.022 147.457 1.00 16.14 55 SER B C 1
ATOM 5197 O O . SER D 1 55 ? 128.178 149.667 148.316 1.00 16.14 55 SER B O 1
ATOM 5200 N N . PHE D 1 56 ? 128.398 147.789 147.121 1.00 11.16 56 PHE B N 1
ATOM 5201 C CA . PHE D 1 56 ? 127.432 147.074 147.948 1.00 11.16 56 PHE B CA 1
ATOM 5202 C C . PHE D 1 56 ? 128.004 146.761 149.321 1.00 11.16 56 PHE B C 1
ATOM 5203 O O . PHE D 1 56 ? 127.266 146.759 150.306 1.00 11.16 56 PHE B O 1
ATOM 5211 N N . HIS D 1 57 ? 129.304 146.483 149.400 1.00 18.00 57 HIS B N 1
ATOM 5212 C CA . HIS D 1 57 ? 129.954 146.171 150.667 1.00 18.00 57 HIS B CA 1
ATOM 5213 C C . HIS D 1 57 ? 129.946 147.350 151.626 1.00 18.00 57 HIS B C 1
ATOM 5214 O O . HIS D 1 57 ? 129.784 147.162 152.832 1.00 18.00 57 HIS B O 1
ATOM 5221 N N . PHE D 1 58 ? 130.106 148.561 151.115 1.00 15.61 58 PHE B N 1
ATOM 5222 C CA . PHE D 1 58 ? 130.124 149.761 151.933 1.00 15.61 58 PHE B CA 1
ATOM 5223 C C . PHE D 1 58 ? 128.732 150.264 152.279 1.00 15.61 58 PHE B C 1
ATOM 5224 O O . PHE D 1 58 ? 128.511 150.716 153.402 1.00 15.61 58 PHE B O 1
ATOM 5232 N N . ILE D 1 59 ? 127.785 150.198 151.343 1.00 16.02 59 ILE B N 1
ATOM 5233 C CA . ILE D 1 59 ? 126.459 150.754 151.593 1.00 16.02 59 ILE B CA 1
ATOM 5234 C C . ILE D 1 59 ? 125.662 149.852 152.526 1.00 16.02 59 ILE B C 1
ATOM 5235 O O . ILE D 1 59 ? 124.936 150.333 153.400 1.00 16.02 59 ILE B O 1
ATOM 5240 N N . ALA D 1 60 ? 125.823 148.536 152.406 1.00 16.96 60 ALA B N 1
ATOM 5241 C CA . ALA D 1 60 ? 125.048 147.621 153.239 1.00 16.96 60 ALA B CA 1
ATOM 5242 C C . ALA D 1 60 ? 125.563 147.509 154.663 1.00 16.96 60 ALA B C 1
ATOM 5243 O O . ALA D 1 60 ? 124.917 146.852 155.480 1.00 16.96 60 ALA B O 1
ATOM 5245 N N . ALA D 1 61 ? 126.700 148.107 154.982 1.00 18.47 61 ALA B N 1
ATOM 5246 C CA . ALA D 1 61 ? 127.185 148.177 156.349 1.00 18.47 61 ALA B CA 1
ATOM 5247 C C . ALA D 1 61 ? 127.063 149.572 156.933 1.00 18.47 61 ALA B C 1
ATOM 5248 O O . ALA D 1 61 ? 127.627 149.841 157.992 1.00 18.47 61 ALA B O 1
ATOM 5250 N N . ASN D 1 62 ? 126.357 150.462 156.256 1.00 19.11 62 ASN B N 1
ATOM 5251 C CA . ASN D 1 62 ? 126.064 151.792 156.752 1.00 19.11 62 ASN B CA 1
ATOM 5252 C C . ASN D 1 62 ? 124.844 151.744 157.655 1.00 19.11 62 ASN B C 1
ATOM 5253 O O . ASN D 1 62 ? 123.925 150.965 157.428 1.00 19.11 62 ASN B O 1
ATOM 5258 N N . ASN D 1 63 ? 124.824 152.597 158.668 1.00 18.44 63 ASN B N 1
ATOM 5259 C CA . ASN D 1 63 ? 123.659 152.692 159.531 1.00 18.44 63 ASN B CA 1
ATOM 5260 C C . ASN D 1 63 ? 122.831 153.880 159.087 1.00 18.44 63 ASN B C 1
ATOM 5261 O O . ASN D 1 63 ? 123.261 155.019 159.288 1.00 18.44 63 ASN B O 1
ATOM 5266 N N . PRO D 1 64 ? 121.660 153.686 158.474 1.00 16.65 64 PRO B N 1
ATOM 5267 C CA . PRO D 1 64 ? 120.883 154.828 157.992 1.00 16.65 64 PRO B CA 1
ATOM 5268 C C . PRO D 1 64 ? 120.092 155.532 159.070 1.00 16.65 64 PRO B C 1
ATOM 5269 O O . PRO D 1 64 ? 119.483 156.567 158.786 1.00 16.65 64 PRO B O 1
ATOM 5273 N N . TYR D 1 65 ? 120.068 155.009 160.286 1.00 17.25 65 TYR B N 1
ATOM 5274 C CA . TYR D 1 65 ? 119.332 155.624 161.372 1.00 17.25 65 TYR B CA 1
ATOM 5275 C C . TYR D 1 65 ? 120.220 156.481 162.250 1.00 17.25 65 TYR B C 1
ATOM 5276 O O . TYR D 1 65 ? 119.736 157.057 163.222 1.00 17.25 65 TYR B O 1
ATOM 5285 N N . ALA D 1 66 ? 121.506 156.563 161.939 1.00 17.84 66 ALA B N 1
ATOM 5286 C CA . ALA D 1 66 ? 122.475 157.350 162.683 1.00 17.84 66 ALA B CA 1
ATOM 5287 C C . ALA D 1 66 ? 123.396 158.091 161.741 1.00 17.84 66 ALA B C 1
ATOM 5288 O O . ALA D 1 66 ? 124.613 158.102 161.921 1.00 17.84 66 ALA B O 1
ATOM 5290 N N . MET D 1 67 ? 122.839 158.705 160.704 1.00 19.07 67 MET B N 1
ATOM 5291 C CA . MET D 1 67 ? 123.639 159.502 159.795 1.00 19.07 67 MET B CA 1
ATOM 5292 C C . MET D 1 67 ? 123.872 160.872 160.408 1.00 19.07 67 MET B C 1
ATOM 5293 O O . MET D 1 67 ? 123.131 161.312 161.287 1.00 19.07 67 MET B O 1
ATOM 5298 N N . ASN D 1 68 ? 124.930 161.538 159.960 1.00 18.55 68 ASN B N 1
ATOM 5299 C CA . ASN D 1 68 ? 125.297 162.846 160.490 1.00 18.55 68 ASN B CA 1
ATOM 5300 C C . ASN D 1 68 ? 124.643 163.906 159.622 1.00 18.55 68 ASN B C 1
ATOM 5301 O O . ASN D 1 68 ? 125.176 164.268 158.577 1.00 18.55 68 ASN B O 1
ATOM 5306 N N . LEU D 1 69 ? 123.496 164.415 160.055 1.00 18.11 69 LEU B N 1
ATOM 5307 C CA . LEU D 1 69 ? 122.658 165.232 159.192 1.00 18.11 69 LEU B CA 1
ATOM 5308 C C . LEU D 1 69 ? 123.147 166.657 159.035 1.00 18.11 69 LEU B C 1
ATOM 5309 O O . LEU D 1 69 ? 122.671 167.361 158.144 1.00 18.11 69 LEU B O 1
ATOM 5314 N N . ARG D 1 70 ? 124.063 167.111 159.880 1.00 19.54 70 ARG B N 1
ATOM 5315 C CA . ARG D 1 70 ? 124.618 168.443 159.695 1.00 19.54 70 ARG B CA 1
ATOM 5316 C C . ARG D 1 70 ? 125.787 168.415 158.724 1.00 19.54 70 ARG B C 1
ATOM 5317 O O . ARG D 1 70 ? 125.940 169.327 157.912 1.00 19.54 70 ARG B O 1
ATOM 5325 N N . PHE D 1 71 ? 126.604 167.365 158.785 1.00 16.69 71 PHE B N 1
ATOM 5326 C CA . PHE D 1 71 ? 127.664 167.158 157.808 1.00 16.69 71 PHE B CA 1
ATOM 5327 C C . PHE D 1 71 ? 127.103 166.896 156.425 1.00 16.69 71 PHE B C 1
ATOM 5328 O O . PHE D 1 71 ? 127.699 167.300 155.428 1.00 16.69 71 PHE B O 1
ATOM 5336 N N . LEU D 1 72 ? 125.969 166.230 156.344 1.00 16.28 72 LEU B N 1
ATOM 5337 C CA . LEU D 1 72 ? 125.431 165.771 155.081 1.00 16.28 72 LEU B CA 1
ATOM 5338 C C . LEU D 1 72 ? 124.529 166.805 154.431 1.00 16.28 72 LEU B C 1
ATOM 5339 O O . LEU D 1 72 ? 124.122 166.619 153.286 1.00 16.28 72 LEU B O 1
ATOM 5344 N N . ALA D 1 73 ? 124.204 167.882 155.137 1.00 17.02 73 ALA B N 1
ATOM 5345 C CA . ALA D 1 73 ? 123.454 169.002 154.589 1.00 17.02 73 ALA B CA 1
ATOM 5346 C C . ALA D 1 73 ? 124.346 170.146 154.162 1.00 17.02 73 ALA B C 1
ATOM 5347 O O . ALA D 1 73 ? 123.863 171.081 153.528 1.00 17.02 73 ALA B O 1
ATOM 5349 N N . ALA D 1 74 ? 125.623 170.109 154.514 1.00 17.70 74 ALA B N 1
ATOM 5350 C CA . ALA D 1 74 ? 126.595 171.058 154.008 1.00 17.70 74 ALA B CA 1
ATOM 5351 C C . ALA D 1 74 ? 127.181 170.624 152.685 1.00 17.70 74 ALA B C 1
ATOM 5352 O O . ALA D 1 74 ? 127.768 171.449 151.988 1.00 17.70 74 ALA B O 1
ATOM 5354 N N . ASP D 1 75 ? 127.065 169.347 152.346 1.00 18.13 75 ASP B N 1
ATOM 5355 C CA . ASP D 1 75 ? 127.445 168.839 151.041 1.00 18.13 75 ASP B CA 1
ATOM 5356 C C . ASP D 1 75 ? 126.333 168.981 150.019 1.00 18.13 75 ASP B C 1
ATOM 5357 O O . ASP D 1 75 ? 126.613 169.184 148.837 1.00 18.13 75 ASP B O 1
ATOM 5362 N N . SER D 1 76 ? 125.081 168.913 150.442 1.00 17.56 76 SER B N 1
ATOM 5363 C CA . SER D 1 76 ? 123.974 169.205 149.551 1.00 17.56 76 SER B CA 1
ATOM 5364 C C . SER D 1 76 ? 123.832 170.686 149.259 1.00 17.56 76 SER B C 1
ATOM 5365 O O . SER D 1 76 ? 123.213 171.041 148.257 1.00 17.56 76 SER B O 1
ATOM 5368 N N . LEU D 1 77 ? 124.375 171.559 150.103 1.00 15.94 77 LEU B N 1
ATOM 5369 C CA . LEU D 1 77 ? 124.339 172.990 149.861 1.00 15.94 77 LEU B CA 1
ATOM 5370 C C . LEU D 1 77 ? 125.443 173.454 148.929 1.00 15.94 77 LEU B C 1
ATOM 5371 O O . LEU D 1 77 ? 125.295 174.504 148.302 1.00 15.94 77 LEU B O 1
ATOM 5376 N N . GLN D 1 78 ? 126.536 172.698 148.817 1.00 16.67 78 GLN B N 1
ATOM 5377 C CA . GLN D 1 78 ? 127.562 173.000 147.827 1.00 16.67 78 GLN B CA 1
ATOM 5378 C C . GLN D 1 78 ? 127.007 172.905 146.421 1.00 16.67 78 GLN B C 1
ATOM 5379 O O . GLN D 1 78 ? 127.207 173.807 145.603 1.00 16.67 78 GLN B O 1
ATOM 5385 N N . LYS D 1 79 ? 126.281 171.834 146.132 1.00 18.20 79 LYS B N 1
ATOM 5386 C CA . LYS D 1 79 ? 125.792 171.544 144.799 1.00 18.20 79 LYS B CA 1
ATOM 5387 C C . LYS D 1 79 ? 124.518 172.291 144.458 1.00 18.20 79 LYS B C 1
ATOM 5388 O O . LYS D 1 79 ? 123.963 172.070 143.386 1.00 18.20 79 LYS B O 1
ATOM 5394 N N . VAL D 1 80 ? 124.021 173.131 145.358 1.00 17.75 80 VAL B N 1
ATOM 5395 C CA . VAL D 1 80 ? 122.977 174.080 145.036 1.00 17.75 80 VAL B CA 1
ATOM 5396 C C . VAL D 1 80 ? 123.545 175.455 144.712 1.00 17.75 80 VAL B C 1
ATOM 5397 O O . VAL D 1 80 ? 123.070 176.098 143.775 1.00 17.75 80 VAL B O 1
ATOM 5401 N N . ILE D 1 81 ? 124.591 175.893 145.415 1.00 18.11 81 ILE B N 1
ATOM 5402 C CA . ILE D 1 81 ? 125.265 177.150 145.093 1.00 18.11 81 ILE B CA 1
ATOM 5403 C C . ILE D 1 81 ? 125.942 177.070 143.729 1.00 18.11 81 ILE B C 1
ATOM 5404 O O . ILE D 1 81 ? 125.918 178.032 142.956 1.00 18.11 81 ILE B O 1
ATOM 5409 N N . VAL D 1 82 ? 126.534 175.923 143.400 1.00 19.58 82 VAL B N 1
ATOM 5410 C CA . VAL D 1 82 ? 127.191 175.764 142.107 1.00 19.58 82 VAL B CA 1
ATOM 5411 C C . VAL D 1 82 ? 126.163 175.727 140.991 1.00 19.58 82 VAL B C 1
ATOM 5412 O O . VAL D 1 82 ? 126.258 176.470 140.013 1.00 19.58 82 VAL B O 1
ATOM 5416 N N . LEU D 1 83 ? 125.141 174.893 141.147 1.00 22.73 83 LEU B N 1
ATOM 5417 C CA . LEU D 1 83 ? 124.186 174.641 140.079 1.00 22.73 83 LEU B CA 1
ATOM 5418 C C . LEU D 1 83 ? 123.240 175.811 139.859 1.00 22.73 83 LEU B C 1
ATOM 5419 O O . LEU D 1 83 ? 122.594 175.879 138.814 1.00 22.73 83 LEU B O 1
ATOM 5424 N N . SER D 1 84 ? 123.163 176.747 140.799 1.00 26.86 84 SER B N 1
ATOM 5425 C CA . SER D 1 84 ? 122.342 177.936 140.630 1.00 26.86 84 SER B CA 1
ATOM 5426 C C . SER D 1 84 ? 123.108 179.103 140.033 1.00 26.86 84 SER B C 1
ATOM 5427 O O . SER D 1 84 ? 122.488 180.035 139.522 1.00 26.86 84 SER B O 1
ATOM 5430 N N . LEU D 1 85 ? 124.434 179.095 140.094 1.00 28.35 85 LEU B N 1
ATOM 5431 C CA . LEU D 1 85 ? 125.185 180.105 139.368 1.00 28.35 85 LEU B CA 1
ATOM 5432 C C . LEU D 1 85 ? 125.405 179.711 137.917 1.00 28.35 85 LEU B C 1
ATOM 5433 O O . LEU D 1 85 ? 125.735 180.571 137.102 1.00 28.35 85 LEU B O 1
ATOM 5438 N N . LEU D 1 86 ? 125.248 178.432 137.583 1.00 29.26 86 LEU B N 1
ATOM 5439 C CA . LEU D 1 86 ? 125.265 177.999 136.193 1.00 29.26 86 LEU B CA 1
ATOM 5440 C C . LEU D 1 86 ? 123.912 178.165 135.524 1.00 29.26 86 LEU B C 1
ATOM 5441 O O . LEU D 1 86 ? 123.815 178.017 134.306 1.00 29.26 86 LEU B O 1
ATOM 5446 N N . PHE D 1 87 ? 122.863 178.434 136.294 1.00 38.75 87 PHE B N 1
ATOM 5447 C CA . PHE D 1 87 ? 121.578 178.793 135.708 1.00 38.75 87 PHE B CA 1
ATOM 5448 C C . PHE D 1 87 ? 121.534 180.270 135.344 1.00 38.75 87 PHE B C 1
ATOM 5449 O O . PHE D 1 87 ? 120.911 180.648 134.351 1.00 38.75 87 PHE B O 1
ATOM 5457 N N . LEU D 1 88 ? 122.192 181.115 136.132 1.00 42.54 88 LEU B N 1
ATOM 5458 C CA . LEU D 1 88 ? 122.296 182.538 135.848 1.00 42.54 88 LEU B CA 1
ATOM 5459 C C . LEU D 1 88 ? 123.330 182.864 134.787 1.00 42.54 88 LEU B C 1
ATOM 5460 O O . LEU D 1 88 ? 123.452 184.030 134.408 1.00 42.54 88 LEU B O 1
ATOM 5465 N N . TRP D 1 89 ? 124.002 181.951 134.180 1.00 48.94 89 TRP B N 1
ATOM 5466 C CA . TRP D 1 89 ? 124.920 182.257 133.106 1.00 48.94 89 TRP B CA 1
ATOM 5467 C C . TRP D 1 89 ? 124.141 181.852 131.917 1.00 48.94 89 TRP B C 1
ATOM 5468 O O . TRP D 1 89 ? 123.933 182.658 131.059 1.00 48.94 89 TRP B O 1
ATOM 5479 N N . CYS D 1 90 ? 123.653 180.641 131.847 1.00 52.31 90 CYS B N 1
ATOM 5480 C CA . CYS D 1 90 ? 122.869 180.199 130.749 1.00 52.31 90 CYS B CA 1
ATOM 5481 C C . CYS D 1 90 ? 121.720 181.118 130.424 1.00 52.31 90 CYS B C 1
ATOM 5482 O O . CYS D 1 90 ? 121.166 180.994 129.379 1.00 52.31 90 CYS B O 1
ATOM 5485 N N . LYS D 1 91 ? 121.337 182.067 131.239 1.00 59.44 91 LYS B N 1
ATOM 5486 C CA . LYS D 1 91 ? 120.142 182.870 131.017 1.00 59.44 91 LYS B CA 1
ATOM 5487 C C . LYS D 1 91 ? 120.385 184.354 130.810 1.00 59.44 91 LYS B C 1
ATOM 5488 O O . LYS D 1 91 ? 119.638 184.995 130.072 1.00 59.44 91 LYS B O 1
ATOM 5494 N N . LEU D 1 92 ? 121.413 184.916 131.439 1.00 64.83 92 LEU B N 1
ATOM 5495 C CA . LEU D 1 92 ? 121.742 186.316 131.204 1.00 64.83 92 LEU B CA 1
ATOM 5496 C C . LEU D 1 92 ? 122.637 186.486 129.986 1.00 64.83 92 LEU B C 1
ATOM 5497 O O . LEU D 1 92 ? 122.459 187.433 129.213 1.00 64.83 92 LEU B O 1
ATOM 5502 N N . SER D 1 93 ? 123.603 185.595 129.797 1.00 71.87 93 SER B N 1
ATOM 5503 C CA . SER D 1 93 ? 124.540 185.731 128.698 1.00 71.87 93 SER B CA 1
ATOM 5504 C C . SER D 1 93 ? 124.044 184.989 127.462 1.00 71.87 93 SER B C 1
ATOM 5505 O O . SER D 1 93 ? 123.055 184.256 127.492 1.00 71.87 93 SER B O 1
ATOM 5508 N N . ARG D 1 94 ? 124.754 185.200 126.355 1.00 82.25 94 ARG B N 1
ATOM 5509 C CA . ARG D 1 94 ? 124.425 184.580 125.081 1.00 82.25 94 ARG B CA 1
ATOM 5510 C C . ARG D 1 94 ? 125.420 183.507 124.671 1.00 82.25 94 ARG B C 1
ATOM 5511 O O . ARG D 1 94 ? 125.131 182.736 123.751 1.00 82.25 94 ARG B O 1
ATOM 5519 N N . ASN D 1 95 ? 126.578 183.437 125.321 1.00 71.14 95 ASN B N 1
ATOM 5520 C CA . ASN D 1 95 ? 127.565 182.419 125.008 1.00 71.14 95 ASN B CA 1
ATOM 5521 C C . ASN D 1 95 ? 127.512 181.219 125.943 1.00 71.14 95 ASN B C 1
ATOM 5522 O O . ASN D 1 95 ? 128.304 180.288 125.773 1.00 71.14 95 ASN B O 1
ATOM 5527 N N . GLY D 1 96 ? 126.607 181.214 126.915 1.00 56.30 96 GLY B N 1
ATOM 5528 C CA . GLY D 1 96 ? 126.432 180.035 127.739 1.00 56.30 96 GLY B CA 1
ATOM 5529 C C . GLY D 1 96 ? 125.640 178.972 127.001 1.00 56.30 96 GLY B C 1
ATOM 5530 O O . GLY D 1 96 ? 124.654 179.259 126.323 1.00 56.30 96 GLY B O 1
ATOM 5531 N N . SER D 1 97 ? 126.083 177.731 127.133 1.00 34.78 97 SER B N 1
ATOM 5532 C CA . SER D 1 97 ? 125.452 176.601 126.475 1.00 34.78 97 SER B CA 1
ATOM 5533 C C . SER D 1 97 ? 124.980 175.607 127.526 1.00 34.78 97 SER B C 1
ATOM 5534 O O . SER D 1 97 ? 125.019 175.874 128.722 1.00 34.78 97 SER B O 1
ATOM 5537 N N . LEU D 1 98 ? 124.514 174.456 127.068 1.00 26.84 98 LEU B N 1
ATOM 5538 C CA . LEU D 1 98 ? 124.179 173.378 127.977 1.00 26.84 98 LEU B CA 1
ATOM 5539 C C . LEU D 1 98 ? 125.253 172.306 127.994 1.00 26.84 98 LEU B C 1
ATOM 5540 O O . LEU D 1 98 ? 125.304 171.520 128.938 1.00 26.84 98 LEU B O 1
ATOM 5545 N N . ASP D 1 99 ? 126.124 172.273 126.988 1.00 27.24 99 ASP B N 1
ATOM 5546 C CA . ASP D 1 99 ? 127.273 171.386 127.050 1.00 27.24 99 ASP B CA 1
ATOM 5547 C C . ASP D 1 99 ? 128.249 171.818 128.128 1.00 27.24 99 ASP B C 1
ATOM 5548 O O . ASP D 1 99 ? 128.867 170.970 128.771 1.00 27.24 99 ASP B O 1
ATOM 5553 N N . TRP D 1 100 ? 128.416 173.121 128.334 1.00 24.81 100 TRP B N 1
ATOM 5554 C CA . TRP D 1 100 ? 129.345 173.588 129.350 1.00 24.81 100 TRP B CA 1
ATOM 5555 C C . TRP D 1 100 ? 128.793 173.514 130.757 1.00 24.81 100 TRP B C 1
ATOM 5556 O O . TRP D 1 100 ? 129.576 173.485 131.705 1.00 24.81 100 TRP B O 1
ATOM 5567 N N . THR D 1 101 ? 127.482 173.495 130.945 1.00 22.32 101 THR B N 1
ATOM 5568 C CA . THR D 1 101 ? 127.014 173.402 132.315 1.00 22.32 101 THR B CA 1
ATOM 5569 C C . THR D 1 101 ? 126.969 171.975 132.818 1.00 22.32 101 THR B C 1
ATOM 5570 O O . THR D 1 101 ? 126.783 171.771 134.016 1.00 22.32 101 THR B O 1
ATOM 5574 N N . ILE D 1 102 ? 127.125 170.985 131.954 1.00 19.39 102 ILE B N 1
ATOM 5575 C CA . ILE D 1 102 ? 127.282 169.624 132.435 1.00 19.39 102 ILE B CA 1
ATOM 5576 C C . ILE D 1 102 ? 128.736 169.351 132.778 1.00 19.39 102 ILE B C 1
ATOM 5577 O O . ILE D 1 102 ? 129.040 168.581 133.687 1.00 19.39 102 ILE B O 1
ATOM 5582 N N . THR D 1 103 ? 129.653 170.008 132.078 1.00 19.61 103 THR B N 1
ATOM 5583 C CA . THR D 1 103 ? 131.069 169.826 132.356 1.00 19.61 103 THR B CA 1
ATOM 5584 C C . THR D 1 103 ? 131.492 170.581 133.607 1.00 19.61 103 THR B C 1
ATOM 5585 O O . THR D 1 103 ? 132.221 170.040 134.440 1.00 19.61 103 THR B O 1
ATOM 5589 N N . LEU D 1 104 ? 131.034 171.821 133.772 1.00 17.58 104 LEU B N 1
ATOM 5590 C CA . LEU D 1 104 ? 131.470 172.606 134.920 1.00 17.58 104 LEU B CA 1
ATOM 5591 C C . LEU D 1 104 ? 130.803 172.152 136.207 1.00 17.58 104 LEU B C 1
ATOM 5592 O O . LEU D 1 104 ? 131.355 172.363 137.287 1.00 17.58 104 LEU B O 1
ATOM 5597 N N . PHE D 1 105 ? 129.831 171.301 136.251 1.00 16.51 105 PHE B N 1
ATOM 5598 C CA . PHE D 1 105 ? 129.268 170.736 137.471 1.00 16.51 105 PHE B CA 1
ATOM 5599 C C . PHE D 1 105 ? 129.857 169.474 137.844 1.00 16.51 105 PHE B C 1
ATOM 5600 O O . PHE D 1 105 ? 129.715 169.122 138.888 1.00 16.51 105 PHE B O 1
ATOM 5608 N N . SER D 1 106 ? 130.675 168.821 137.130 1.00 16.54 106 SER B N 1
ATOM 5609 C CA . SER D 1 106 ? 131.146 167.606 137.378 1.00 16.54 106 SER B CA 1
ATOM 5610 C C . SER D 1 106 ? 132.512 167.734 137.532 1.00 16.54 106 SER B C 1
ATOM 5611 O O . SER D 1 106 ? 133.119 166.817 137.728 1.00 16.54 106 SER B O 1
ATOM 5614 N N . LEU D 1 107 ? 133.098 168.843 137.402 1.00 15.66 107 LEU B N 1
ATOM 5615 C CA . LEU D 1 107 ? 134.485 169.122 137.562 1.00 15.66 107 LEU B CA 1
ATOM 5616 C C . LEU D 1 107 ? 134.593 169.965 138.688 1.00 15.66 107 LEU B C 1
ATOM 5617 O O . LEU D 1 107 ? 135.580 170.366 138.956 1.00 15.66 107 LEU B O 1
ATOM 5622 N N . SER D 1 108 ? 133.599 170.368 139.294 1.00 15.36 108 SER B N 1
ATOM 5623 C CA . SER D 1 108 ? 133.647 171.076 140.560 1.00 15.36 108 SER B CA 1
ATOM 5624 C C . SER D 1 108 ? 133.215 170.232 141.740 1.00 15.36 108 SER B C 1
ATOM 5625 O O . SER D 1 108 ? 133.839 170.303 142.797 1.00 15.36 108 SER B O 1
ATOM 5628 N N . THR D 1 109 ? 132.172 169.420 141.589 1.00 15.53 109 THR B N 1
ATOM 5629 C CA . THR D 1 109 ? 131.431 168.926 142.738 1.00 15.53 109 THR B CA 1
ATOM 5630 C C . THR D 1 109 ? 131.380 167.410 142.822 1.00 15.53 109 THR B C 1
ATOM 5631 O O . THR D 1 109 ? 130.734 166.875 143.714 1.00 15.53 109 THR B O 1
ATOM 5635 N N . LEU D 1 110 ? 132.037 166.680 141.936 1.00 16.02 110 LEU B N 1
ATOM 5636 C CA . LEU D 1 110 ? 131.953 165.217 141.947 1.00 16.02 110 LEU B CA 1
ATOM 5637 C C . LEU D 1 110 ? 133.338 164.602 142.036 1.00 16.02 110 LEU B C 1
ATOM 5638 O O . LEU D 1 110 ? 133.959 164.282 141.018 1.00 16.02 110 LEU B O 1
ATOM 5643 N N . PRO D 1 111 ? 133.857 164.408 143.246 1.00 15.06 111 PRO B N 1
ATOM 5644 C CA . PRO D 1 111 ? 135.176 163.794 143.379 1.00 15.06 111 PRO B CA 1
ATOM 5645 C C . PRO D 1 111 ? 135.130 162.277 143.437 1.00 15.06 111 PRO B C 1
ATOM 5646 O O . PRO D 1 111 ? 134.059 161.674 143.371 1.00 15.06 111 PRO B O 1
ATOM 5650 N N . ASN D 1 112 ? 136.300 161.657 143.562 1.00 15.34 112 ASN B N 1
ATOM 5651 C CA . ASN D 1 112 ? 136.466 160.207 143.588 1.00 15.34 112 ASN B CA 1
ATOM 5652 C C . ASN D 1 112 ? 136.544 159.778 145.045 1.00 15.34 112 ASN B C 1
ATOM 5653 O O . ASN D 1 112 ? 137.625 159.662 145.611 1.00 15.34 112 ASN B O 1
ATOM 5658 N N . THR D 1 113 ? 135.389 159.526 145.654 1.00 15.10 113 THR B N 1
ATOM 5659 C CA . THR D 1 113 ? 135.367 159.176 147.063 1.00 15.10 113 THR B CA 1
ATOM 5660 C C . THR D 1 113 ? 135.293 157.684 147.328 1.00 15.10 113 THR B C 1
ATOM 5661 O O . THR D 1 113 ? 135.589 157.269 148.447 1.00 15.10 113 THR B O 1
ATOM 5665 N N . LEU D 1 114 ? 134.909 156.866 146.350 1.00 14.94 114 LEU B N 1
ATOM 5666 C CA . LEU D 1 114 ? 134.740 155.443 146.622 1.00 14.94 114 LEU B CA 1
ATOM 5667 C C . LEU D 1 114 ? 136.078 154.724 146.673 1.00 14.94 114 LEU B C 1
ATOM 5668 O O . LEU D 1 114 ? 136.335 153.933 147.585 1.00 14.94 114 LEU B O 1
ATOM 5673 N N . VAL D 1 115 ? 136.943 154.981 145.700 1.00 16.29 115 VAL B N 1
ATOM 5674 C CA . VAL D 1 115 ? 138.202 154.259 145.602 1.00 16.29 115 VAL B CA 1
ATOM 5675 C C . VAL D 1 115 ? 139.310 154.958 146.369 1.00 16.29 115 VAL B C 1
ATOM 5676 O O . VAL D 1 115 ? 139.986 154.342 147.191 1.00 16.29 115 VAL B O 1
ATOM 5680 N N . MET D 1 116 ? 139.531 156.243 146.132 1.00 18.11 116 MET B N 1
ATOM 5681 C CA . MET D 1 116 ? 140.588 156.952 146.840 1.00 18.11 116 MET B CA 1
ATOM 5682 C C . MET D 1 116 ? 140.113 157.580 148.143 1.00 18.11 116 MET B C 1
ATOM 5683 O O . MET D 1 116 ? 140.885 157.661 149.100 1.00 18.11 116 MET B O 1
ATOM 5688 N N . GLY D 1 117 ? 138.842 157.957 148.235 1.00 16.16 117 GLY B N 1
ATOM 5689 C CA . GLY D 1 117 ? 138.413 158.817 149.324 1.00 16.16 117 GLY B CA 1
ATOM 5690 C C . GLY D 1 117 ? 138.284 158.114 150.659 1.00 16.16 117 GLY B C 1
ATOM 5691 O O . GLY D 1 117 ? 138.602 158.690 151.697 1.00 16.16 117 GLY B O 1
ATOM 5692 N N . ILE D 1 118 ? 137.804 156.879 150.659 1.00 16.06 118 ILE B N 1
ATOM 5693 C CA . ILE D 1 118 ? 137.618 156.143 151.908 1.00 16.06 118 ILE B CA 1
ATOM 5694 C C . ILE D 1 118 ? 138.954 155.674 152.496 1.00 16.06 118 ILE B C 1
ATOM 5695 O O . ILE D 1 118 ? 139.124 155.824 153.711 1.00 16.06 118 ILE B O 1
ATOM 5700 N N . PRO D 1 119 ? 139.938 155.141 151.739 1.00 16.15 119 PRO B N 1
ATOM 5701 C CA . PRO D 1 119 ? 141.249 154.899 152.364 1.00 16.15 119 PRO B CA 1
ATOM 5702 C C . PRO D 1 119 ? 141.991 156.142 152.812 1.00 16.15 119 PRO B C 1
ATOM 5703 O O . PRO D 1 119 ? 142.697 156.079 153.821 1.00 16.15 119 PRO B O 1
ATOM 5707 N N . LEU D 1 120 ? 141.870 157.261 152.105 1.00 17.78 120 LEU B N 1
ATOM 5708 C CA . LEU D 1 120 ? 142.692 158.423 152.420 1.00 17.78 120 LEU B CA 1
ATOM 5709 C C . LEU D 1 120 ? 142.237 159.106 153.694 1.00 17.78 120 LEU B C 1
ATOM 5710 O O . LEU D 1 120 ? 143.053 159.377 154.573 1.00 17.78 120 LEU B O 1
ATOM 5715 N N . LEU D 1 121 ? 140.944 159.410 153.810 1.00 17.02 121 LEU B N 1
ATOM 5716 C CA . LEU D 1 121 ? 140.442 160.112 154.987 1.00 17.02 121 LEU B CA 1
ATOM 5717 C C . LEU D 1 121 ? 140.520 159.256 156.237 1.00 17.02 121 LEU B C 1
ATOM 5718 O O . LEU D 1 121 ? 140.689 159.786 157.333 1.00 17.02 121 LEU B O 1
ATOM 5723 N N . LYS D 1 122 ? 140.423 157.940 156.092 1.00 19.23 122 LYS B N 1
ATOM 5724 C CA . LYS D 1 122 ? 140.475 157.063 157.251 1.00 19.23 122 LYS B CA 1
ATOM 5725 C C . LYS D 1 122 ? 141.885 156.940 157.809 1.00 19.23 122 LYS B C 1
ATOM 5726 O O . LYS D 1 122 ? 142.047 156.647 158.995 1.00 19.23 122 LYS B O 1
ATOM 5732 N N . GLY D 1 123 ? 142.902 157.207 157.003 1.00 20.14 123 GLY B N 1
ATOM 5733 C CA . GLY D 1 123 ? 144.262 157.225 157.489 1.00 20.14 123 GLY B CA 1
ATOM 5734 C C . GLY D 1 123 ? 144.686 158.561 158.055 1.00 20.14 123 GLY B C 1
ATOM 5735 O O . GLY D 1 123 ? 145.721 158.652 158.710 1.00 20.14 123 GLY B O 1
ATOM 5736 N N . MET D 1 124 ? 143.899 159.605 157.830 1.00 20.82 124 MET B N 1
ATOM 5737 C CA . MET D 1 124 ? 144.259 160.941 158.280 1.00 20.82 124 MET B CA 1
ATOM 5738 C C . MET D 1 124 ? 143.565 161.355 159.560 1.00 20.82 124 MET B C 1
ATOM 5739 O O . MET D 1 124 ? 144.164 162.073 160.360 1.00 20.82 124 MET B O 1
ATOM 5744 N N . TYR D 1 125 ? 142.317 160.943 159.771 1.00 19.51 125 TYR B N 1
ATOM 5745 C CA . TYR D 1 125 ? 141.563 161.386 160.930 1.00 19.51 125 TYR B CA 1
ATOM 5746 C C . TYR D 1 125 ? 140.968 160.264 161.760 1.00 19.51 125 TYR B C 1
ATOM 5747 O O . TYR D 1 125 ? 140.463 160.545 162.848 1.00 19.51 125 TYR B O 1
ATOM 5756 N N . GLY D 1 126 ? 141.004 159.020 161.305 1.00 19.65 126 GLY B N 1
ATOM 5757 C CA . GLY D 1 126 ? 140.524 157.938 162.137 1.00 19.65 126 GLY B CA 1
ATOM 5758 C C . GLY D 1 126 ? 139.429 157.113 161.506 1.00 19.65 126 GLY B C 1
ATOM 5759 O O . GLY D 1 126 ? 139.221 157.194 160.299 1.00 19.65 126 GLY B O 1
ATOM 5760 N N . ASN D 1 127 ? 138.716 156.316 162.300 1.00 22.94 127 ASN B N 1
ATOM 5761 C CA . ASN D 1 127 ? 137.701 155.435 161.737 1.00 22.94 127 ASN B CA 1
ATOM 5762 C C . ASN D 1 127 ? 136.337 156.086 161.625 1.00 22.94 127 ASN B C 1
ATOM 5763 O O . ASN D 1 127 ? 135.492 155.567 160.896 1.00 22.94 127 ASN B O 1
ATOM 5768 N N . PHE D 1 128 ? 136.090 157.191 162.331 1.00 21.71 128 PHE B N 1
ATOM 5769 C CA . PHE D 1 128 ? 134.827 157.890 162.135 1.00 21.71 128 PHE B CA 1
ATOM 5770 C C . PHE D 1 128 ? 134.817 158.619 160.806 1.00 21.71 128 PHE B C 1
ATOM 5771 O O . PHE D 1 128 ? 133.755 158.824 160.217 1.00 21.71 128 PHE B O 1
ATOM 5779 N N . SER D 1 129 ? 135.992 159.025 160.335 1.00 19.69 129 SER B N 1
ATOM 5780 C CA . SER D 1 129 ? 136.101 159.843 159.142 1.00 19.69 129 SER B CA 1
ATOM 5781 C C . SER D 1 129 ? 135.983 159.014 157.884 1.00 19.69 129 SER B C 1
ATOM 5782 O O . SER D 1 129 ? 135.651 159.547 156.827 1.00 19.69 129 SER B O 1
ATOM 5785 N N . GLY D 1 130 ? 136.259 157.727 157.969 1.00 20.73 130 GLY B N 1
ATOM 5786 C CA . GLY D 1 130 ? 135.961 156.823 156.885 1.00 20.73 130 GLY B CA 1
ATOM 5787 C C . GLY D 1 130 ? 134.562 156.287 156.921 1.00 20.73 130 GLY B C 1
ATOM 5788 O O . GLY D 1 130 ? 134.149 155.542 156.034 1.00 20.73 130 GLY B O 1
ATOM 5789 N N . ASP D 1 131 ? 133.739 156.697 157.800 1.00 21.91 131 ASP B N 1
ATOM 5790 C CA . ASP D 1 131 ? 132.319 156.339 157.872 1.00 21.91 131 ASP B CA 1
ATOM 5791 C C . ASP D 1 131 ? 131.567 157.471 157.435 1.00 21.91 131 ASP B C 1
ATOM 5792 O O . ASP D 1 131 ? 130.490 157.301 157.131 1.00 21.91 131 ASP B O 1
ATOM 5797 N N . LEU D 1 132 ? 132.082 158.681 157.567 1.00 18.57 132 LEU B N 1
ATOM 5798 C CA . LEU D 1 132 ? 131.408 159.814 156.953 1.00 18.57 132 LEU B CA 1
ATOM 5799 C C . LEU D 1 132 ? 131.511 159.773 155.443 1.00 18.57 132 LEU B C 1
ATOM 5800 O O . LEU D 1 132 ? 130.622 160.272 154.754 1.00 18.57 132 LEU B O 1
ATOM 5805 N N . MET D 1 133 ? 132.588 159.201 154.909 1.00 18.57 133 MET B N 1
ATOM 5806 C CA . MET D 1 133 ? 132.757 159.115 153.465 1.00 18.57 133 MET B CA 1
ATOM 5807 C C . MET D 1 133 ? 131.837 158.092 152.830 1.00 18.57 133 MET B C 1
ATOM 5808 O O . MET D 1 133 ? 131.600 158.169 151.628 1.00 18.57 133 MET B O 1
ATOM 5813 N N . VAL D 1 134 ? 131.331 157.134 153.597 1.00 16.77 134 VAL B N 1
ATOM 5814 C CA . VAL D 1 134 ? 130.378 156.184 153.050 1.00 16.77 134 VAL B CA 1
ATOM 5815 C C . VAL D 1 134 ? 129.021 156.843 152.890 1.00 16.77 134 VAL B C 1
ATOM 5816 O O . VAL D 1 134 ? 128.308 156.572 151.922 1.00 16.77 134 VAL B O 1
ATOM 5820 N N . GLN D 1 135 ? 128.668 157.757 153.792 1.00 16.81 135 GLN B N 1
ATOM 5821 C CA . GLN D 1 135 ? 127.396 158.459 153.712 1.00 16.81 135 GLN B CA 1
ATOM 5822 C C . GLN D 1 135 ? 127.324 159.406 152.526 1.00 16.81 135 GLN B C 1
ATOM 5823 O O . GLN D 1 135 ? 126.232 159.662 152.026 1.00 16.81 135 GLN B O 1
ATOM 5829 N N . ILE D 1 136 ? 128.458 159.925 152.066 1.00 15.99 136 ILE B N 1
ATOM 5830 C CA . ILE D 1 136 ? 128.498 160.743 150.861 1.00 15.99 136 ILE B CA 1
ATOM 5831 C C . ILE D 1 136 ? 128.351 159.889 149.604 1.00 15.99 136 ILE B C 1
ATOM 5832 O O . ILE D 1 136 ? 127.688 160.298 148.648 1.00 15.99 136 ILE B O 1
ATOM 5837 N N . VAL D 1 137 ? 128.919 158.683 149.601 1.00 15.50 137 VAL B N 1
ATOM 5838 C CA . VAL D 1 137 ? 128.780 157.753 148.483 1.00 15.50 137 VAL B CA 1
ATOM 5839 C C . VAL D 1 137 ? 127.329 157.316 148.304 1.00 15.50 137 VAL B C 1
ATOM 5840 O O . VAL D 1 137 ? 126.872 157.117 147.176 1.00 15.50 137 VAL B O 1
ATOM 5844 N N . VAL D 1 138 ? 126.573 157.208 149.397 1.00 14.83 138 VAL B N 1
ATOM 5845 C CA . VAL D 1 138 ? 125.156 156.857 149.327 1.00 14.83 138 VAL B CA 1
ATOM 5846 C C . VAL D 1 138 ? 124.368 157.940 148.604 1.00 14.83 138 VAL B C 1
ATOM 5847 O O . VAL D 1 138 ? 123.499 157.645 147.780 1.00 14.83 138 VAL B O 1
ATOM 5851 N N . LEU D 1 139 ? 124.699 159.206 148.851 1.00 16.01 139 LEU B N 1
ATOM 5852 C CA . LEU D 1 139 ? 124.006 160.303 148.188 1.00 16.01 139 LEU B CA 1
ATOM 5853 C C . LEU D 1 139 ? 124.432 160.497 146.743 1.00 16.01 139 LEU B C 1
ATOM 5854 O O . LEU D 1 139 ? 123.616 160.935 145.935 1.00 16.01 139 LEU B O 1
ATOM 5859 N N . GLN D 1 140 ? 125.690 160.223 146.398 1.00 19.56 140 GLN B N 1
ATOM 5860 C CA . GLN D 1 140 ? 126.103 160.317 145.000 1.00 19.56 140 GLN B CA 1
ATOM 5861 C C . GLN D 1 140 ? 125.447 159.245 144.155 1.00 19.56 140 GLN B C 1
ATOM 5862 O O . GLN D 1 140 ? 125.012 159.518 143.036 1.00 19.56 140 GLN B O 1
ATOM 5868 N N . CYS D 1 141 ? 125.374 158.023 144.667 1.00 20.29 141 CYS B N 1
ATOM 5869 C CA . CYS D 1 141 ? 124.803 156.929 143.896 1.00 20.29 141 CYS B CA 1
ATOM 5870 C C . CYS D 1 141 ? 123.307 157.092 143.697 1.00 20.29 141 CYS B C 1
ATOM 5871 O O . CYS D 1 141 ? 122.782 156.723 142.645 1.00 20.29 141 CYS B O 1
ATOM 5874 N N . ILE D 1 142 ? 122.612 157.672 144.664 1.00 19.09 142 ILE B N 1
ATOM 5875 C CA . ILE D 1 142 ? 121.161 157.643 144.662 1.00 19.09 142 ILE B CA 1
ATOM 5876 C C . ILE D 1 142 ? 120.542 158.981 144.259 1.00 19.09 142 ILE B C 1
ATOM 5877 O O . ILE D 1 142 ? 119.366 159.000 143.870 1.00 19.09 142 ILE B O 1
ATOM 5882 N N . ILE D 1 143 ? 121.289 160.087 144.290 1.00 20.88 143 ILE B N 1
ATOM 5883 C CA . ILE D 1 143 ? 120.714 161.381 143.934 1.00 20.88 143 ILE B CA 1
ATOM 5884 C C . ILE D 1 143 ? 121.493 162.069 142.823 1.00 20.88 143 ILE B C 1
ATOM 5885 O O . ILE D 1 143 ? 120.922 162.410 141.785 1.00 20.88 143 ILE B O 1
ATOM 5890 N N . TRP D 1 144 ? 122.789 162.296 143.014 1.00 28.32 144 TRP B N 1
ATOM 5891 C CA . TRP D 1 144 ? 123.486 163.189 142.103 1.00 28.32 144 TRP B CA 1
ATOM 5892 C C . TRP D 1 144 ? 123.934 162.516 140.819 1.00 28.32 144 TRP B C 1
ATOM 5893 O O . TRP D 1 144 ? 124.141 163.213 139.828 1.00 28.32 144 TRP B O 1
ATOM 5904 N N . TYR D 1 145 ? 123.999 161.266 140.732 1.00 28.32 145 TYR B N 1
ATOM 5905 C CA . TYR D 1 145 ? 124.306 160.653 139.494 1.00 28.32 145 TYR B CA 1
ATOM 5906 C C . TYR D 1 145 ? 123.101 160.275 138.744 1.00 28.32 145 TYR B C 1
ATOM 5907 O O . TYR D 1 145 ? 123.234 159.536 137.873 1.00 28.32 145 TYR B O 1
ATOM 5916 N N . THR D 1 146 ? 121.907 160.691 139.103 1.00 21.97 146 THR B N 1
ATOM 5917 C CA . THR D 1 146 ? 120.651 160.466 138.483 1.00 21.97 146 THR B CA 1
ATOM 5918 C C . THR D 1 146 ? 120.174 161.758 138.057 1.00 21.97 146 THR B C 1
ATOM 5919 O O . THR D 1 146 ? 119.465 161.735 137.232 1.00 21.97 146 THR B O 1
ATOM 5923 N N . LEU D 1 147 ? 120.606 162.889 138.513 1.00 21.87 147 LEU B N 1
ATOM 5924 C CA . LEU D 1 147 ? 120.315 164.150 137.940 1.00 21.87 147 LEU B CA 1
ATOM 5925 C C . LEU D 1 147 ? 121.191 164.391 136.838 1.00 21.87 147 LEU B C 1
ATOM 5926 O O . LEU D 1 147 ? 120.933 165.234 136.132 1.00 21.87 147 LEU B O 1
ATOM 5931 N N . MET D 1 148 ? 122.261 163.706 136.595 1.00 24.70 148 MET B N 1
ATOM 5932 C CA . MET D 1 148 ? 123.120 163.827 135.469 1.00 24.70 148 MET B CA 1
ATOM 5933 C C . MET D 1 148 ? 122.851 162.836 134.459 1.00 24.70 148 MET B C 1
ATOM 5934 O O . MET D 1 148 ? 123.600 162.698 133.663 1.00 24.70 148 MET B O 1
ATOM 5939 N N . LEU D 1 149 ? 121.780 162.129 134.449 1.00 21.75 149 LEU B N 1
ATOM 5940 C CA . LEU D 1 149 ? 121.333 161.252 133.430 1.00 21.75 149 LEU B CA 1
ATOM 5941 C C . LEU D 1 149 ? 120.186 162.035 133.060 1.00 21.75 149 LEU B C 1
ATOM 5942 O O . LEU D 1 149 ? 119.824 162.014 131.984 1.00 21.75 149 LEU B O 1
ATOM 5947 N N . PHE D 1 150 ? 119.564 162.766 133.937 1.00 19.77 150 PHE B N 1
ATOM 5948 C CA . PHE D 1 150 ? 118.472 163.530 133.344 1.00 19.77 150 PHE B CA 1
ATOM 5949 C C . PHE D 1 150 ? 118.972 164.638 132.436 1.00 19.77 150 PHE B C 1
ATOM 5950 O O . PHE D 1 150 ? 118.260 165.049 131.519 1.00 19.77 150 PHE B O 1
ATOM 5958 N N . LEU D 1 151 ? 120.173 165.146 132.672 1.00 20.80 151 LEU B N 1
ATOM 5959 C CA . LEU D 1 151 ? 120.652 166.253 131.862 1.00 20.80 151 LEU B CA 1
ATOM 5960 C C . LEU D 1 151 ? 121.225 165.777 130.540 1.00 20.80 151 LEU B C 1
ATOM 5961 O O . LEU D 1 151 ? 121.116 166.488 129.540 1.00 20.80 151 LEU B O 1
ATOM 5966 N N . PHE D 1 152 ? 121.836 164.594 130.504 1.00 22.76 152 PHE B N 1
ATOM 5967 C CA . PHE D 1 152 ? 122.329 164.077 129.237 1.00 22.76 152 PHE B CA 1
ATOM 5968 C C . PHE D 1 152 ? 121.203 163.609 128.336 1.00 22.76 152 PHE B C 1
ATOM 5969 O O . PHE D 1 152 ? 121.311 163.721 127.114 1.00 22.76 152 PHE B O 1
ATOM 5977 N N . GLU D 1 153 ? 120.127 163.078 128.906 1.00 24.02 153 GLU B N 1
ATOM 5978 C CA . GLU D 1 153 ? 119.002 162.639 128.098 1.00 24.02 153 GLU B CA 1
ATOM 5979 C C . GLU D 1 153 ? 118.166 163.798 127.587 1.00 24.02 153 GLU B C 1
ATOM 5980 O O . GLU D 1 153 ? 117.617 163.704 126.490 1.00 24.02 153 GLU B O 1
ATOM 5986 N N . TYR D 1 154 ? 118.035 164.873 128.358 1.00 24.86 154 TYR B N 1
ATOM 5987 C CA . TYR D 1 154 ? 117.392 166.080 127.861 1.00 24.86 154 TYR B CA 1
ATOM 5988 C C . TYR D 1 154 ? 118.221 166.757 126.785 1.00 24.86 154 TYR B C 1
ATOM 5989 O O . TYR D 1 154 ? 117.668 167.380 125.880 1.00 24.86 154 TYR B O 1
ATOM 5998 N N . ARG D 1 155 ? 119.540 166.643 126.865 1.00 24.85 155 ARG B N 1
ATOM 5999 C CA . ARG D 1 155 ? 120.400 167.269 125.873 1.00 24.85 155 ARG B CA 1
ATOM 6000 C C . ARG D 1 155 ? 120.367 166.513 124.557 1.00 24.85 155 ARG B C 1
ATOM 6001 O O . ARG D 1 155 ? 120.496 167.125 123.496 1.00 24.85 155 ARG B O 1
ATOM 6009 N N . GLY D 1 156 ? 120.167 165.202 124.597 1.00 27.14 156 GLY B N 1
ATOM 6010 C CA . GLY D 1 156 ? 120.090 164.412 123.389 1.00 27.14 156 GLY B CA 1
ATOM 6011 C C . GLY D 1 156 ? 118.732 164.477 122.731 1.00 27.14 156 GLY B C 1
ATOM 6012 O O . GLY D 1 156 ? 118.629 164.477 121.505 1.00 27.14 156 GLY B O 1
ATOM 6013 N N . ALA D 1 157 ? 117.674 164.540 123.537 1.00 28.50 157 ALA B N 1
ATOM 6014 C CA . ALA D 1 157 ? 116.323 164.614 123.000 1.00 28.50 157 ALA B CA 1
ATOM 6015 C C . ALA D 1 157 ? 115.962 166.006 122.515 1.00 28.50 157 ALA B C 1
ATOM 6016 O O . ALA D 1 157 ? 114.875 166.189 121.969 1.00 28.50 157 ALA B O 1
ATOM 6018 N N . LYS D 1 158 ? 116.830 166.992 122.719 1.00 30.83 158 LYS B N 1
ATOM 6019 C CA . LYS D 1 158 ? 116.607 168.316 122.164 1.00 30.83 158 LYS B CA 1
ATOM 6020 C C . LYS D 1 158 ? 117.391 168.511 120.874 1.00 30.83 158 LYS B C 1
ATOM 6021 O O . LYS D 1 158 ? 116.982 169.293 120.013 1.00 30.83 158 LYS B O 1
ATOM 6027 N N . LEU D 1 159 ? 118.495 167.789 120.702 1.00 32.64 159 LEU B N 1
ATOM 6028 C CA . LEU D 1 159 ? 119.231 167.839 119.448 1.00 32.64 159 LEU B CA 1
ATOM 6029 C C . LEU D 1 159 ? 118.605 166.979 118.366 1.00 32.64 159 LEU B C 1
ATOM 6030 O O . LEU D 1 159 ? 119.101 166.981 117.238 1.00 32.64 159 LEU B O 1
ATOM 6035 N N . LEU D 1 160 ? 117.558 166.226 118.683 1.00 39.20 160 LEU B N 1
ATOM 6036 C CA . LEU D 1 160 ? 116.802 165.470 117.696 1.00 39.20 160 LEU B CA 1
ATOM 6037 C C . LEU D 1 160 ? 115.582 166.230 117.208 1.00 39.20 160 LEU B C 1
ATOM 6038 O O . LEU D 1 160 ? 115.340 166.300 116.005 1.00 39.20 160 LEU B O 1
ATOM 6043 N N . ILE D 1 161 ? 114.803 166.794 118.126 1.00 40.10 161 ILE B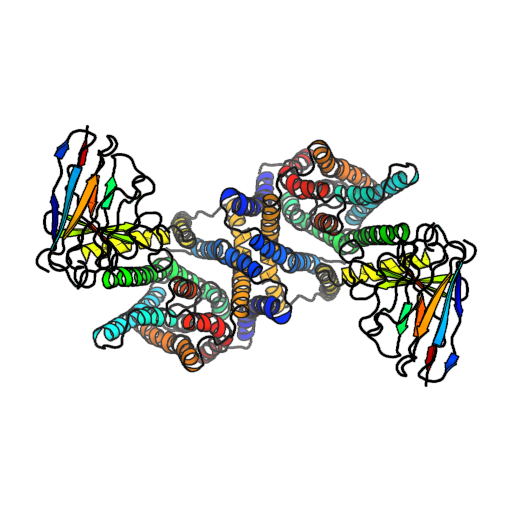 N 1
ATOM 6044 C CA . ILE D 1 161 ? 113.546 167.415 117.741 1.00 40.10 161 ILE B CA 1
ATOM 6045 C C . ILE D 1 161 ? 113.779 168.768 117.101 1.00 40.10 161 ILE B C 1
ATOM 6046 O O . ILE D 1 161 ? 113.175 169.084 116.071 1.00 40.10 161 ILE B O 1
ATOM 6051 N N . SER D 1 162 ? 114.681 169.570 117.657 1.00 41.33 162 SER B N 1
ATOM 6052 C CA . SER D 1 162 ? 114.971 170.878 117.091 1.00 41.33 162 SER B CA 1
ATOM 6053 C C . SER D 1 162 ? 115.712 170.794 115.769 1.00 41.33 162 SER B C 1
ATOM 6054 O O . SER D 1 162 ? 115.747 171.784 115.038 1.00 41.33 162 SER B O 1
ATOM 6057 N N . GLU D 1 163 ? 116.286 169.642 115.444 1.00 44.29 163 GLU B N 1
ATOM 6058 C CA . GLU D 1 163 ? 117.008 169.441 114.198 1.00 44.29 163 GLU B CA 1
ATOM 6059 C C . GLU D 1 163 ? 116.135 168.884 113.087 1.00 44.29 163 GLU B C 1
ATOM 6060 O O . GLU D 1 163 ? 116.358 169.215 111.920 1.00 44.29 163 GLU B O 1
ATOM 6066 N N . GLN D 1 164 ? 115.138 168.062 113.415 1.00 45.95 164 GLN B N 1
ATOM 6067 C CA . GLN D 1 164 ? 114.255 167.490 112.411 1.00 45.95 164 GLN B CA 1
ATOM 6068 C C . GLN D 1 164 ? 112.886 168.136 112.345 1.00 45.95 164 GLN B C 1
ATOM 6069 O O . GLN D 1 164 ? 112.200 167.968 111.336 1.00 45.95 164 GLN B O 1
ATOM 6075 N N . PHE D 1 165 ? 112.476 168.880 113.366 1.00 47.65 165 PHE B N 1
ATOM 6076 C CA . PHE D 1 165 ? 111.223 169.630 113.341 1.00 47.65 165 PHE B CA 1
ATOM 6077 C C . PHE D 1 165 ? 111.501 171.112 113.585 1.00 47.65 165 PHE B C 1
ATOM 6078 O O . PHE D 1 165 ? 111.111 171.656 114.624 1.00 47.65 165 PHE B O 1
ATOM 6086 N N . PRO D 1 166 ? 112.148 171.805 112.641 1.00 52.13 166 PRO B N 1
ATOM 6087 C CA . PRO D 1 166 ? 112.588 173.173 112.934 1.00 52.13 166 PRO B CA 1
ATOM 6088 C C . PRO D 1 166 ? 111.485 174.210 112.878 1.00 52.13 166 PRO B C 1
ATOM 6089 O O . PRO D 1 166 ? 111.611 175.245 113.540 1.00 52.13 166 PRO B O 1
ATOM 6093 N N . ASP D 1 167 ? 110.413 173.976 112.120 1.00 57.39 167 ASP B N 1
ATOM 6094 C CA . ASP D 1 167 ? 109.369 174.977 111.933 1.00 57.39 167 ASP B CA 1
ATOM 6095 C C . ASP D 1 167 ? 107.987 174.445 112.291 1.00 57.39 167 ASP B C 1
ATOM 6096 O O . ASP D 1 167 ? 106.984 175.107 112.020 1.00 57.39 167 ASP B O 1
ATOM 6101 N N . THR D 1 168 ? 107.910 173.263 112.891 1.00 54.47 168 THR B N 1
ATOM 6102 C CA . THR D 1 168 ? 106.628 172.604 113.066 1.00 54.47 168 THR B CA 1
ATOM 6103 C C . THR D 1 168 ? 106.434 172.078 114.481 1.00 54.47 168 THR B C 1
ATOM 6104 O O . THR D 1 168 ? 105.294 171.801 114.865 1.00 54.47 168 THR B O 1
ATOM 6108 N N . ALA D 1 169 ? 107.490 172.030 115.305 1.00 50.89 169 ALA B N 1
ATOM 6109 C CA . ALA D 1 169 ? 107.513 171.258 116.546 1.00 50.89 169 ALA B CA 1
ATOM 6110 C C . ALA D 1 169 ? 106.550 171.750 117.620 1.00 50.89 169 ALA B C 1
ATOM 6111 O O . ALA D 1 169 ? 106.415 171.081 118.647 1.00 50.89 169 ALA B O 1
ATOM 6113 N N . GLY D 1 170 ? 105.872 172.875 117.423 1.00 53.04 170 GLY B N 1
ATOM 6114 C CA . GLY D 1 170 ? 104.902 173.312 118.405 1.00 53.04 170 GLY B CA 1
ATOM 6115 C C . GLY D 1 170 ? 103.602 172.538 118.401 1.00 53.04 170 GLY B C 1
ATOM 6116 O O . GLY D 1 170 ? 102.788 172.735 119.308 1.00 53.04 170 GLY B O 1
ATOM 6117 N N . SER D 1 171 ? 103.388 171.667 117.419 1.00 52.41 171 SER B N 1
ATOM 6118 C CA . SER D 1 171 ? 102.132 170.947 117.286 1.00 52.41 171 SER B CA 1
ATOM 6119 C C . SER D 1 171 ? 102.250 169.465 117.609 1.00 52.41 171 SER B C 1
ATOM 6120 O O . SER D 1 171 ? 101.312 168.712 117.341 1.00 52.41 171 SER B O 1
ATOM 6123 N N . ILE D 1 172 ? 103.375 169.027 118.170 1.00 46.05 172 ILE B N 1
ATOM 6124 C CA . ILE D 1 172 ? 103.551 167.623 118.515 1.00 46.05 172 ILE B CA 1
ATOM 6125 C C . ILE D 1 172 ? 102.820 167.330 119.815 1.00 46.05 172 ILE B C 1
ATOM 6126 O O . ILE D 1 172 ? 103.026 168.012 120.823 1.00 46.05 172 ILE B O 1
ATOM 6131 N N . VAL D 1 173 ? 101.961 166.313 119.803 1.00 44.76 173 VAL B N 1
ATOM 6132 C CA . VAL D 1 173 ? 101.167 165.978 120.981 1.00 44.76 173 VAL B CA 1
ATOM 6133 C C . VAL D 1 173 ? 101.583 164.674 121.636 1.00 44.76 173 VAL B C 1
ATOM 6134 O O . VAL D 1 173 ? 101.197 164.439 122.791 1.00 44.76 173 VAL B O 1
ATOM 6138 N N . SER D 1 174 ? 102.360 163.827 120.965 1.00 41.41 174 SER B N 1
ATOM 6139 C CA . SER D 1 174 ? 102.755 162.551 121.546 1.00 41.41 174 SER B CA 1
ATOM 6140 C C . SER D 1 174 ? 103.995 162.046 120.833 1.00 41.41 174 SER B C 1
ATOM 6141 O O . SER D 1 174 ? 104.053 162.085 119.604 1.00 41.41 174 SER B O 1
ATOM 6144 N N . ILE D 1 175 ? 104.974 161.567 121.595 1.00 35.04 175 ILE B N 1
ATOM 6145 C CA . ILE D 1 175 ? 106.209 161.021 121.045 1.00 35.04 175 ILE B CA 1
ATOM 6146 C C . ILE D 1 175 ? 106.373 159.601 121.558 1.00 35.04 175 ILE B C 1
ATOM 6147 O O . ILE D 1 175 ? 106.367 159.374 122.771 1.00 35.04 175 ILE B O 1
ATOM 6152 N N . HIS D 1 176 ? 106.529 158.652 120.639 1.00 37.65 176 HIS B N 1
ATOM 6153 C CA . HIS D 1 176 ? 106.699 157.241 120.958 1.00 37.65 176 HIS B CA 1
ATOM 6154 C C . HIS D 1 176 ? 108.035 156.755 120.427 1.00 37.65 176 HIS B C 1
ATOM 6155 O O . HIS D 1 176 ? 108.368 157.004 119.269 1.00 37.65 176 HIS B O 1
ATOM 6162 N N . VAL D 1 177 ? 108.782 156.040 121.254 1.00 34.46 177 VAL B N 1
ATOM 6163 C CA . VAL D 1 177 ? 110.092 155.522 120.888 1.00 34.46 177 VAL B CA 1
ATOM 6164 C C . VAL D 1 177 ? 110.033 154.002 120.918 1.00 34.46 177 VAL B C 1
ATOM 6165 O O . VAL D 1 177 ? 109.527 153.415 121.879 1.00 34.46 177 VAL B O 1
ATOM 6169 N N . ASP D 1 178 ? 110.533 153.370 119.860 1.00 42.29 178 ASP B N 1
ATOM 6170 C CA . ASP D 1 178 ? 110.505 151.922 119.766 1.00 42.29 178 ASP B CA 1
ATOM 6171 C C . ASP D 1 178 ? 111.549 151.292 120.677 1.00 42.29 178 ASP B C 1
ATOM 6172 O O . ASP D 1 178 ? 112.636 151.831 120.892 1.00 42.29 178 ASP B O 1
ATOM 6177 N N . SER D 1 179 ? 111.221 150.099 121.171 1.00 45.18 179 SER B N 1
ATOM 6178 C CA . SER D 1 179 ? 111.957 149.429 122.236 1.00 45.18 179 SER B CA 1
ATOM 6179 C C . SER D 1 179 ? 113.310 148.889 121.802 1.00 45.18 179 SER B C 1
ATOM 6180 O O . SER D 1 179 ? 114.063 148.402 122.648 1.00 45.18 179 SER B O 1
ATOM 6183 N N . ASP D 1 180 ? 113.631 148.956 120.520 1.00 53.40 180 ASP B N 1
ATOM 6184 C CA . ASP D 1 180 ? 114.939 148.528 120.056 1.00 53.40 180 ASP B CA 1
ATOM 6185 C C . ASP D 1 180 ? 115.996 149.587 120.337 1.00 53.40 180 ASP B C 1
ATOM 6186 O O . ASP D 1 180 ? 117.179 149.264 120.466 1.00 53.40 180 ASP B O 1
ATOM 6191 N N . ILE D 1 181 ? 115.584 150.845 120.453 1.00 51.11 181 ILE B N 1
ATOM 6192 C CA . ILE D 1 181 ? 116.487 151.981 120.584 1.00 51.11 181 ILE B CA 1
ATOM 6193 C C . ILE D 1 181 ? 116.689 152.279 122.057 1.00 51.11 181 ILE B C 1
ATOM 6194 O O . ILE D 1 181 ? 115.716 152.404 122.809 1.00 51.11 181 ILE B O 1
ATOM 6199 N N . MET D 1 182 ? 117.947 152.398 122.478 1.00 56.00 182 MET B N 1
ATOM 6200 C CA . MET D 1 182 ? 118.259 152.831 123.834 1.00 56.00 182 MET B CA 1
ATOM 6201 C C . MET D 1 182 ? 118.623 154.310 123.884 1.00 56.00 182 MET B C 1
ATOM 6202 O O . MET D 1 182 ? 117.999 155.082 124.617 1.00 56.00 182 MET B O 1
ATOM 6207 N N . SER D 1 183 ? 119.623 154.720 123.110 1.00 55.59 183 SER B N 1
ATOM 6208 C CA . SER D 1 183 ? 120.083 156.099 123.091 1.00 55.59 183 SER B CA 1
ATOM 6209 C C . SER D 1 183 ? 119.890 156.678 121.700 1.00 55.59 183 SER B C 1
ATOM 6210 O O . SER D 1 183 ? 120.310 156.072 120.710 1.00 55.59 183 SER B O 1
ATOM 6213 N N . LEU D 1 184 ? 119.274 157.856 121.633 1.00 52.58 184 LEU B N 1
ATOM 6214 C CA . LEU D 1 184 ? 118.917 158.494 120.368 1.00 52.58 184 LEU B CA 1
ATOM 6215 C C . LEU D 1 184 ? 119.913 159.560 119.933 1.00 52.58 184 LEU B C 1
ATOM 6216 O O . LEU D 1 184 ? 119.541 160.565 119.328 1.00 52.58 184 LEU B O 1
ATOM 6221 N N . ASP D 1 185 ? 121.197 159.352 120.201 1.00 63.95 185 ASP B N 1
ATOM 6222 C CA . ASP D 1 185 ? 122.238 160.135 119.547 1.00 63.95 185 ASP B CA 1
ATOM 6223 C C . ASP D 1 185 ? 122.578 159.506 118.200 1.00 63.95 185 ASP B C 1
ATOM 6224 O O . ASP D 1 185 ? 121.864 158.611 117.741 1.00 63.95 185 ASP B O 1
ATOM 6229 N N . GLY D 1 186 ? 123.644 159.948 117.544 1.00 69.80 186 GLY B N 1
ATOM 6230 C CA . GLY D 1 186 ? 123.892 159.390 116.230 1.00 69.80 186 GLY B CA 1
ATOM 6231 C C . GLY D 1 186 ? 124.716 158.120 116.259 1.00 69.80 186 GLY B C 1
ATOM 6232 O O . GLY D 1 186 ? 125.950 158.160 116.226 1.00 69.80 186 GLY B O 1
ATOM 6233 N N . ARG D 1 187 ? 124.039 156.985 116.321 1.00 69.70 187 ARG B N 1
ATOM 6234 C CA . ARG D 1 187 ? 124.636 155.662 116.177 1.00 69.70 187 ARG B CA 1
ATOM 6235 C C . ARG D 1 187 ? 123.873 154.799 115.189 1.00 69.70 187 ARG B C 1
ATOM 6236 O O . ARG D 1 187 ? 124.480 154.024 114.452 1.00 69.70 187 ARG B O 1
ATOM 6244 N N . GLN D 1 188 ? 122.556 154.921 115.162 1.00 68.68 188 GLN B N 1
ATOM 6245 C CA . GLN D 1 188 ? 121.639 154.242 114.267 1.00 68.68 188 GLN B CA 1
ATOM 6246 C C . GLN D 1 188 ? 121.053 155.293 113.328 1.00 68.68 188 GLN B C 1
ATOM 6247 O O . GLN D 1 188 ? 121.260 156.492 113.544 1.00 68.68 188 GLN B O 1
ATOM 6253 N N . PRO D 1 189 ? 120.365 154.893 112.247 1.00 67.85 189 PRO B N 1
ATOM 6254 C CA . PRO D 1 189 ? 119.782 155.914 111.355 1.00 67.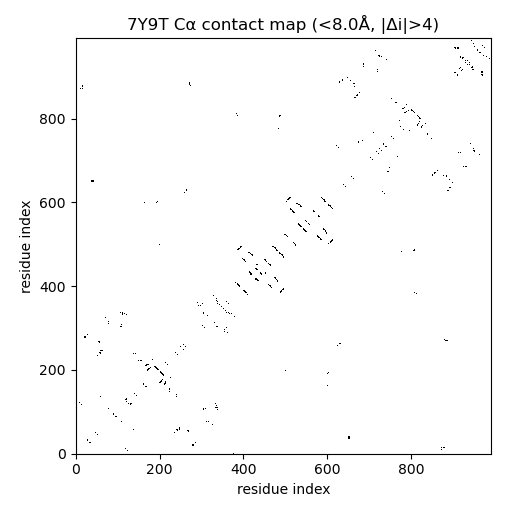85 189 PRO B CA 1
ATOM 6255 C C . PRO D 1 189 ? 118.691 156.781 111.971 1.00 67.85 189 PRO B C 1
ATOM 6256 O O . PRO D 1 189 ? 118.655 157.977 111.653 1.00 67.85 189 PRO B O 1
ATOM 6260 N N . LEU D 1 190 ? 117.816 156.226 112.818 1.00 59.60 190 LEU B N 1
ATOM 6261 C CA . LEU D 1 190 ? 116.754 156.951 113.528 1.00 59.60 190 LEU B CA 1
ATOM 6262 C C . LEU D 1 190 ? 115.805 157.671 112.565 1.00 59.60 190 LEU B C 1
ATOM 6263 O O . LEU D 1 190 ? 115.727 158.896 112.506 1.00 59.60 190 LEU B O 1
ATOM 6268 N N . GLU D 1 191 ? 115.094 156.861 111.800 1.00 59.30 191 GLU B N 1
ATOM 6269 C CA . GLU D 1 191 ? 113.996 157.342 110.979 1.00 59.30 191 GLU B CA 1
ATOM 6270 C C . GLU D 1 191 ? 112.833 157.796 111.848 1.00 59.30 191 GLU B C 1
ATOM 6271 O O . GLU D 1 191 ? 112.176 156.960 112.470 1.00 59.30 191 GLU B O 1
ATOM 6277 N N . THR D 1 192 ? 112.572 159.097 111.924 1.00 50.83 192 THR B N 1
ATOM 6278 C CA . THR D 1 192 ? 111.397 159.563 112.645 1.00 50.83 192 THR B CA 1
ATOM 6279 C C . THR D 1 192 ? 110.252 159.812 111.678 1.00 50.83 192 THR B C 1
ATOM 6280 O O . THR D 1 192 ? 110.445 160.023 110.484 1.00 50.83 192 THR B O 1
ATOM 6284 N N . GLU D 1 193 ? 109.041 159.807 112.213 1.00 53.64 193 GLU B N 1
ATOM 6285 C CA . GLU D 1 193 ? 107.855 159.742 111.374 1.00 53.64 193 GLU B CA 1
ATOM 6286 C C . GLU D 1 193 ? 106.720 160.440 112.095 1.00 53.64 193 GLU B C 1
ATOM 6287 O O . GLU D 1 193 ? 106.597 160.309 113.310 1.00 53.64 193 GLU B O 1
ATOM 6293 N N . ALA D 1 194 ? 105.899 161.174 111.364 1.00 54.85 194 ALA B N 1
ATOM 6294 C CA . ALA D 1 194 ? 104.818 161.926 111.970 1.00 54.85 194 ALA B CA 1
ATOM 6295 C C . ALA D 1 194 ? 103.487 161.548 111.344 1.00 54.85 194 ALA B C 1
ATOM 6296 O O . ALA D 1 194 ? 103.385 161.384 110.128 1.00 54.85 194 ALA B O 1
ATOM 6298 N N . GLU D 1 195 ? 102.475 161.411 112.182 1.00 66.31 195 GLU B N 1
ATOM 6299 C CA . GLU D 1 195 ? 101.123 161.079 111.760 1.00 66.31 195 GLU B CA 1
ATOM 6300 C C . GLU D 1 195 ? 100.257 162.310 111.931 1.00 66.31 195 GLU B C 1
ATOM 6301 O O . GLU D 1 195 ? 100.091 162.801 113.051 1.00 66.31 195 GLU B O 1
ATOM 6307 N N . ILE D 1 196 ? 99.714 162.816 110.832 1.00 73.41 196 ILE B N 1
ATOM 6308 C CA . ILE D 1 196 ? 98.859 163.993 110.898 1.00 73.41 196 ILE B CA 1
ATOM 6309 C C . ILE D 1 196 ? 97.439 163.547 111.217 1.00 73.41 196 ILE B C 1
ATOM 6310 O O . ILE D 1 196 ? 96.823 162.802 110.450 1.00 73.41 196 ILE B O 1
ATOM 6315 N N . LYS D 1 197 ? 96.918 164.002 112.352 1.00 80.31 197 LYS B N 1
ATOM 6316 C CA . LYS D 1 197 ? 95.580 163.642 112.787 1.00 80.31 197 LYS B CA 1
ATOM 6317 C C . LYS D 1 197 ? 94.568 164.596 112.152 1.00 80.31 197 LYS B C 1
ATOM 6318 O O . LYS D 1 197 ? 94.888 165.359 111.238 1.00 80.31 197 LYS B O 1
ATOM 6324 N N . GLU D 1 198 ? 93.327 164.569 112.641 1.00 91.63 198 GLU B N 1
ATOM 6325 C CA . GLU D 1 198 ? 92.240 165.291 111.989 1.00 91.63 198 GLU B CA 1
ATOM 6326 C C . GLU D 1 198 ? 92.276 166.794 112.240 1.00 91.63 198 GLU B C 1
ATOM 6327 O O . GLU D 1 198 ? 91.640 167.544 111.495 1.00 91.63 198 GLU B O 1
ATOM 6333 N N . ASP D 1 199 ? 92.990 167.250 113.264 1.00 88.76 199 ASP B N 1
ATOM 6334 C CA . ASP D 1 199 ? 93.065 168.670 113.573 1.00 88.76 199 ASP B CA 1
ATOM 6335 C C . ASP D 1 199 ? 94.305 169.325 112.984 1.00 88.76 199 ASP B C 1
ATOM 6336 O O . ASP D 1 199 ? 94.343 170.552 112.845 1.00 88.76 199 ASP B O 1
ATOM 6341 N N . GLY D 1 200 ? 95.296 168.534 112.593 1.00 82.08 200 GLY B N 1
ATOM 6342 C CA . GLY D 1 200 ? 96.605 169.056 112.278 1.00 82.08 200 GLY B CA 1
ATOM 6343 C C . GLY D 1 200 ? 97.617 168.871 113.381 1.00 82.08 200 GLY B C 1
ATOM 6344 O O . GLY D 1 200 ? 98.668 169.519 113.351 1.00 82.08 200 GLY B O 1
ATOM 6345 N N . LYS D 1 201 ? 97.326 168.018 114.356 1.00 70.63 201 LYS B N 1
ATOM 6346 C CA . LYS D 1 201 ? 98.249 167.718 115.435 1.00 70.63 201 LYS B CA 1
ATOM 6347 C C . LYS D 1 201 ? 99.080 166.504 115.050 1.00 70.63 201 LYS B C 1
ATOM 6348 O O . LYS D 1 201 ? 98.534 165.476 114.642 1.00 70.63 201 LYS B O 1
ATOM 6354 N N . LEU D 1 202 ? 100.394 166.626 115.178 1.00 56.31 202 LEU B N 1
ATOM 6355 C CA . LEU D 1 202 ? 101.312 165.574 114.774 1.00 56.31 202 LEU B CA 1
ATOM 6356 C C . LEU D 1 202 ? 101.434 164.525 115.868 1.00 56.31 202 LEU B C 1
ATOM 6357 O O . LEU D 1 202 ? 101.237 164.809 117.047 1.00 56.31 202 LEU B O 1
ATOM 6362 N N . HIS D 1 203 ? 101.771 163.303 115.468 1.00 49.47 203 HIS B N 1
ATOM 6363 C CA . HIS D 1 203 ? 101.897 162.178 116.397 1.00 49.47 203 HIS B CA 1
ATOM 6364 C C . HIS D 1 203 ? 103.197 161.454 116.052 1.00 49.47 203 HIS B C 1
ATOM 6365 O O . HIS D 1 203 ? 103.203 160.521 115.248 1.00 49.47 203 HIS B O 1
ATOM 6372 N N . VAL D 1 204 ? 104.283 161.879 116.678 1.00 41.11 204 VAL B N 1
ATOM 6373 C CA . VAL D 1 204 ? 105.627 161.488 116.271 1.00 41.11 204 VAL B CA 1
ATOM 6374 C C . VAL D 1 204 ? 105.929 160.086 116.772 1.00 41.11 204 VAL B C 1
ATOM 6375 O O . VAL D 1 204 ? 105.544 159.715 117.882 1.00 41.11 204 VAL B O 1
ATOM 6379 N N . THR D 1 205 ? 106.599 159.291 115.939 1.00 39.94 205 THR B N 1
ATOM 6380 C CA . THR D 1 205 ? 107.007 157.935 116.285 1.00 39.94 205 THR B CA 1
ATOM 6381 C C . THR D 1 205 ? 108.433 157.751 115.794 1.00 39.94 205 THR B C 1
ATOM 6382 O O . THR D 1 205 ? 108.688 157.868 114.597 1.00 39.94 205 THR B O 1
ATOM 6386 N N . VAL D 1 206 ? 109.359 157.456 116.697 1.00 40.18 206 VAL B N 1
ATOM 6387 C CA . VAL D 1 206 ? 110.756 157.276 116.319 1.00 40.18 206 VAL B CA 1
ATOM 6388 C C . VAL D 1 206 ? 110.986 155.801 116.014 1.00 40.18 206 VAL B C 1
ATOM 6389 O O . VAL D 1 206 ? 110.892 154.956 116.901 1.00 40.18 206 VAL B O 1
ATOM 6393 N N . ARG D 1 207 ? 111.347 155.487 114.771 1.00 52.45 207 ARG B N 1
ATOM 6394 C CA . ARG D 1 207 ? 111.655 154.106 114.376 1.00 52.45 207 ARG B CA 1
ATOM 6395 C C . ARG D 1 207 ? 113.145 153.938 114.094 1.00 52.45 207 ARG B C 1
ATOM 6396 O O . ARG D 1 207 ? 113.853 154.933 113.930 1.00 52.45 207 ARG B O 1
ATOM 6404 N N . ARG D 1 208 ? 113.657 152.703 114.039 1.00 58.85 208 ARG B N 1
ATOM 6405 C CA . ARG D 1 208 ? 115.060 152.570 113.651 1.00 58.85 208 ARG B CA 1
ATOM 6406 C C . ARG D 1 208 ? 115.084 152.280 112.208 1.00 58.85 208 ARG B C 1
ATOM 6407 O O . ARG D 1 208 ? 114.327 151.451 111.772 1.00 58.85 208 ARG B O 1
ATOM 6415 N N . SER D 1 209 ? 115.896 152.943 111.403 1.00 72.11 209 SER B N 1
ATOM 6416 C CA . SER D 1 209 ? 115.828 152.778 109.917 1.00 72.11 209 SER B CA 1
ATOM 6417 C C . SER D 1 209 ? 116.641 151.600 109.386 1.00 72.11 209 SER B C 1
ATOM 6418 O O . SER D 1 209 ? 117.525 151.078 110.075 1.00 72.11 209 SER B O 1
ATOM 6421 N N . ASN D 1 210 ? 116.366 151.182 108.147 1.00 80.18 210 ASN B N 1
ATOM 6422 C CA . ASN D 1 210 ? 117.015 150.008 107.579 1.00 80.18 210 ASN B CA 1
ATOM 6423 C C . ASN D 1 210 ? 117.925 150.393 106.480 1.00 80.18 210 ASN B C 1
ATOM 6424 O O . ASN D 1 210 ? 117.701 151.421 105.850 1.00 80.18 210 ASN B O 1
ATOM 6429 N N . ALA D 1 211 ? 118.939 149.567 106.219 1.00 83.13 211 ALA B N 1
ATOM 6430 C CA . ALA D 1 211 ? 119.965 149.900 105.252 1.00 83.13 211 ALA B CA 1
ATOM 6431 C C . ALA D 1 211 ? 120.388 151.366 105.382 1.00 83.13 211 ALA B C 1
ATOM 6432 O O . ALA D 1 211 ? 120.847 151.814 106.442 1.00 83.13 211 ALA B O 1
ATOM 6434 N N . VAL D 1 454 ? 110.631 177.196 117.957 1.00 49.48 454 VAL B N 1
ATOM 6435 C CA . VAL D 1 454 ? 109.729 176.747 119.011 1.00 49.48 454 VAL B CA 1
ATOM 6436 C C . VAL D 1 454 ? 110.138 175.373 119.519 1.00 49.48 454 VAL B C 1
ATOM 6437 O O . VAL D 1 454 ? 111.096 174.785 119.026 1.00 49.48 454 VAL B O 1
ATOM 6439 N N . MET D 1 455 ? 109.418 174.875 120.513 1.00 49.17 455 MET B N 1
ATOM 6440 C CA . MET D 1 455 ? 109.644 173.575 121.127 1.00 49.17 455 MET B CA 1
ATOM 6441 C C . MET D 1 455 ? 108.303 172.918 121.408 1.00 49.17 455 MET B C 1
ATOM 6442 O O . MET D 1 455 ? 107.273 173.599 121.453 1.00 49.17 455 MET B O 1
ATOM 6447 N N . PRO D 1 456 ? 108.272 171.591 121.572 1.00 45.92 456 PRO B N 1
ATOM 6448 C CA . PRO D 1 456 ? 107.029 170.914 121.973 1.00 45.92 456 PRO B CA 1
ATOM 6449 C C . PRO D 1 456 ? 106.591 171.334 123.363 1.00 45.92 456 PRO B C 1
ATOM 6450 O O . PRO D 1 456 ? 107.399 171.874 124.133 1.00 45.92 456 PRO B O 1
ATOM 6454 N N . PRO D 1 457 ? 105.317 171.136 123.713 1.00 44.38 457 PRO B N 1
ATOM 6455 C CA . PRO D 1 457 ? 104.854 171.521 125.049 1.00 44.38 457 PRO B CA 1
ATOM 6456 C C . PRO D 1 457 ? 105.512 170.684 126.129 1.00 44.38 457 PRO B C 1
ATOM 6457 O O . PRO D 1 457 ? 105.907 169.541 125.905 1.00 44.38 457 PRO B O 1
ATOM 6461 N N . THR D 1 458 ? 105.617 171.268 127.322 1.00 42.87 458 THR B N 1
ATOM 6462 C CA . THR D 1 458 ? 106.403 170.675 128.394 1.00 42.87 458 THR B CA 1
ATOM 6463 C C . THR D 1 458 ? 105.745 169.462 129.031 1.00 42.87 458 THR B C 1
ATOM 6464 O O . THR D 1 458 ? 106.353 168.851 129.910 1.00 42.87 458 THR B O 1
ATOM 6468 N N . SER D 1 459 ? 104.527 169.112 128.639 1.00 40.71 459 SER B N 1
ATOM 6469 C CA . SER D 1 459 ? 103.931 167.843 129.019 1.00 40.71 459 SER B CA 1
ATOM 6470 C C . SER D 1 459 ? 104.256 166.732 128.034 1.00 40.71 459 SER B C 1
ATOM 6471 O O . SER D 1 459 ? 103.913 165.576 128.292 1.00 40.71 459 SER B O 1
ATOM 6474 N N . VAL D 1 460 ? 104.894 167.057 126.916 1.00 38.66 460 VAL B N 1
ATOM 6475 C CA . VAL D 1 460 ? 105.281 166.076 125.914 1.00 38.66 460 VAL B CA 1
ATOM 6476 C C . VAL D 1 460 ? 106.757 165.729 126.017 1.00 38.66 460 VAL B C 1
ATOM 6477 O O . VAL D 1 460 ? 107.127 164.558 125.959 1.00 38.66 460 VAL B O 1
ATOM 6481 N N . MET D 1 461 ? 107.603 166.739 126.206 1.00 36.71 461 MET B N 1
ATOM 6482 C CA . MET D 1 461 ? 109.019 166.514 126.449 1.00 36.71 461 MET B CA 1
ATOM 6483 C C . MET D 1 461 ? 109.282 165.839 127.783 1.00 36.71 461 MET B C 1
ATOM 6484 O O . MET D 1 461 ? 110.341 165.238 127.950 1.00 36.71 461 MET B O 1
ATOM 6489 N N . THR D 1 462 ? 108.362 165.928 128.740 1.00 33.36 462 THR B N 1
ATOM 6490 C CA . THR D 1 462 ? 108.603 165.313 130.035 1.00 33.36 462 THR B CA 1
ATOM 6491 C C . THR D 1 462 ? 108.218 163.849 130.074 1.00 33.36 462 THR B C 1
ATOM 6492 O O . THR D 1 462 ? 108.523 163.177 131.059 1.00 33.36 462 THR B O 1
ATOM 6496 N N . ARG D 1 463 ? 107.543 163.339 129.054 1.00 31.19 463 ARG B N 1
ATOM 6497 C CA . ARG D 1 463 ? 107.305 161.912 128.953 1.00 31.19 463 ARG B CA 1
ATOM 6498 C C . ARG D 1 463 ? 108.329 161.227 128.083 1.00 31.19 463 ARG B C 1
ATOM 6499 O O . ARG D 1 463 ? 108.593 160.046 128.281 1.00 31.19 463 ARG B O 1
ATOM 6507 N N . LEU D 1 464 ? 108.897 161.949 127.120 1.00 27.10 464 LEU B N 1
ATOM 6508 C CA . LEU D 1 464 ? 109.969 161.398 126.301 1.00 27.10 464 LEU B CA 1
ATOM 6509 C C . LEU D 1 464 ? 111.214 161.128 127.131 1.00 27.10 464 LEU B C 1
ATOM 6510 O O . LEU D 1 464 ? 111.916 160.139 126.901 1.00 27.10 464 LEU B O 1
ATOM 6515 N N . ILE D 1 465 ? 111.486 161.972 128.120 1.00 24.67 465 ILE B N 1
ATOM 6516 C CA . ILE D 1 465 ? 112.704 161.827 128.906 1.00 24.67 465 ILE B CA 1
ATOM 6517 C C . ILE D 1 465 ? 112.554 160.741 129.961 1.00 24.67 465 ILE B C 1
ATOM 6518 O O . ILE D 1 465 ? 113.469 159.941 130.163 1.00 24.67 465 ILE B O 1
ATOM 6523 N N . LEU D 1 466 ? 111.399 160.670 130.627 1.00 23.99 466 LEU B N 1
ATOM 6524 C CA . LEU D 1 466 ? 111.204 159.676 131.680 1.00 23.99 466 LEU B CA 1
ATOM 6525 C C . LEU D 1 466 ? 111.176 158.256 131.140 1.00 23.99 466 LEU B C 1
ATOM 6526 O O . LEU D 1 466 ? 111.451 157.315 131.886 1.00 23.99 466 LEU B O 1
ATOM 6531 N N . ILE D 1 467 ? 110.830 158.074 129.867 1.00 23.18 467 ILE B N 1
ATOM 6532 C CA . ILE D 1 467 ? 110.918 156.754 129.254 1.00 23.18 467 ILE B CA 1
ATOM 6533 C C . ILE D 1 467 ? 112.370 156.338 129.106 1.00 23.18 467 ILE B C 1
ATOM 6534 O O . ILE D 1 467 ? 112.755 155.236 129.500 1.00 23.18 467 ILE B O 1
ATOM 6539 N N . MET D 1 468 ? 113.135 157.247 128.603 1.00 25.01 468 MET B N 1
ATOM 6540 C CA . MET D 1 468 ? 114.513 157.017 128.316 1.00 25.01 468 MET B CA 1
ATOM 6541 C C . MET D 1 468 ? 115.460 157.141 129.372 1.00 25.01 468 MET B C 1
ATOM 6542 O O . MET D 1 468 ? 116.515 156.724 129.196 1.00 25.01 468 MET B O 1
ATOM 6547 N N . VAL D 1 469 ? 115.156 157.744 130.452 1.00 20.30 469 VAL B N 1
ATOM 6548 C CA . VAL D 1 469 ? 115.911 157.646 131.694 1.00 20.30 469 VAL B CA 1
ATOM 6549 C C . VAL D 1 469 ? 115.702 156.272 132.313 1.00 20.30 469 VAL B C 1
ATOM 6550 O O . VAL D 1 469 ? 116.646 155.653 132.813 1.00 20.30 469 VAL B O 1
ATOM 6554 N N . TRP D 1 470 ? 114.478 155.746 132.224 1.00 19.53 470 TRP B N 1
ATOM 6555 C CA . TRP D 1 470 ? 114.156 154.435 132.775 1.00 19.53 470 TRP B CA 1
ATOM 6556 C C . TRP D 1 470 ? 114.872 153.307 132.055 1.00 19.53 470 TRP B C 1
ATOM 6557 O O . TRP D 1 470 ? 115.299 152.349 132.699 1.00 19.53 470 TRP B O 1
ATOM 6568 N N . ARG D 1 471 ? 115.036 153.401 130.743 1.00 22.07 471 ARG B N 1
ATOM 6569 C CA . ARG D 1 471 ? 115.658 152.323 129.994 1.00 22.07 471 ARG B CA 1
ATOM 6570 C C . ARG D 1 471 ? 117.155 152.235 130.197 1.00 22.07 471 ARG B C 1
ATOM 6571 O O . ARG D 1 471 ? 117.730 151.175 129.948 1.00 22.07 471 ARG B O 1
ATOM 6579 N N . LYS D 1 472 ? 117.807 153.320 130.590 1.00 21.53 472 LYS B N 1
ATOM 6580 C CA . LYS D 1 472 ? 119.231 153.278 130.860 1.00 21.53 472 LYS B CA 1
ATOM 6581 C C . LYS D 1 472 ? 119.531 153.146 132.335 1.00 21.53 472 LYS B C 1
ATOM 6582 O O . LYS D 1 472 ? 120.695 153.190 132.725 1.00 21.53 472 LYS B O 1
ATOM 6588 N N . LEU D 1 473 ? 118.509 152.980 133.157 1.00 18.53 473 LEU B N 1
ATOM 6589 C CA . LEU D 1 473 ? 118.668 152.853 134.591 1.00 18.53 473 LEU B CA 1
ATOM 6590 C C . LEU D 1 473 ? 118.484 151.420 135.051 1.00 18.53 473 LEU B C 1
ATOM 6591 O O . LEU D 1 473 ? 118.985 151.052 136.113 1.00 18.53 473 LEU B O 1
ATOM 6596 N N . ILE D 1 474 ? 117.796 150.597 134.257 1.00 18.65 474 ILE B N 1
ATOM 6597 C CA . ILE D 1 474 ? 117.704 149.165 134.515 1.00 18.65 474 ILE B CA 1
ATOM 6598 C C . ILE D 1 474 ? 118.807 148.376 133.828 1.00 18.65 474 ILE B C 1
ATOM 6599 O O . ILE D 1 474 ? 119.012 147.205 134.163 1.00 18.65 474 ILE B O 1
ATOM 6604 N N . ARG D 1 475 ? 119.522 148.975 132.889 1.00 21.38 475 ARG B N 1
ATOM 6605 C CA . ARG D 1 475 ? 120.659 148.350 132.233 1.00 21.38 475 ARG B CA 1
ATOM 6606 C C . ARG D 1 475 ? 121.977 148.687 132.902 1.00 21.38 475 ARG B C 1
ATOM 6607 O O . ARG D 1 475 ? 123.031 148.435 132.322 1.00 21.38 475 ARG B O 1
ATOM 6615 N N . ASN D 1 476 ? 121.949 149.234 134.074 1.00 20.79 476 ASN B N 1
ATOM 6616 C CA . ASN D 1 476 ? 123.106 149.777 134.762 1.00 20.79 476 ASN B CA 1
ATOM 6617 C C . ASN D 1 476 ? 123.402 148.932 135.984 1.00 20.79 476 ASN B C 1
ATOM 6618 O O . ASN D 1 476 ? 122.492 148.701 136.786 1.00 20.79 476 ASN B O 1
ATOM 6623 N N . PRO D 1 477 ? 124.625 148.423 136.163 1.00 20.22 477 PRO B N 1
ATOM 6624 C CA . PRO D 1 477 ? 124.891 147.587 137.343 1.00 20.22 477 PRO B CA 1
ATOM 6625 C C . PRO D 1 477 ? 124.936 148.361 138.641 1.00 20.22 477 PRO B C 1
ATOM 6626 O O . PRO D 1 477 ? 124.709 147.777 139.703 1.00 20.22 477 PRO B O 1
ATOM 6630 N N . ASN D 1 478 ? 125.220 149.656 138.592 1.00 19.77 478 ASN B N 1
ATOM 6631 C CA . ASN D 1 478 ? 125.368 150.473 139.785 1.00 19.77 478 ASN B CA 1
ATOM 6632 C C . ASN D 1 478 ? 124.056 150.992 140.339 1.00 19.77 478 ASN B C 1
ATOM 6633 O O . ASN D 1 478 ? 124.079 151.858 141.216 1.00 19.77 478 ASN B O 1
ATOM 6638 N N . SER D 1 479 ? 122.923 150.517 139.845 1.00 17.93 479 SER B N 1
ATOM 6639 C CA . SER D 1 479 ? 121.642 150.862 140.426 1.00 17.93 479 SER B CA 1
ATOM 6640 C C . SER D 1 479 ? 121.034 149.715 141.206 1.00 17.93 479 SER B C 1
ATOM 6641 O O . SER D 1 479 ? 120.098 149.938 141.970 1.00 17.93 479 SER B O 1
ATOM 6644 N N . TYR D 1 480 ? 121.542 148.502 141.022 1.00 17.14 480 TYR B N 1
ATOM 6645 C CA . TYR D 1 480 ? 121.176 147.359 141.841 1.00 17.14 480 TYR B CA 1
ATOM 6646 C C . TYR D 1 480 ? 122.069 147.250 143.058 1.00 17.14 480 TYR B C 1
ATOM 6647 O O . TYR D 1 480 ? 121.639 146.754 144.098 1.00 17.14 480 TYR B O 1
ATOM 6656 N N . SER D 1 481 ? 123.309 147.702 142.929 1.00 17.69 481 SER B N 1
ATOM 6657 C CA . SER D 1 481 ? 124.198 147.856 144.065 1.00 17.69 481 SER B CA 1
ATOM 6658 C C . SER D 1 481 ? 123.664 148.866 145.071 1.00 17.69 481 SER B C 1
ATOM 6659 O O . SER D 1 481 ? 123.874 148.711 146.274 1.00 17.69 481 SER B O 1
ATOM 6662 N N . SER D 1 482 ? 122.965 149.892 144.599 1.00 17.81 482 SER B N 1
ATOM 6663 C CA . SER D 1 482 ? 122.415 150.911 145.477 1.00 17.81 482 SER B CA 1
ATOM 6664 C C . SER D 1 482 ? 121.028 150.550 145.967 1.00 17.81 482 SER B C 1
ATOM 6665 O O . SER D 1 482 ? 120.620 151.000 147.036 1.00 17.81 482 SER B O 1
ATOM 6668 N N . LEU D 1 483 ? 120.283 149.764 145.199 1.00 17.62 483 LEU B N 1
ATOM 6669 C CA . LEU D 1 483 ? 118.936 149.389 145.596 1.00 17.62 483 LEU B CA 1
ATOM 6670 C C . LEU D 1 483 ? 118.961 148.341 146.692 1.00 17.62 483 LEU B C 1
ATOM 6671 O O . LEU D 1 483 ? 118.322 148.510 147.730 1.00 17.62 483 LEU B O 1
ATOM 6676 N N . PHE D 1 484 ? 119.684 147.248 146.478 1.00 16.61 484 PHE B N 1
ATOM 6677 C CA . PHE D 1 484 ? 119.741 146.195 147.475 1.00 16.61 484 PHE B CA 1
ATOM 6678 C C . PHE D 1 484 ? 120.632 146.538 148.652 1.00 16.61 484 PHE B C 1
ATOM 6679 O O . PHE D 1 484 ? 120.519 145.893 149.692 1.00 16.61 484 PHE B O 1
ATOM 6687 N N . GLY D 1 485 ? 121.513 147.517 148.516 1.00 16.45 485 GLY B N 1
ATOM 6688 C CA . GLY D 1 485 ? 122.359 147.926 149.612 1.00 16.45 485 GLY B CA 1
ATOM 6689 C C . GLY D 1 485 ? 121.602 148.706 150.653 1.00 16.45 485 GLY B C 1
ATOM 6690 O O . GLY D 1 485 ? 121.758 148.460 151.844 1.00 16.45 485 GLY B O 1
ATOM 6691 N N . ILE D 1 486 ? 120.767 149.643 150.217 1.00 15.91 486 ILE B N 1
ATOM 6692 C CA . ILE D 1 486 ? 119.990 150.452 151.148 1.00 15.91 486 ILE B CA 1
ATOM 6693 C C . ILE D 1 486 ? 118.833 149.642 151.718 1.00 15.91 486 ILE B C 1
ATOM 6694 O O . ILE D 1 486 ? 118.438 149.825 152.874 1.00 15.91 486 ILE B O 1
ATOM 6699 N N . THR D 1 487 ? 118.308 148.696 150.939 1.00 16.58 487 THR B N 1
ATOM 6700 C CA . THR D 1 487 ? 117.180 147.889 151.391 1.00 16.58 487 THR B CA 1
ATOM 6701 C C . THR D 1 487 ? 117.588 146.920 152.493 1.00 16.58 487 THR B C 1
ATOM 6702 O O . THR D 1 487 ? 116.861 146.756 153.475 1.00 16.58 487 THR B O 1
ATOM 6706 N N . TRP D 1 488 ? 118.749 146.280 152.361 1.00 18.38 488 TRP B N 1
ATOM 6707 C CA . TRP D 1 488 ? 119.236 145.421 153.435 1.00 18.38 488 TRP B CA 1
ATOM 6708 C C . TRP D 1 488 ? 119.647 146.228 154.653 1.00 18.38 488 TRP B C 1
ATOM 6709 O O . TRP D 1 488 ? 119.512 145.756 155.784 1.00 18.38 488 TRP B O 1
ATOM 6720 N N . SER D 1 489 ? 120.112 147.453 154.449 1.00 17.91 489 SER B N 1
ATOM 6721 C CA . SER D 1 489 ? 120.646 148.240 155.547 1.00 17.91 489 SER B CA 1
ATOM 6722 C C . SER D 1 489 ? 119.545 148.776 156.448 1.00 17.91 489 SER B C 1
ATOM 6723 O O . SER D 1 489 ? 119.786 149.038 157.625 1.00 17.91 489 SER B O 1
ATOM 6726 N N . LEU D 1 490 ? 118.341 148.952 155.916 1.00 18.44 490 LEU B N 1
ATOM 6727 C CA . LEU D 1 490 ? 117.214 149.376 156.734 1.00 18.44 490 LEU B CA 1
ATOM 6728 C C . LEU D 1 490 ? 116.649 148.233 157.558 1.00 18.44 490 LEU B C 1
ATOM 6729 O O . LEU D 1 490 ? 116.072 148.467 158.620 1.00 18.44 490 LEU B O 1
ATOM 6734 N N . ILE D 1 491 ? 116.788 147.002 157.078 1.00 21.08 491 ILE B N 1
ATOM 6735 C CA . ILE D 1 491 ? 116.295 145.826 157.786 1.00 21.08 491 ILE B CA 1
ATOM 6736 C C . ILE D 1 491 ? 117.287 145.362 158.842 1.00 21.08 491 ILE B C 1
ATOM 6737 O O . ILE D 1 491 ? 116.895 144.972 159.941 1.00 21.08 491 ILE B O 1
ATOM 6742 N N . SER D 1 492 ? 118.578 145.425 158.529 1.00 21.45 492 SER B N 1
ATOM 6743 C CA . SER D 1 492 ? 119.595 144.903 159.428 1.00 21.45 492 SER B CA 1
ATOM 6744 C C . SER D 1 492 ? 119.739 145.739 160.689 1.00 21.45 492 SER B C 1
ATOM 6745 O O . SER D 1 492 ? 119.969 145.193 161.764 1.00 21.45 492 SER B O 1
ATOM 6748 N N . PHE D 1 493 ? 119.649 147.054 160.588 1.00 20.14 493 PHE B N 1
ATOM 6749 C CA . PHE D 1 493 ? 119.973 147.904 161.722 1.00 20.14 493 PHE B CA 1
ATOM 6750 C C . PHE D 1 493 ? 118.773 148.272 162.562 1.00 20.14 493 PHE B C 1
ATOM 6751 O O . PHE D 1 493 ? 118.918 149.031 163.523 1.00 20.14 493 PHE B O 1
ATOM 6759 N N . LYS D 1 494 ? 117.597 147.752 162.242 1.00 25.60 494 LYS B N 1
ATOM 6760 C CA . LYS D 1 494 ? 116.429 147.975 163.074 1.00 25.60 494 LYS B CA 1
ATOM 6761 C C . LYS D 1 494 ? 116.131 146.780 163.967 1.00 25.60 494 LYS B C 1
ATOM 6762 O O . LYS D 1 494 ? 115.940 146.940 165.174 1.00 25.60 494 LYS B O 1
ATOM 6768 N N . TRP D 1 495 ? 116.103 145.579 163.404 1.00 26.88 495 TRP B N 1
ATOM 6769 C CA . TRP D 1 495 ? 115.854 144.379 164.182 1.00 26.88 495 TRP B CA 1
ATOM 6770 C C . TRP D 1 495 ? 117.126 143.659 164.602 1.00 26.88 495 TRP B C 1
ATOM 6771 O O . TRP D 1 495 ? 117.030 142.577 165.185 1.00 26.88 495 TRP B O 1
ATOM 6782 N N . ASN D 1 496 ? 118.297 144.236 164.321 1.00 29.82 496 ASN B N 1
ATOM 6783 C CA . ASN D 1 496 ? 119.619 143.670 164.618 1.00 29.82 496 ASN B CA 1
ATOM 6784 C C . ASN D 1 496 ? 119.794 142.271 164.024 1.00 29.82 496 ASN B C 1
ATOM 6785 O O . ASN D 1 496 ? 119.991 141.286 164.732 1.00 29.82 496 ASN B O 1
ATOM 6790 N N . ILE D 1 497 ? 119.731 142.203 162.700 1.00 28.39 497 ILE B N 1
ATOM 6791 C CA . ILE D 1 497 ? 119.906 140.963 161.957 1.00 28.39 497 ILE B CA 1
ATOM 6792 C C . ILE D 1 497 ? 121.252 141.002 161.258 1.00 28.39 497 ILE B C 1
ATOM 6793 O O . ILE D 1 497 ? 121.508 141.901 160.453 1.00 28.39 497 ILE B O 1
ATOM 6798 N N . GLU D 1 498 ? 122.109 140.033 161.554 1.00 31.88 498 GLU B N 1
ATOM 6799 C CA . GLU D 1 498 ? 123.378 139.908 160.856 1.00 31.88 498 GLU B CA 1
ATOM 6800 C C . GLU D 1 498 ? 123.199 139.050 159.615 1.00 31.88 498 GLU B C 1
ATOM 6801 O O . GLU D 1 498 ? 122.375 138.135 159.595 1.00 31.88 498 GLU B O 1
ATOM 6807 N N . MET D 1 499 ? 123.970 139.355 158.583 1.00 27.01 499 MET B N 1
ATOM 6808 C CA . MET D 1 499 ? 123.951 138.532 157.389 1.00 27.01 499 MET B CA 1
ATOM 6809 C C . MET D 1 499 ? 124.660 137.215 157.684 1.00 27.01 499 MET B C 1
ATOM 6810 O O . MET D 1 499 ? 125.670 137.208 158.389 1.00 27.01 499 MET B O 1
ATOM 6815 N N . PRO D 1 500 ? 124.139 136.088 157.201 1.00 23.91 500 PRO B N 1
ATOM 6816 C CA . PRO D 1 500 ? 124.789 134.799 157.458 1.00 23.91 500 PRO B CA 1
ATOM 6817 C C . PRO D 1 500 ? 126.157 134.685 156.802 1.00 23.91 500 PRO B C 1
ATOM 6818 O O . PRO D 1 500 ? 126.566 135.513 155.990 1.00 23.91 500 PRO B O 1
ATOM 6822 N N . ALA D 1 501 ? 126.873 133.629 157.169 1.00 22.52 501 ALA B N 1
ATOM 6823 C CA . ALA D 1 501 ? 128.255 133.505 156.740 1.00 22.52 501 ALA B CA 1
ATOM 6824 C C . ALA D 1 501 ? 128.409 132.871 155.366 1.00 22.52 501 ALA B C 1
ATOM 6825 O O . ALA D 1 501 ? 129.471 133.016 154.759 1.00 22.52 501 ALA B O 1
ATOM 6827 N N . LEU D 1 502 ? 127.402 132.158 154.866 1.00 22.21 502 LEU B N 1
ATOM 6828 C CA . LEU D 1 502 ? 127.461 131.701 153.482 1.00 22.21 502 LEU B CA 1
ATOM 6829 C C . LEU D 1 502 ? 127.341 132.866 152.518 1.00 22.21 502 LEU B C 1
ATOM 6830 O O . LEU D 1 502 ? 128.059 132.929 151.516 1.00 22.21 502 LEU B O 1
ATOM 6835 N N . ILE D 1 503 ? 126.433 133.797 152.804 1.00 21.80 503 ILE B N 1
ATOM 6836 C CA . ILE D 1 503 ? 126.170 134.894 151.884 1.00 21.80 503 ILE B CA 1
ATOM 6837 C C . ILE D 1 503 ? 127.244 135.965 152.009 1.00 21.80 503 ILE B C 1
ATOM 6838 O O . ILE D 1 503 ? 127.675 136.543 151.009 1.00 21.80 503 ILE B O 1
ATOM 6843 N N . ALA D 1 504 ? 127.724 136.223 153.224 1.00 21.25 504 ALA B N 1
ATOM 6844 C CA . ALA D 1 504 ? 128.717 137.270 153.413 1.00 21.25 504 ALA B CA 1
ATOM 6845 C C . ALA D 1 504 ? 130.081 136.901 152.858 1.00 21.25 504 ALA B C 1
ATOM 6846 O O . ALA D 1 504 ? 130.888 137.794 152.607 1.00 21.25 504 ALA B O 1
ATOM 6848 N N . LYS D 1 505 ? 130.363 135.615 152.665 1.00 20.80 505 LYS B N 1
ATOM 6849 C CA . LYS D 1 505 ? 131.602 135.187 152.039 1.00 20.80 505 LYS B CA 1
ATOM 6850 C C . LYS D 1 505 ? 131.467 134.950 150.546 1.00 20.80 505 LYS B C 1
ATOM 6851 O O . LYS D 1 505 ? 132.482 134.920 149.849 1.00 20.80 505 LYS B O 1
ATOM 6857 N N . SER D 1 506 ? 130.246 134.769 150.047 1.00 19.20 506 SER B N 1
ATOM 6858 C CA . SER D 1 506 ? 130.041 134.678 148.611 1.00 19.20 506 SER B CA 1
ATOM 6859 C C . SER D 1 506 ? 130.170 136.039 147.954 1.00 19.20 506 SER B C 1
ATOM 6860 O O . SER D 1 506 ? 130.559 136.132 146.788 1.00 19.20 506 SER B O 1
ATOM 6863 N N . ILE D 1 507 ? 129.831 137.097 148.681 1.00 18.94 507 ILE B N 1
ATOM 6864 C CA . ILE D 1 507 ? 129.983 138.454 148.179 1.00 18.94 507 ILE B CA 1
ATOM 6865 C C . ILE D 1 507 ? 131.421 138.917 148.326 1.00 18.94 507 ILE B C 1
ATOM 6866 O O . ILE D 1 507 ? 131.985 139.530 147.418 1.00 18.94 507 ILE B O 1
ATOM 6871 N N . SER D 1 508 ? 132.048 138.593 149.452 1.00 18.40 508 SER B N 1
ATOM 6872 C CA . SER D 1 508 ? 133.381 139.077 149.771 1.00 18.40 508 SER B CA 1
ATOM 6873 C C . SER D 1 508 ? 134.485 138.420 148.958 1.00 18.40 508 SER B C 1
ATOM 6874 O O . SER D 1 508 ? 135.633 138.848 149.067 1.00 18.40 508 SER B O 1
ATOM 6877 N N . ILE D 1 509 ? 134.186 137.403 148.156 1.00 19.15 509 ILE B N 1
ATOM 6878 C CA . ILE D 1 509 ? 135.254 136.761 147.406 1.00 19.15 509 ILE B CA 1
ATOM 6879 C C . ILE D 1 509 ? 135.588 137.565 146.158 1.00 19.15 509 ILE B C 1
ATOM 6880 O O . ILE D 1 509 ? 136.742 137.576 145.718 1.00 19.15 509 ILE B O 1
ATOM 6885 N N . LEU D 1 510 ? 134.623 138.294 145.599 1.00 19.19 510 LEU B N 1
ATOM 6886 C CA . LEU D 1 510 ? 134.884 139.163 144.463 1.00 19.19 510 LEU B CA 1
ATOM 6887 C C . LEU D 1 510 ? 135.036 140.624 144.846 1.00 19.19 510 LEU B C 1
ATOM 6888 O O . LEU D 1 510 ? 135.649 141.379 144.093 1.00 19.19 510 LEU B O 1
ATOM 6893 N N . SER D 1 511 ? 134.494 141.050 145.982 1.00 18.79 511 SER B N 1
ATOM 6894 C CA . SER D 1 511 ? 134.634 142.442 146.376 1.00 18.79 511 SER B CA 1
ATOM 6895 C C . SER D 1 511 ? 135.971 142.744 147.020 1.00 18.79 511 SER B C 1
ATOM 6896 O O . SER D 1 511 ? 136.296 143.918 147.186 1.00 18.79 511 SER B O 1
ATOM 6899 N N . ASP D 1 512 ? 136.743 141.728 147.408 1.00 19.81 512 ASP B N 1
ATOM 6900 C CA . ASP D 1 512 ? 138.114 141.972 147.836 1.00 19.81 512 ASP B CA 1
ATOM 6901 C C . ASP D 1 512 ? 139.012 142.306 146.664 1.00 19.81 512 ASP B C 1
ATOM 6902 O O . ASP D 1 512 ? 140.044 142.954 146.846 1.00 19.81 512 ASP B O 1
ATOM 6907 N N . ALA D 1 513 ? 138.636 141.885 145.469 1.00 20.32 513 ALA B N 1
ATOM 6908 C CA . ALA D 1 513 ? 139.340 142.205 144.243 1.00 20.32 513 ALA B CA 1
ATOM 6909 C C . ALA D 1 513 ? 139.035 143.605 143.737 1.00 20.32 513 ALA B C 1
ATOM 6910 O O . ALA D 1 513 ? 139.601 144.017 142.722 1.00 20.32 513 ALA B O 1
ATOM 6912 N N . GLY D 1 514 ? 138.173 144.346 144.424 1.00 18.97 514 GLY B N 1
ATOM 6913 C CA . GLY D 1 514 ? 137.620 145.569 143.896 1.00 18.97 514 GLY B CA 1
ATOM 6914 C C . GLY D 1 514 ? 138.489 146.790 144.039 1.00 18.97 514 GLY B C 1
ATOM 6915 O O . GLY D 1 514 ? 138.520 147.615 143.132 1.00 18.97 514 GLY B O 1
ATOM 6916 N N . LEU D 1 515 ? 139.176 146.942 145.168 1.00 17.81 515 LEU B N 1
ATOM 6917 C CA . LEU D 1 515 ? 140.011 148.120 145.365 1.00 17.81 515 LEU B CA 1
ATOM 6918 C C . LEU D 1 515 ? 141.296 148.032 144.563 1.00 17.81 515 LEU B C 1
ATOM 6919 O O . LEU D 1 515 ? 141.763 149.033 144.018 1.00 17.81 515 LEU B O 1
ATOM 6924 N N . GLY D 1 516 ? 141.871 146.838 144.462 1.00 17.50 516 GLY B N 1
ATOM 6925 C CA . GLY D 1 516 ? 143.150 146.699 143.803 1.00 17.50 516 GLY B CA 1
ATOM 6926 C C . GLY D 1 516 ? 143.070 146.758 142.303 1.00 17.50 516 GLY B C 1
ATOM 6927 O O . GLY D 1 516 ? 143.998 147.248 141.658 1.00 17.50 516 GLY B O 1
ATOM 6928 N N . MET D 1 517 ? 141.982 146.271 141.721 1.00 15.54 517 MET B N 1
ATOM 6929 C CA . MET D 1 517 ? 141.820 146.321 140.282 1.00 15.54 517 MET B CA 1
ATOM 6930 C C . MET D 1 517 ? 141.051 147.534 139.795 1.00 15.54 517 MET B C 1
ATOM 6931 O O . MET D 1 517 ? 140.960 147.735 138.588 1.00 15.54 517 MET B O 1
ATOM 6936 N N . ALA D 1 518 ? 140.479 148.336 140.685 1.00 14.22 518 ALA B N 1
ATOM 6937 C CA . ALA D 1 518 ? 139.990 149.633 140.250 1.00 14.22 518 ALA B CA 1
ATOM 6938 C C . ALA D 1 518 ? 141.140 150.564 139.938 1.00 14.22 518 ALA B C 1
ATOM 6939 O O . ALA D 1 518 ? 141.019 151.427 139.067 1.00 14.22 518 ALA B O 1
ATOM 6941 N N . MET D 1 519 ? 142.255 150.400 140.632 1.00 12.59 519 MET B N 1
ATOM 6942 C CA . MET D 1 519 ? 143.464 151.150 140.348 1.00 12.59 519 MET B CA 1
ATOM 6943 C C . MET D 1 519 ? 144.295 150.530 139.239 1.00 12.59 519 MET B C 1
ATOM 6944 O O . MET D 1 519 ? 145.004 151.256 138.541 1.00 12.59 519 MET B O 1
ATOM 6949 N N . PHE D 1 520 ? 144.237 149.211 139.067 1.00 15.90 520 PHE B N 1
ATOM 6950 C CA . PHE D 1 520 ? 144.916 148.576 137.949 1.00 15.90 520 PHE B CA 1
ATOM 6951 C C . PHE D 1 520 ? 144.253 148.942 136.635 1.00 15.90 520 PHE B C 1
ATOM 6952 O O . PHE D 1 520 ? 144.940 149.145 135.636 1.00 15.90 520 PHE B O 1
ATOM 6960 N N . SER D 1 521 ? 142.929 149.052 136.625 1.00 11.91 521 SER B N 1
ATOM 6961 C CA . SER D 1 521 ? 142.204 149.433 135.424 1.00 11.91 521 SER B CA 1
ATOM 6962 C C . SER D 1 521 ? 142.367 150.899 135.063 1.00 11.91 521 SER B C 1
ATOM 6963 O O . SER D 1 521 ? 142.182 151.255 133.902 1.00 11.91 521 SER B O 1
ATOM 6966 N N . LEU D 1 522 ? 142.695 151.759 136.022 1.00 15.75 522 LEU B N 1
ATOM 6967 C CA . LEU D 1 522 ? 142.893 153.172 135.734 1.00 15.75 522 LEU B CA 1
ATOM 6968 C C . LEU D 1 522 ? 144.273 153.450 135.168 1.00 15.75 522 LEU B C 1
ATOM 6969 O O . LEU D 1 522 ? 144.469 154.483 134.529 1.00 15.75 522 LEU B O 1
ATOM 6974 N N . GLY D 1 523 ? 145.233 152.555 135.383 1.00 15.85 523 GLY B N 1
ATOM 6975 C CA . GLY D 1 523 ? 146.519 152.673 134.727 1.00 15.85 523 GLY B CA 1
ATOM 6976 C C . GLY D 1 523 ? 146.551 152.105 133.332 1.00 15.85 523 GLY B C 1
ATOM 6977 O O . GLY D 1 523 ? 147.395 152.506 132.533 1.00 15.85 523 GLY B O 1
ATOM 6978 N N . LEU D 1 524 ? 145.658 151.171 133.022 1.00 16.71 524 LEU B N 1
ATOM 6979 C CA . LEU D 1 524 ? 145.475 150.737 131.646 1.00 16.71 524 LEU B CA 1
ATOM 6980 C C . LEU D 1 524 ? 144.824 151.807 130.790 1.00 16.71 524 LEU B C 1
ATOM 6981 O O . LEU D 1 524 ? 145.022 151.805 129.578 1.00 16.71 524 LEU B O 1
ATOM 6986 N N . PHE D 1 525 ? 144.037 152.702 131.387 1.00 18.28 525 PHE B N 1
ATOM 6987 C CA . PHE D 1 525 ? 143.487 153.833 130.650 1.00 18.28 525 PHE B CA 1
ATOM 6988 C C . PHE D 1 525 ? 144.561 154.833 130.262 1.00 18.28 525 PHE B C 1
ATOM 6989 O O . PHE D 1 525 ? 144.541 155.360 129.150 1.00 18.28 525 PHE B O 1
ATOM 6997 N N . MET D 1 526 ? 145.505 155.118 131.153 1.00 21.37 526 MET B N 1
ATOM 6998 C CA . MET D 1 526 ? 146.490 156.140 130.830 1.00 21.37 526 MET B CA 1
ATOM 6999 C C . MET D 1 526 ? 147.592 155.640 129.914 1.00 21.37 526 MET B C 1
ATOM 7000 O O . MET D 1 526 ? 148.383 156.454 129.435 1.00 21.37 526 MET B O 1
ATOM 7005 N N . ALA D 1 527 ? 147.664 154.343 129.651 1.00 21.94 527 ALA B N 1
ATOM 7006 C CA . ALA D 1 527 ? 148.594 153.813 128.669 1.00 21.94 527 ALA B CA 1
ATOM 7007 C C . ALA D 1 527 ? 147.987 153.702 127.282 1.00 21.94 527 ALA B C 1
ATOM 7008 O O . ALA D 1 527 ? 148.726 153.567 126.306 1.00 21.94 527 ALA B O 1
ATOM 7010 N N . LEU D 1 528 ? 146.666 153.754 127.168 1.00 24.30 528 LEU B N 1
ATOM 7011 C CA . LEU D 1 528 ? 146.011 153.678 125.875 1.00 24.30 528 LEU B CA 1
ATOM 7012 C C . LEU D 1 528 ? 145.706 155.046 125.280 1.00 24.30 528 LEU B C 1
ATOM 7013 O O . LEU D 1 528 ? 145.432 155.137 124.080 1.00 24.30 528 LEU B O 1
ATOM 7018 N N . ASN D 1 529 ? 145.733 156.100 126.078 1.00 30.24 529 ASN B N 1
ATOM 7019 C CA . ASN D 1 529 ? 145.685 157.441 125.531 1.00 30.24 529 ASN B CA 1
ATOM 7020 C C . ASN D 1 529 ? 147.023 157.790 124.885 1.00 30.24 529 ASN B C 1
ATOM 7021 O O . ASN D 1 529 ? 148.066 157.277 125.294 1.00 30.24 529 ASN B O 1
ATOM 7026 N N . PRO D 1 530 ? 147.020 158.649 123.856 1.00 34.98 530 PRO B N 1
ATOM 7027 C CA . PRO D 1 530 ? 148.284 159.020 123.207 1.00 34.98 530 PRO B CA 1
ATOM 7028 C C . PRO D 1 530 ? 149.174 159.884 124.083 1.00 34.98 530 PRO B C 1
ATOM 7029 O O . PRO D 1 530 ? 150.384 159.659 124.160 1.00 34.98 530 PRO B O 1
ATOM 7033 N N . ARG D 1 531 ? 148.593 160.879 124.741 1.00 38.49 531 ARG B N 1
ATOM 7034 C CA . ARG D 1 531 ? 149.318 161.705 125.690 1.00 38.49 531 ARG B CA 1
ATOM 7035 C C . ARG D 1 531 ? 148.560 161.730 127.004 1.00 38.49 531 ARG B C 1
ATOM 7036 O O . ARG D 1 531 ? 147.368 161.428 127.061 1.00 38.49 531 ARG B O 1
ATOM 7044 N N . ILE D 1 532 ? 149.271 162.092 128.068 1.00 35.27 532 ILE B N 1
ATOM 7045 C CA . ILE D 1 532 ? 148.641 162.206 129.377 1.00 35.27 532 ILE B CA 1
ATOM 7046 C C . ILE D 1 532 ? 147.815 163.480 129.460 1.00 35.27 532 ILE B C 1
ATOM 7047 O O . ILE D 1 532 ? 146.628 163.453 129.798 1.00 35.27 532 ILE B O 1
ATOM 7052 N N . ILE D 1 533 ? 148.428 164.612 129.141 1.00 35.40 533 ILE B N 1
ATOM 7053 C CA . ILE D 1 533 ? 147.701 165.868 129.030 1.00 35.40 533 ILE B CA 1
ATOM 7054 C C . ILE D 1 533 ? 147.058 165.890 127.652 1.00 35.40 533 ILE B C 1
ATOM 7055 O O . ILE D 1 533 ? 147.661 166.338 126.673 1.00 35.40 533 ILE B O 1
ATOM 7060 N N . ALA D 1 534 ? 145.832 165.385 127.562 1.00 35.49 534 ALA B N 1
ATOM 7061 C CA . ALA D 1 534 ? 145.241 165.039 126.279 1.00 35.49 534 ALA B CA 1
ATOM 7062 C C . ALA D 1 534 ? 144.590 166.206 125.558 1.00 35.49 534 ALA B C 1
ATOM 7063 O O . ALA D 1 534 ? 144.384 166.117 124.344 1.00 35.49 534 ALA B O 1
ATOM 7065 N N . CYS D 1 535 ? 144.260 167.288 126.254 1.00 37.05 535 CYS B N 1
ATOM 7066 C CA . CYS D 1 535 ? 143.485 168.357 125.644 1.00 37.05 535 CYS B CA 1
ATOM 7067 C C . CYS D 1 535 ? 144.297 169.602 125.328 1.00 37.05 535 CYS B C 1
ATOM 7068 O O . CYS D 1 535 ? 143.804 170.473 124.606 1.00 37.05 535 CYS B O 1
ATOM 7071 N N . GLY D 1 536 ? 145.509 169.713 125.846 1.00 39.09 536 GLY B N 1
ATOM 7072 C CA . GLY D 1 536 ? 146.308 170.911 125.696 1.00 39.09 536 GLY B CA 1
ATOM 7073 C C . GLY D 1 536 ? 146.484 171.632 127.016 1.00 39.09 536 GLY B C 1
ATOM 7074 O O . GLY D 1 536 ? 145.693 171.503 127.946 1.00 39.09 536 GLY B O 1
ATOM 7075 N N . ASN D 1 537 ? 147.558 172.412 127.074 1.00 39.47 537 ASN B N 1
ATOM 7076 C CA . ASN D 1 537 ? 147.961 173.035 128.325 1.00 39.47 537 ASN B CA 1
ATOM 7077 C C . ASN D 1 537 ? 147.050 174.174 128.748 1.00 39.47 537 ASN B C 1
ATOM 7078 O O . ASN D 1 537 ? 147.030 174.519 129.931 1.00 39.47 537 ASN B O 1
ATOM 7083 N N . ARG D 1 538 ? 146.301 174.763 127.821 1.00 38.99 538 ARG B N 1
ATOM 7084 C CA . ARG D 1 538 ? 145.397 175.849 128.172 1.00 38.99 538 ARG B CA 1
ATOM 7085 C C . ARG D 1 538 ? 144.191 175.351 128.949 1.00 38.99 538 ARG B C 1
ATOM 7086 O O . ARG D 1 538 ? 143.755 176.005 129.898 1.00 38.99 538 ARG B O 1
ATOM 7094 N N . ARG D 1 539 ? 143.696 174.215 128.673 1.00 34.67 539 ARG B N 1
ATOM 7095 C CA . ARG D 1 539 ? 142.591 173.715 129.355 1.00 34.67 539 ARG B CA 1
ATOM 7096 C C . ARG D 1 539 ? 142.904 172.773 130.410 1.00 34.67 539 ARG B C 1
ATOM 7097 O O . ARG D 1 539 ? 142.140 172.591 131.248 1.00 34.67 539 ARG B O 1
ATOM 7105 N N . ALA D 1 540 ? 144.004 172.131 130.398 1.00 30.82 540 ALA B N 1
ATOM 7106 C CA . ALA D 1 540 ? 144.371 171.281 131.522 1.00 30.82 540 ALA B CA 1
ATOM 7107 C C . ALA D 1 540 ? 144.697 172.085 132.771 1.00 30.82 540 ALA B C 1
ATOM 7108 O O . ALA D 1 540 ? 144.637 171.546 133.876 1.00 30.82 540 ALA B O 1
ATOM 7110 N N . ALA D 1 541 ? 145.063 173.353 132.622 1.00 27.19 541 ALA B N 1
ATOM 7111 C CA . ALA D 1 541 ? 145.222 174.222 133.774 1.00 27.19 541 ALA B CA 1
ATOM 7112 C C . ALA D 1 541 ? 143.898 174.754 134.277 1.00 27.19 541 ALA B C 1
ATOM 7113 O O . ALA D 1 541 ? 143.838 175.267 135.394 1.00 27.19 541 ALA B O 1
ATOM 7115 N N . PHE D 1 542 ? 142.848 174.653 133.475 1.00 23.22 542 PHE B N 1
ATOM 7116 C CA . PHE D 1 542 ? 141.501 175.037 133.860 1.00 23.22 542 PHE B CA 1
ATOM 7117 C C . PHE D 1 542 ? 140.721 173.884 134.461 1.00 23.22 542 PHE B C 1
ATOM 7118 O O . PHE D 1 542 ? 139.883 174.104 135.333 1.00 23.22 542 PHE B O 1
ATOM 7126 N N . ALA D 1 543 ? 140.991 172.656 134.029 1.00 22.16 543 ALA B N 1
ATOM 7127 C CA . ALA D 1 543 ? 140.340 171.501 134.621 1.00 22.16 543 ALA B CA 1
ATOM 7128 C C . ALA D 1 543 ? 140.898 171.168 135.990 1.00 22.16 543 ALA B C 1
ATOM 7129 O O . ALA D 1 543 ? 140.249 170.446 136.745 1.00 22.16 543 ALA B O 1
ATOM 7131 N N . ALA D 1 544 ? 142.084 171.661 136.323 1.00 18.92 544 ALA B N 1
ATOM 7132 C CA . ALA D 1 544 ? 142.696 171.416 137.618 1.00 18.92 544 ALA B CA 1
ATOM 7133 C C . ALA D 1 544 ? 142.582 172.609 138.545 1.00 18.92 544 ALA B C 1
ATOM 7134 O O . ALA D 1 544 ? 143.062 172.547 139.675 1.00 18.92 544 ALA B O 1
ATOM 7136 N N . ALA D 1 545 ? 141.985 173.702 138.088 1.00 16.64 545 ALA B N 1
ATOM 7137 C CA . ALA D 1 545 ? 141.674 174.822 138.959 1.00 16.64 545 ALA B CA 1
ATOM 7138 C C . ALA D 1 545 ? 140.221 174.833 139.386 1.00 16.64 545 ALA B C 1
ATOM 7139 O O . ALA D 1 545 ? 139.904 175.401 140.430 1.00 16.64 545 ALA B O 1
ATOM 7141 N N . MET D 1 546 ? 139.334 174.232 138.600 1.00 16.38 546 MET B N 1
ATOM 7142 C CA . MET D 1 546 ? 137.972 174.031 139.062 1.00 16.38 546 MET B CA 1
ATOM 7143 C C . MET D 1 546 ? 137.923 172.988 140.161 1.00 16.38 546 MET B C 1
ATOM 7144 O O . MET D 1 546 ? 137.101 173.088 141.072 1.00 16.38 546 MET B O 1
ATOM 7149 N N . ARG D 1 547 ? 138.799 171.993 140.103 1.00 14.65 547 ARG B N 1
ATOM 7150 C CA . ARG D 1 547 ? 138.718 170.867 141.016 1.00 14.65 547 ARG B CA 1
ATOM 7151 C C . ARG D 1 547 ? 139.401 171.139 142.344 1.00 14.65 547 ARG B C 1
ATOM 7152 O O . ARG D 1 547 ? 138.836 170.839 143.395 1.00 14.65 547 ARG B O 1
ATOM 7160 N N . PHE D 1 548 ? 140.593 171.719 142.336 1.00 14.72 548 PHE B N 1
ATOM 7161 C CA . PHE D 1 548 ? 141.359 171.864 143.561 1.00 14.72 548 PHE B CA 1
ATOM 7162 C C . PHE D 1 548 ? 141.295 173.258 144.165 1.00 14.72 548 PHE B C 1
ATOM 7163 O O . PHE D 1 548 ? 141.878 173.468 145.227 1.00 14.72 548 PHE B O 1
ATOM 7171 N N . VAL D 1 549 ? 140.622 174.217 143.531 1.00 13.97 549 VAL B N 1
ATOM 7172 C CA . VAL D 1 549 ? 140.511 175.575 144.052 1.00 13.97 549 VAL B CA 1
ATOM 7173 C C . VAL D 1 549 ? 139.056 176.014 144.192 1.00 13.97 549 VAL B C 1
ATOM 7174 O O . VAL D 1 549 ? 138.634 176.451 145.261 1.00 13.97 549 VAL B O 1
ATOM 7178 N N . VAL D 1 550 ? 138.273 175.905 143.118 1.00 14.34 550 VAL B N 1
ATOM 7179 C CA . VAL D 1 550 ? 136.880 176.348 143.181 1.00 14.34 550 VAL B CA 1
ATOM 7180 C C . VAL D 1 550 ? 136.024 175.353 143.960 1.00 14.34 550 VAL B C 1
ATOM 7181 O O . VAL D 1 550 ? 135.078 175.747 144.649 1.00 14.34 550 VAL B O 1
ATOM 7185 N N . GLY D 1 551 ? 136.364 174.074 143.913 1.00 14.99 551 GLY B N 1
ATOM 7186 C CA . GLY D 1 551 ? 135.711 173.055 144.702 1.00 14.99 551 GLY B CA 1
ATOM 7187 C C . GLY D 1 551 ? 135.795 173.246 146.205 1.00 14.99 551 GLY B C 1
ATOM 7188 O O . GLY D 1 551 ? 134.771 173.284 146.885 1.00 14.99 551 GLY B O 1
ATOM 7189 N N . PRO D 1 552 ? 137.003 173.345 146.767 1.00 14.18 552 PRO B N 1
ATOM 7190 C CA . PRO D 1 552 ? 137.114 173.581 148.211 1.00 14.18 552 PRO B CA 1
ATOM 7191 C C . PRO D 1 552 ? 136.906 175.015 148.648 1.00 14.18 552 PRO B C 1
ATOM 7192 O O . PRO D 1 552 ? 137.055 175.288 149.842 1.00 14.18 552 PRO B O 1
ATOM 7196 N N . ALA D 1 553 ? 136.611 175.949 147.752 1.00 14.50 553 ALA B N 1
ATOM 7197 C CA . ALA D 1 553 ? 136.263 177.291 148.193 1.00 14.50 553 ALA B CA 1
ATOM 7198 C C . ALA D 1 553 ? 134.767 177.525 148.238 1.00 14.50 553 ALA B C 1
ATOM 7199 O O . ALA D 1 553 ? 134.311 178.377 149.002 1.00 14.50 553 ALA B O 1
ATOM 7201 N N . VAL D 1 554 ? 133.991 176.791 147.444 1.00 15.78 554 VAL B N 1
ATOM 7202 C CA . VAL D 1 554 ? 132.542 176.880 147.533 1.00 15.78 554 VAL B CA 1
ATOM 7203 C C . VAL D 1 554 ? 132.009 175.918 148.582 1.00 15.78 554 VAL B C 1
ATOM 7204 O O . VAL D 1 554 ? 130.803 175.922 148.864 1.00 15.78 554 VAL B O 1
ATOM 7208 N N . MET D 1 555 ? 132.868 175.105 149.194 1.00 16.35 555 MET B N 1
ATOM 7209 C CA . MET D 1 555 ? 132.451 174.318 150.341 1.00 16.35 555 MET B CA 1
ATOM 7210 C C . MET D 1 555 ? 132.967 174.898 151.653 1.00 16.35 555 MET B C 1
ATOM 7211 O O . MET D 1 555 ? 132.477 174.528 152.716 1.00 16.35 555 MET B O 1
ATOM 7216 N N . LEU D 1 556 ? 133.912 175.826 151.620 1.00 18.33 556 LEU B N 1
ATOM 7217 C CA . LEU D 1 556 ? 134.200 176.574 152.837 1.00 18.33 556 LEU B CA 1
ATOM 7218 C C . LEU D 1 556 ? 133.043 177.500 153.179 1.00 18.33 556 LEU B C 1
ATOM 7219 O O . LEU D 1 556 ? 132.723 177.702 154.354 1.00 18.33 556 LEU B O 1
ATOM 7224 N N . VAL D 1 557 ? 132.380 178.043 152.158 1.00 19.90 557 VAL B N 1
ATOM 7225 C CA . VAL D 1 557 ? 131.213 178.892 152.367 1.00 19.90 557 VAL B CA 1
ATOM 7226 C C . VAL D 1 557 ? 130.016 178.068 152.819 1.00 19.90 557 VAL B C 1
ATOM 7227 O O . VAL D 1 557 ? 129.284 178.464 153.731 1.00 19.90 557 VAL B O 1
ATOM 7231 N N . ALA D 1 558 ? 129.811 176.899 152.214 1.00 19.81 558 ALA B N 1
ATOM 7232 C CA . ALA D 1 558 ? 128.639 176.090 152.525 1.00 19.81 558 ALA B CA 1
ATOM 7233 C C . ALA D 1 558 ? 128.749 175.416 153.884 1.00 19.81 558 ALA B C 1
ATOM 7234 O O . ALA D 1 558 ? 127.737 175.215 154.553 1.00 19.81 558 ALA B O 1
ATOM 7236 N N . SER D 1 559 ? 129.960 175.064 154.307 1.00 21.21 559 SER B N 1
ATOM 7237 C CA . SER D 1 559 ? 130.142 174.366 155.572 1.00 21.21 559 SER B CA 1
ATOM 7238 C C . SER D 1 559 ? 130.288 175.314 156.746 1.00 21.21 559 SER B C 1
ATOM 7239 O O . SER D 1 559 ? 130.278 174.869 157.894 1.00 21.21 559 SER B O 1
ATOM 7242 N N . TYR D 1 560 ? 130.463 176.600 156.494 1.00 25.25 560 TYR B N 1
ATOM 7243 C CA . TYR D 1 560 ? 130.483 177.559 157.582 1.00 25.25 560 TYR B CA 1
ATOM 7244 C C . TYR D 1 560 ? 129.104 178.132 157.854 1.00 25.25 560 TYR B C 1
ATOM 7245 O O . TYR D 1 560 ? 128.831 178.546 158.984 1.00 25.25 560 TYR B O 1
ATOM 7254 N N . ALA D 1 561 ? 128.232 178.164 156.846 1.00 23.44 561 ALA B N 1
ATOM 7255 C CA . ALA D 1 561 ? 126.876 178.658 157.033 1.00 23.44 561 ALA B CA 1
ATOM 7256 C C . ALA D 1 561 ? 126.003 177.665 157.776 1.00 23.44 561 ALA B C 1
ATOM 7257 O O . ALA D 1 561 ? 125.110 178.071 158.521 1.00 23.44 561 ALA B O 1
ATOM 7259 N N . VAL D 1 562 ? 126.229 176.370 157.579 1.00 22.91 562 VAL B N 1
ATOM 7260 C CA . VAL D 1 562 ? 125.449 175.366 158.288 1.00 22.91 562 VAL B CA 1
ATOM 7261 C C . VAL D 1 562 ? 125.860 175.315 159.752 1.00 22.91 562 VAL B C 1
ATOM 7262 O O . VAL D 1 562 ? 125.012 175.237 160.647 1.00 22.91 562 VAL B O 1
ATOM 7266 N N . GLY D 1 563 ? 127.152 175.405 160.028 1.00 24.35 563 GLY B N 1
ATOM 7267 C CA . GLY D 1 563 ? 127.599 175.501 161.401 1.00 24.35 563 GLY B CA 1
ATOM 7268 C C . GLY D 1 563 ? 128.598 174.450 161.825 1.00 24.35 563 GLY B C 1
ATOM 7269 O O . GLY D 1 563 ? 128.722 174.156 163.014 1.00 24.35 563 GLY B O 1
ATOM 7270 N N . LEU D 1 564 ? 129.315 173.873 160.872 1.00 21.32 564 LEU B N 1
ATOM 7271 C CA . LEU D 1 564 ? 130.366 172.923 161.191 1.00 21.32 564 LEU B CA 1
ATOM 7272 C C . LEU D 1 564 ? 131.594 173.671 161.679 1.00 21.32 564 LEU B C 1
ATOM 7273 O O . LEU D 1 564 ? 131.997 174.667 161.076 1.00 21.32 564 LEU B O 1
ATOM 7278 N N . ARG D 1 565 ? 132.247 173.162 162.699 1.00 24.03 565 ARG B N 1
ATOM 7279 C CA . ARG D 1 565 ? 133.460 173.757 163.201 1.00 24.03 565 ARG B CA 1
ATOM 7280 C C . ARG D 1 565 ? 134.368 172.696 163.699 1.00 24.03 565 ARG B C 1
ATOM 7281 O O . ARG D 1 565 ? 133.975 171.594 163.857 1.00 24.03 565 ARG B O 1
ATOM 7289 N N . GLY D 1 566 ? 135.611 172.997 163.917 1.00 20.72 566 GLY B N 1
ATOM 7290 C CA . GLY D 1 566 ? 136.555 172.047 164.461 1.00 20.72 566 GLY B CA 1
ATOM 7291 C C . GLY D 1 566 ? 137.071 171.025 163.480 1.00 20.72 566 GLY B C 1
ATOM 7292 O O . GLY D 1 566 ? 137.686 171.378 162.475 1.00 20.72 566 GLY B O 1
ATOM 7293 N N . VAL D 1 567 ? 136.836 169.750 163.770 1.00 20.26 567 VAL B N 1
ATOM 7294 C CA . VAL D 1 567 ? 137.406 168.682 162.961 1.00 20.26 567 VAL B CA 1
ATOM 7295 C C . VAL D 1 567 ? 136.495 168.310 161.796 1.00 20.26 567 VAL B C 1
ATOM 7296 O O . VAL D 1 567 ? 136.988 167.952 160.724 1.00 20.26 567 VAL B O 1
ATOM 7300 N N . LEU D 1 568 ? 135.175 168.446 161.949 1.00 18.92 568 LEU B N 1
ATOM 7301 C CA . LEU D 1 568 ? 134.283 168.187 160.824 1.00 18.92 568 LEU B CA 1
ATOM 7302 C C . LEU D 1 568 ? 134.424 169.234 159.732 1.00 18.92 568 LEU B C 1
ATOM 7303 O O . LEU D 1 568 ? 134.131 168.948 158.572 1.00 18.92 568 LEU B O 1
ATOM 7308 N N . LEU D 1 569 ? 134.856 170.443 160.071 1.00 16.92 569 LEU B N 1
ATOM 7309 C CA . LEU D 1 569 ? 135.167 171.409 159.031 1.00 16.92 569 LEU B CA 1
ATOM 7310 C C . LEU D 1 569 ? 136.424 171.013 158.282 1.00 16.92 569 LEU B C 1
ATOM 7311 O O . LEU D 1 569 ? 136.547 171.293 157.090 1.00 16.92 569 LEU B O 1
ATOM 7316 N N . HIS D 1 570 ? 137.345 170.322 158.944 1.00 19.20 570 HIS B N 1
ATOM 7317 C CA . HIS D 1 570 ? 138.579 169.932 158.287 1.00 19.20 570 HIS B CA 1
ATOM 7318 C C . HIS D 1 570 ? 138.398 168.694 157.433 1.00 19.20 570 HIS B C 1
ATOM 7319 O O . HIS D 1 570 ? 139.135 168.515 156.467 1.00 19.20 570 HIS B O 1
ATOM 7326 N N . VAL D 1 571 ? 137.448 167.825 157.773 1.00 15.83 571 VAL B N 1
ATOM 7327 C CA . VAL D 1 571 ? 137.136 166.689 156.912 1.00 15.83 571 VAL B CA 1
ATOM 7328 C C . VAL D 1 571 ? 136.433 167.160 155.649 1.00 15.83 571 VAL B C 1
ATOM 7329 O O . VAL D 1 571 ? 136.715 166.681 154.550 1.00 15.83 571 VAL B O 1
ATOM 7333 N N . ALA D 1 572 ? 135.542 168.140 155.780 1.00 15.44 572 ALA B N 1
ATOM 7334 C CA . ALA D 1 572 ? 134.693 168.540 154.668 1.00 15.44 572 ALA B CA 1
ATOM 7335 C C . ALA D 1 572 ? 135.445 169.360 153.633 1.00 15.44 572 ALA B C 1
ATOM 7336 O O . ALA D 1 572 ? 135.037 169.411 152.476 1.00 15.44 572 ALA B O 1
ATOM 7338 N N . ILE D 1 573 ? 136.515 170.035 153.868 1.00 15.46 573 ILE B N 1
ATOM 7339 C CA . ILE D 1 573 ? 137.377 170.770 152.912 1.00 15.46 573 ILE B CA 1
ATOM 7340 C C . ILE D 1 573 ? 138.457 169.924 152.313 1.00 15.46 573 ILE B C 1
ATOM 7341 O O . ILE D 1 573 ? 139.071 170.354 151.492 1.00 15.46 573 ILE B O 1
ATOM 7346 N N . ILE D 1 574 ? 138.626 168.681 152.642 1.00 15.69 574 ILE B N 1
ATOM 7347 C CA . ILE D 1 574 ? 139.698 167.821 152.203 1.00 15.69 574 ILE B CA 1
ATOM 7348 C C . ILE D 1 574 ? 139.029 166.789 151.439 1.00 15.69 574 ILE B C 1
ATOM 7349 O O . ILE D 1 574 ? 139.653 166.233 150.630 1.00 15.69 574 ILE B O 1
ATOM 7354 N N . GLN D 1 575 ? 137.768 166.456 151.599 1.00 15.02 575 GLN B N 1
ATOM 7355 C CA . GLN D 1 575 ? 137.040 165.609 150.732 1.00 15.02 575 GLN B CA 1
ATOM 7356 C C . GLN D 1 575 ? 136.619 166.384 149.509 1.00 15.02 575 GLN B C 1
ATOM 7357 O O . GLN D 1 575 ? 136.357 165.805 148.577 1.00 15.02 575 GLN B O 1
ATOM 7363 N N . ALA D 1 576 ? 136.670 167.673 149.426 1.00 13.67 576 ALA B N 1
ATOM 7364 C CA . ALA D 1 576 ? 136.310 168.343 148.197 1.00 13.67 576 ALA B CA 1
ATOM 7365 C C . ALA D 1 576 ? 137.497 168.521 147.268 1.00 13.67 576 ALA B C 1
ATOM 7366 O O . ALA D 1 576 ? 137.305 168.829 146.092 1.00 13.67 576 ALA B O 1
ATOM 7368 N N . ALA D 1 577 ? 138.713 168.327 147.763 1.00 14.57 577 ALA B N 1
ATOM 7369 C CA . ALA D 1 577 ? 139.921 168.447 146.968 1.00 14.57 577 ALA B CA 1
ATOM 7370 C C . ALA D 1 577 ? 140.455 167.100 146.515 1.00 14.57 577 ALA B C 1
ATOM 7371 O O . ALA D 1 577 ? 141.625 167.003 146.145 1.00 14.57 577 ALA B O 1
ATOM 7373 N N . LEU D 1 578 ? 139.639 166.058 146.561 1.00 14.98 578 LEU B N 1
ATOM 7374 C CA . LEU D 1 578 ? 139.999 164.786 145.976 1.00 14.98 578 LEU B CA 1
ATOM 7375 C C . LEU D 1 578 ? 139.989 164.913 144.456 1.00 14.98 578 LEU B C 1
ATOM 7376 O O . LEU D 1 578 ? 139.357 165.817 143.916 1.00 14.98 578 LEU B O 1
ATOM 7381 N N . PRO D 1 579 ? 140.688 164.024 143.729 1.00 16.08 579 PRO B N 1
ATOM 7382 C CA . PRO D 1 579 ? 140.640 164.094 142.264 1.00 16.08 579 PRO B CA 1
ATOM 7383 C C . PRO D 1 579 ? 139.305 163.717 141.644 1.00 16.08 579 PRO B C 1
ATOM 7384 O O . PRO D 1 579 ? 138.360 163.342 142.340 1.00 16.08 579 PRO B O 1
ATOM 7388 N N . GLN D 1 580 ? 139.232 163.818 140.322 1.00 15.97 580 GLN B N 1
ATOM 7389 C CA . GLN D 1 580 ? 137.972 163.674 139.610 1.00 15.97 580 GLN B CA 1
ATOM 7390 C C . GLN D 1 580 ? 137.496 162.231 139.626 1.00 15.97 580 GLN B C 1
ATOM 7391 O O . GLN D 1 580 ? 138.288 161.298 139.499 1.00 15.97 580 GLN B O 1
ATOM 7397 N N . GLY D 1 581 ? 136.194 162.053 139.813 1.00 15.79 581 GLY B N 1
ATOM 7398 C CA . GLY D 1 581 ? 135.624 160.727 139.843 1.00 15.79 581 GLY B CA 1
ATOM 7399 C C . GLY D 1 581 ? 135.612 160.079 138.479 1.00 15.79 581 GLY B C 1
ATOM 7400 O O . GLY D 1 581 ? 135.798 160.722 137.453 1.00 15.79 581 GLY B O 1
ATOM 7401 N N . ILE D 1 582 ? 135.258 158.842 138.453 1.00 18.74 582 ILE B N 1
ATOM 7402 C CA . ILE D 1 582 ? 135.332 158.018 137.283 1.00 18.74 582 ILE B CA 1
ATOM 7403 C C . ILE D 1 582 ? 134.085 157.905 136.635 1.00 18.74 582 ILE B C 1
ATOM 7404 O O . ILE D 1 582 ? 134.064 157.592 135.629 1.00 18.74 582 ILE B O 1
ATOM 7409 N N . VAL D 1 583 ? 133.040 157.947 137.318 1.00 20.13 583 VAL B N 1
ATOM 7410 C CA . VAL D 1 583 ? 131.692 157.792 136.770 1.00 20.13 583 VAL B CA 1
ATOM 7411 C C . VAL D 1 583 ? 131.295 158.968 135.873 1.00 20.13 583 VAL B C 1
ATOM 7412 O O . VAL D 1 583 ? 130.706 158.714 134.814 1.00 20.13 583 VAL B O 1
ATOM 7416 N N . PRO D 1 584 ? 131.581 160.248 136.191 1.00 20.95 584 PRO B N 1
ATOM 7417 C CA . PRO D 1 584 ? 131.372 161.287 135.167 1.00 20.95 584 PRO B CA 1
ATOM 7418 C C . PRO D 1 584 ? 132.224 161.148 133.918 1.00 20.95 584 PRO B C 1
ATOM 7419 O O . PRO D 1 584 ? 131.881 161.723 132.883 1.00 20.95 584 PRO B O 1
ATOM 7423 N N . PHE D 1 585 ? 133.325 160.414 133.981 1.00 21.80 585 PHE B N 1
ATOM 7424 C CA . PHE D 1 585 ? 134.132 160.157 132.799 1.00 21.80 585 PHE B CA 1
ATOM 7425 C C . PHE D 1 585 ? 133.487 159.121 131.891 1.00 21.80 585 PHE B C 1
ATOM 7426 O O . PHE D 1 585 ? 133.712 159.137 130.678 1.00 21.80 585 PHE B O 1
ATOM 7434 N N . VAL D 1 586 ? 132.661 158.237 132.442 1.00 22.32 586 VAL B N 1
ATOM 7435 C CA . VAL D 1 586 ? 131.962 157.262 131.615 1.00 22.32 586 VAL B CA 1
ATOM 7436 C C . VAL D 1 586 ? 130.818 157.926 130.856 1.00 22.32 586 VAL B C 1
ATOM 7437 O O . VAL D 1 586 ? 130.568 157.610 129.688 1.00 22.32 586 VAL B O 1
ATOM 7441 N N . PHE D 1 587 ? 130.130 158.879 131.488 1.00 24.07 587 PHE B N 1
ATOM 7442 C CA . PHE D 1 587 ? 129.040 159.581 130.819 1.00 24.07 587 PHE B CA 1
ATOM 7443 C C . PHE D 1 587 ? 129.542 160.477 129.700 1.00 24.07 587 PHE B C 1
ATOM 7444 O O . PHE D 1 587 ? 128.890 160.594 128.664 1.00 24.07 587 PHE B O 1
ATOM 7452 N N . ALA D 1 588 ? 130.675 161.143 129.890 1.00 23.74 588 ALA B N 1
ATOM 7453 C CA . ALA D 1 588 ? 131.156 162.046 128.853 1.00 23.74 588 ALA B CA 1
ATOM 7454 C C . ALA D 1 588 ? 131.751 161.304 127.673 1.00 23.74 588 ALA B C 1
ATOM 7455 O O . ALA D 1 588 ? 131.852 161.873 126.586 1.00 23.74 588 ALA B O 1
ATOM 7457 N N . LYS D 1 589 ? 132.140 160.051 127.855 1.00 25.54 589 LYS B N 1
ATOM 7458 C CA . LYS D 1 589 ? 132.649 159.262 126.747 1.00 25.54 589 LYS B CA 1
ATOM 7459 C C . LYS D 1 589 ? 131.517 158.723 125.882 1.00 25.54 589 LYS B C 1
ATOM 7460 O O . LYS D 1 589 ? 131.649 158.659 124.657 1.00 25.54 589 LYS B O 1
ATOM 7466 N N . GLU D 1 590 ? 130.399 158.329 126.501 1.00 28.01 590 GLU B N 1
ATOM 7467 C CA . GLU D 1 590 ? 129.259 157.800 125.758 1.00 28.01 590 GLU B CA 1
ATOM 7468 C C . GLU D 1 590 ? 128.540 158.879 124.970 1.00 28.01 590 GLU B C 1
ATOM 7469 O O . GLU D 1 590 ? 128.190 158.675 123.805 1.00 28.01 590 GLU B O 1
ATOM 7475 N N . TYR D 1 591 ? 128.257 159.946 125.584 1.00 24.54 591 TYR B N 1
ATOM 7476 C CA . TYR D 1 591 ? 127.514 160.904 124.984 1.00 24.54 591 TYR B CA 1
ATOM 7477 C C . TYR D 1 591 ? 128.319 161.946 124.303 1.00 24.54 591 TYR B C 1
ATOM 7478 O O . TYR D 1 591 ? 127.726 162.827 123.788 1.00 24.54 591 TYR B O 1
ATOM 7487 N N . ASN D 1 592 ? 129.633 161.890 124.242 1.00 27.30 592 ASN B N 1
ATOM 7488 C CA . ASN D 1 592 ? 130.574 162.881 123.667 1.00 27.30 592 ASN B CA 1
ATOM 7489 C C . ASN D 1 592 ? 130.319 164.266 124.011 1.00 27.30 592 ASN B C 1
ATOM 7490 O O . ASN D 1 592 ? 129.823 164.978 123.195 1.00 27.30 592 ASN B O 1
ATOM 7495 N N . VAL D 1 593 ? 130.672 164.700 125.208 1.00 25.19 593 VAL B N 1
ATOM 7496 C CA . VAL D 1 593 ? 130.495 166.033 125.645 1.00 25.19 593 VAL B CA 1
ATOM 7497 C C . VAL D 1 593 ? 131.780 166.195 126.351 1.00 25.19 593 VAL B C 1
ATOM 7498 O O . VAL D 1 593 ? 131.873 165.833 127.457 1.00 25.19 593 VAL B O 1
ATOM 7502 N N . HIS D 1 594 ? 132.774 166.751 125.732 1.00 25.07 594 HIS B N 1
ATOM 7503 C CA . HIS D 1 594 ? 134.081 167.031 126.239 1.00 25.07 594 HIS B CA 1
ATOM 7504 C C . HIS D 1 594 ? 134.763 165.813 126.734 1.00 25.07 594 HIS B C 1
ATOM 7505 O O . HIS D 1 594 ? 135.240 165.808 127.782 1.00 25.07 594 HIS B O 1
ATOM 7512 N N . PRO D 1 595 ? 134.958 164.820 125.897 1.00 25.66 595 PRO B N 1
ATOM 7513 C CA . PRO D 1 595 ? 135.513 163.597 126.478 1.00 25.66 595 PRO B CA 1
ATOM 7514 C C . PRO D 1 595 ? 136.989 163.678 126.798 1.00 25.66 595 PRO B C 1
ATOM 7515 O O . PRO D 1 595 ? 137.544 162.688 127.282 1.00 25.66 595 PRO B O 1
ATOM 7519 N N . ASP D 1 596 ? 137.641 164.809 126.537 1.00 28.12 596 ASP B N 1
ATOM 7520 C CA . ASP D 1 596 ? 139.068 164.967 126.775 1.00 28.12 596 ASP B CA 1
ATOM 7521 C C . ASP D 1 596 ? 139.369 165.798 128.008 1.00 28.12 596 ASP B C 1
ATOM 7522 O O . ASP D 1 596 ? 140.367 165.545 128.682 1.00 28.12 596 ASP B O 1
ATOM 7527 N N . ILE D 1 597 ? 138.544 166.800 128.307 1.00 23.82 597 ILE B N 1
ATOM 7528 C CA . ILE D 1 597 ? 138.736 167.559 129.535 1.00 23.82 597 ILE B CA 1
ATOM 7529 C C . ILE D 1 597 ? 138.399 166.693 130.741 1.00 23.82 597 ILE B C 1
ATOM 7530 O O . ILE D 1 597 ? 139.042 166.786 131.790 1.00 23.82 597 ILE B O 1
ATOM 7535 N N . LEU D 1 598 ? 137.441 165.794 130.597 1.00 22.53 598 LEU B N 1
ATOM 7536 C CA . LEU D 1 598 ? 137.183 164.833 131.656 1.00 22.53 598 LEU B CA 1
ATOM 7537 C C . LEU D 1 598 ? 138.077 163.609 131.581 1.00 22.53 598 LEU B C 1
ATOM 7538 O O . LEU D 1 598 ? 137.998 162.756 132.466 1.00 22.53 598 LEU B O 1
ATOM 7543 N N . SER D 1 599 ? 138.937 163.508 130.575 1.00 23.96 599 SER B N 1
ATOM 7544 C CA . SER D 1 599 ? 139.925 162.439 130.525 1.00 23.96 599 SER B CA 1
ATOM 7545 C C . SER D 1 599 ? 141.238 162.845 131.170 1.00 23.96 599 SER B C 1
ATOM 7546 O O . SER D 1 599 ? 141.877 162.031 131.837 1.00 23.96 599 SER B O 1
ATOM 7549 N N . THR D 1 600 ? 141.660 164.094 130.990 1.00 24.50 600 THR B N 1
ATOM 7550 C CA . THR D 1 600 ? 142.857 164.609 131.631 1.00 24.50 600 THR B CA 1
ATOM 7551 C C . THR D 1 600 ? 142.593 165.143 133.025 1.00 24.50 600 THR B C 1
ATOM 7552 O O . THR D 1 600 ? 143.488 165.734 133.617 1.00 24.50 600 THR B O 1
ATOM 7556 N N . ALA D 1 601 ? 141.391 164.971 133.559 1.00 20.48 601 ALA B N 1
ATOM 7557 C CA . ALA D 1 601 ? 141.146 165.304 134.948 1.00 20.48 601 ALA B CA 1
ATOM 7558 C C . ALA D 1 601 ? 141.094 164.079 135.839 1.00 20.48 601 ALA B C 1
ATOM 7559 O O . ALA D 1 601 ? 141.357 164.191 137.037 1.00 20.48 601 ALA B O 1
ATOM 7561 N N . VAL D 1 602 ? 140.758 162.922 135.281 1.00 19.67 602 VAL B N 1
ATOM 7562 C CA . VAL D 1 602 ? 140.840 161.673 136.020 1.00 19.67 602 VAL B CA 1
ATOM 7563 C C . VAL D 1 602 ? 142.280 161.199 136.100 1.00 19.67 602 VAL B C 1
ATOM 7564 O O . VAL D 1 602 ? 142.764 160.826 137.170 1.00 19.67 602 VAL B O 1
ATOM 7568 N N . ILE D 1 603 ? 142.991 161.235 134.975 1.00 21.38 603 ILE B N 1
ATOM 7569 C CA . ILE D 1 603 ? 144.349 160.705 134.903 1.00 21.38 603 ILE B CA 1
ATOM 7570 C C . ILE D 1 603 ? 145.341 161.657 135.549 1.00 21.38 603 ILE B C 1
ATOM 7571 O O . ILE D 1 603 ? 146.033 161.302 136.506 1.00 21.38 603 ILE B O 1
ATOM 7576 N N . PHE D 1 604 ? 145.432 162.879 135.030 1.00 22.05 604 PHE B N 1
ATOM 7577 C CA . PHE D 1 604 ? 146.373 163.861 135.553 1.00 22.05 604 PHE B CA 1
ATOM 7578 C C . PHE D 1 604 ? 145.965 164.372 136.929 1.00 22.05 604 PHE B C 1
ATOM 7579 O O . PHE D 1 604 ? 146.804 164.910 137.651 1.00 22.05 604 PHE B O 1
ATOM 7587 N N . GLY D 1 605 ? 144.706 164.184 137.325 1.00 21.47 605 GLY B N 1
ATOM 7588 C CA . GLY D 1 605 ? 144.303 164.501 138.680 1.00 21.47 605 GLY B CA 1
ATOM 7589 C C . GLY D 1 605 ? 144.766 163.500 139.714 1.00 21.47 605 GLY B C 1
ATOM 7590 O O . GLY D 1 605 ? 145.003 163.875 140.860 1.00 21.47 605 GLY B O 1
ATOM 7591 N N . MET D 1 606 ? 144.892 162.221 139.345 1.00 24.32 606 MET B N 1
ATOM 7592 C CA . MET D 1 606 ? 145.417 161.237 140.289 1.00 24.32 606 MET B CA 1
ATOM 7593 C C . MET D 1 606 ? 146.883 161.462 140.597 1.00 24.32 606 MET B C 1
ATOM 7594 O O . MET D 1 606 ? 147.333 161.146 141.701 1.00 24.32 606 MET B O 1
ATOM 7599 N N . LEU D 1 607 ? 147.642 161.993 139.644 1.00 23.12 607 LEU B N 1
ATOM 7600 C CA . LEU D 1 607 ? 149.081 162.095 139.841 1.00 23.12 607 LEU B CA 1
ATOM 7601 C C . LEU D 1 607 ? 149.436 163.255 140.757 1.00 23.12 607 LEU B C 1
ATOM 7602 O O . LEU D 1 607 ? 150.376 163.152 141.547 1.00 23.12 607 LEU B O 1
ATOM 7607 N N . ILE D 1 608 ? 148.701 164.355 140.686 1.00 21.65 608 ILE B N 1
ATOM 7608 C CA . ILE D 1 608 ? 148.924 165.535 141.480 1.00 21.65 608 ILE B CA 1
ATOM 7609 C C . ILE D 1 608 ? 148.039 165.785 142.596 1.00 21.65 608 ILE B C 1
ATOM 7610 O O . ILE D 1 608 ? 148.075 166.796 143.131 1.00 21.65 608 ILE B O 1
ATOM 7615 N N . ALA D 1 609 ? 147.302 164.841 143.060 1.00 22.70 609 ALA B N 1
ATOM 7616 C CA . ALA D 1 609 ? 146.327 164.978 144.086 1.00 22.70 609 ALA B CA 1
ATOM 7617 C C . ALA D 1 609 ? 146.849 164.777 145.335 1.00 22.70 609 ALA B C 1
ATOM 7618 O O . ALA D 1 609 ? 146.224 165.190 146.192 1.00 22.70 609 ALA B O 1
ATOM 7620 N N . LEU D 1 610 ? 147.862 163.987 145.556 1.00 25.18 610 LEU B N 1
ATOM 7621 C CA . LEU D 1 610 ? 148.534 163.914 146.861 1.00 25.18 610 LEU B CA 1
ATOM 7622 C C . LEU D 1 610 ? 149.342 165.083 147.309 1.00 25.18 610 LEU B C 1
ATOM 7623 O O . LEU D 1 610 ? 149.162 165.452 148.375 1.00 25.18 610 LEU B O 1
ATOM 7628 N N . PRO D 1 611 ? 150.227 165.671 146.520 1.00 23.70 611 PRO B N 1
ATOM 7629 C CA . PRO D 1 611 ? 150.880 166.815 147.044 1.00 23.70 611 PRO B CA 1
ATOM 7630 C C . PRO D 1 611 ? 149.977 167.878 147.296 1.00 23.70 611 PRO B C 1
ATOM 7631 O O . PRO D 1 611 ? 150.581 168.744 147.734 1.00 23.70 611 PRO B O 1
ATOM 7635 N N . ILE D 1 612 ? 148.656 167.886 147.097 1.00 22.87 612 ILE B N 1
ATOM 7636 C CA . ILE D 1 612 ? 147.646 168.964 147.168 1.00 22.87 612 ILE B CA 1
ATOM 7637 C C . ILE D 1 612 ? 146.716 168.644 148.240 1.00 22.87 612 ILE B C 1
ATOM 7638 O O . ILE D 1 612 ? 146.277 169.523 148.831 1.00 22.87 612 ILE B O 1
ATOM 7643 N N . THR D 1 613 ? 146.375 167.396 148.512 1.00 24.26 613 THR B N 1
ATOM 7644 C CA . THR D 1 613 ? 145.652 167.049 149.731 1.00 24.26 613 THR B CA 1
ATOM 7645 C C . THR D 1 613 ? 146.568 166.943 150.934 1.00 24.26 613 THR B C 1
ATOM 7646 O O . THR D 1 613 ? 146.083 167.006 152.064 1.00 24.26 613 THR B O 1
ATOM 7650 N N . LEU D 1 614 ? 147.872 166.775 150.730 1.00 25.83 614 LEU B N 1
ATOM 7651 C CA . LEU D 1 614 ? 148.798 166.930 151.842 1.00 25.83 614 LEU B CA 1
ATOM 7652 C C . LEU D 1 614 ? 149.111 168.383 152.136 1.00 25.83 614 LEU B C 1
ATOM 7653 O O . LEU D 1 614 ? 149.567 168.686 153.232 1.00 25.83 614 LEU B O 1
ATOM 7658 N N . LEU D 1 615 ? 148.902 169.294 151.193 1.00 27.33 615 LEU B N 1
ATOM 7659 C CA . LEU D 1 615 ? 149.152 170.688 151.520 1.00 27.33 615 LEU B CA 1
ATOM 7660 C C . LEU D 1 615 ? 147.998 171.289 152.304 1.00 27.33 615 LEU B C 1
ATOM 7661 O O . LEU D 1 615 ? 148.213 172.174 153.137 1.00 27.33 615 LEU B O 1
ATOM 7666 N N . TYR D 1 616 ? 146.772 170.821 152.079 1.00 27.74 616 TYR B N 1
ATOM 7667 C CA . TYR D 1 616 ? 145.672 171.246 152.933 1.00 27.74 616 TYR B CA 1
ATOM 7668 C C . TYR D 1 616 ? 145.774 170.628 154.318 1.00 27.74 616 TYR B C 1
ATOM 7669 O O . TYR D 1 616 ? 145.339 171.232 155.297 1.00 27.74 616 TYR B O 1
ATOM 7678 N N . TYR D 1 617 ? 146.329 169.481 154.513 1.00 31.03 617 TYR B N 1
ATOM 7679 C CA . TYR D 1 617 ? 146.314 168.921 155.820 1.00 31.03 617 TYR B CA 1
ATOM 7680 C C . TYR D 1 617 ? 147.391 169.43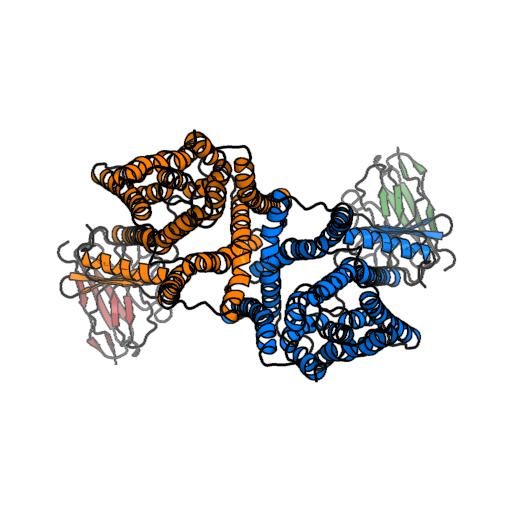2 156.702 1.00 31.03 617 TYR B C 1
ATOM 7681 O O . TYR D 1 617 ? 147.277 169.286 157.873 1.00 31.03 617 TYR B O 1
ATOM 7690 N N . ILE D 1 618 ? 148.391 170.125 156.190 1.00 30.86 618 ILE B N 1
ATOM 7691 C CA . ILE D 1 618 ? 149.486 170.600 156.922 1.00 30.86 618 ILE B CA 1
ATOM 7692 C C . ILE D 1 618 ? 149.194 171.988 157.134 1.00 30.86 618 ILE B C 1
ATOM 7693 O O . ILE D 1 618 ? 149.776 172.577 157.931 1.00 30.86 618 ILE B O 1
ATOM 7698 N N . LEU D 1 619 ? 148.252 172.555 156.465 1.00 30.80 619 LEU B N 1
ATOM 7699 C CA . LEU D 1 619 ? 147.848 173.921 156.658 1.00 30.80 619 LEU B CA 1
ATOM 7700 C C . LEU D 1 619 ? 146.565 174.090 157.467 1.00 30.80 619 LEU B C 1
ATOM 7701 O O . LEU D 1 619 ? 146.378 175.125 158.024 1.00 30.80 619 LEU B O 1
ATOM 7706 N N . LEU D 1 620 ? 145.621 173.194 157.479 1.00 30.92 620 LEU B N 1
ATOM 7707 C CA . LEU D 1 620 ? 144.435 173.187 158.324 1.00 30.92 620 LEU B CA 1
ATOM 7708 C C . LEU D 1 620 ? 144.771 172.808 159.757 1.00 30.92 620 LEU B C 1
ATOM 7709 O O . LEU D 1 620 ? 144.252 173.424 160.692 1.00 30.92 620 LEU B O 1
ATOM 7714 N N . GLY D 1 621 ? 145.642 171.826 159.956 1.00 38.12 621 GLY B N 1
ATOM 7715 C CA . GLY D 1 621 ? 146.133 171.512 161.282 1.00 38.12 621 GLY B CA 1
ATOM 7716 C C . GLY D 1 621 ? 147.395 172.280 161.619 1.00 38.12 621 GLY B C 1
ATOM 7717 O O . GLY D 1 621 ? 148.394 171.702 162.054 1.00 38.12 621 GLY B O 1
ATOM 7718 N N . LEU D 1 622 ? 147.361 173.589 161.408 1.00 37.63 622 LEU B N 1
ATOM 7719 C CA . LEU D 1 622 ? 148.505 174.440 161.674 1.00 37.63 622 LEU B CA 1
ATOM 7720 C C . LEU D 1 622 ? 148.330 175.061 163.050 1.00 37.63 622 LEU B C 1
ATOM 7721 O O . LEU D 1 622 ? 147.203 175.193 163.527 1.00 37.63 622 LEU B O 1
#

Sequence (992 aa):
MITAADFYHVMTAMVPLYVAMILAYGSVKWWKIFTPDQCSGINRFVALFAVPLLSFHFIAANNPYAMNLRFLAADSLQKVIVLSLLFLWCKLSRNGSLDWTITLFSLSTLPNTLVMGIPLLKGMYGNFSGDLMVQIVVLQCIIWYTLMLFLFEYRGAKLLISEQFPDTAGSIVSIHVDSDIMSLDGRQPLETEAEIKEDGKLHVTVRRSNAVMPPTSVMTRLILIMVWRKLIRNPNSYSSLFGITWSLISFKWNIEMPALIAKSISILSDAGLGMAMFSLGLFMALNPRIIACGNRRAAFAAAMRFVVGPAVMLVASYAVGLRGVLLHVAIIQAALPQGIVPFVFAKEYNVHPDILSTAVIFGMLIALPITLLYYILLGLSSQVQLVESGGGLVQAGGSLRLSCAASGFPVNISWMEWYRQVPGKEREWVAAIQSTGSYTWYADSVKGRFTISRDNAKNTVYLQMNSLKPEDTAVYYCRVKVGAYYRGQGTQVTVSSSQVQLVESGGGLVQAGGSLRLSCAASGFPVNISWMEWYRQVPGKEREWVAAIQSTGSYTWYADSVKGRFTISRDNAKNTVYLQMNSLKPEDTAVYYCRVKVGAYYRGQGTQVTVSMITAADFYHVMTAMVPLYVAMILAYGSVKWWKIFTPDQCSGINRFVALFAVPLLSFHFIAANNPYAMNLRFLAADSLQKVIVLSLLFLWCKLSRNGSLDWTITLFSLSTLPNTLVMGIPLLKGMYGNFSGDLMVQIVVLQCIIWYTLMLFLFEYRGAKLLISEQFPDTAGSIVSIHVDSDIMSLDGRQPLETEAEIKEDGKLHVTVRRSNAVMPPTSVMTRLILIMVWRKLIRNPNSYSSLFGITWSLISFKWNIEMPALIAKSISILSDAGLGMAMFSLGLFMALNPRIIACGNRRAAFAAAMRFVVGPAVMLVASYAVGLRGVLLHVAIIQAALPQGIVPFVFAKEYNVHPDILSTAVIFGMLIALPITLLYYILLGL

GO terms:
  GO:0045177 apical part of cell (C, IDA)
  GO:0071944 cell periphery (C, IDA)
  GO:0005886 plasma membrane (C, IDA)
  GO:0016324 apical plasma membrane (C, IDA)
  GO:0010315 auxin export across the plasma membrane (P, IDA)
  GO:0042802 identical protein binding (F, IDA)
  GO:0042803 protein homodimerization activity (F, IDA)
 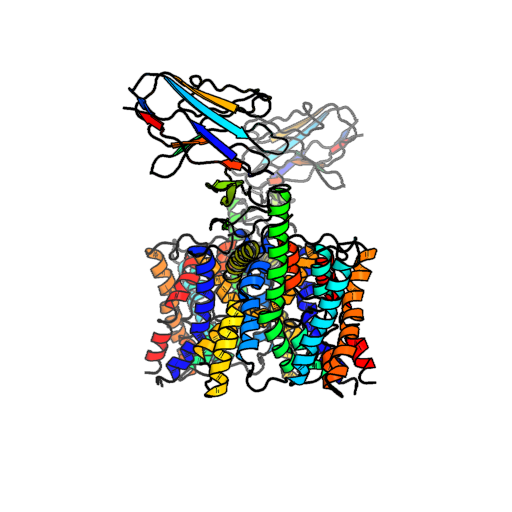 GO:0010329 auxin efflux transmembrane transporter activity (F, IDA)
  GO:0005886 plasma membrane (C, EXP)
  GO:0005515 protein binding (F, IPI)
  GO:0009505 plant-type cell wall (C, IDA)
  GO:0009925 basal plasma membrane (C, IDA)
  GO:0010168 ER body (C, IDA)
  GO:0009640 photomorphogenesis (P, TAS)
  GO:0010338 leaf formation (P, IGI)
  GO:0005737 cytoplasm (C, HDA)
  GO:0009506 plasmodesma (C, HDA)
  GO:0009630 gravitropism (P, IMP)
  GO:0009793 embryo development ending in seed dormancy (P, IMP)
  GO:0009908 flower development (P, IMP)

CATH classification: 2.60.40.10

Nearest PDB structures (foldseek):
  7y9u-assembly1_C  TM=9.942E-01  e=3.630E-19  Escherichia coli
  8jh5-assembly1_D  TM=9.687E-01  e=3.040E-17  Escherichia coli
  7ngh-assembly1_D  TM=8.811E-01  e=1.661E-15  synthetic construct
  7qxe-assembly1_HHH  TM=8.853E-01  e=4.228E-12  Homo sapiens
  5njd-assembly3_X  TM=8.908E-01  e=5.824E-12  Homo sapiens

Radius of gyration: 39.45 Å; Cα contacts (8 Å, |Δi|>4): 1537; chains: 4; bounding box: 109×91×80 Å

Organism: Arabidopsis thaliana (NCBI:txid3702)

InterPro domains:
  IPR004776 Membrane transport PIN-like [PF03547] (9-617)
  IPR014024 Auxin efflux carrier, plant type [TIGR00946] (1-622)
  IPR051107 Auxin Efflux Carrier [PTHR31752] (1-622)

Secondary structure (DSSP, 8-state):
---TTHHHHHHHHHHHHHHHHHHHHHHHHTS--S-HHHHHHHHHHIIIIIHHHHHHHHHTT--TTS--TTTTTTTTTHHHHHHHHTTTHHHH-SS--SHHHHHTTTTTS-B-IIIIIHHHHHHHH-TTHHHHHHHHHHHIIIIITTHHHHHHHHHHTHHHHHHH-TTTGGGEEEEEE-TT-S--STTS--EEEEEE-SSS-EEEEEE--------TTTHHHHHHHHHHTTTSS-GGGHHHHHHHHHHHHHHHHT-PPPHHHHHHHHHHHTTHHHHHHHHHHHHHHHSS-SS-S-HHHHHHHTHIIIIITTTHHHHHHHHHT--THHHHHHTTSTTS-B-SHHHHHHHHTTSSTTTTTTTTHHHHHSSHHHHHHHHHHHT-/---TTHHHHHHHHHHHHHHHHHHHHHHHHTS--S-HHHHHHHHHHIIIIIHHHHHHHHHTT--TTS--TTTTTTTTTHHHHHHHHTTTHHHH-SS--SHHHHHTTTTTS-B-IIIIIHHHHHHHH-TTHHHHHHHHHHHIIIIITTHHHHHHHHHHTHHHHHHH-TTTGGGEEEEEE-TT-S--STTS--EEEEEE-SSS-EEEEEE--------TTTHHHHHHHHHHTTTSS-GGGHHHHHHHHHHHHHHHHT-PPPHHHHHHHHHHHTTHHHHHHHHHHHHHHHSS-SS-S-HHHHHHHTHIIIIITTTHHHHHHHHHT--THHHHHHTTSTTS-B-SHHHHHHHHTTSSTTTTTTTTHHHHHSSHHHHHHHHHHHT-/----EEEEE--EEE-SS---EEEEEEES-SS-----EEE---SSS---EEEE--TTSS-----SSSTT--EE---TTTTEEEEE--S--S---S--EE--BSSSEEE-----EEE-/----EEEEE--EEE-SS---EEEEEEES-SS-----EEE---SSS---EEEE--TTSS-----SSSTT--EE---TTTTEEEEE--S--S---S--EE--BSSSEEE-----EEE-